Protein AF-0000000074142548 (afdb_homodimer)

Sequence (838 aa):
MNNFTKDMVPQPIESTIMSLDNFAIFSIPIIVLAAYYAYSKKQSDLKSSSNGKLTLSEKKTHPILTDYKASERPFGFWKPDYNFKYPKVAPYPGFDLKTTKPIPYRAFKHKYFVTMGIRGMESDSWIELDNEWEYFHNLKLKRIEERGDKAWHLNALTVTAAWEILEELCNYLPQRYPSMFKYENRIMEILSTGEKFNLNDSSLNPILSAAKLIQDDIIIMVEKEDGAYYLEGGCSTLAGFWRLREKVGLKLDDIHVTSGVPQYEKQLKTGMNKLFRRIEVDSPVVRNNYFIQTDGRLDWSHSIGDEDDGEIGWRIAKEATDINEVYFRSERQSLRRLPISGALCFTVRTYFIPIVKLVEEDYVPKRLLDGLLSWTPDIREYKGFHTFEKVLIPFLEQKAKEQEERGLDYSKEPTNWPFMNNFTKDMVPQPIESTIMSLDNFAIFSIPIIVLAAYYAYSKKQSDLKSSSNGKLTLSEKKTHPILTDYKASERPFGFWKPDYNFKYPKVAPYPGFDLKTTKPIPYRAFKHKYFVTMGIRGMESDSWIELDNEWEYFHNLKLKRIEERGDKAWHLNALTVTAAWEILEELCNYLPQRYPSMFKYENRIMEILSTGEKFNLNDSSLNPILSAAKLIQDDIIIMVEKEDGAYYLEGGCSTLAGFWRLREKVGLKLDDIHVTSGVPQYEKQLKTGMNKLFRRIEVDSPVVRNNYFIQTDGRLDWSHSIGDEDDGEIGWRIAKEATDINEVYFRSERQSLRRLPISGALCFTVRTYFIPIVKLVEEDYVPKRLLDGLLSWTPDIREYKGFHTFEKVLIPFLEQKAKEQEERGLDYSKEPTNWPF

Nearest PDB structures (foldseek):
  5lte-assembly1_A  TM=8.511E-01  e=1.949E-19  Ectopseudomonas mendocina ymp
  8y7z-assembly1_A  TM=1.867E-01  e=1.248E+00  Geobacter sulfurreducens
  8k88-assembly1_B  TM=1.500E-01  e=8.825E-01  Geobacter sulfurreducens
  2e3s-assembly1_A  TM=2.411E-01  e=4.719E+00  Homo sapiens
  8y80-assembly1_A  TM=1.546E-01  e=2.647E+00  Geobacter sulfurreducens

Organism: Candida tropicalis (strain ATCC MYA-3404 / T1) (NCBI:txid294747)

Radius of gyration: 39.72 Å; Cα contacts (8 Å, |Δi|>4): 1302; chains: 2; bounding box: 88×147×121 Å

InterPro domains:
  IPR021848 Haem-dependent oxidative N-demethylase, alpha subunit-like [PF11927] (117-392)

pLDDT: mean 83.29, std 28.04, range [14.96, 98.94]

Structure (mmCIF, N/CA/C/O backbone):
data_AF-0000000074142548-model_v1
#
loop_
_entity.id
_entity.type
_entity.pdbx_description
1 polymer 'HRQ family protein 1'
#
loop_
_atom_site.group_PDB
_atom_site.id
_atom_site.type_symbol
_atom_site.label_atom_id
_atom_site.label_alt_id
_atom_site.label_comp_id
_atom_site.label_asym_id
_atom_site.label_entity_id
_atom_site.label_seq_id
_atom_site.pdbx_PDB_ins_code
_atom_site.Cartn_x
_atom_site.Cartn_y
_atom_site.Cartn_z
_atom_site.occupancy
_atom_site.B_iso_or_equiv
_atom_site.auth_seq_id
_atom_site.auth_comp_id
_atom_site.auth_asym_id
_atom_site.auth_atom_id
_atom_site.pdbx_PDB_model_num
ATOM 1 N N . MET A 1 1 ? -44 43.438 -43 1 16.78 1 MET A N 1
ATOM 2 C CA . MET A 1 1 ? -44.062 44.875 -43.188 1 16.78 1 MET A CA 1
ATOM 3 C C . MET A 1 1 ? -43.438 45.594 -42 1 16.78 1 MET A C 1
ATOM 5 O O . MET A 1 1 ? -42.438 46.281 -42.156 1 16.78 1 MET A O 1
ATOM 9 N N . ASN A 1 2 ? -44.375 46.125 -41.188 1 15.52 2 ASN A N 1
ATOM 10 C CA . ASN A 1 2 ? -44.344 47.406 -40.531 1 15.52 2 ASN A CA 1
ATOM 11 C C . ASN A 1 2 ? -43.469 47.375 -39.281 1 15.52 2 ASN A C 1
ATOM 13 O O . ASN A 1 2 ? -42.5 48.156 -39.188 1 15.52 2 ASN A O 1
ATOM 17 N N . ASN A 1 3 ? -44.156 47.375 -38.125 1 17.5 3 ASN A N 1
ATOM 18 C CA . ASN A 1 3 ? -44.188 48.375 -37.062 1 17.5 3 ASN A CA 1
ATOM 19 C C . ASN A 1 3 ? -43.125 48.062 -36 1 17.5 3 ASN A C 1
ATOM 21 O O . ASN A 1 3 ? -43.031 46.938 -35.531 1 17.5 3 ASN A O 1
ATOM 25 N N . PHE A 1 4 ? -42.25 48.969 -35.781 1 18.44 4 PHE A N 1
ATOM 26 C CA . PHE A 1 4 ? -40.906 49.438 -35.438 1 18.44 4 PHE A CA 1
ATOM 27 C C . PHE A 1 4 ? -40.719 49.469 -33.938 1 18.44 4 PHE A C 1
ATOM 29 O O . PHE A 1 4 ? -39.688 49.906 -33.438 1 18.44 4 PHE A O 1
ATOM 36 N N . THR A 1 5 ? -41.875 49.188 -33.281 1 17.59 5 THR A N 1
ATOM 37 C CA . THR A 1 5 ? -42.125 50.031 -32.125 1 17.59 5 THR A CA 1
ATOM 38 C C . THR A 1 5 ? -41.188 49.688 -30.984 1 17.59 5 THR A C 1
ATOM 40 O O . THR A 1 5 ? -41.469 48.719 -30.25 1 17.59 5 THR A O 1
ATOM 43 N N . LYS A 1 6 ? -39.906 49.656 -31.25 1 21.06 6 LYS A N 1
ATOM 44 C CA . LYS A 1 6 ? -38.75 49.188 -30.516 1 21.06 6 LYS A CA 1
ATOM 45 C C . LYS A 1 6 ? -38.625 49.875 -29.172 1 21.06 6 LYS A C 1
ATOM 47 O O . LYS A 1 6 ? -37.562 50.406 -28.844 1 21.06 6 LYS A O 1
ATOM 52 N N . ASP A 1 7 ? -39.938 50.156 -28.625 1 17.8 7 ASP A N 1
ATOM 53 C CA . ASP A 1 7 ? -40 51.344 -27.781 1 17.8 7 ASP A CA 1
ATOM 54 C C . ASP A 1 7 ? -38.969 51.25 -26.656 1 17.8 7 ASP A C 1
ATOM 56 O O . ASP A 1 7 ? -38.938 50.281 -25.891 1 17.8 7 ASP A O 1
ATOM 60 N N . MET A 1 8 ? -37.906 52 -26.797 1 18.73 8 MET A N 1
ATOM 61 C CA . MET A 1 8 ? -36.562 52.25 -26.281 1 18.73 8 MET A CA 1
ATOM 62 C C . MET A 1 8 ? -36.625 52.656 -24.812 1 18.73 8 MET A C 1
ATOM 64 O O . MET A 1 8 ? -35.594 52.781 -24.156 1 18.73 8 MET A O 1
ATOM 68 N N . VAL A 1 9 ? -37.906 52.781 -24.266 1 19 9 VAL A N 1
ATOM 69 C CA . VAL A 1 9 ? -37.812 54.031 -23.531 1 19 9 VAL A CA 1
ATOM 70 C C . VAL A 1 9 ? -36.812 53.875 -22.391 1 19 9 VAL A C 1
ATOM 72 O O . VAL A 1 9 ? -36.875 52.938 -21.625 1 19 9 VAL A O 1
ATOM 75 N N . PRO A 1 10 ? -35.75 54.688 -22.547 1 18.69 10 PRO A N 1
ATOM 76 C CA . PRO A 1 10 ? -34.438 54.75 -21.891 1 18.69 10 PRO A CA 1
ATOM 77 C C . PRO A 1 10 ? -34.531 54.906 -20.375 1 18.69 10 PRO A C 1
ATOM 79 O O . PRO A 1 10 ? -33.875 54.156 -19.641 1 18.69 10 PRO A O 1
ATOM 82 N N . GLN A 1 11 ? -35.281 55.906 -19.953 1 16.84 11 GLN A N 1
ATOM 83 C CA . GLN A 1 11 ? -34.375 56.938 -19.438 1 16.84 11 GLN A CA 1
ATOM 84 C C . GLN A 1 11 ? -34.094 56.75 -17.953 1 16.84 11 GLN A C 1
ATOM 86 O O . GLN A 1 11 ? -33 57.031 -17.469 1 16.84 11 GLN A O 1
ATOM 91 N N . PRO A 1 12 ? -35.031 56.188 -17.094 1 16.86 12 PRO A N 1
ATOM 92 C CA . PRO A 1 12 ? -35.25 57.219 -16.078 1 16.86 12 PRO A CA 1
ATOM 93 C C . PRO A 1 12 ? -34.125 57.281 -15.055 1 16.86 12 PRO A C 1
ATOM 95 O O . PRO A 1 12 ? -33.875 56.312 -14.352 1 16.86 12 PRO A O 1
ATOM 98 N N . ILE A 1 13 ? -32.938 57.844 -15.273 1 19.84 13 ILE A N 1
ATOM 99 C CA . ILE A 1 13 ? -31.797 57.875 -14.367 1 19.84 13 ILE A CA 1
ATOM 100 C C . ILE A 1 13 ? -32.188 58.562 -13.055 1 19.84 13 ILE A C 1
ATOM 102 O O . ILE A 1 13 ? -32.188 59.781 -12.961 1 19.84 13 ILE A O 1
ATOM 106 N N . GLU A 1 14 ? -33.406 58.156 -12.555 1 16.88 14 GLU A N 1
ATOM 107 C CA . GLU A 1 14 ? -33.812 59.125 -11.547 1 16.88 14 GLU A CA 1
ATOM 108 C C . GLU A 1 14 ? -32.656 59.469 -10.609 1 16.88 14 GLU A C 1
ATOM 110 O O . GLU A 1 14 ? -31.969 58.594 -10.125 1 16.88 14 GLU A O 1
ATOM 115 N N . SER A 1 15 ? -32.344 60.781 -10.688 1 17.06 15 SER A N 1
ATOM 116 C CA . SER A 1 15 ? -31.422 61.781 -10.18 1 17.06 15 SER A CA 1
ATOM 117 C C . SER A 1 15 ? -31.188 61.625 -8.68 1 17.06 15 SER A C 1
ATOM 119 O O . SER A 1 15 ? -31.891 60.875 -8.023 1 17.06 15 SER A O 1
ATOM 121 N N . THR A 1 16 ? -30.797 62.719 -8.102 1 16.83 16 THR A N 1
ATOM 122 C CA . THR A 1 16 ? -29.734 63.406 -7.402 1 16.83 16 THR A CA 1
ATOM 123 C C . THR A 1 16 ? -30.047 63.562 -5.918 1 16.83 16 THR A C 1
ATOM 125 O O . THR A 1 16 ? -29.234 64.062 -5.145 1 16.83 16 THR A O 1
ATOM 128 N N . ILE A 1 17 ? -31.25 63.219 -5.363 1 16.53 17 ILE A N 1
ATOM 129 C CA . ILE A 1 17 ? -31.688 64.25 -4.445 1 16.53 17 ILE A CA 1
ATOM 130 C C . ILE A 1 17 ? -30.703 64.375 -3.281 1 16.53 17 ILE A C 1
ATOM 132 O O . ILE A 1 17 ? -30.297 63.375 -2.709 1 16.53 17 ILE A O 1
ATOM 136 N N . MET A 1 18 ? -30.516 65.688 -2.91 1 16.36 18 MET A N 1
ATOM 137 C CA . MET A 1 18 ? -29.625 66.625 -2.25 1 16.36 18 MET A CA 1
ATOM 138 C C . MET A 1 18 ? -29.641 66.438 -0.739 1 16.36 18 MET A C 1
ATOM 140 O O . MET A 1 18 ? -28.719 66.875 -0.047 1 16.36 18 MET A O 1
ATOM 144 N N . SER A 1 19 ? -30.703 66 -0.148 1 14.96 19 SER A N 1
ATOM 145 C CA . SER A 1 19 ? -31.109 67.062 0.773 1 14.96 19 SER A CA 1
ATOM 146 C C . SER A 1 19 ? -30.078 67.25 1.87 1 14.96 19 SER A C 1
ATOM 148 O O . SER A 1 19 ? -29.641 68.375 2.119 1 14.96 19 SER A O 1
ATOM 150 N N . LEU A 1 20 ? -30.578 67.125 3.18 1 16.39 20 LEU A N 1
ATOM 151 C CA . LEU A 1 20 ? -30.672 68.125 4.254 1 16.39 20 LEU A CA 1
ATOM 152 C C . LEU A 1 20 ? -29.328 68.25 4.973 1 16.39 20 LEU A C 1
ATOM 154 O O . LEU A 1 20 ? -28.562 67.312 5.066 1 16.39 20 LEU A O 1
ATOM 158 N N . ASP A 1 21 ? -29.203 69.438 5.703 1 15.19 21 ASP A N 1
ATOM 159 C CA . ASP A 1 21 ? -28.438 70.562 6.191 1 15.19 21 ASP A CA 1
ATOM 160 C C . ASP A 1 21 ? -27.453 70.125 7.281 1 15.19 21 ASP A C 1
ATOM 162 O O . ASP A 1 21 ? -26.266 70.438 7.191 1 15.19 21 ASP A O 1
ATOM 166 N N . ASN A 1 22 ? -27.828 70.688 8.547 1 15.16 22 ASN A N 1
ATOM 167 C CA . ASN A 1 22 ? -27.125 71.75 9.289 1 15.16 22 ASN A CA 1
ATOM 168 C C . ASN A 1 22 ? -25.938 71.125 10.07 1 15.16 22 ASN A C 1
ATOM 170 O O . ASN A 1 22 ? -25.844 69.938 10.25 1 15.16 22 ASN A O 1
ATOM 174 N N . PHE A 1 23 ? -25.891 71.625 11.391 1 15.5 23 PHE A N 1
ATOM 175 C CA . PHE A 1 23 ? -25 72.562 12.102 1 15.5 23 PHE A CA 1
ATOM 176 C C . PHE A 1 23 ? -23.859 71.75 12.758 1 15.5 23 PHE A C 1
ATOM 178 O O . PHE A 1 23 ? -23.969 70.562 12.984 1 15.5 23 PHE A O 1
ATOM 185 N N . ALA A 1 24 ? -23.109 72.625 13.625 1 15.07 24 ALA A N 1
ATOM 186 C CA . ALA A 1 24 ? -21.781 73.125 13.977 1 15.07 24 ALA A CA 1
ATOM 187 C C . ALA A 1 24 ? -21.125 72.25 15.031 1 15.07 24 ALA A C 1
ATOM 189 O O . ALA A 1 24 ? -19.922 72.062 15.023 1 15.07 24 ALA A O 1
ATOM 190 N N . ILE A 1 25 ? -21.812 71.875 16.188 1 15.62 25 ILE A N 1
ATOM 191 C CA . ILE A 1 25 ? -21.234 72.5 17.359 1 15.62 25 ILE A CA 1
ATOM 192 C C . ILE A 1 25 ? -19.922 71.812 17.734 1 15.62 25 ILE A C 1
ATOM 194 O O . ILE A 1 25 ? -19.859 70.625 17.844 1 15.62 25 ILE A O 1
ATOM 198 N N . PHE A 1 26 ? -18.891 72.625 17.875 1 16.03 26 PHE A N 1
ATOM 199 C CA . PHE A 1 26 ? -17.438 72.75 18.016 1 16.03 26 PHE A CA 1
ATOM 200 C C . PHE A 1 26 ? -16.953 71.938 19.219 1 16.03 26 PHE A C 1
ATOM 202 O O . PHE A 1 26 ? -16.031 71.188 19.125 1 16.03 26 PHE A O 1
ATOM 209 N N . SER A 1 27 ? -17.156 72.562 20.516 1 15.67 27 SER A N 1
ATOM 210 C CA . SER A 1 27 ? -16.078 73.125 21.297 1 15.67 27 SER A CA 1
ATOM 211 C C . SER A 1 27 ? -15.25 72.062 22 1 15.67 27 SER A C 1
ATOM 213 O O . SER A 1 27 ? -15.727 70.938 22.219 1 15.67 27 SER A O 1
ATOM 215 N N . ILE A 1 28 ? -13.977 72.438 22.484 1 16.88 28 ILE A N 1
ATOM 216 C CA . ILE A 1 28 ? -12.562 72.25 22.766 1 16.88 28 ILE A CA 1
ATOM 217 C C . ILE A 1 28 ? -12.406 71.625 24.141 1 16.88 28 ILE A C 1
ATOM 219 O O . ILE A 1 28 ? -11.523 70.75 24.359 1 16.88 28 ILE A O 1
ATOM 223 N N . PRO A 1 29 ? -13.164 72 25.281 1 16.22 29 PRO A N 1
ATOM 224 C CA . PRO A 1 29 ? -12.336 72.625 26.312 1 16.22 29 PRO A CA 1
ATOM 225 C C . PRO A 1 29 ? -11.344 71.625 26.938 1 16.22 29 PRO A C 1
ATOM 227 O O . PRO A 1 29 ? -11.547 70.375 26.844 1 16.22 29 PRO A O 1
ATOM 230 N N . ILE A 1 30 ? -10.484 72.188 27.984 1 16.94 30 ILE A N 1
ATOM 231 C CA . ILE A 1 30 ? -9.242 72.562 28.672 1 16.94 30 ILE A CA 1
ATOM 232 C C . ILE A 1 30 ? -8.945 71.5 29.719 1 16.94 30 ILE A C 1
ATOM 234 O O . ILE A 1 30 ? -7.852 70.875 29.719 1 16.94 30 ILE A O 1
ATOM 238 N N . ILE A 1 31 ? -8.898 72 31.031 1 17.06 31 ILE A N 1
ATOM 239 C CA . ILE A 1 31 ? -7.875 72.375 32 1 17.06 31 ILE A CA 1
ATOM 240 C C . ILE A 1 31 ? -7.617 71.188 32.938 1 17.06 31 ILE A C 1
ATOM 242 O O . ILE A 1 31 ? -6.473 70.75 33.125 1 17.06 31 ILE A O 1
ATOM 246 N N . VAL A 1 32 ? -7.508 71.5 34.312 1 16.28 32 VAL A N 1
ATOM 247 C CA . VAL A 1 32 ? -6.594 71.75 35.406 1 16.28 32 VAL A CA 1
ATOM 248 C C . VAL A 1 32 ? -6.633 70.625 36.406 1 16.28 32 VAL A C 1
ATOM 250 O O . VAL A 1 32 ? -5.586 70.125 36.844 1 16.28 32 VAL A O 1
ATOM 253 N N . LEU A 1 33 ? -7.57 70.625 37.312 1 15.74 33 LEU A N 1
ATOM 254 C CA . LEU A 1 33 ? -7.312 70.875 38.75 1 15.74 33 LEU A CA 1
ATOM 255 C C . LEU A 1 33 ? -6.887 69.562 39.438 1 15.74 33 LEU A C 1
ATOM 257 O O . LEU A 1 33 ? -5.883 69.562 40.156 1 15.74 33 LEU A O 1
ATOM 261 N N . ALA A 1 34 ? -7.664 69.125 40.375 1 17 34 ALA A N 1
ATOM 262 C CA . ALA A 1 34 ? -7.535 68.938 41.812 1 17 34 ALA A CA 1
ATOM 263 C C . ALA A 1 34 ? -6.836 67.625 42.156 1 17 34 ALA A C 1
ATOM 265 O O . ALA A 1 34 ? -7.004 66.625 41.469 1 17 34 ALA A O 1
ATOM 266 N N . ALA A 1 35 ? -5.93 67.688 43.344 1 18.48 35 ALA A N 1
ATOM 267 C CA . ALA A 1 35 ? -4.977 67.5 44.438 1 18.48 35 ALA A CA 1
ATOM 268 C C . ALA A 1 35 ? -5.156 66.188 45.125 1 18.48 35 ALA A C 1
ATOM 270 O O . ALA A 1 35 ? -4.184 65.562 45.594 1 18.48 35 ALA A O 1
ATOM 271 N N . TYR A 1 36 ? -6.34 65.938 45.719 1 17.06 36 TYR A N 1
ATOM 272 C CA . TYR A 1 36 ? -6.379 65.625 47.125 1 17.06 36 TYR A CA 1
ATOM 273 C C . TYR A 1 36 ? -5.75 64.25 47.406 1 17.06 36 TYR A C 1
ATOM 275 O O . TYR A 1 36 ? -4.883 64.125 48.281 1 17.06 36 TYR A O 1
ATOM 283 N N . TYR A 1 37 ? -6.48 63.469 48.312 1 18.03 37 TYR A N 1
ATOM 284 C CA . TYR A 1 37 ? -6.262 62.938 49.656 1 18.03 37 TYR A CA 1
ATOM 285 C C . TYR A 1 37 ? -5.473 61.625 49.594 1 18.03 37 TYR A C 1
ATOM 287 O O . TYR A 1 37 ? -4.457 61.469 50.281 1 18.03 37 TYR A O 1
ATOM 295 N N . ALA A 1 38 ? -5.91 60.656 50.469 1 19.2 38 ALA A N 1
ATOM 296 C CA . ALA A 1 38 ? -5.477 59.75 51.531 1 19.2 38 ALA A CA 1
ATOM 297 C C . ALA A 1 38 ? -4.875 58.469 50.969 1 19.2 38 ALA A C 1
ATOM 299 O O . ALA A 1 38 ? -5.586 57.656 50.375 1 19.2 38 ALA A O 1
ATOM 300 N N . TYR A 1 39 ? -3.789 58.562 50.281 1 19.95 39 TYR A N 1
ATOM 301 C CA . TYR A 1 39 ? -2.787 57.688 49.719 1 19.95 39 TYR A CA 1
ATOM 302 C C . TYR A 1 39 ? -2.256 56.719 50.75 1 19.95 39 TYR A C 1
ATOM 304 O O . TYR A 1 39 ? -1.538 55.781 50.406 1 19.95 39 TYR A O 1
ATOM 312 N N . SER A 1 40 ? -2.121 57.094 52 1 20.38 40 SER A N 1
ATOM 313 C CA . SER A 1 40 ? -0.965 56.656 52.781 1 20.38 40 SER A CA 1
ATOM 314 C C . SER A 1 40 ? -1.038 55.156 53.094 1 20.38 40 SER A C 1
ATOM 316 O O . SER A 1 40 ? -0.018 54.531 53.375 1 20.38 40 SER A O 1
ATOM 318 N N . LYS A 1 41 ? -2.258 54.781 53.719 1 19.25 41 LYS A N 1
ATOM 319 C CA . LYS A 1 41 ? -2.146 53.812 54.812 1 19.25 41 LYS A CA 1
ATOM 320 C C . LYS A 1 41 ? -1.488 52.531 54.312 1 19.25 41 LYS A C 1
ATOM 322 O O . LYS A 1 41 ? -0.615 51.969 55 1 19.25 41 LYS A O 1
ATOM 327 N N . LYS A 1 42 ? -2.348 51.594 53.938 1 20.06 42 LYS A N 1
ATOM 328 C CA . LYS A 1 42 ? -2.4 50.188 54.375 1 20.06 42 LYS A CA 1
ATOM 329 C C . LYS A 1 42 ? -1.372 49.344 53.625 1 20.06 42 LYS A C 1
ATOM 331 O O . LYS A 1 42 ? -1.307 48.125 53.812 1 20.06 42 LYS A O 1
ATOM 336 N N . GLN A 1 43 ? -0.649 49.812 52.594 1 18.75 43 GLN A N 1
ATOM 337 C CA . GLN A 1 43 ? -0.266 48.656 51.75 1 18.75 43 GLN A CA 1
ATOM 338 C C . GLN A 1 43 ? 0.925 47.938 52.344 1 18.75 43 GLN A C 1
ATOM 340 O O . GLN A 1 43 ? 1.989 47.844 51.719 1 18.75 43 GLN A O 1
ATOM 345 N N . SER A 1 44 ? 1.237 48.156 53.594 1 21.61 44 SER A N 1
ATOM 346 C CA . SER A 1 44 ? 2.586 47.75 53.969 1 21.61 44 SER A CA 1
ATOM 347 C C . SER A 1 44 ? 2.82 46.281 53.719 1 21.61 44 SER A C 1
ATOM 349 O O . SER A 1 44 ? 3.877 45.875 53.219 1 21.61 44 SER A O 1
ATOM 351 N N . ASP A 1 45 ? 2.221 45.406 54.625 1 22.36 45 ASP A N 1
ATOM 352 C CA . ASP A 1 45 ? 2.949 44.344 55.312 1 22.36 45 ASP A CA 1
ATOM 353 C C . ASP A 1 45 ? 3.189 43.156 54.406 1 22.36 45 ASP A C 1
ATOM 355 O O . ASP A 1 45 ? 3.926 42.219 54.781 1 22.36 45 ASP A O 1
ATOM 359 N N . LEU A 1 46 ? 2.156 42.75 53.625 1 21.02 46 LEU A N 1
ATOM 360 C CA . LEU A 1 46 ? 2.025 41.312 53.469 1 21.02 46 LEU A CA 1
ATOM 361 C C . LEU A 1 46 ? 3.109 40.75 52.531 1 21.02 46 LEU A C 1
ATOM 363 O O . LEU A 1 46 ? 2.828 40.375 51.406 1 21.02 46 LEU A O 1
ATOM 367 N N . LYS A 1 47 ? 4.254 41.25 52.438 1 23.23 47 LYS A N 1
ATOM 368 C CA . LYS A 1 47 ? 5.113 40.938 51.281 1 23.23 47 LYS A CA 1
ATOM 369 C C . LYS A 1 47 ? 5.688 39.531 51.438 1 23.23 47 LYS A C 1
ATOM 371 O O . LYS A 1 47 ? 6.48 39.094 50.594 1 23.23 47 LYS A O 1
ATOM 376 N N . SER A 1 48 ? 5.742 39.031 52.594 1 21.72 48 SER A N 1
ATOM 377 C CA . SER A 1 48 ? 6.957 38.219 52.719 1 21.72 48 SER A CA 1
ATOM 378 C C . SER A 1 48 ? 6.875 36.969 51.875 1 21.72 48 SER A C 1
ATOM 380 O O . SER A 1 48 ? 7.801 36.125 51.875 1 21.72 48 SER A O 1
ATOM 382 N N . SER A 1 49 ? 5.719 36.562 51.375 1 21.53 49 SER A N 1
ATOM 383 C CA . SER A 1 49 ? 5.645 35.125 51.281 1 21.53 49 SER A CA 1
ATOM 384 C C . SER A 1 49 ? 6.742 34.562 50.375 1 21.53 49 SER A C 1
ATOM 386 O O . SER A 1 49 ? 7.301 35.281 49.562 1 21.53 49 SER A O 1
ATOM 388 N N . SER A 1 50 ? 7.102 33.094 50.5 1 22.2 50 SER A N 1
ATOM 389 C CA . SER A 1 50 ? 8.156 32.125 50.219 1 22.2 50 SER A CA 1
ATOM 390 C C . SER A 1 50 ? 8.359 31.922 48.719 1 22.2 50 SER A C 1
ATOM 392 O O . SER A 1 50 ? 7.395 31.703 47.969 1 22.2 50 SER A O 1
ATOM 394 N N . ASN A 1 51 ? 9.289 32.594 48.062 1 22.59 51 ASN A N 1
ATOM 395 C CA . ASN A 1 51 ? 9.742 32.562 46.688 1 22.59 51 ASN A CA 1
ATOM 396 C C . ASN A 1 51 ? 10.078 31.125 46.219 1 22.59 51 ASN A C 1
ATOM 398 O O . ASN A 1 51 ? 11.117 30.578 46.594 1 22.59 51 ASN A O 1
ATOM 402 N N . GLY A 1 52 ? 9.156 30.125 46.406 1 23.64 52 GLY A N 1
ATOM 403 C CA . GLY A 1 52 ? 9.547 28.812 45.906 1 23.64 52 GLY A CA 1
AT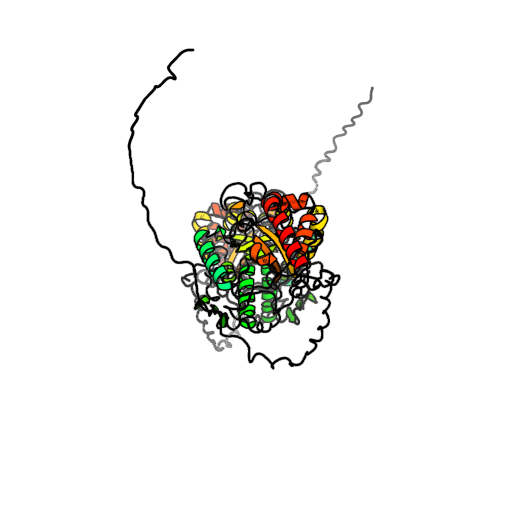OM 404 C C . GLY A 1 52 ? 10.047 28.859 44.469 1 23.64 52 GLY A C 1
ATOM 405 O O . GLY A 1 52 ? 9.336 29.328 43.562 1 23.64 52 GLY A O 1
ATOM 406 N N . LYS A 1 53 ? 11.359 28.984 44.25 1 27.34 53 LYS A N 1
ATOM 407 C CA . LYS A 1 53 ? 12.141 28.922 43 1 27.34 53 LYS A CA 1
ATOM 408 C C . LYS A 1 53 ? 11.727 27.719 42.156 1 27.34 53 LYS A C 1
ATOM 410 O O . LYS A 1 53 ? 11.922 26.578 42.594 1 27.34 53 LYS A O 1
ATOM 415 N N . LEU A 1 54 ? 10.617 27.828 41.5 1 25.34 54 LEU A N 1
ATOM 416 C CA . LEU A 1 54 ? 10.359 26.828 40.438 1 25.34 54 LEU A CA 1
ATOM 417 C C . LEU A 1 54 ? 11.609 26.562 39.625 1 25.34 54 LEU A C 1
ATOM 419 O O . LEU A 1 54 ? 12.172 27.484 39.031 1 25.34 54 LEU A O 1
ATOM 423 N N . THR A 1 55 ? 12.477 25.656 40.094 1 27.05 55 THR A N 1
ATOM 424 C CA . THR A 1 55 ? 13.617 25.109 39.344 1 27.05 55 THR A CA 1
ATOM 425 C C . THR A 1 55 ? 13.297 24.969 37.875 1 27.05 55 THR A C 1
ATOM 427 O O . THR A 1 55 ? 12.266 24.406 37.5 1 27.05 55 THR A O 1
ATOM 430 N N . LEU A 1 56 ? 13.703 25.984 37.125 1 26.41 56 LEU A N 1
ATOM 431 C CA . LEU A 1 56 ? 13.742 25.922 35.656 1 26.41 56 LEU A CA 1
ATOM 432 C C . LEU A 1 56 ? 14.156 24.531 35.188 1 26.41 56 LEU A C 1
ATOM 434 O O . LEU A 1 56 ? 15.25 24.062 35.5 1 26.41 56 LEU A O 1
ATOM 438 N N . SER A 1 57 ? 13.234 23.609 35.219 1 28.75 57 SER A N 1
ATOM 439 C CA . SER A 1 57 ? 13.492 22.312 34.594 1 28.75 57 SER A CA 1
ATOM 440 C C . SER A 1 57 ? 14.414 22.438 33.406 1 28.75 57 SER A C 1
ATOM 442 O O . SER A 1 57 ? 14.367 23.438 32.688 1 28.75 57 SER A O 1
ATOM 444 N N . GLU A 1 58 ? 15.617 21.828 33.469 1 30.42 58 GLU A N 1
ATOM 445 C CA . GLU A 1 58 ? 16.641 21.656 32.469 1 30.42 58 GLU A CA 1
ATOM 446 C C . GLU A 1 58 ? 16.031 21.594 31.062 1 30.42 58 GLU A C 1
ATOM 448 O O . GLU A 1 58 ? 15.047 20.891 30.844 1 30.42 58 GLU A O 1
ATOM 453 N N . LYS A 1 59 ? 16.156 22.609 30.25 1 29.72 59 LYS A N 1
ATOM 454 C CA . LYS A 1 59 ? 15.875 22.562 28.828 1 29.72 59 LYS A CA 1
ATOM 455 C C . LYS A 1 59 ? 16.281 21.219 28.234 1 29.72 59 LYS A C 1
ATOM 457 O O . LYS A 1 59 ? 17.484 20.922 28.109 1 29.72 59 LYS A O 1
ATOM 462 N N . LYS A 1 60 ? 15.547 20.203 28.516 1 33.19 60 LYS A N 1
ATOM 463 C CA . LYS A 1 60 ? 15.82 19.031 27.703 1 33.19 60 LYS A CA 1
ATOM 464 C C . LYS A 1 60 ? 16.141 19.406 26.266 1 33.19 60 LYS A C 1
ATOM 466 O O . LYS A 1 60 ? 15.289 19.953 25.562 1 33.19 60 LYS A O 1
ATOM 471 N N . THR A 1 61 ? 17.391 19.859 26.047 1 29.8 61 THR A N 1
ATOM 472 C CA . THR A 1 61 ? 17.859 19.953 24.672 1 29.8 61 THR A CA 1
ATOM 473 C C . THR A 1 61 ? 17.188 18.906 23.797 1 29.8 61 THR A C 1
ATOM 475 O O . THR A 1 61 ? 17.141 17.719 24.141 1 29.8 61 THR A O 1
ATOM 478 N N . HIS A 1 62 ? 16.25 19.359 23.109 1 34.09 62 HIS A N 1
ATOM 479 C CA . HIS A 1 62 ? 15.672 18.422 22.156 1 34.09 62 HIS A CA 1
ATOM 480 C C . HIS A 1 62 ? 16.766 17.641 21.406 1 34.09 62 HIS A C 1
ATOM 482 O O . HIS A 1 62 ? 17.797 18.219 21.047 1 34.09 62 HIS A O 1
ATOM 488 N N . PRO A 1 63 ? 16.984 16.438 21.766 1 33.31 63 PRO A N 1
ATOM 489 C CA . PRO A 1 63 ? 18.016 15.711 21.031 1 33.31 63 PRO A CA 1
ATOM 490 C C . PRO A 1 63 ? 18.094 16.109 19.562 1 33.31 63 PRO A C 1
ATOM 492 O O . PRO A 1 63 ? 17.047 16.312 18.922 1 33.31 63 PRO A O 1
ATOM 495 N N . ILE A 1 64 ? 19.125 16.875 19.156 1 35.38 64 ILE A N 1
ATOM 496 C CA . ILE A 1 64 ? 19.516 17.047 17.75 1 35.38 64 ILE A CA 1
ATOM 497 C C . ILE A 1 64 ? 19.297 15.75 17 1 35.38 64 ILE A C 1
ATOM 499 O O . ILE A 1 64 ? 19.547 14.664 17.516 1 35.38 64 ILE A O 1
ATOM 503 N N . LEU A 1 65 ? 18.609 15.781 15.945 1 39.19 65 LEU A N 1
ATOM 504 C CA . LEU A 1 65 ? 18.5 14.656 15.023 1 39.19 65 LEU A CA 1
ATOM 505 C C . LEU A 1 65 ? 19.859 14.023 14.789 1 39.19 65 LEU A C 1
ATOM 507 O O . LEU A 1 65 ? 20.781 14.68 14.297 1 39.19 65 LEU A O 1
ATOM 511 N N . THR A 1 66 ? 20.359 13.242 15.664 1 35.12 66 THR A N 1
ATOM 512 C CA . THR A 1 66 ? 21.609 12.5 15.453 1 35.12 66 THR A CA 1
ATOM 513 C C . THR A 1 66 ? 21.734 12.07 13.992 1 35.12 66 THR A C 1
ATOM 515 O O . THR A 1 66 ? 20.719 11.891 13.305 1 35.12 66 THR A O 1
ATOM 518 N N . ASP A 1 67 ? 22.906 12.289 13.359 1 36.09 67 ASP A N 1
ATOM 519 C CA . ASP A 1 67 ? 23.312 11.805 12.047 1 36.09 67 ASP A CA 1
ATOM 520 C C . ASP A 1 67 ? 22.875 10.359 11.836 1 36.09 67 ASP A C 1
ATOM 522 O O . ASP A 1 67 ? 23.547 9.422 12.273 1 36.09 67 ASP A O 1
ATOM 526 N N . TYR A 1 68 ? 21.703 10.109 12 1 37.56 68 TYR A N 1
ATOM 527 C CA . TYR A 1 68 ? 21.219 8.758 11.773 1 37.56 68 TYR A CA 1
ATOM 528 C C . TYR A 1 68 ? 21.672 8.219 10.422 1 37.56 68 TYR A C 1
ATOM 530 O O . TYR A 1 68 ? 21.516 8.883 9.398 1 37.56 68 TYR A O 1
ATOM 538 N N . LYS A 1 69 ? 22.625 7.496 10.453 1 41.97 69 LYS A N 1
ATOM 539 C CA . LYS A 1 69 ? 22.922 6.664 9.289 1 41.97 69 LYS A CA 1
ATOM 540 C C . LYS A 1 69 ? 21.688 5.898 8.836 1 41.97 69 LYS A C 1
ATOM 542 O O . LYS A 1 69 ? 21.297 4.91 9.461 1 41.97 69 LYS A O 1
ATOM 547 N N . ALA A 1 70 ? 20.625 6.574 8.422 1 44 70 ALA A N 1
ATOM 548 C CA . ALA A 1 70 ? 19.516 5.832 7.836 1 44 70 ALA A CA 1
ATOM 549 C C . ALA A 1 70 ? 20 4.559 7.156 1 44 70 ALA A C 1
ATOM 551 O O . ALA A 1 70 ? 20.859 4.609 6.262 1 44 70 ALA A O 1
ATOM 552 N N . SER A 1 71 ? 20.031 3.443 7.742 1 52.81 71 SER A N 1
ATOM 553 C CA . SER A 1 71 ? 20.234 2.16 7.078 1 52.81 71 SER A CA 1
ATOM 554 C C . SER A 1 71 ? 19.609 2.156 5.688 1 52.81 71 SER A C 1
ATOM 556 O O . SER A 1 71 ? 18.516 2.689 5.488 1 52.81 71 SER A O 1
ATOM 558 N N . GLU A 1 72 ? 20.344 2.197 4.621 1 74.31 72 GLU A N 1
ATOM 559 C CA . GLU A 1 72 ? 20.031 2.508 3.227 1 74.31 72 GLU A CA 1
ATOM 560 C C . GLU A 1 72 ? 18.969 1.561 2.674 1 74.31 72 GLU A C 1
ATOM 562 O O . GLU A 1 72 ? 19.297 0.511 2.115 1 74.31 72 GLU A O 1
ATOM 567 N N . ARG A 1 73 ? 17.703 1.663 3.285 1 83.75 73 ARG A N 1
ATOM 568 C CA . ARG A 1 73 ? 16.625 0.933 2.627 1 83.75 73 ARG A CA 1
ATOM 569 C C . ARG A 1 73 ? 16.453 1.39 1.182 1 83.75 73 ARG A C 1
ATOM 571 O O . ARG A 1 73 ? 16.641 2.57 0.873 1 83.75 73 ARG A O 1
ATOM 578 N N . PRO A 1 74 ? 16.172 0.406 0.407 1 88.62 74 PRO A N 1
ATOM 579 C CA . PRO A 1 74 ? 15.93 0.803 -0.983 1 88.62 74 PRO A CA 1
ATOM 580 C C . PRO A 1 74 ? 14.758 1.773 -1.128 1 88.62 74 PRO A C 1
ATOM 582 O O . PRO A 1 74 ? 13.867 1.803 -0.275 1 88.62 74 PRO A O 1
ATOM 585 N N . PHE A 1 75 ? 14.797 2.592 -2.162 1 92.44 75 PHE A N 1
ATOM 586 C CA . PHE A 1 75 ? 13.711 3.533 -2.428 1 92.44 75 PHE A CA 1
ATOM 587 C C . PHE A 1 75 ? 12.375 2.807 -2.525 1 92.44 75 PHE A C 1
ATOM 589 O O . PHE A 1 75 ? 12.281 1.748 -3.15 1 92.44 75 PHE A O 1
ATOM 596 N N . GLY A 1 76 ? 11.438 3.357 -1.826 1 91.5 76 GLY A N 1
ATOM 597 C CA . GLY A 1 76 ? 10.086 2.82 -1.914 1 91.5 76 GLY A CA 1
ATOM 598 C C . GLY A 1 76 ? 9.859 1.63 -1.004 1 91.5 76 GLY A C 1
ATOM 599 O O . GLY A 1 76 ? 8.734 1.128 -0.899 1 91.5 76 GLY A O 1
ATOM 600 N N . PHE A 1 77 ? 10.914 1.161 -0.401 1 91.69 77 PHE A N 1
ATOM 601 C CA . PHE A 1 77 ? 10.797 -0.006 0.465 1 91.69 77 PHE A CA 1
ATOM 602 C C . PHE A 1 77 ? 10.602 0.415 1.917 1 91.69 77 PHE A C 1
ATOM 604 O O . PHE A 1 77 ? 11.234 1.364 2.383 1 91.69 77 PHE A O 1
ATOM 611 N N . TRP A 1 78 ? 9.734 -0.311 2.602 1 93.31 78 TRP A N 1
ATOM 612 C CA . TRP A 1 78 ? 9.539 -0.159 4.039 1 93.31 78 TRP A CA 1
ATOM 613 C C . TRP A 1 78 ? 9.258 -1.508 4.695 1 93.31 78 TRP A C 1
ATOM 615 O O . TRP A 1 78 ? 8.367 -2.244 4.266 1 93.31 78 TRP A O 1
ATOM 625 N N . LYS A 1 79 ? 10.078 -1.835 5.621 1 93.06 79 LYS A N 1
ATOM 626 C CA . LYS A 1 79 ? 9.805 -3.021 6.43 1 93.06 79 LYS A CA 1
ATOM 627 C C . LYS A 1 79 ? 8.836 -2.705 7.562 1 93.06 79 LYS A C 1
ATOM 629 O O . LYS A 1 79 ? 9.148 -1.91 8.453 1 93.06 79 LYS A O 1
ATOM 634 N N . PRO A 1 80 ? 7.66 -3.352 7.562 1 94.12 80 PRO A N 1
ATOM 635 C CA . PRO A 1 80 ? 6.695 -3.066 8.633 1 94.12 80 PRO A CA 1
ATOM 636 C C . PRO A 1 80 ? 7.227 -3.422 10.016 1 94.12 80 PRO A C 1
ATOM 638 O O . PRO A 1 80 ? 7.914 -4.434 10.18 1 94.12 80 PRO A O 1
ATOM 641 N N . ASP A 1 81 ? 6.996 -2.559 10.906 1 93.56 81 ASP A N 1
ATOM 642 C CA . ASP A 1 81 ? 7.219 -2.836 12.32 1 93.56 81 ASP A CA 1
ATOM 643 C C . ASP A 1 81 ? 5.902 -3.09 13.047 1 93.56 81 ASP A C 1
ATOM 645 O O . ASP A 1 81 ? 5.246 -2.15 13.5 1 93.56 81 ASP A O 1
ATOM 649 N N . TYR A 1 82 ? 5.609 -4.332 13.273 1 89.31 82 TYR A N 1
ATOM 650 C CA . TYR A 1 82 ? 4.332 -4.711 13.867 1 89.31 82 TYR A CA 1
ATOM 651 C C . TYR A 1 82 ? 4.379 -4.59 15.383 1 89.31 82 TYR A C 1
ATOM 653 O O . TYR A 1 82 ? 3.344 -4.652 16.047 1 89.31 82 TYR A O 1
ATOM 661 N N . ASN A 1 83 ? 5.539 -4.355 15.922 1 89.38 83 ASN A N 1
ATOM 662 C CA . ASN A 1 83 ? 5.707 -4.359 17.375 1 89.38 83 ASN A CA 1
ATOM 663 C C . ASN A 1 83 ? 5.781 -2.943 17.938 1 89.38 83 ASN A C 1
ATOM 665 O O . ASN A 1 83 ? 5.68 -2.746 19.141 1 89.38 83 ASN A O 1
ATOM 669 N N . PHE A 1 84 ? 5.965 -2.043 17.062 1 93.69 84 PHE A N 1
ATOM 670 C CA . PHE A 1 84 ? 6.074 -0.669 17.547 1 93.69 84 PHE A CA 1
ATOM 671 C C . PHE A 1 84 ? 4.785 -0.231 18.234 1 93.69 84 PHE A C 1
ATOM 673 O O . PHE A 1 84 ? 3.689 -0.494 17.734 1 93.69 84 PHE A O 1
ATOM 680 N N . LYS A 1 85 ? 4.945 0.379 19.375 1 93.25 85 LYS A N 1
ATOM 681 C CA . LYS A 1 85 ? 3.854 1.047 20.078 1 93.25 85 LYS A CA 1
ATOM 682 C C . LYS A 1 85 ? 4.199 2.504 20.375 1 93.25 85 LYS A C 1
ATOM 684 O O . LYS A 1 85 ? 5.27 2.797 20.906 1 93.25 85 LYS A O 1
ATOM 689 N N . TYR A 1 86 ? 3.289 3.332 19.953 1 95.25 86 TYR A N 1
ATOM 690 C CA . TYR A 1 86 ? 3.48 4.734 20.312 1 95.25 86 TYR A CA 1
ATOM 691 C C . TYR A 1 86 ? 3.615 4.902 21.828 1 95.25 86 TYR A C 1
ATOM 693 O O . TYR A 1 86 ? 2.912 4.238 22.594 1 95.25 86 TYR A O 1
ATOM 701 N N . PRO A 1 87 ? 4.461 5.77 22.266 1 95.62 87 PRO A N 1
ATOM 702 C CA . PRO A 1 87 ? 4.652 5.941 23.719 1 95.62 87 PRO A CA 1
ATOM 703 C C . PRO A 1 87 ? 3.363 6.312 24.438 1 95.62 87 PRO A C 1
ATOM 705 O O . PRO A 1 87 ? 2.531 7.039 23.891 1 95.62 87 PRO A O 1
ATOM 708 N N . LYS A 1 88 ? 3.26 5.777 25.656 1 96.69 88 LYS A N 1
ATOM 709 C CA . LYS A 1 88 ? 2.145 6.199 26.484 1 96.69 88 LYS A CA 1
ATOM 710 C C . LYS A 1 88 ? 2.215 7.695 26.781 1 96.69 88 LYS A C 1
ATOM 712 O O . LYS A 1 88 ? 3.299 8.242 27 1 96.69 88 LYS A O 1
ATOM 717 N N . VAL A 1 89 ? 1.088 8.305 26.75 1 97.62 89 VAL A N 1
ATOM 718 C CA . VAL A 1 89 ? 1.078 9.75 26.969 1 97.62 89 VAL A CA 1
ATOM 719 C C . VAL A 1 89 ? 0.212 10.094 28.172 1 97.62 89 VAL A C 1
ATOM 721 O O . VAL A 1 89 ? -0.766 9.398 28.469 1 97.62 89 VAL A O 1
ATOM 724 N N . ALA A 1 90 ? 0.533 11.156 28.875 1 97.38 90 ALA A N 1
ATOM 725 C CA . ALA A 1 90 ? -0.222 11.633 30.031 1 97.38 90 ALA A CA 1
ATOM 726 C C . ALA A 1 90 ? -1.418 12.477 29.594 1 97.38 90 ALA A C 1
ATOM 728 O O . ALA A 1 90 ? -1.365 13.156 28.578 1 97.38 90 ALA A O 1
ATOM 729 N N . PRO A 1 91 ? -2.467 12.375 30.422 1 98 91 PRO A N 1
ATOM 730 C CA . PRO A 1 91 ? -3.58 13.281 30.141 1 98 91 PRO A CA 1
ATOM 731 C C . PRO A 1 91 ? -3.154 14.75 30.109 1 98 91 PRO A C 1
ATOM 733 O O . PRO A 1 91 ? -2.309 15.164 30.906 1 98 91 PRO A O 1
ATOM 736 N N . TYR A 1 92 ? -3.715 15.484 29.219 1 97.56 92 TYR A N 1
ATOM 737 C CA . TYR A 1 92 ? -3.482 16.922 29.188 1 97.56 92 TYR A CA 1
ATOM 738 C C . TYR A 1 92 ? -3.912 17.562 30.5 1 97.56 92 TYR A C 1
ATOM 740 O O . TYR A 1 92 ? -5.07 17.453 30.906 1 97.56 92 TYR A O 1
ATOM 748 N N . PRO A 1 93 ? -2.996 18.234 31.125 1 95.31 93 PRO A N 1
ATOM 749 C CA . PRO A 1 93 ? -3.314 18.766 32.438 1 95.31 93 PRO A CA 1
ATOM 750 C C . PRO A 1 93 ? -4.473 19.766 32.406 1 95.31 93 PRO A C 1
ATOM 752 O O . PRO A 1 93 ? -4.391 20.797 31.75 1 95.31 93 PRO A O 1
ATOM 755 N N . GLY A 1 94 ? -5.52 19.469 33.156 1 96.06 94 GLY A N 1
ATOM 756 C CA . GLY A 1 94 ? -6.645 20.359 33.344 1 96.06 94 GLY A CA 1
ATOM 757 C C . GLY A 1 94 ? -7.426 20.625 32.062 1 96.06 94 GLY A C 1
ATOM 758 O O . GLY A 1 94 ? -8.086 21.656 31.922 1 96.06 94 GLY A O 1
ATOM 759 N N . PHE A 1 95 ? -7.371 19.703 31.234 1 97.38 95 PHE A N 1
ATOM 760 C CA . PHE A 1 95 ? -8.062 19.906 29.969 1 97.38 95 PHE A CA 1
ATOM 761 C C . PHE A 1 95 ? -9.555 20.094 30.188 1 97.38 95 PHE A C 1
ATOM 763 O O . PHE A 1 95 ? -10.172 19.328 30.938 1 97.38 95 PHE A O 1
ATOM 770 N N . ASP A 1 96 ? -10.055 21.141 29.547 1 97.19 96 ASP A N 1
ATOM 771 C CA . ASP A 1 96 ? -11.492 21.438 29.531 1 97.19 96 ASP A CA 1
ATOM 772 C C . ASP A 1 96 ? -11.938 21.922 28.156 1 97.19 96 ASP A C 1
ATOM 774 O O . ASP A 1 96 ? -11.398 22.891 27.625 1 97.19 96 ASP A O 1
ATOM 778 N N . LEU A 1 97 ? -12.898 21.266 27.594 1 96.88 97 LEU A N 1
ATOM 779 C CA . LEU A 1 97 ? -13.359 21.516 26.234 1 96.88 97 LEU A CA 1
ATOM 780 C C . LEU A 1 97 ? -13.906 22.938 26.109 1 96.88 97 LEU A C 1
ATOM 782 O O . LEU A 1 97 ? -13.984 23.484 25 1 96.88 97 LEU A O 1
ATOM 786 N N . LYS A 1 98 ? -14.234 23.562 27.203 1 96.75 98 LYS A N 1
ATOM 787 C CA . LYS A 1 98 ? -14.844 24.891 27.172 1 96.75 98 LYS A CA 1
ATOM 788 C C . LYS A 1 98 ? -13.82 25.969 27.516 1 96.75 98 LYS A C 1
ATOM 790 O O . LYS A 1 98 ? -13.961 27.109 27.094 1 96.75 98 LYS A O 1
ATOM 795 N N . THR A 1 99 ? -12.727 25.594 28.188 1 97.62 99 THR A N 1
ATOM 796 C CA . THR A 1 99 ? -11.93 26.688 28.734 1 97.62 99 THR A CA 1
ATOM 797 C C . THR A 1 99 ? -10.477 26.562 28.281 1 97.62 99 THR A C 1
ATOM 799 O O . THR A 1 99 ? -9.719 27.531 28.359 1 97.62 99 THR A O 1
ATOM 802 N N . THR A 1 100 ? -10.047 25.375 27.922 1 98.06 100 THR A N 1
ATOM 803 C CA . THR A 1 100 ? -8.664 25.234 27.484 1 98.06 100 THR A CA 1
ATOM 804 C C . THR A 1 100 ? -8.414 25.984 26.188 1 98.06 100 THR A C 1
ATOM 806 O O . THR A 1 100 ? -8.938 25.594 25.125 1 98.06 100 THR A O 1
ATOM 809 N N . LYS A 1 101 ? -7.637 27 26.203 1 96.94 101 LYS A N 1
ATOM 810 C CA . LYS A 1 101 ? -7.402 27.875 25.062 1 96.94 101 LYS A CA 1
ATOM 811 C C . LYS A 1 101 ? -6.336 27.281 24.141 1 96.94 101 LYS A C 1
ATOM 813 O O . LYS A 1 101 ? -5.512 26.484 24.562 1 96.94 101 LYS A O 1
ATOM 818 N N . PRO A 1 102 ? -6.41 27.609 22.812 1 96.88 102 PRO A N 1
ATOM 819 C CA . PRO A 1 102 ? -5.332 27.203 21.922 1 96.88 102 PRO A CA 1
ATOM 820 C C . PRO A 1 102 ? -3.963 27.703 22.359 1 96.88 102 PRO A C 1
ATOM 822 O O . PRO A 1 102 ? -3.85 28.828 22.859 1 96.88 102 PRO A O 1
ATOM 825 N N . ILE A 1 103 ? -2.971 26.844 22.188 1 94.88 103 ILE A N 1
ATOM 826 C CA . ILE A 1 103 ? -1.604 27.297 22.453 1 94.88 103 ILE A CA 1
ATOM 827 C C . ILE A 1 103 ? -1.257 28.469 21.531 1 94.88 103 ILE A C 1
ATOM 829 O O . ILE A 1 103 ? -1.496 28.406 20.328 1 94.88 103 ILE A O 1
ATOM 833 N N . PRO A 1 104 ? -0.779 29.578 22.094 1 94.06 104 PRO A N 1
ATOM 834 C CA . PRO A 1 104 ? -0.52 30.781 21.297 1 94.06 104 PRO A CA 1
ATOM 835 C C . PRO A 1 104 ? 0.79 30.703 20.516 1 94.06 104 PRO A C 1
ATOM 837 O O . PRO A 1 104 ? 1.738 31.422 20.828 1 94.06 104 PRO A O 1
ATOM 840 N N . TYR A 1 105 ? 0.767 29.938 19.484 1 94.75 105 TYR A N 1
ATOM 841 C CA . TYR A 1 105 ? 1.932 29.859 18.609 1 94.75 105 TYR A CA 1
ATOM 842 C C . TYR A 1 105 ? 2.166 31.188 17.906 1 94.75 105 TYR A C 1
ATOM 844 O O . TYR A 1 105 ? 1.3 31.672 17.172 1 94.75 105 TYR A O 1
ATOM 852 N N . ARG A 1 106 ? 3.301 31.812 18.141 1 94.25 106 ARG A N 1
ATOM 853 C CA . ARG A 1 106 ? 3.74 33.062 17.516 1 94.25 106 ARG A CA 1
ATOM 854 C C . ARG A 1 106 ? 4.969 32.812 16.641 1 94.25 106 ARG A C 1
ATOM 856 O O . ARG A 1 106 ? 6.055 33.312 16.938 1 94.25 106 ARG A O 1
ATOM 863 N N . ALA A 1 107 ? 4.703 32.125 15.523 1 90.94 107 ALA A N 1
ATOM 864 C CA . ALA A 1 107 ? 5.758 31.594 14.656 1 90.94 107 ALA A CA 1
ATOM 865 C C . ALA A 1 107 ? 6.406 32.719 13.852 1 90.94 107 ALA A C 1
ATOM 867 O O . ALA A 1 107 ? 6.562 32.594 12.633 1 90.94 107 ALA A O 1
ATOM 868 N N . PHE A 1 108 ? 6.648 33.844 14.469 1 93.75 108 PHE A N 1
ATOM 869 C CA . PHE A 1 108 ? 7.352 34.969 13.867 1 93.75 108 PHE A CA 1
ATOM 870 C C . PHE A 1 108 ? 8.383 35.531 14.828 1 93.75 108 PHE A C 1
ATOM 872 O O . PHE A 1 108 ? 8.266 35.375 16.047 1 93.75 108 PHE A O 1
ATOM 879 N N . LYS A 1 109 ? 9.383 36.125 14.242 1 93.12 109 LYS A N 1
ATOM 880 C CA . LYS A 1 109 ? 10.461 36.812 14.945 1 93.12 109 LYS A CA 1
ATOM 881 C C . LYS A 1 109 ? 10.703 38.188 14.375 1 93.12 109 LYS A C 1
ATOM 883 O O . LYS A 1 109 ? 10.055 38.594 13.398 1 93.12 109 LYS A O 1
ATOM 888 N N . HIS A 1 110 ? 11.609 38.844 15.047 1 95.12 110 HIS A N 1
ATOM 889 C CA . HIS A 1 110 ? 11.922 40.188 14.594 1 95.12 110 HIS A CA 1
ATOM 890 C C . HIS A 1 110 ? 12.555 40.156 13.203 1 95.12 110 HIS A C 1
ATOM 892 O O . HIS A 1 110 ? 12.469 41.156 12.461 1 95.12 110 HIS A O 1
ATOM 898 N N . LYS A 1 111 ? 13.172 39.125 12.945 1 95.12 111 LYS A N 1
ATOM 899 C CA . LYS A 1 111 ? 13.758 38.875 11.625 1 95.12 111 LYS A CA 1
ATOM 900 C C . LYS A 1 111 ? 13.273 37.531 11.047 1 95.12 111 LYS A C 1
ATOM 902 O O . LYS A 1 111 ? 13.211 36.531 11.75 1 95.12 111 LYS A O 1
ATOM 907 N N . TYR A 1 112 ? 12.906 37.656 9.781 1 94.12 112 TYR A N 1
ATOM 908 C CA . TYR A 1 112 ? 12.414 36.469 9.102 1 94.12 112 TYR A CA 1
ATOM 909 C C . TYR A 1 112 ? 13.531 35.781 8.32 1 94.12 112 TYR A C 1
ATOM 911 O O . TYR A 1 112 ? 14.297 36.438 7.617 1 94.12 112 TYR A O 1
ATOM 919 N N . PHE A 1 113 ? 13.609 34.469 8.492 1 90.75 113 PHE A N 1
ATOM 920 C CA . PHE A 1 113 ? 14.523 33.625 7.719 1 90.75 113 PHE A CA 1
ATOM 921 C C . PHE A 1 113 ? 13.781 32.469 7.059 1 90.75 113 PHE A C 1
ATOM 923 O O . PHE A 1 113 ? 12.891 31.875 7.664 1 90.75 113 PHE A O 1
ATOM 930 N N . VAL A 1 114 ? 14.172 32.188 5.859 1 91.62 114 VAL A N 1
ATOM 931 C CA . VAL A 1 114 ? 13.602 31.031 5.191 1 91.62 114 VAL A CA 1
ATOM 932 C C . VAL A 1 114 ? 14.297 29.766 5.691 1 91.62 114 VAL A C 1
ATOM 934 O O . VAL A 1 114 ? 15.453 29.516 5.355 1 91.62 114 VAL A O 1
ATOM 937 N N . THR A 1 115 ? 13.641 28.984 6.457 1 90.62 115 THR A N 1
ATOM 938 C CA . THR A 1 115 ? 14.094 27.703 6.988 1 90.62 115 THR A CA 1
ATOM 939 C C . THR A 1 115 ? 12.922 26.734 7.129 1 90.62 115 THR A C 1
ATOM 941 O O . THR A 1 115 ? 11.758 27.141 7.062 1 90.62 115 THR A O 1
ATOM 944 N N . MET A 1 116 ? 13.242 25.531 7.285 1 90.19 116 MET A N 1
ATOM 945 C CA . MET A 1 116 ? 12.172 24.547 7.473 1 90.19 116 MET A CA 1
ATOM 946 C C . MET A 1 116 ? 11.547 24.688 8.859 1 90.19 116 MET A C 1
ATOM 948 O O . MET A 1 116 ? 10.375 24.375 9.055 1 90.19 116 MET A O 1
ATOM 952 N N . GLY A 1 117 ? 12.352 25.203 9.789 1 91.69 117 GLY A N 1
ATOM 953 C CA . GLY A 1 117 ? 11.844 25.438 11.141 1 91.69 117 GLY A CA 1
ATOM 954 C C . GLY A 1 117 ? 11.398 24.156 11.828 1 91.69 117 GLY A C 1
ATOM 955 O O . GLY A 1 117 ? 10.367 24.141 12.5 1 91.69 117 GLY A O 1
ATOM 956 N N . ILE A 1 118 ? 12.125 23.062 11.672 1 95.19 118 ILE A N 1
ATOM 957 C CA . ILE A 1 118 ? 11.734 21.75 12.164 1 95.19 118 ILE A CA 1
ATOM 958 C C . ILE A 1 118 ? 12.312 21.531 13.562 1 95.19 118 ILE A C 1
ATOM 960 O O . ILE A 1 118 ? 13.461 21.891 13.828 1 95.19 118 ILE A O 1
ATOM 964 N N . ARG A 1 119 ? 11.562 20.922 14.422 1 95 119 ARG A N 1
ATOM 965 C CA . ARG A 1 119 ? 12.016 20.469 15.734 1 95 119 ARG A CA 1
ATOM 966 C C . ARG A 1 119 ? 11.453 19.094 16.062 1 95 119 ARG A C 1
ATOM 968 O O . ARG A 1 119 ? 10.477 18.656 15.453 1 95 119 ARG A O 1
ATOM 975 N N . GLY A 1 120 ? 12.055 18.453 16.984 1 96.25 120 GLY A N 1
ATOM 976 C CA . GLY A 1 120 ? 11.484 17.219 17.484 1 96.25 120 GLY A CA 1
ATOM 977 C C . GLY A 1 120 ? 10.141 17.406 18.156 1 96.25 120 GLY A C 1
ATOM 978 O O . GLY A 1 120 ? 9.922 18.406 18.844 1 96.25 120 GLY A O 1
ATOM 979 N N . MET A 1 121 ? 9.344 16.5 17.969 1 97.12 121 MET A N 1
ATOM 980 C CA . MET A 1 121 ? 8.016 16.578 18.578 1 97.12 121 MET A CA 1
ATOM 981 C C . MET A 1 121 ? 7.93 15.688 19.812 1 97.12 121 MET A C 1
ATOM 983 O O . MET A 1 121 ? 8.266 14.508 19.766 1 97.12 121 MET A O 1
ATOM 987 N N . GLU A 1 122 ? 7.484 16.25 20.875 1 95.19 122 GLU A N 1
ATOM 988 C CA . GLU A 1 122 ? 7.246 15.461 22.078 1 95.19 122 GLU A CA 1
ATOM 989 C C . GLU A 1 122 ? 6.074 14.5 21.875 1 95.19 122 GLU A C 1
ATOM 991 O O . GLU A 1 122 ? 5.078 14.852 21.234 1 95.19 122 GLU A O 1
ATOM 996 N N . SER A 1 123 ? 6.117 13.375 22.547 1 94.69 123 SER A N 1
ATOM 997 C CA . SER A 1 123 ? 5.129 12.32 22.328 1 94.69 123 SER A CA 1
ATOM 998 C C . SER A 1 123 ? 3.742 12.766 22.781 1 94.69 123 SER A C 1
ATOM 1000 O O . SER A 1 123 ? 2.734 12.359 22.203 1 94.69 123 SER A O 1
ATOM 1002 N N . ASP A 1 124 ? 3.695 13.625 23.719 1 95.94 124 ASP A N 1
ATOM 1003 C CA . ASP A 1 124 ? 2.396 14.016 24.25 1 95.94 124 ASP A CA 1
ATOM 1004 C C . ASP A 1 124 ? 1.809 15.195 23.484 1 95.94 124 ASP A C 1
ATOM 1006 O O . ASP A 1 124 ? 0.749 15.711 23.844 1 95.94 124 ASP A O 1
ATOM 1010 N N . SER A 1 125 ? 2.488 15.641 22.438 1 96.31 125 SER A N 1
ATOM 1011 C CA . SER A 1 125 ? 2.023 16.828 21.734 1 96.31 125 SER A CA 1
ATOM 1012 C C . SER A 1 125 ? 1.667 16.516 20.297 1 96.31 125 SER A C 1
ATOM 1014 O O . SER A 1 125 ? 1.639 17.406 19.438 1 96.31 125 SER A O 1
ATOM 1016 N N . TRP A 1 126 ? 1.396 15.289 20.031 1 98.19 126 TRP A N 1
ATOM 1017 C CA . TRP A 1 126 ? 1.051 14.93 18.672 1 98.19 126 TRP A CA 1
ATOM 1018 C C . TRP A 1 126 ? -0.192 15.688 18.203 1 98.19 126 TRP A C 1
ATOM 1020 O O . TRP A 1 126 ? -0.163 16.375 17.188 1 98.19 126 TRP A O 1
ATOM 1030 N N . ILE A 1 127 ? -1.202 15.562 18.984 1 98.69 127 ILE A N 1
ATOM 1031 C CA . ILE A 1 127 ? -2.449 16.266 18.703 1 98.69 127 ILE A CA 1
ATOM 1032 C C . ILE A 1 127 ? -2.754 17.234 19.859 1 98.69 127 ILE A C 1
ATOM 1034 O O . ILE A 1 127 ? -2.764 16.844 21.016 1 98.69 127 ILE A O 1
ATOM 1038 N N . GLU A 1 128 ? -2.996 18.484 19.469 1 97.94 128 GLU A N 1
ATOM 1039 C CA . GLU A 1 128 ? -3.309 19.531 20.438 1 97.94 128 GLU A CA 1
ATOM 1040 C C . GLU A 1 128 ? -4.738 20.031 20.266 1 97.94 128 GLU A C 1
ATOM 1042 O O . GLU A 1 128 ? -5.016 20.828 19.359 1 97.94 128 GLU A O 1
ATOM 1047 N N . LEU A 1 129 ? -5.598 19.625 21.234 1 98.5 129 LEU A N 1
ATOM 1048 C CA . LEU A 1 129 ? -6.984 20.062 21.203 1 98.5 129 LEU A CA 1
ATOM 1049 C C . LEU A 1 129 ? -7.199 21.25 22.156 1 98.5 129 LEU A C 1
ATOM 1051 O O . LEU A 1 129 ? -6.391 21.484 23.047 1 98.5 129 LEU A O 1
ATOM 1055 N N . ASP A 1 130 ? -8.258 22 21.922 1 98.44 130 ASP A N 1
ATOM 1056 C CA . ASP A 1 130 ? -8.586 23.172 22.75 1 98.44 130 ASP A CA 1
ATOM 1057 C C . ASP A 1 130 ? -10.078 23.469 22.719 1 98.44 130 ASP A C 1
ATOM 1059 O O . ASP A 1 130 ? -10.867 22.656 22.234 1 98.44 130 ASP A O 1
ATOM 1063 N N . ASN A 1 131 ? -10.43 24.609 23.281 1 98.31 131 ASN A N 1
ATOM 1064 C CA . ASN A 1 131 ? -11.836 24.922 23.484 1 98.31 131 ASN A CA 1
ATOM 1065 C C . ASN A 1 131 ? -12.523 25.312 22.172 1 98.31 131 ASN A C 1
ATOM 1067 O O . ASN A 1 131 ? -13.727 25.562 22.156 1 98.31 131 ASN A O 1
ATOM 1071 N N . GLU A 1 132 ? -11.805 25.281 21.094 1 98.31 132 GLU A N 1
ATOM 1072 C CA . GLU A 1 132 ? -12.422 25.547 19.797 1 98.31 132 GLU A CA 1
ATOM 1073 C C . GLU A 1 132 ? -12.75 24.25 19.078 1 98.31 132 GLU A C 1
ATOM 1075 O O . GLU A 1 132 ? -13.227 24.266 17.938 1 98.31 132 GLU A O 1
ATOM 1080 N N . TRP A 1 133 ? -12.586 23.125 19.656 1 98.69 133 TRP A N 1
ATOM 1081 C CA . TRP A 1 133 ? -12.75 21.828 19.016 1 98.69 133 TRP A CA 1
ATOM 1082 C C . TRP A 1 133 ? -14.133 21.703 18.391 1 98.69 133 TRP A C 1
ATOM 1084 O O . TRP A 1 133 ? -14.273 21.25 17.25 1 98.69 133 TRP A O 1
ATOM 1094 N N . GLU A 1 134 ? -15.141 22.109 19.125 1 98.19 134 GLU A N 1
ATOM 1095 C CA . GLU A 1 134 ? -16.5 21.953 18.625 1 98.19 134 GLU A CA 1
ATOM 1096 C C . GLU A 1 134 ? -16.719 22.781 17.359 1 98.19 134 GLU A C 1
ATOM 1098 O O . GLU A 1 134 ? -17.391 22.344 16.422 1 98.19 134 GLU A O 1
ATOM 1103 N N . TYR A 1 135 ? -16.203 23.969 17.391 1 98.19 135 TYR A N 1
ATOM 1104 C CA . TYR A 1 135 ? -16.297 24.812 16.203 1 98.19 135 TYR A CA 1
ATOM 1105 C C . TYR A 1 135 ? -15.641 24.141 15.016 1 98.19 135 TYR A C 1
ATOM 1107 O O . TYR A 1 135 ? -16.234 24.047 13.938 1 98.19 135 TYR A O 1
ATOM 1115 N N . PHE A 1 136 ? -14.414 23.656 15.18 1 98.69 136 PHE A N 1
ATOM 1116 C CA . PHE A 1 136 ? -13.68 22.969 14.117 1 98.69 136 PHE A CA 1
ATOM 1117 C C . PHE A 1 136 ? -14.438 21.734 13.664 1 98.69 136 PHE A C 1
ATOM 1119 O O . PHE A 1 136 ? -14.57 21.484 12.469 1 98.69 136 PHE A O 1
ATOM 1126 N N . HIS A 1 137 ? -14.906 20.953 14.594 1 98.62 137 HIS A N 1
ATOM 1127 C CA . HIS A 1 137 ? -15.609 19.719 14.312 1 98.62 137 HIS A CA 1
ATOM 1128 C C . HIS A 1 137 ? -16.844 19.969 13.453 1 98.62 137 HIS A C 1
ATOM 1130 O O . HIS A 1 137 ? -17.031 19.297 12.43 1 98.62 137 HIS A O 1
ATOM 1136 N N . ASN A 1 138 ? -17.625 20.922 13.875 1 98.5 138 ASN A N 1
ATOM 1137 C CA . ASN A 1 138 ? -18.844 21.234 13.141 1 98.5 138 ASN A CA 1
ATOM 1138 C C . ASN A 1 138 ? -18.547 21.766 11.75 1 98.5 138 ASN A C 1
ATOM 1140 O O . ASN A 1 138 ? -19.25 21.453 10.789 1 98.5 138 ASN A O 1
ATOM 1144 N N . LEU A 1 139 ? -17.562 22.547 11.688 1 98.56 139 LEU A N 1
ATOM 1145 C CA . LEU A 1 139 ? -17.156 23.062 10.383 1 98.56 139 LEU A CA 1
ATOM 1146 C C . LEU A 1 139 ? -16.703 21.922 9.469 1 98.56 139 LEU A C 1
ATOM 1148 O O . LEU A 1 139 ? -17.031 21.906 8.281 1 98.56 139 LEU A O 1
ATOM 1152 N N . LYS A 1 140 ? -15.938 21.016 9.969 1 98.44 140 LYS A N 1
ATOM 1153 C CA . LYS A 1 140 ? -15.461 19.875 9.188 1 98.44 140 LYS A CA 1
ATOM 1154 C C . LYS A 1 140 ? -16.625 19.016 8.711 1 98.44 140 LYS A C 1
ATOM 1156 O O . LYS A 1 140 ? -16.641 18.562 7.566 1 98.44 140 LYS A O 1
ATOM 1161 N N . LEU A 1 141 ? -17.547 18.766 9.625 1 98.31 141 LEU A N 1
ATOM 1162 C CA . LEU A 1 141 ? -18.719 17.984 9.234 1 98.31 141 LEU A CA 1
ATOM 1163 C C . LEU A 1 141 ? -19.453 18.656 8.078 1 98.31 141 LEU A C 1
ATOM 1165 O O . LEU A 1 141 ? -19.844 17.984 7.117 1 98.31 141 LEU A O 1
ATOM 1169 N N . LYS A 1 142 ? -19.609 19.906 8.227 1 98.31 142 LYS A N 1
ATOM 1170 C CA . LYS A 1 142 ? -20.281 20.672 7.176 1 98.31 142 LYS A CA 1
ATOM 1171 C C . LYS A 1 142 ? -19.516 20.578 5.863 1 98.31 142 LYS A C 1
ATOM 1173 O O . LYS A 1 142 ? -20.109 20.344 4.805 1 98.31 142 LYS A O 1
ATOM 1178 N N . ARG A 1 143 ? -18.219 20.781 5.918 1 98.25 143 ARG A N 1
ATOM 1179 C CA . ARG A 1 143 ? -17.375 20.75 4.73 1 98.25 143 ARG A CA 1
ATOM 1180 C C . ARG A 1 143 ? -17.422 19.375 4.074 1 98.25 143 ARG A C 1
ATOM 1182 O O . ARG A 1 143 ? -17.5 19.266 2.85 1 98.25 143 ARG A O 1
ATOM 1189 N N . ILE A 1 144 ? -17.344 18.312 4.852 1 97.81 144 ILE A N 1
ATOM 1190 C CA . ILE A 1 144 ? -17.375 16.953 4.34 1 97.81 144 ILE A CA 1
ATOM 1191 C C . ILE A 1 144 ? -18.688 16.688 3.625 1 97.81 144 ILE A C 1
ATOM 1193 O O . ILE A 1 144 ? -18.719 16.078 2.559 1 97.81 144 ILE A O 1
ATOM 1197 N N . GLU A 1 145 ? -19.719 17.156 4.176 1 97.12 145 GLU A N 1
ATOM 1198 C CA . GLU A 1 145 ? -21.031 17 3.564 1 97.12 145 GLU A CA 1
ATOM 1199 C C . GLU A 1 145 ? -21.125 17.781 2.26 1 97.12 145 GLU A C 1
ATOM 1201 O O . GLU A 1 145 ? -21.609 17.266 1.25 1 97.12 145 GLU A O 1
ATOM 1206 N N . GLU A 1 146 ? -20.656 18.953 2.264 1 96.69 146 GLU A N 1
ATOM 1207 C CA . GLU A 1 146 ? -20.812 19.859 1.129 1 96.69 146 GLU A CA 1
ATOM 1208 C C . GLU A 1 146 ? -19.859 19.5 0.001 1 96.69 146 GLU A C 1
ATOM 1210 O O . GLU A 1 146 ? -20.203 19.609 -1.177 1 96.69 146 GLU A O 1
ATOM 1215 N N . ARG A 1 147 ? -18.703 19.109 0.344 1 96.31 147 ARG A N 1
ATOM 1216 C CA . ARG A 1 147 ? -17.641 18.969 -0.657 1 96.31 147 ARG A CA 1
ATOM 1217 C C . ARG A 1 147 ? -17.547 17.516 -1.13 1 96.31 147 ARG A C 1
ATOM 1219 O O . ARG A 1 147 ? -17.016 17.25 -2.213 1 96.31 147 ARG A O 1
ATOM 1226 N N . GLY A 1 148 ? -18.016 16.578 -0.34 1 94.25 148 GLY A N 1
ATOM 1227 C CA . GLY A 1 148 ? -17.984 15.188 -0.724 1 94.25 148 GLY A CA 1
ATOM 1228 C C . GLY A 1 148 ? -16.578 14.68 -0.99 1 94.25 148 GLY A C 1
ATOM 1229 O O . GLY A 1 148 ? -15.68 14.836 -0.153 1 94.25 148 GLY A O 1
ATOM 1230 N N . ASP A 1 149 ? -16.328 14.18 -2.189 1 91.44 149 ASP A N 1
ATOM 1231 C CA . ASP A 1 149 ? -15.078 13.508 -2.518 1 91.44 149 ASP A CA 1
ATOM 1232 C C . ASP A 1 149 ? -13.961 14.523 -2.777 1 91.44 149 ASP A C 1
ATOM 1234 O O . ASP A 1 149 ? -12.812 14.148 -2.992 1 91.44 149 ASP A O 1
ATOM 1238 N N . LYS A 1 150 ? -14.258 15.773 -2.721 1 96.06 150 LYS A N 1
ATOM 1239 C CA . LYS A 1 150 ? -13.227 16.797 -2.855 1 96.06 150 LYS A CA 1
ATOM 1240 C C . LYS A 1 150 ? -12.492 17.016 -1.534 1 96.06 150 LYS A C 1
ATOM 1242 O O . LYS A 1 150 ? -11.406 17.594 -1.508 1 96.06 150 LYS A O 1
ATOM 1247 N N . ALA A 1 151 ? -13.102 16.531 -0.449 1 97 151 ALA A N 1
ATOM 1248 C CA . ALA A 1 151 ? -12.555 16.797 0.881 1 97 151 ALA A CA 1
ATOM 1249 C C . ALA A 1 151 ? -11.539 15.734 1.28 1 97 151 ALA A C 1
ATOM 1251 O O . ALA A 1 151 ? -10.781 15.922 2.234 1 97 151 ALA A O 1
ATOM 1252 N N . TRP A 1 152 ? -11.562 14.617 0.588 1 97.94 152 TRP A N 1
ATOM 1253 C CA . TRP A 1 152 ? -10.68 13.516 0.972 1 97.94 152 TRP A CA 1
ATOM 1254 C C . TRP A 1 152 ? -10.312 12.664 -0.239 1 97.94 152 TRP A C 1
ATOM 1256 O O . TRP A 1 152 ? -10.914 12.805 -1.309 1 97.94 152 TRP A O 1
ATOM 1266 N N . HIS A 1 153 ? -9.258 11.945 -0.056 1 97.75 153 HIS A N 1
ATOM 1267 C CA . HIS A 1 153 ? -8.805 11.016 -1.081 1 97.75 153 HIS A CA 1
ATOM 1268 C C . HIS A 1 153 ? -8.094 9.82 -0.461 1 97.75 153 HIS A C 1
ATOM 1270 O O . HIS A 1 153 ? -7.309 9.977 0.479 1 97.75 153 HIS A O 1
ATOM 1276 N N . LEU A 1 154 ? -8.484 8.625 -0.91 1 96.62 154 LEU A N 1
ATOM 1277 C CA . LEU A 1 154 ? -7.734 7.406 -0.635 1 96.62 154 LEU A CA 1
ATOM 1278 C C . LEU A 1 154 ? -7.613 6.547 -1.89 1 96.62 154 LEU A C 1
ATOM 1280 O O . LEU A 1 154 ? -8.461 6.625 -2.783 1 96.62 154 LEU A O 1
ATOM 1284 N N . ASN A 1 155 ? -6.57 5.863 -1.975 1 94.75 155 ASN A N 1
ATOM 1285 C CA . ASN A 1 155 ? -6.367 4.855 -3.01 1 94.75 155 ASN A CA 1
ATOM 1286 C C . ASN A 1 155 ? -5.777 3.57 -2.436 1 94.75 155 ASN A C 1
ATOM 1288 O O . ASN A 1 155 ? -5.609 3.449 -1.22 1 94.75 155 ASN A O 1
ATOM 1292 N N . ALA A 1 156 ? -5.523 2.629 -3.246 1 92.56 156 ALA A N 1
ATOM 1293 C CA . ALA A 1 156 ? -5.035 1.323 -2.807 1 92.56 156 ALA A CA 1
ATOM 1294 C C . ALA A 1 156 ? -3.729 1.455 -2.033 1 92.56 156 ALA A C 1
ATOM 1296 O O . ALA A 1 156 ? -3.465 0.681 -1.111 1 92.56 156 ALA A O 1
ATOM 1297 N N . LEU A 1 157 ? -2.998 2.426 -2.396 1 93.44 157 LEU A N 1
ATOM 1298 C CA . LEU A 1 157 ? -1.694 2.662 -1.785 1 93.44 157 LEU A CA 1
ATOM 1299 C C . LEU A 1 157 ? -1.849 3.213 -0.371 1 93.44 157 LEU A C 1
ATOM 1301 O O . LEU A 1 157 ? -0.988 2.99 0.484 1 93.44 157 LEU A O 1
ATOM 1305 N N . THR A 1 158 ? -2.98 3.891 -0.071 1 97.25 158 THR A N 1
ATOM 1306 C CA . THR A 1 158 ? -3.006 4.676 1.157 1 97.25 158 THR A CA 1
ATOM 1307 C C . THR A 1 158 ? -4.094 4.172 2.1 1 97.25 158 THR A C 1
ATOM 1309 O O . THR A 1 158 ? -4.168 4.598 3.254 1 97.25 158 THR A O 1
ATOM 1312 N N . VAL A 1 159 ? -4.91 3.275 1.698 1 95.81 159 VAL A N 1
ATOM 1313 C CA . VAL A 1 159 ? -6.008 2.812 2.539 1 95.81 159 VAL A CA 1
ATOM 1314 C C . VAL A 1 159 ? -5.457 2.207 3.826 1 95.81 159 VAL A C 1
ATOM 1316 O O . VAL A 1 159 ? -5.953 2.492 4.918 1 95.81 159 VAL A O 1
ATOM 1319 N N . THR A 1 160 ? -4.426 1.414 3.717 1 93.94 160 THR A N 1
ATOM 1320 C CA . THR A 1 160 ? -3.811 0.806 4.891 1 93.94 160 THR A CA 1
ATOM 1321 C C . THR A 1 160 ? -3.25 1.876 5.82 1 93.94 160 THR A C 1
ATOM 1323 O O . THR A 1 160 ? -3.391 1.778 7.043 1 93.94 160 THR A O 1
ATOM 1326 N N . ALA A 1 161 ? -2.625 2.854 5.281 1 97.88 161 ALA A N 1
ATOM 1327 C CA . ALA A 1 161 ? -2.086 3.955 6.074 1 97.88 161 ALA A CA 1
ATOM 1328 C C . ALA A 1 161 ? -3.201 4.719 6.777 1 97.88 161 ALA A C 1
ATOM 1330 O O . ALA A 1 161 ? -3.043 5.141 7.93 1 97.88 161 ALA A O 1
ATOM 1331 N N . ALA A 1 162 ? -4.289 4.895 6.094 1 98.5 162 ALA A N 1
ATOM 1332 C CA . ALA A 1 162 ? -5.422 5.613 6.672 1 98.5 162 ALA A CA 1
ATOM 1333 C C . ALA A 1 162 ? -5.984 4.867 7.879 1 98.5 162 ALA A C 1
ATOM 1335 O O . ALA A 1 162 ? -6.293 5.477 8.906 1 98.5 162 ALA A O 1
ATOM 1336 N N . TRP A 1 163 ? -6.129 3.58 7.75 1 97.62 163 TRP A N 1
ATOM 1337 C CA . TRP A 1 163 ? -6.566 2.77 8.883 1 97.62 163 TRP A CA 1
ATOM 1338 C C . TRP A 1 163 ? -5.566 2.857 10.031 1 97.62 163 TRP A C 1
ATOM 1340 O O . TRP A 1 163 ? -5.961 2.947 11.195 1 97.62 163 TRP A O 1
ATOM 1350 N N . GLU A 1 164 ? -4.301 2.787 9.672 1 97.81 164 GLU A N 1
ATOM 1351 C CA . GLU A 1 164 ? -3.252 2.891 10.68 1 97.81 164 GLU A CA 1
ATOM 1352 C C . GLU A 1 164 ? -3.322 4.227 11.414 1 97.81 164 GLU A C 1
ATOM 1354 O O . GLU A 1 164 ? -3.172 4.277 12.633 1 97.81 164 GLU A O 1
ATOM 1359 N N . ILE A 1 165 ? -3.562 5.285 10.703 1 98.81 165 ILE A N 1
ATOM 1360 C CA . ILE A 1 165 ? -3.703 6.613 11.297 1 98.81 165 ILE A CA 1
ATOM 1361 C C . ILE A 1 165 ? -4.883 6.621 12.266 1 98.81 165 ILE A C 1
ATOM 1363 O O . ILE A 1 165 ? -4.762 7.105 13.391 1 98.81 165 ILE A O 1
ATOM 1367 N N . LEU A 1 166 ? -6.004 6.102 11.836 1 98.75 166 LEU A N 1
ATOM 1368 C CA . LEU A 1 166 ? -7.188 6.055 12.688 1 98.75 166 LEU A CA 1
ATOM 1369 C C . LEU A 1 166 ? -6.906 5.266 13.961 1 98.75 166 LEU A C 1
ATOM 1371 O O . LEU A 1 166 ? -7.254 5.703 15.062 1 98.75 166 LEU A O 1
ATOM 1375 N N . GLU A 1 167 ? -6.238 4.164 13.805 1 97.81 167 GLU A N 1
ATOM 1376 C CA . GLU A 1 167 ? -5.914 3.334 14.961 1 97.81 167 GLU A CA 1
ATOM 1377 C C . GLU A 1 167 ? -4.969 4.062 15.922 1 97.81 167 GLU A C 1
ATOM 1379 O O . GLU A 1 167 ? -5.148 4.008 17.141 1 97.81 167 GLU A O 1
ATOM 1384 N N . GLU A 1 168 ? -3.98 4.715 15.328 1 98.06 168 GLU A N 1
ATOM 1385 C CA . GLU A 1 168 ? -3.049 5.48 16.156 1 98.06 168 GLU A CA 1
ATOM 1386 C C . GLU A 1 168 ? -3.77 6.582 16.922 1 98.06 168 GLU A C 1
ATOM 1388 O O . GLU A 1 168 ? -3.475 6.824 18.094 1 98.06 168 GLU A O 1
ATOM 1393 N N . LEU A 1 169 ? -4.66 7.223 16.312 1 98.75 169 LEU A N 1
ATOM 1394 C CA . LEU A 1 169 ? -5.426 8.273 16.969 1 98.75 169 LEU A CA 1
ATOM 1395 C C . LEU A 1 169 ? -6.32 7.691 18.062 1 98.75 169 LEU A C 1
ATOM 1397 O O . LEU A 1 169 ? -6.445 8.273 19.141 1 98.75 169 LEU A O 1
ATOM 1401 N N . CYS A 1 170 ? -6.949 6.562 17.75 1 98.56 170 CYS A N 1
ATOM 1402 C CA . CYS A 1 170 ? -7.828 5.918 18.719 1 98.56 170 CYS A CA 1
ATOM 1403 C C . CYS A 1 170 ? -7.047 5.469 19.953 1 98.56 170 CYS A C 1
ATOM 1405 O O . CYS A 1 170 ? -7.59 5.438 21.047 1 98.56 170 CYS A O 1
ATOM 1407 N N . ASN A 1 171 ? -5.836 5.129 19.781 1 97.81 171 ASN A N 1
ATOM 1408 C CA . ASN A 1 171 ? -4.984 4.754 20.906 1 97.81 171 ASN A CA 1
ATOM 1409 C C . ASN A 1 171 ? -4.465 5.98 21.641 1 97.81 171 ASN A C 1
ATOM 1411 O O . ASN A 1 171 ? -4.281 5.941 22.859 1 97.81 171 ASN A O 1
ATOM 1415 N N . TYR A 1 172 ? -4.238 7.07 20.969 1 98.5 172 TYR A N 1
ATOM 1416 C CA . TYR A 1 172 ? -3.611 8.273 21.516 1 98.5 172 TYR A CA 1
ATOM 1417 C C . TYR A 1 172 ? -4.633 9.141 22.25 1 98.5 172 TYR A C 1
ATOM 1419 O O . TYR A 1 172 ? -4.406 9.547 23.391 1 98.5 172 TYR A O 1
ATOM 1427 N N . LEU A 1 173 ? -5.734 9.406 21.672 1 98.81 173 LEU A N 1
ATOM 1428 C CA . LEU A 1 173 ? -6.641 10.477 22.078 1 98.81 173 LEU A CA 1
ATOM 1429 C C . LEU A 1 173 ? -7.297 10.148 23.422 1 98.81 173 LEU A C 1
ATOM 1431 O O . LEU A 1 173 ? -7.398 11.008 24.297 1 98.81 173 LEU A O 1
ATOM 1435 N N . PRO A 1 174 ? -7.734 8.859 23.672 1 98.75 174 PRO A N 1
ATOM 1436 C CA . PRO A 1 174 ? -8.328 8.57 24.984 1 98.75 174 PRO A CA 1
ATOM 1437 C C . PRO A 1 174 ? -7.332 8.711 26.125 1 98.75 174 PRO A C 1
ATOM 1439 O O . PRO A 1 174 ? -7.727 9 27.266 1 98.75 174 PRO A O 1
ATOM 1442 N N . GLN A 1 175 ? -6.062 8.523 25.812 1 98.56 175 GLN A N 1
ATOM 1443 C CA . GLN A 1 175 ? -5.035 8.734 26.828 1 98.56 175 GLN A CA 1
ATOM 1444 C C . GLN A 1 175 ? -4.812 10.219 27.094 1 98.56 175 GLN A C 1
ATOM 1446 O O . GLN A 1 175 ? -4.789 10.656 28.234 1 98.56 175 GLN A O 1
ATOM 1451 N N . ARG A 1 176 ? -4.688 11 26.094 1 98.62 176 ARG A N 1
ATOM 1452 C CA . ARG A 1 176 ? -4.316 12.414 26.188 1 98.62 176 ARG A CA 1
ATOM 1453 C C . ARG A 1 176 ? -5.512 13.266 26.594 1 98.62 176 ARG A C 1
ATOM 1455 O O . ARG A 1 176 ? -5.363 14.258 27.312 1 98.62 176 ARG A O 1
ATOM 1462 N N . TYR A 1 177 ? -6.699 12.844 26.156 1 98.62 177 TYR A N 1
ATOM 1463 C CA . TYR A 1 177 ? -7.938 13.57 26.438 1 98.62 177 TYR A CA 1
ATOM 1464 C C . TYR A 1 177 ? -9.039 12.609 26.875 1 98.62 177 TYR A C 1
ATOM 1466 O O . TYR A 1 177 ? -10.07 12.484 26.219 1 98.62 177 TYR A O 1
ATOM 1474 N N . PRO A 1 178 ? -8.938 12.078 28.031 1 98.25 178 PRO A N 1
ATOM 1475 C CA . PRO A 1 178 ? -9.867 11.047 28.5 1 98.25 178 PRO A CA 1
ATOM 1476 C C . PRO A 1 178 ? -11.273 11.578 28.734 1 98.25 178 PRO A C 1
ATOM 1478 O O . PRO A 1 178 ? -12.234 10.805 28.75 1 98.25 178 PRO A O 1
ATOM 1481 N N . SER A 1 179 ? -11.414 12.875 28.906 1 97.94 179 SER A N 1
ATOM 1482 C CA . SER A 1 179 ? -12.742 13.445 29.141 1 97.94 179 SER A CA 1
ATOM 1483 C C . SER A 1 179 ? -13.5 13.609 27.828 1 97.94 179 SER A C 1
ATOM 1485 O O . SER A 1 179 ? -14.711 13.836 27.828 1 97.94 179 SER A O 1
ATOM 1487 N N . MET A 1 180 ? -12.812 13.422 26.734 1 98.12 180 MET A N 1
ATOM 1488 C CA . MET A 1 180 ? -13.43 13.68 25.438 1 98.12 180 MET A CA 1
ATOM 1489 C C . MET A 1 180 ? -13.633 12.391 24.656 1 98.12 180 MET A C 1
ATOM 1491 O O . MET A 1 180 ? -14.539 12.297 23.828 1 98.12 180 MET A O 1
ATOM 1495 N N . PHE A 1 181 ? -12.742 11.43 24.922 1 98.75 181 PHE A N 1
ATOM 1496 C CA . PHE A 1 181 ? -12.734 10.258 24.062 1 98.75 181 PHE A CA 1
ATOM 1497 C C . PHE A 1 181 ? -12.742 8.977 24.875 1 98.75 181 PHE A C 1
ATOM 1499 O O . PHE A 1 181 ? -12.148 8.922 25.953 1 98.75 181 PHE A O 1
ATOM 1506 N N . LYS A 1 182 ? -13.359 7.992 24.344 1 98.81 182 LYS A N 1
ATOM 1507 C CA . LYS A 1 182 ? -13.359 6.633 24.875 1 98.81 182 LYS A CA 1
ATOM 1508 C C . LYS A 1 182 ? -13.219 5.605 23.766 1 98.81 182 LYS A C 1
ATOM 1510 O O . LYS A 1 182 ? -13.906 5.691 22.734 1 98.81 182 LYS A O 1
ATOM 1515 N N . TYR A 1 183 ? -12.273 4.734 23.938 1 98.62 183 TYR A N 1
ATOM 1516 C CA . TYR A 1 183 ? -12.023 3.686 22.953 1 98.62 183 TYR A CA 1
ATOM 1517 C C . TYR A 1 183 ? -12.109 2.305 23.594 1 98.62 183 TYR A C 1
ATOM 1519 O O . TYR A 1 183 ? -11.234 1.926 24.375 1 98.62 183 TYR A O 1
ATOM 1527 N N . GLU A 1 184 ? -13.133 1.565 23.266 1 98 184 GLU A N 1
ATOM 1528 C CA . GLU A 1 184 ? -13.383 0.231 23.797 1 98 184 GLU A CA 1
ATOM 1529 C C . GLU A 1 184 ? -13.992 -0.683 22.734 1 98 184 GLU A C 1
ATOM 1531 O O . GLU A 1 184 ? -14.844 -0.253 21.953 1 98 184 GLU A O 1
ATOM 1536 N N . ASN A 1 185 ? -13.578 -1.931 22.719 1 97.12 185 ASN A N 1
ATOM 1537 C CA . ASN A 1 185 ? -14.102 -2.924 21.781 1 97.12 185 ASN A CA 1
ATOM 1538 C C . ASN A 1 185 ? -13.984 -2.447 20.344 1 97.12 185 ASN A C 1
ATOM 1540 O O . ASN A 1 185 ? -14.891 -2.662 19.531 1 97.12 185 ASN A O 1
ATOM 1544 N N . ARG A 1 186 ? -12.977 -1.635 20.062 1 97 186 ARG A N 1
ATOM 1545 C CA . ARG A 1 186 ? -12.656 -1.082 18.75 1 97 186 ARG A CA 1
ATOM 1546 C C . ARG A 1 186 ? -13.734 -0.1 18.297 1 97 186 ARG A C 1
ATOM 1548 O O . ARG A 1 186 ? -14.039 -0.02 17.109 1 97 186 ARG A O 1
ATOM 1555 N N . ILE A 1 187 ? -14.391 0.463 19.203 1 98.5 187 ILE A N 1
ATOM 1556 C CA . ILE A 1 187 ? -15.32 1.558 18.953 1 98.5 187 ILE A CA 1
ATOM 1557 C C . ILE A 1 187 ? -14.805 2.838 19.594 1 98.5 187 ILE A C 1
ATOM 1559 O O . ILE A 1 187 ? -14.586 2.885 20.812 1 98.5 187 ILE A O 1
ATOM 1563 N N . MET A 1 188 ? -14.555 3.846 18.797 1 98.81 188 MET A N 1
ATOM 1564 C CA . MET A 1 188 ? -14.18 5.168 19.281 1 98.81 188 MET A CA 1
ATOM 1565 C C . MET A 1 188 ? -15.406 6.047 19.469 1 98.81 188 MET A C 1
ATOM 1567 O O . MET A 1 188 ? -16.219 6.199 18.562 1 98.81 188 MET A O 1
ATOM 1571 N N . GLU A 1 189 ? -15.531 6.582 20.656 1 98.81 189 GLU A N 1
ATOM 1572 C CA . GLU A 1 189 ? -16.656 7.457 20.969 1 98.81 189 GLU A CA 1
ATOM 1573 C C . GLU A 1 189 ? -16.172 8.859 21.344 1 98.81 189 GLU A C 1
ATOM 1575 O O . GLU A 1 189 ? -15.25 9 22.156 1 98.81 189 GLU A O 1
ATOM 1580 N N . ILE A 1 190 ? -16.719 9.828 20.703 1 98.75 190 ILE A N 1
ATOM 1581 C CA . ILE A 1 190 ? -16.578 11.211 21.156 1 98.75 190 ILE A CA 1
ATOM 1582 C C . ILE A 1 190 ? -17.625 11.516 22.219 1 98.75 190 ILE A C 1
ATOM 1584 O O . ILE A 1 190 ? -18.812 11.664 21.906 1 98.75 190 ILE A O 1
ATOM 1588 N N . LEU A 1 191 ? -17.188 11.695 23.375 1 97.94 191 LEU A N 1
ATOM 1589 C CA . LEU A 1 191 ? -18.094 11.766 24.516 1 97.94 191 LEU A CA 1
ATOM 1590 C C . LEU A 1 191 ? -18.922 13.039 24.469 1 97.94 191 LEU A C 1
ATOM 1592 O O . LEU A 1 191 ? -20.109 13.023 24.844 1 97.94 191 LEU A O 1
ATOM 1596 N N . SER A 1 192 ? -18.391 14.125 24.078 1 94.75 192 SER A N 1
ATOM 1597 C CA . SER A 1 192 ? -19.094 15.406 24.062 1 94.75 192 SER A CA 1
ATOM 1598 C C . SER A 1 192 ? -20.203 15.422 23.031 1 94.75 192 SER A C 1
ATOM 1600 O O . SER A 1 192 ? -21.219 16.094 23.203 1 94.75 192 SER A O 1
ATOM 1602 N N . THR A 1 193 ? -20.062 14.68 21.938 1 96.94 193 THR A N 1
ATOM 1603 C CA . THR A 1 193 ? -21.047 14.719 20.844 1 96.94 193 THR A CA 1
ATOM 1604 C C . THR A 1 193 ? -21.844 13.422 20.797 1 96.94 193 THR A C 1
ATOM 1606 O O . THR A 1 193 ? -22.906 13.367 20.172 1 96.94 193 THR A O 1
ATOM 1609 N N . GLY A 1 194 ? -21.328 12.391 21.281 1 97.94 194 GLY A N 1
ATOM 1610 C CA . GLY A 1 194 ? -21.969 11.094 21.234 1 97.94 194 GLY A CA 1
ATOM 1611 C C . GLY A 1 194 ? -21.688 10.336 19.953 1 97.94 194 GLY A C 1
ATOM 1612 O O . GLY A 1 194 ? -22.125 9.195 19.781 1 97.94 194 GLY A O 1
ATOM 1613 N N . GLU A 1 195 ? -20.906 10.922 19.078 1 98.38 195 GLU A N 1
ATOM 1614 C CA . GLU A 1 195 ? -20.531 10.25 17.828 1 98.38 195 GLU A CA 1
ATOM 1615 C C . GLU A 1 195 ? -19.688 9.008 18.109 1 98.38 195 GLU A C 1
ATOM 1617 O O . GLU A 1 195 ? -18.828 9.016 18.984 1 98.38 195 GLU A O 1
ATOM 1622 N N . LYS A 1 196 ? -19.953 7.949 17.297 1 98.56 196 LYS A N 1
ATOM 1623 C CA . LYS A 1 196 ? -19.219 6.691 17.422 1 98.56 196 LYS A CA 1
ATOM 1624 C C . LYS A 1 196 ? -18.656 6.25 16.078 1 98.56 196 LYS A C 1
ATOM 1626 O O . LYS A 1 196 ? -19.281 6.426 15.039 1 98.56 196 LYS A O 1
ATOM 1631 N N . PHE A 1 197 ? -17.5 5.719 16.125 1 98.38 197 PHE A N 1
ATOM 1632 C CA . PHE A 1 197 ? -16.797 5.141 14.984 1 98.38 197 PHE A CA 1
ATOM 1633 C C . PHE A 1 197 ? -16.438 3.688 15.25 1 98.38 197 PHE A C 1
ATOM 1635 O O . PHE A 1 197 ? -15.57 3.404 16.094 1 98.38 197 PHE A O 1
ATOM 1642 N N . ASN A 1 198 ? -17.109 2.773 14.547 1 97.94 198 ASN A N 1
ATOM 1643 C CA . ASN A 1 198 ? -16.875 1.342 14.711 1 97.94 198 ASN A CA 1
ATOM 1644 C C . ASN A 1 198 ? -15.773 0.845 13.781 1 97.94 198 ASN A C 1
ATOM 1646 O O . ASN A 1 198 ? -16 0.636 12.594 1 97.94 198 ASN A O 1
ATOM 1650 N N . LEU A 1 199 ? -14.633 0.557 14.336 1 96.75 199 LEU A N 1
ATOM 1651 C CA . LEU A 1 199 ? -13.477 0.171 13.539 1 96.75 199 LEU A CA 1
ATOM 1652 C C . LEU A 1 199 ? -13.594 -1.277 13.07 1 96.75 199 LEU A C 1
ATOM 1654 O O . LEU A 1 199 ? -12.789 -1.74 12.258 1 96.75 199 LEU A O 1
ATOM 1658 N N . ASN A 1 200 ? -14.57 -1.949 13.531 1 93.12 200 ASN A N 1
ATOM 1659 C CA . ASN A 1 200 ? -14.828 -3.287 13.008 1 93.12 200 ASN A CA 1
ATOM 1660 C C . ASN A 1 200 ? -15.602 -3.24 11.695 1 93.12 200 ASN A C 1
ATOM 1662 O O . ASN A 1 200 ? -15.703 -4.246 10.992 1 93.12 200 ASN A O 1
ATOM 1666 N N . ASP A 1 201 ? -16.203 -2.115 11.398 1 92.75 201 ASP A N 1
ATOM 1667 C CA . ASP A 1 201 ? -16.969 -1.923 10.172 1 92.75 201 ASP A CA 1
ATOM 1668 C C . ASP A 1 201 ? -16.062 -1.7 8.969 1 92.75 201 ASP A C 1
ATOM 1670 O O . ASP A 1 201 ? -15.438 -0.644 8.852 1 92.75 201 ASP A O 1
ATOM 1674 N N . SER A 1 202 ? -16.016 -2.594 8.039 1 87.94 202 SER A N 1
ATOM 1675 C CA . SER A 1 202 ? -15.133 -2.537 6.879 1 87.94 202 SER A CA 1
ATOM 1676 C C . SER A 1 202 ? -15.57 -1.45 5.902 1 87.94 202 SER A C 1
ATOM 1678 O O . SER A 1 202 ? -14.812 -1.075 5.004 1 87.94 202 SER A O 1
ATOM 1680 N N . SER A 1 203 ? -16.734 -0.953 6.023 1 90.06 203 SER A N 1
ATOM 1681 C CA . SER A 1 203 ? -17.219 0.095 5.133 1 90.06 203 SER A CA 1
ATOM 1682 C C . SER A 1 203 ? -16.859 1.479 5.656 1 90.06 203 SER A C 1
ATOM 1684 O O . SER A 1 203 ? -17.047 2.482 4.965 1 90.06 203 SER A O 1
ATOM 1686 N N . LEU A 1 204 ? -16.328 1.511 6.852 1 94.81 204 LEU A N 1
ATOM 1687 C CA . LEU A 1 204 ? -15.922 2.777 7.449 1 94.81 204 LEU A CA 1
ATOM 1688 C C . LEU A 1 204 ? -14.82 3.438 6.621 1 94.81 204 LEU A C 1
ATOM 1690 O O . LEU A 1 204 ? -13.891 2.77 6.176 1 94.81 204 LEU A O 1
ATOM 1694 N N . ASN A 1 205 ? -14.969 4.703 6.32 1 96.19 205 ASN A N 1
ATOM 1695 C CA . ASN A 1 205 ? -13.867 5.473 5.75 1 96.19 205 ASN A CA 1
ATOM 1696 C C . ASN A 1 205 ? -12.883 5.918 6.824 1 96.19 205 ASN A C 1
ATOM 1698 O O . ASN A 1 205 ? -13.18 6.812 7.617 1 96.19 205 ASN A O 1
ATOM 1702 N N . PRO A 1 206 ? -11.75 5.348 6.812 1 98 206 PRO A N 1
ATOM 1703 C CA . PRO A 1 206 ? -10.859 5.57 7.957 1 98 206 PRO A CA 1
ATOM 1704 C C . PRO A 1 206 ? -10.289 6.988 7.992 1 98 206 PRO A C 1
ATOM 1706 O O . PRO A 1 206 ? -10.078 7.543 9.07 1 98 206 PRO A O 1
ATOM 1709 N N . ILE A 1 207 ? -10.078 7.648 6.867 1 98.62 207 ILE A N 1
ATOM 1710 C CA . ILE A 1 207 ? -9.453 8.969 6.871 1 98.62 207 ILE A CA 1
ATOM 1711 C C . ILE A 1 207 ? -10.477 10.023 7.266 1 98.62 207 ILE A C 1
ATOM 1713 O O . ILE A 1 207 ? -10.141 11.008 7.93 1 98.62 207 ILE A O 1
ATOM 1717 N N . LEU A 1 208 ? -11.727 9.828 6.891 1 98.38 208 LEU A N 1
ATOM 1718 C CA . LEU A 1 208 ? -12.789 10.727 7.336 1 98.38 208 LEU A CA 1
ATOM 1719 C C . LEU A 1 208 ? -13.023 10.586 8.836 1 98.38 208 LEU A C 1
ATOM 1721 O O . LEU A 1 208 ? -13.203 11.586 9.539 1 98.38 208 LEU A O 1
ATOM 1725 N N . SER A 1 209 ? -13.047 9.336 9.25 1 98.56 209 SER A N 1
ATOM 1726 C CA . SER A 1 209 ? -13.219 9.094 10.68 1 98.56 209 SER A CA 1
ATOM 1727 C C . SER A 1 209 ? -12.102 9.742 11.492 1 98.56 209 SER A C 1
ATOM 1729 O O . SER A 1 209 ? -12.359 10.391 12.508 1 98.56 209 SER A O 1
ATOM 1731 N N . ALA A 1 210 ? -10.898 9.586 11.016 1 98.88 210 ALA A N 1
ATOM 1732 C CA . ALA A 1 210 ? -9.75 10.195 11.68 1 98.88 210 ALA A CA 1
ATOM 1733 C C . ALA A 1 210 ? -9.883 11.719 11.703 1 98.88 210 ALA A C 1
ATOM 1735 O O . ALA A 1 210 ? -9.641 12.344 12.734 1 98.88 210 ALA A O 1
ATOM 1736 N N . ALA A 1 211 ? -10.242 12.258 10.586 1 98.75 211 ALA A N 1
ATOM 1737 C CA . ALA A 1 211 ? -10.359 13.711 10.461 1 98.75 211 ALA A CA 1
ATOM 1738 C C . ALA A 1 211 ? -11.398 14.266 11.43 1 98.75 211 ALA A C 1
ATOM 1740 O O . ALA A 1 211 ? -11.242 15.367 11.961 1 98.75 211 ALA A O 1
ATOM 1741 N N . LYS A 1 212 ? -12.406 13.523 11.68 1 98.56 212 LYS A N 1
ATOM 1742 C CA . LYS A 1 212 ? -13.508 13.977 12.531 1 98.56 212 LYS A CA 1
ATOM 1743 C C . LYS A 1 212 ? -13.094 13.984 14 1 98.56 212 LYS A C 1
ATOM 1745 O O . LYS A 1 212 ? -13.758 14.602 14.836 1 98.56 212 LYS A O 1
ATOM 1750 N N . LEU A 1 213 ? -12.039 13.328 14.32 1 98.81 213 LEU A N 1
ATOM 1751 C CA . LEU A 1 213 ? -11.609 13.227 15.719 1 98.81 213 LEU A CA 1
ATOM 1752 C C . LEU A 1 213 ? -10.812 14.453 16.125 1 98.81 213 LEU A C 1
ATOM 1754 O O . LEU A 1 213 ? -10.812 14.836 17.297 1 98.81 213 LEU A O 1
ATOM 1758 N N . ILE A 1 214 ? -10.117 15.055 15.195 1 98.88 214 ILE A N 1
ATOM 1759 C CA . ILE A 1 214 ? -9.133 16.062 15.547 1 98.88 214 ILE A CA 1
ATOM 1760 C C . ILE A 1 214 ? -9.398 17.344 14.75 1 98.88 214 ILE A C 1
ATOM 1762 O O . ILE A 1 214 ? -10.188 17.344 13.805 1 98.88 214 ILE A O 1
ATOM 1766 N N . GLN A 1 215 ? -8.742 18.422 15.164 1 98.88 215 GLN A N 1
ATOM 1767 C CA . GLN A 1 215 ? -8.898 19.703 14.492 1 98.88 215 GLN A CA 1
ATOM 1768 C C . GLN A 1 215 ? -7.984 19.812 13.273 1 98.88 215 GLN A C 1
ATOM 1770 O O . GLN A 1 215 ? -8.172 20.672 12.422 1 98.88 215 GLN A O 1
ATOM 1775 N N . ASP A 1 216 ? -7.035 18.922 13.125 1 98.81 216 ASP A N 1
ATOM 1776 C CA . ASP A 1 216 ? -6.031 18.938 12.062 1 98.81 216 ASP A CA 1
ATOM 1777 C C . ASP A 1 216 ? -6.613 18.438 10.75 1 98.81 216 ASP A C 1
ATOM 1779 O O . ASP A 1 216 ? -7.488 17.562 10.742 1 98.81 216 ASP A O 1
ATOM 1783 N N . ASP A 1 217 ? -6.172 18.984 9.648 1 98.88 217 ASP A N 1
ATOM 1784 C CA . ASP A 1 217 ? -6.191 18.219 8.398 1 98.88 217 ASP A CA 1
ATOM 1785 C C . ASP A 1 217 ? -5.141 17.109 8.406 1 98.88 217 ASP A C 1
ATOM 1787 O O . ASP A 1 217 ? -4.148 17.203 9.133 1 98.88 217 ASP A O 1
ATOM 1791 N N . ILE A 1 218 ? -5.398 16.062 7.629 1 98.94 218 ILE A N 1
ATOM 1792 C CA . ILE A 1 218 ? -4.5 14.906 7.594 1 98.94 218 ILE A CA 1
ATOM 1793 C C . ILE A 1 218 ? -4.082 14.625 6.148 1 98.94 218 ILE A C 1
ATOM 1795 O O . ILE A 1 218 ? -4.934 14.469 5.27 1 98.94 218 ILE A O 1
ATOM 1799 N N . ILE A 1 219 ? -2.795 14.609 5.922 1 98.88 219 ILE A N 1
ATOM 1800 C CA . ILE A 1 219 ? -2.23 14.305 4.609 1 98.88 219 ILE A CA 1
ATOM 1801 C C . ILE A 1 219 ? -1.337 13.07 4.703 1 98.88 219 ILE A C 1
ATOM 1803 O O . ILE A 1 219 ? -0.596 12.906 5.676 1 98.88 219 ILE A O 1
ATOM 1807 N N . ILE A 1 220 ? -1.4 12.211 3.709 1 98.88 220 ILE A N 1
ATOM 1808 C CA . ILE A 1 220 ? -0.586 11.008 3.66 1 98.88 220 ILE A CA 1
ATOM 1809 C C . ILE A 1 220 ? 0.448 11.125 2.543 1 98.88 220 ILE A C 1
ATOM 1811 O O . ILE A 1 220 ? 0.093 11.234 1.368 1 98.88 220 ILE A O 1
ATOM 1815 N N . MET A 1 221 ? 1.704 11.078 2.932 1 98.81 221 MET A N 1
ATOM 1816 C CA . MET A 1 221 ? 2.826 11.109 1.998 1 98.81 221 MET A CA 1
ATOM 1817 C C . MET A 1 221 ? 3.486 9.734 1.899 1 98.81 221 MET A C 1
ATOM 1819 O O . MET A 1 221 ? 3.75 9.094 2.918 1 98.81 221 MET A O 1
ATOM 1823 N N . VAL A 1 222 ? 3.754 9.297 0.698 1 98.31 222 VAL A N 1
ATOM 1824 C CA . VAL A 1 222 ? 4.305 7.961 0.505 1 98.31 222 VAL A CA 1
ATOM 1825 C C . VAL A 1 222 ? 5.555 8.039 -0.369 1 98.31 222 VAL A C 1
ATOM 1827 O O . VAL A 1 222 ? 5.582 8.773 -1.357 1 98.31 222 VAL A O 1
ATOM 1830 N N . GLU A 1 223 ? 6.637 7.344 0.037 1 97.62 223 GLU A N 1
ATOM 1831 C CA . GLU A 1 223 ? 7.824 7.195 -0.8 1 97.62 223 GLU A CA 1
ATOM 1832 C C . GLU A 1 223 ? 7.598 6.164 -1.902 1 97.62 223 GLU A C 1
ATOM 1834 O O . GLU A 1 223 ? 7.117 5.062 -1.638 1 97.62 223 GLU A O 1
ATOM 1839 N N . LYS A 1 224 ? 7.934 6.523 -3.098 1 96.38 224 LYS A N 1
ATOM 1840 C CA . LYS A 1 224 ? 7.797 5.57 -4.199 1 96.38 224 LYS A CA 1
ATOM 1841 C C . LYS A 1 224 ? 9.164 5.105 -4.691 1 96.38 224 LYS A C 1
ATOM 1843 O O . LYS A 1 224 ? 10.18 5.344 -4.039 1 96.38 224 LYS A O 1
ATOM 1848 N N . GLU A 1 225 ? 9.227 4.387 -5.762 1 92.38 225 GLU A N 1
ATOM 1849 C CA . GLU A 1 225 ? 10.398 3.658 -6.234 1 92.38 225 GLU A CA 1
ATOM 1850 C C . GLU A 1 225 ? 11.5 4.617 -6.68 1 92.38 225 GLU A C 1
ATOM 1852 O O . GLU A 1 225 ? 12.672 4.242 -6.727 1 92.38 225 GLU A O 1
ATOM 1857 N N . ASP A 1 226 ? 11.125 5.836 -6.988 1 94.62 226 ASP A N 1
ATOM 1858 C CA . ASP A 1 226 ? 12.125 6.812 -7.406 1 94.62 226 ASP A CA 1
ATOM 1859 C C . ASP A 1 226 ? 12.711 7.543 -6.199 1 94.62 226 ASP A C 1
ATOM 1861 O O . ASP A 1 226 ? 13.539 8.445 -6.355 1 94.62 226 ASP A O 1
ATOM 1865 N N . GLY A 1 227 ? 12.195 7.219 -5.035 1 94.88 227 GLY A N 1
ATOM 1866 C CA . GLY A 1 227 ? 12.734 7.797 -3.811 1 94.88 227 GLY A CA 1
ATOM 1867 C C . GLY A 1 227 ? 12.031 9.07 -3.396 1 94.88 227 GLY A C 1
ATOM 1868 O O . GLY A 1 227 ? 12.266 9.594 -2.305 1 94.88 227 GLY A O 1
ATOM 1869 N N . ALA A 1 228 ? 11.195 9.594 -4.234 1 97.19 228 ALA A N 1
ATOM 1870 C CA . ALA A 1 228 ? 10.469 10.82 -3.93 1 97.19 228 ALA A CA 1
ATOM 1871 C C . ALA A 1 228 ? 9.219 10.531 -3.111 1 97.19 228 ALA A C 1
ATOM 1873 O O . ALA A 1 228 ? 8.664 9.43 -3.182 1 97.19 228 ALA A O 1
ATOM 1874 N N . TYR A 1 229 ? 8.859 11.461 -2.367 1 98.31 229 TYR A N 1
ATOM 1875 C CA . TYR A 1 229 ? 7.605 11.375 -1.632 1 98.31 229 TYR A CA 1
ATOM 1876 C C . TYR A 1 229 ? 6.469 12.031 -2.412 1 98.31 229 TYR A C 1
ATOM 1878 O O . TYR A 1 229 ? 6.66 13.086 -3.025 1 98.31 229 TYR A O 1
ATOM 1886 N N . TYR A 1 230 ? 5.324 11.359 -2.363 1 98.62 230 TYR A N 1
ATOM 1887 C CA . TYR A 1 230 ? 4.129 11.812 -3.064 1 98.62 230 TYR A CA 1
ATOM 1888 C C . TYR A 1 230 ? 2.969 12.008 -2.096 1 98.62 230 TYR A C 1
ATOM 1890 O O . TYR A 1 230 ? 2.799 11.234 -1.154 1 98.62 230 TYR A O 1
ATOM 1898 N N . LEU A 1 231 ? 2.225 13.055 -2.348 1 98.81 231 LEU A N 1
ATOM 1899 C CA . LEU A 1 231 ? 0.919 13.133 -1.699 1 98.81 231 LEU A CA 1
ATOM 1900 C C . LEU A 1 231 ? -0.065 12.156 -2.338 1 98.81 231 LEU A C 1
ATOM 1902 O O . LEU A 1 231 ? -0.486 12.352 -3.48 1 98.81 231 LEU A O 1
ATOM 1906 N N . GLU A 1 232 ? -0.474 11.164 -1.511 1 98.25 232 GLU A N 1
ATOM 1907 C CA . GLU A 1 232 ? -1.262 10.102 -2.129 1 98.25 232 GLU A CA 1
ATOM 1908 C C . GLU A 1 232 ? -2.625 9.961 -1.456 1 98.25 232 GLU A C 1
ATOM 1910 O O . GLU A 1 232 ? -3.473 9.195 -1.914 1 98.25 232 GLU A O 1
ATOM 1915 N N . GLY A 1 233 ? -2.818 10.695 -0.396 1 98.06 233 GLY A N 1
ATOM 1916 C CA . GLY A 1 233 ? -4.105 10.625 0.279 1 98.06 233 GLY A CA 1
ATOM 1917 C C . GLY A 1 233 ? -4.219 11.594 1.443 1 98.06 233 GLY A C 1
ATOM 1918 O O . GLY A 1 233 ? -3.279 12.336 1.735 1 98.06 233 GLY A O 1
ATOM 1919 N N . GLY A 1 234 ? -5.469 11.586 2.01 1 98.62 234 GLY A N 1
ATOM 1920 C CA . GLY A 1 234 ? -5.715 12.445 3.156 1 98.62 234 GLY A CA 1
ATOM 1921 C C . GLY A 1 234 ? -7.121 13.016 3.191 1 98.62 234 GLY A C 1
ATOM 1922 O O . GLY A 1 234 ? -7.992 12.57 2.439 1 98.62 234 GLY A O 1
ATOM 1923 N N . CYS A 1 235 ? -7.305 13.805 4.16 1 98.81 235 CYS A N 1
ATOM 1924 C CA . CYS A 1 235 ? -8.516 14.602 4.336 1 98.81 235 CYS A CA 1
ATOM 1925 C C . CYS A 1 235 ? -8.18 16.047 4.68 1 98.81 235 CYS A C 1
ATOM 1927 O O . CYS A 1 235 ? -7.539 16.312 5.699 1 98.81 235 CYS A O 1
ATOM 1929 N N . SER A 1 236 ? -8.547 16.891 3.785 1 98.56 236 SER A N 1
ATOM 1930 C CA . SER A 1 236 ? -8.289 18.328 3.955 1 98.56 236 SER A CA 1
ATOM 1931 C C . SER A 1 236 ? -9.57 19.141 3.834 1 98.56 236 SER A C 1
ATOM 1933 O O . SER A 1 236 ? -10.117 19.281 2.738 1 98.56 236 SER A O 1
ATOM 1935 N N . THR A 1 237 ? -10 19.703 4.941 1 98.25 237 THR A N 1
ATOM 1936 C CA . THR A 1 237 ? -11.25 20.469 4.988 1 98.25 237 THR A CA 1
ATOM 1937 C C . THR A 1 237 ? -10.984 21.922 5.344 1 98.25 237 THR A C 1
ATOM 1939 O O . THR A 1 237 ? -11.852 22.781 5.148 1 98.25 237 THR A O 1
ATOM 1942 N N . LEU A 1 238 ? -9.805 22.156 5.84 1 98.25 238 LEU A N 1
ATOM 1943 C CA . LEU A 1 238 ? -9.492 23.484 6.371 1 98.25 238 LEU A CA 1
ATOM 1944 C C . LEU A 1 238 ? -8.195 24.016 5.77 1 98.25 238 LEU A C 1
ATOM 1946 O O . LEU A 1 238 ? -7.379 24.609 6.473 1 98.25 238 LEU A O 1
ATOM 1950 N N . ALA A 1 239 ? -8.031 23.797 4.562 1 95.94 239 ALA A N 1
ATOM 1951 C CA . ALA A 1 239 ? -6.758 24.078 3.9 1 95.94 239 ALA A CA 1
ATOM 1952 C C . ALA A 1 239 ? -6.523 25.578 3.783 1 95.94 239 ALA A C 1
ATOM 1954 O O . ALA A 1 239 ? -5.379 26.031 3.777 1 95.94 239 ALA A O 1
ATOM 1955 N N . GLY A 1 240 ? -7.578 26.344 3.646 1 95.38 240 GLY A N 1
ATOM 1956 C CA . GLY A 1 240 ? -7.48 27.797 3.539 1 95.38 240 GLY A CA 1
ATOM 1957 C C . GLY A 1 240 ? -7.172 28.266 2.133 1 95.38 240 GLY A C 1
ATOM 1958 O O . GLY A 1 240 ? -7.895 29.094 1.578 1 95.38 240 GLY A O 1
ATOM 1959 N N . PHE A 1 241 ? -6.094 27.625 1.479 1 93.56 241 PHE A N 1
ATOM 1960 C CA . PHE A 1 241 ? -5.625 28.297 0.279 1 93.56 241 PHE A CA 1
ATOM 1961 C C . PHE A 1 241 ? -5.188 27.297 -0.779 1 93.56 241 PHE A C 1
ATOM 1963 O O . PHE A 1 241 ? -4.465 27.641 -1.716 1 93.56 241 PHE A O 1
ATOM 1970 N N . TRP A 1 242 ? -5.441 26.078 -0.611 1 95.12 242 TRP A N 1
ATOM 1971 C CA . TRP A 1 242 ? -5.082 25.094 -1.623 1 95.12 242 TRP A CA 1
ATOM 1972 C C . TRP A 1 242 ? -6.117 23.969 -1.685 1 95.12 242 TRP A C 1
ATOM 1974 O O . TRP A 1 242 ? -6.871 23.766 -0.73 1 95.12 242 TRP A O 1
ATOM 1984 N N . ARG A 1 243 ? -6.133 23.328 -2.809 1 96 243 ARG A N 1
ATOM 1985 C CA . ARG A 1 243 ? -7.109 22.281 -3.1 1 96 243 ARG A CA 1
ATOM 1986 C C . ARG A 1 243 ? -6.469 20.891 -3.062 1 96 243 ARG A C 1
ATOM 1988 O O . ARG A 1 243 ? -5.523 20.625 -3.807 1 96 243 ARG A O 1
ATOM 1995 N N . LEU A 1 244 ? -7.066 20.016 -2.307 1 97.06 244 LEU A N 1
ATOM 1996 C CA . LEU A 1 244 ? -6.52 18.672 -2.162 1 97.06 244 LEU A CA 1
ATOM 1997 C C . LEU A 1 244 ? -6.457 17.953 -3.512 1 97.06 244 LEU A C 1
ATOM 1999 O O . LEU A 1 244 ? -5.441 17.344 -3.848 1 97.06 244 LEU A O 1
ATOM 2003 N N . ARG A 1 245 ? -7.441 18.109 -4.328 1 94.81 245 ARG A N 1
ATOM 2004 C CA . ARG A 1 245 ? -7.57 17.375 -5.59 1 94.81 245 ARG A CA 1
ATOM 2005 C C . ARG A 1 245 ? -6.461 17.766 -6.559 1 94.81 245 ARG A C 1
ATOM 2007 O O . ARG A 1 245 ? -6.059 16.969 -7.406 1 94.81 245 ARG A O 1
ATOM 2014 N N . GLU A 1 246 ? -5.973 18.922 -6.355 1 95.88 246 GLU A N 1
ATOM 2015 C CA . GLU A 1 246 ? -4.941 19.391 -7.27 1 95.88 246 GLU A CA 1
ATOM 2016 C C . GLU A 1 246 ? -3.553 18.969 -6.812 1 95.88 246 GLU A C 1
ATOM 2018 O O . GLU A 1 246 ? -2.582 19.062 -7.566 1 95.88 246 GLU A O 1
ATOM 2023 N N . LYS A 1 247 ? -3.508 18.484 -5.629 1 97.56 247 LYS A N 1
ATOM 2024 C CA . LYS A 1 247 ? -2.201 18.141 -5.074 1 97.56 247 LYS A CA 1
ATOM 2025 C C . LYS A 1 247 ? -2.002 16.625 -5.039 1 97.56 247 LYS A C 1
ATOM 2027 O O . LYS A 1 247 ? -0.868 16.156 -5.012 1 97.56 247 LYS A O 1
ATOM 2032 N N . VAL A 1 248 ? -3.066 15.852 -5.027 1 97.75 248 VAL A N 1
ATOM 2033 C CA . VAL A 1 248 ? -2.982 14.391 -4.969 1 97.75 248 VAL A CA 1
ATOM 2034 C C . VAL A 1 248 ? -2.188 13.875 -6.164 1 97.75 248 VAL A C 1
ATOM 2036 O O . VAL A 1 248 ? -2.434 14.281 -7.305 1 97.75 248 VAL A O 1
ATOM 2039 N N . GLY A 1 249 ? -1.269 13.023 -5.902 1 97.5 249 GLY A N 1
ATOM 2040 C CA . GLY A 1 249 ? -0.461 12.422 -6.953 1 97.5 249 GLY A CA 1
ATOM 2041 C C . GLY A 1 249 ? 0.82 13.188 -7.23 1 97.5 249 GLY A C 1
ATOM 2042 O O . GLY A 1 249 ? 1.709 12.68 -7.922 1 97.5 249 GLY A O 1
ATOM 2043 N N . LEU A 1 250 ? 0.964 14.359 -6.664 1 98.31 250 LEU A N 1
ATOM 2044 C CA . LEU A 1 250 ? 2.146 15.172 -6.93 1 98.31 250 LEU A CA 1
ATOM 2045 C C . LEU A 1 250 ? 3.279 14.812 -5.973 1 98.31 250 LEU A C 1
ATOM 2047 O O . LEU A 1 250 ? 3.033 14.477 -4.812 1 98.31 250 LEU A O 1
ATOM 2051 N N . LYS A 1 251 ? 4.465 15.008 -6.477 1 98.12 251 LYS A N 1
ATOM 2052 C CA . LYS A 1 251 ? 5.684 14.898 -5.68 1 98.12 251 LYS A CA 1
ATOM 2053 C C . LYS A 1 251 ? 5.812 16.062 -4.707 1 98.12 251 LYS A C 1
ATOM 2055 O O . LYS A 1 251 ? 5.359 17.172 -4.996 1 98.12 251 LYS A O 1
ATOM 2060 N N . LEU A 1 252 ? 6.457 15.734 -3.65 1 98.19 252 LEU A N 1
ATOM 2061 C CA . LEU A 1 252 ? 6.766 16.75 -2.656 1 98.19 252 LEU A CA 1
ATOM 2062 C C . LEU A 1 252 ? 7.371 17.984 -3.314 1 98.19 252 LEU A C 1
ATOM 2064 O O . LEU A 1 252 ? 6.945 19.109 -3.039 1 98.19 252 LEU A O 1
ATOM 2068 N N . ASP A 1 253 ? 8.297 17.781 -4.223 1 97.69 253 ASP A N 1
ATOM 2069 C CA . ASP A 1 253 ? 8.945 18.891 -4.918 1 97.69 253 ASP A CA 1
ATOM 2070 C C . ASP A 1 253 ? 7.941 19.641 -5.785 1 97.69 253 ASP A C 1
ATOM 2072 O O . ASP A 1 253 ? 7.93 20.875 -5.789 1 97.69 253 ASP A O 1
ATOM 2076 N N . ASP A 1 254 ? 7.141 18.969 -6.461 1 97.88 254 ASP A N 1
ATOM 2077 C CA . ASP A 1 254 ? 6.188 19.594 -7.375 1 97.88 254 ASP A CA 1
ATOM 2078 C C . ASP A 1 254 ? 5.145 20.406 -6.609 1 97.88 254 ASP A C 1
ATOM 2080 O O . ASP A 1 254 ? 4.719 21.469 -7.066 1 97.88 254 ASP A O 1
ATOM 2084 N N . ILE A 1 255 ? 4.754 19.906 -5.496 1 97.56 255 ILE A N 1
ATOM 2085 C CA . ILE A 1 255 ? 3.801 20.625 -4.656 1 97.56 255 ILE A CA 1
ATOM 2086 C C . ILE A 1 255 ? 4.367 22 -4.285 1 97.56 255 ILE A C 1
ATOM 2088 O O . ILE A 1 255 ? 3.686 23.016 -4.426 1 97.56 255 ILE A O 1
ATOM 2092 N N . HIS A 1 256 ? 5.594 22.078 -3.914 1 96.94 256 HIS A N 1
ATOM 2093 C CA . HIS A 1 256 ? 6.191 23.312 -3.438 1 96.94 256 HIS A CA 1
ATOM 2094 C C . HIS A 1 256 ? 6.562 24.234 -4.602 1 96.94 256 HIS A C 1
ATOM 2096 O O . HIS A 1 256 ? 6.398 25.453 -4.516 1 96.94 256 HIS A O 1
ATOM 2102 N N . VAL A 1 257 ? 6.938 23.641 -5.711 1 95.38 257 VAL A N 1
ATOM 2103 C CA . VAL A 1 257 ? 7.332 24.422 -6.871 1 95.38 257 VAL A CA 1
ATOM 2104 C C . VAL A 1 257 ? 6.098 25.047 -7.516 1 95.38 257 VAL A C 1
ATOM 2106 O O . VAL A 1 257 ? 6.078 26.25 -7.805 1 95.38 257 VAL A O 1
ATOM 2109 N N . THR A 1 258 ? 5.07 24.297 -7.637 1 93.31 258 THR A N 1
ATOM 2110 C CA . THR A 1 258 ? 3.883 24.797 -8.32 1 93.31 258 THR A CA 1
ATOM 2111 C C . THR A 1 258 ? 3.125 25.781 -7.438 1 93.31 258 THR A C 1
ATOM 2113 O O . THR A 1 258 ? 2.355 26.609 -7.934 1 93.31 258 THR A O 1
ATOM 2116 N N . SER A 1 259 ? 3.352 25.656 -6.117 1 92.69 259 SER A N 1
ATOM 2117 C CA . SER A 1 259 ? 2.721 26.594 -5.195 1 92.69 259 SER A CA 1
ATOM 2118 C C . SER A 1 259 ? 3.539 27.875 -5.07 1 92.69 259 SER A C 1
ATOM 2120 O O . SER A 1 259 ? 3.139 28.812 -4.371 1 92.69 259 SER A O 1
ATOM 2122 N N . GLY A 1 260 ? 4.695 27.906 -5.617 1 92.06 260 GLY A N 1
ATOM 2123 C CA . GLY A 1 260 ? 5.516 29.109 -5.656 1 92.06 260 GLY A CA 1
ATOM 2124 C C . GLY A 1 260 ? 6.258 29.375 -4.359 1 92.06 260 GLY A C 1
ATOM 2125 O O . GLY A 1 260 ? 6.523 30.516 -4.008 1 92.06 260 GLY A O 1
ATOM 2126 N N . VAL A 1 261 ? 6.566 28.344 -3.609 1 93.38 261 VAL A N 1
ATOM 2127 C CA . VAL A 1 261 ? 7.293 28.531 -2.357 1 93.38 261 VAL A CA 1
ATOM 2128 C C . VAL A 1 261 ? 8.656 29.156 -2.641 1 93.38 261 VAL A C 1
ATOM 2130 O O . VAL A 1 261 ? 9.469 28.594 -3.375 1 93.38 261 VAL A O 1
ATOM 2133 N N . PRO A 1 262 ? 8.906 30.281 -2.004 1 94 262 PRO A N 1
ATOM 2134 C CA . PRO A 1 262 ? 10.148 31 -2.314 1 94 262 PRO A CA 1
ATOM 2135 C C . PRO A 1 262 ? 11.391 30.234 -1.86 1 94 262 PRO A C 1
ATOM 2137 O O . PRO A 1 262 ? 11.391 29.625 -0.789 1 94 262 PRO A O 1
ATOM 2140 N N . GLN A 1 263 ? 12.43 30.281 -2.736 1 94.06 263 GLN A N 1
ATOM 2141 C CA . GLN A 1 263 ? 13.766 29.766 -2.436 1 94.06 263 GLN A CA 1
ATOM 2142 C C . GLN A 1 263 ? 13.734 28.266 -2.162 1 94.06 263 GLN A C 1
ATOM 2144 O O . GLN A 1 263 ? 14.594 27.734 -1.46 1 94.06 263 GLN A O 1
ATOM 2149 N N . TYR A 1 264 ? 12.812 27.609 -2.652 1 95.25 264 TYR A N 1
ATOM 2150 C CA . TYR A 1 264 ? 12.641 26.188 -2.402 1 95.25 264 TYR A CA 1
ATOM 2151 C C . TYR A 1 264 ? 13.852 25.391 -2.896 1 95.25 264 TYR A C 1
ATOM 2153 O O . TYR A 1 264 ? 14.469 24.641 -2.133 1 95.25 264 TYR A O 1
ATOM 2161 N N . GLU A 1 265 ? 14.18 25.578 -4.152 1 93.81 265 GLU A N 1
ATOM 2162 C CA . GLU A 1 265 ? 15.25 24.812 -4.789 1 93.81 265 GLU A CA 1
ATOM 2163 C C . GLU A 1 265 ? 16.578 25.031 -4.082 1 93.81 265 GLU A C 1
ATOM 2165 O O . GLU A 1 265 ? 17.344 24.094 -3.869 1 93.81 265 GLU A O 1
ATOM 2170 N N . LYS A 1 266 ? 16.781 26.234 -3.693 1 92.19 266 LYS A N 1
ATOM 2171 C CA . LYS A 1 266 ? 18.078 26.625 -3.17 1 92.19 266 LYS A CA 1
ATOM 2172 C C . LYS A 1 266 ? 18.188 26.312 -1.681 1 92.19 266 LYS A C 1
ATOM 2174 O O . LYS A 1 266 ? 19.25 25.891 -1.206 1 92.19 266 LYS A O 1
ATOM 2179 N N . GLN A 1 267 ? 17.062 26.438 -0.97 1 92.31 267 GLN A N 1
ATOM 2180 C CA . GLN A 1 267 ? 17.219 26.469 0.481 1 92.31 267 GLN A CA 1
ATOM 2181 C C . GLN A 1 267 ? 16.469 25.312 1.136 1 92.31 267 GLN A C 1
ATOM 2183 O O . GLN A 1 267 ? 16.797 24.906 2.252 1 92.31 267 GLN A O 1
ATOM 2188 N N . LEU A 1 268 ? 15.492 24.766 0.489 1 95.44 268 LEU A N 1
ATOM 2189 C CA . LEU A 1 268 ? 14.586 23.906 1.237 1 95.44 268 LEU A CA 1
ATOM 2190 C C . LEU A 1 268 ? 14.586 22.5 0.665 1 95.44 268 LEU A C 1
ATOM 2192 O O . LEU A 1 268 ? 14.469 21.516 1.41 1 95.44 268 LEU A O 1
ATOM 2196 N N . LYS A 1 269 ? 14.75 22.312 -0.599 1 96 269 LYS A N 1
ATOM 2197 C CA . LYS A 1 269 ? 14.5 21.062 -1.327 1 96 269 LYS A CA 1
ATOM 2198 C C . LYS A 1 269 ? 15.328 19.922 -0.758 1 96 269 LYS A C 1
ATOM 2200 O O . LYS A 1 269 ? 14.789 18.891 -0.366 1 96 269 LYS A O 1
ATOM 2205 N N . THR A 1 270 ? 16.594 20.078 -0.776 1 95.19 270 THR A N 1
ATOM 2206 C CA . THR A 1 270 ? 17.5 19.016 -0.368 1 95.19 270 THR A CA 1
ATOM 2207 C C . THR A 1 270 ? 17.234 18.594 1.075 1 95.19 270 THR A C 1
ATOM 2209 O O . THR A 1 270 ? 17.125 17.406 1.374 1 95.19 270 THR A O 1
ATOM 2212 N N . GLY A 1 271 ? 17.125 19.609 1.919 1 95 271 GLY A N 1
ATOM 2213 C CA . GLY A 1 271 ? 16.875 19.328 3.322 1 95 271 GLY A CA 1
ATOM 2214 C C . GLY A 1 271 ? 15.547 18.641 3.557 1 95 271 GLY A C 1
ATOM 2215 O O . GLY A 1 271 ? 15.453 17.719 4.371 1 95 271 GLY A O 1
ATOM 2216 N N . MET A 1 272 ? 14.578 19.047 2.887 1 96.25 272 MET A N 1
ATOM 2217 C CA . MET A 1 272 ? 13.242 18.5 3.053 1 96.25 272 MET A CA 1
ATOM 2218 C C . MET A 1 272 ? 13.188 17.031 2.598 1 96.25 272 MET A C 1
ATOM 2220 O O . MET A 1 272 ? 12.633 16.188 3.293 1 96.25 272 MET A O 1
ATOM 2224 N N . ASN A 1 273 ? 13.727 16.766 1.451 1 96.06 273 ASN A N 1
ATOM 2225 C CA . ASN A 1 273 ? 13.742 15.406 0.942 1 96.06 273 ASN A CA 1
ATOM 2226 C C . ASN A 1 273 ? 14.539 14.477 1.854 1 96.06 273 ASN A C 1
ATOM 2228 O O . ASN A 1 273 ? 14.117 13.344 2.107 1 96.06 273 ASN A O 1
ATOM 2232 N N . LYS A 1 274 ? 15.633 14.93 2.326 1 94.75 274 LYS A N 1
ATOM 2233 C CA . LYS A 1 274 ? 16.422 14.148 3.268 1 94.75 274 LYS A CA 1
ATOM 2234 C C . LYS A 1 274 ? 15.641 13.883 4.551 1 94.75 274 LYS A C 1
ATOM 2236 O O . LYS A 1 274 ? 15.664 12.766 5.074 1 94.75 274 LYS A O 1
ATOM 2241 N N . LEU A 1 275 ? 15.023 14.883 5.016 1 96.06 275 LEU A N 1
ATOM 2242 C CA . LEU A 1 275 ? 14.242 14.758 6.242 1 96.06 275 LEU A CA 1
ATOM 2243 C C . LEU A 1 275 ? 13.141 13.711 6.086 1 96.06 275 LEU A C 1
ATOM 2245 O O . LEU A 1 275 ? 12.992 12.836 6.938 1 96.06 275 LEU A O 1
ATOM 2249 N N . PHE A 1 276 ? 12.406 13.789 5.035 1 97.06 276 PHE A N 1
ATOM 2250 C CA . PHE A 1 276 ? 11.281 12.891 4.824 1 97.06 276 PHE A CA 1
ATOM 2251 C C . PHE A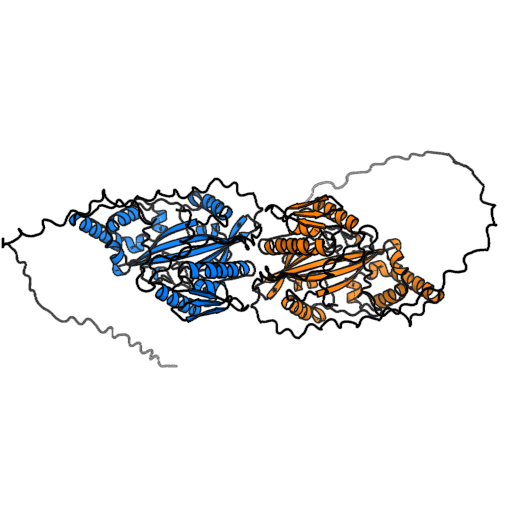 1 276 ? 11.742 11.438 4.812 1 97.06 276 PHE A C 1
ATOM 2253 O O . PHE A 1 276 ? 11.055 10.562 5.336 1 97.06 276 PHE A O 1
ATOM 2260 N N . ARG A 1 277 ? 12.812 11.227 4.223 1 94.25 277 ARG A N 1
ATOM 2261 C CA . ARG A 1 277 ? 13.328 9.867 4.137 1 94.25 277 ARG A CA 1
ATOM 2262 C C . ARG A 1 277 ? 13.867 9.398 5.484 1 94.25 277 ARG A C 1
ATOM 2264 O O . ARG A 1 277 ? 13.766 8.219 5.82 1 94.25 277 ARG A O 1
ATOM 2271 N N . ARG A 1 278 ? 14.305 10.289 6.27 1 93.94 278 ARG A N 1
ATOM 2272 C CA . ARG A 1 278 ? 15.055 9.922 7.469 1 93.94 278 ARG A CA 1
ATOM 2273 C C . ARG A 1 278 ? 14.125 9.797 8.672 1 93.94 278 ARG A C 1
ATOM 2275 O O . ARG A 1 278 ? 14.484 9.18 9.68 1 93.94 278 ARG A O 1
ATOM 2282 N N . ILE A 1 279 ? 13.008 10.406 8.625 1 96.19 279 ILE A N 1
ATOM 2283 C CA . ILE A 1 279 ? 12.086 10.336 9.758 1 96.19 279 ILE A CA 1
ATOM 2284 C C . ILE A 1 279 ? 11.828 8.883 10.125 1 96.19 279 ILE A C 1
ATOM 2286 O O . ILE A 1 279 ? 11.477 8.07 9.266 1 96.19 279 ILE A O 1
ATOM 2290 N N . GLU A 1 280 ? 12.047 8.57 11.352 1 94.5 280 GLU A N 1
ATOM 2291 C CA . GLU A 1 280 ? 11.781 7.234 11.883 1 94.5 280 GLU A CA 1
ATOM 2292 C C . GLU A 1 280 ? 10.484 7.211 12.688 1 94.5 280 GLU A C 1
ATOM 2294 O O . GLU A 1 280 ? 9.922 8.266 12.992 1 94.5 280 GLU A O 1
ATOM 2299 N N . VAL A 1 281 ? 10.109 6.031 13.031 1 96.12 281 VAL A N 1
ATOM 2300 C CA . VAL A 1 281 ? 8.828 5.848 13.703 1 96.12 281 VAL A CA 1
ATOM 2301 C C . VAL A 1 281 ? 8.875 6.488 15.086 1 96.12 281 VAL A C 1
ATOM 2303 O O . VAL A 1 281 ? 7.852 6.938 15.609 1 96.12 281 VAL A O 1
ATOM 2306 N N . ASP A 1 282 ? 10.031 6.613 15.688 1 95.25 282 ASP A N 1
ATOM 2307 C CA . ASP A 1 282 ? 10.156 7.105 17.047 1 95.25 282 ASP A CA 1
ATOM 2308 C C . ASP A 1 282 ? 10.727 8.523 17.078 1 95.25 282 ASP A C 1
ATOM 2310 O O . ASP A 1 282 ? 11.094 9.031 18.141 1 95.25 282 ASP A O 1
ATOM 2314 N N . SER A 1 283 ? 10.867 9.141 15.93 1 95.25 283 SER A N 1
ATOM 2315 C CA . SER A 1 283 ? 11.43 10.484 15.859 1 95.25 283 SER A CA 1
ATOM 2316 C C . SER A 1 283 ? 10.531 11.43 15.062 1 95.25 283 SER A C 1
ATOM 2318 O O . SER A 1 283 ? 10.953 11.992 14.047 1 95.25 283 SER A O 1
ATOM 2320 N N . PRO A 1 284 ? 9.352 11.594 15.539 1 97.56 284 PRO A N 1
ATOM 2321 C CA . PRO A 1 284 ? 8.453 12.523 14.852 1 97.56 284 PRO A CA 1
ATOM 2322 C C . PRO A 1 284 ? 8.93 13.977 14.953 1 97.56 284 PRO A C 1
ATOM 2324 O O . PRO A 1 284 ? 9.68 14.32 15.867 1 97.56 284 PRO A O 1
ATOM 2327 N N . VAL A 1 285 ? 8.461 14.797 14 1 98.12 285 VAL A N 1
ATOM 2328 C CA . VAL A 1 285 ? 8.898 16.188 13.961 1 98.12 285 VAL A CA 1
ATOM 2329 C C . VAL A 1 285 ? 7.691 17.109 13.82 1 98.12 285 VAL A C 1
ATOM 2331 O O . VAL A 1 285 ? 6.586 16.656 13.508 1 98.12 285 VAL A O 1
ATOM 2334 N N . VAL A 1 286 ? 7.961 18.375 14.094 1 97.94 286 VAL A N 1
ATOM 2335 C CA . VAL A 1 286 ? 6.902 19.375 14.023 1 97.94 286 VAL A CA 1
ATOM 2336 C C . VAL A 1 286 ? 7.492 20.734 13.664 1 97.94 286 VAL A C 1
ATOM 2338 O O . VAL A 1 286 ? 8.68 20.984 13.875 1 97.94 286 VAL A O 1
ATOM 2341 N N . ARG A 1 287 ? 6.703 21.531 13.031 1 97.12 287 ARG A N 1
ATOM 2342 C CA . ARG A 1 287 ? 7.055 22.922 12.742 1 97.12 287 ARG A CA 1
ATOM 2343 C C . ARG A 1 287 ? 5.82 23.812 12.758 1 97.12 287 ARG A C 1
ATOM 2345 O O . ARG A 1 287 ? 4.691 23.312 12.781 1 97.12 287 ARG A O 1
ATOM 2352 N N . ASN A 1 288 ? 6.059 25.094 12.789 1 96.25 288 ASN A N 1
ATOM 2353 C CA . ASN A 1 288 ? 4.996 26.094 12.688 1 96.25 288 ASN A CA 1
ATOM 2354 C C . ASN A 1 288 ? 5.277 27.094 11.578 1 96.25 288 ASN A C 1
ATOM 2356 O O . ASN A 1 288 ? 6.434 27.406 11.289 1 96.25 288 ASN A O 1
ATOM 2360 N N . ASN A 1 289 ? 4.238 27.469 10.945 1 95.31 289 ASN A N 1
ATOM 2361 C CA . ASN A 1 289 ? 4.312 28.578 10 1 95.31 289 ASN A CA 1
ATOM 2362 C C . ASN A 1 289 ? 3.143 29.547 10.172 1 95.31 289 ASN A C 1
ATOM 2364 O O . ASN A 1 289 ? 2.336 29.391 11.094 1 95.31 289 ASN A O 1
ATOM 2368 N N . TYR A 1 290 ? 3.225 30.688 9.43 1 95.88 290 TYR A N 1
ATOM 2369 C CA . TYR A 1 290 ? 2.113 31.625 9.531 1 95.88 290 TYR A CA 1
ATOM 2370 C C . TYR A 1 290 ? 1.903 32.375 8.219 1 95.88 290 TYR A C 1
ATOM 2372 O O . TYR A 1 290 ? 2.816 32.469 7.395 1 95.88 290 TYR A O 1
ATOM 2380 N N . PHE A 1 291 ? 0.659 32.844 8.086 1 95.56 291 PHE A N 1
ATOM 2381 C CA . PHE A 1 291 ? 0.187 33.75 7.031 1 95.56 291 PHE A CA 1
ATOM 2382 C C . PHE A 1 291 ? -0.7 34.844 7.609 1 95.56 291 PHE A C 1
ATOM 2384 O O . PHE A 1 291 ? -1.167 34.719 8.75 1 95.56 291 PHE A O 1
ATOM 2391 N N . ILE A 1 292 ? -0.748 35.875 6.84 1 96.94 292 ILE A N 1
ATOM 2392 C CA . ILE A 1 292 ? -1.763 36.906 7.105 1 96.94 292 ILE A CA 1
ATOM 2393 C C . ILE A 1 292 ? -2.91 36.75 6.109 1 96.94 292 ILE A C 1
ATOM 2395 O O . ILE A 1 292 ? -2.695 36.781 4.895 1 96.94 292 ILE A O 1
ATOM 2399 N N . GLN A 1 293 ? -4.062 36.531 6.684 1 96.38 293 GLN A N 1
ATOM 2400 C CA . GLN A 1 293 ? -5.25 36.312 5.859 1 96.38 293 GLN A CA 1
ATOM 2401 C C . GLN A 1 293 ? -6.176 37.531 5.934 1 96.38 293 GLN A C 1
ATOM 2403 O O . GLN A 1 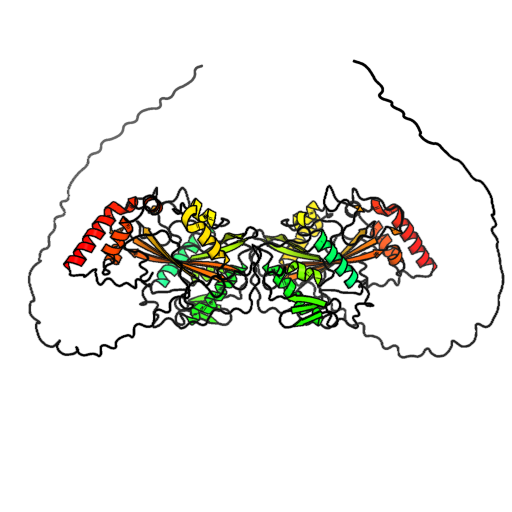293 ? -6.344 38.125 6.996 1 96.38 293 GLN A O 1
ATOM 2408 N N . THR A 1 294 ? -6.898 37.844 4.809 1 96.69 294 THR A N 1
ATOM 2409 C CA . THR A 1 294 ? -7.66 39.094 4.762 1 96.69 294 THR A CA 1
ATOM 2410 C C . THR A 1 294 ? -9.156 38.812 4.836 1 96.69 294 THR A C 1
ATOM 2412 O O . THR A 1 294 ? -9.961 39.562 4.281 1 96.69 294 THR A O 1
ATOM 2415 N N . ASP A 1 295 ? -9.516 37.719 5.371 1 95.38 295 ASP A N 1
ATOM 2416 C CA . ASP A 1 295 ? -10.891 37.375 5.758 1 95.38 295 ASP A CA 1
ATOM 2417 C C . ASP A 1 295 ? -10.914 36.406 6.926 1 95.38 295 ASP A C 1
ATOM 2419 O O . ASP A 1 295 ? -9.867 35.875 7.328 1 95.38 295 ASP A O 1
ATOM 2423 N N . GLY A 1 296 ? -12.055 36.188 7.484 1 96.38 296 GLY A N 1
ATOM 2424 C CA . GLY A 1 296 ? -12.156 35.375 8.695 1 96.38 296 GLY A CA 1
ATOM 2425 C C . GLY A 1 296 ? -12.609 33.969 8.422 1 96.38 296 GLY A C 1
ATOM 2426 O O . GLY A 1 296 ? -13.242 33.344 9.281 1 96.38 296 GLY A O 1
ATOM 2427 N N . ARG A 1 297 ? -12.312 33.469 7.223 1 97.06 297 ARG A N 1
ATOM 2428 C CA . ARG A 1 297 ? -12.781 32.125 6.887 1 97.06 297 ARG A CA 1
ATOM 2429 C C . ARG A 1 297 ? -11.688 31.094 7.129 1 97.06 297 ARG A C 1
ATOM 2431 O O . ARG A 1 297 ? -10.688 31.047 6.402 1 97.06 297 ARG A O 1
ATOM 2438 N N . LEU A 1 298 ? -11.938 30.234 8.086 1 98.06 298 LEU A N 1
ATOM 2439 C CA . LEU A 1 298 ? -10.977 29.203 8.484 1 98.06 298 LEU A CA 1
ATOM 2440 C C . LEU A 1 298 ? -10.844 28.141 7.398 1 98.06 298 LEU A C 1
ATOM 2442 O O . LEU A 1 298 ? -9.734 27.672 7.121 1 98.06 298 LEU A O 1
ATOM 2446 N N . ASP A 1 299 ? -11.914 27.734 6.793 1 97.94 299 ASP A N 1
ATOM 2447 C CA . ASP A 1 299 ? -11.953 26.594 5.887 1 97.94 299 ASP A CA 1
ATOM 2448 C C . ASP A 1 299 ? -11.391 26.953 4.516 1 97.94 299 ASP A C 1
ATOM 2450 O O . ASP A 1 299 ? -10.547 26.234 3.973 1 97.94 299 ASP A O 1
ATOM 2454 N N . TRP A 1 300 ? -11.883 28.062 3.945 1 96.94 300 TRP A N 1
ATOM 2455 C CA . TRP A 1 300 ? -11.438 28.547 2.641 1 96.94 300 TRP A CA 1
ATOM 2456 C C . TRP A 1 300 ? -11.492 30.078 2.578 1 96.94 300 TRP A C 1
ATOM 2458 O O . TRP A 1 300 ? -12.539 30.672 2.828 1 96.94 300 TRP A O 1
ATOM 2468 N N . SER A 1 301 ? -10.359 30.594 2.248 1 95.94 301 SER A N 1
ATOM 2469 C CA . SER A 1 301 ? -10.32 32.062 2.09 1 95.94 301 SER A CA 1
ATOM 2470 C C . SER A 1 301 ? -10.852 32.469 0.727 1 95.94 301 SER A C 1
ATOM 2472 O O . SER A 1 301 ? -10.156 32.344 -0.283 1 95.94 301 SER A O 1
ATOM 2474 N N . HIS A 1 302 ? -11.891 33.125 0.678 1 93.56 302 HIS A N 1
ATOM 2475 C CA . HIS A 1 302 ? -12.469 33.562 -0.581 1 93.56 302 HIS A CA 1
ATOM 2476 C C . HIS A 1 302 ? -11.727 34.781 -1.124 1 93.56 302 HIS A C 1
ATOM 2478 O O . HIS A 1 302 ? -11.891 35.156 -2.291 1 93.56 302 HIS A O 1
ATOM 2484 N N . SER A 1 303 ? -10.945 35.312 -0.252 1 92 303 SER A N 1
ATOM 2485 C CA . SER A 1 303 ? -10.148 36.438 -0.698 1 92 303 SER A CA 1
ATOM 2486 C C . SER A 1 303 ? -9.195 36.062 -1.819 1 92 303 SER A C 1
ATOM 2488 O O . SER A 1 303 ? -8.828 36.875 -2.654 1 92 303 SER A O 1
ATOM 2490 N N . ILE A 1 304 ? -8.875 34.844 -1.887 1 93.06 304 ILE A N 1
ATOM 2491 C CA . ILE A 1 304 ? -7.852 34.438 -2.848 1 93.06 304 ILE A CA 1
ATOM 2492 C C . ILE A 1 304 ? -8.516 33.781 -4.066 1 93.06 304 ILE A C 1
ATOM 2494 O O . ILE A 1 304 ? -7.832 33.219 -4.93 1 93.06 304 ILE A O 1
ATOM 2498 N N . GLY A 1 305 ? -9.805 33.719 -4.051 1 92.38 305 GLY A N 1
ATOM 2499 C CA . GLY A 1 305 ? -10.516 33.125 -5.172 1 92.38 305 GLY A CA 1
ATOM 2500 C C . GLY A 1 305 ? -11.508 32.062 -4.758 1 92.38 305 GLY A C 1
ATOM 2501 O O . GLY A 1 305 ? -11.625 31.734 -3.572 1 92.38 305 GLY A O 1
ATOM 2502 N N . ASP A 1 306 ? -12.148 31.531 -5.789 1 93.88 306 ASP A N 1
ATOM 2503 C CA . ASP A 1 306 ? -13.164 30.5 -5.582 1 93.88 306 ASP A CA 1
ATOM 2504 C C . ASP A 1 306 ? -12.523 29.141 -5.34 1 93.88 306 ASP A C 1
ATOM 2506 O O . ASP A 1 306 ? -11.539 28.781 -5.992 1 93.88 306 ASP A O 1
ATOM 2510 N N . GLU A 1 307 ? -13.078 28.344 -4.434 1 94.44 307 GLU A N 1
ATOM 2511 C CA . GLU A 1 307 ? -12.492 27.062 -4.074 1 94.44 307 GLU A CA 1
ATOM 2512 C C . GLU A 1 307 ? -12.609 26.062 -5.219 1 94.44 307 GLU A C 1
ATOM 2514 O O . GLU A 1 307 ? -11.82 25.109 -5.312 1 94.44 307 GLU A O 1
ATOM 2519 N N . ASP A 1 308 ? -13.57 26.25 -6.137 1 92.69 308 ASP A N 1
ATOM 2520 C CA . ASP A 1 308 ? -13.844 25.203 -7.113 1 92.69 308 ASP A CA 1
ATOM 2521 C C . ASP A 1 308 ? -13.438 25.641 -8.516 1 92.69 308 ASP A C 1
ATOM 2523 O O . ASP A 1 308 ? -13.328 24.812 -9.422 1 92.69 308 ASP A O 1
ATOM 2527 N N . ASP A 1 309 ? -13.297 26.891 -8.68 1 86.94 309 ASP A N 1
ATOM 2528 C CA . ASP A 1 309 ? -13.102 27.312 -10.055 1 86.94 309 ASP A CA 1
ATOM 2529 C C . ASP A 1 309 ? -12.047 28.422 -10.141 1 86.94 309 ASP A C 1
ATOM 2531 O O . ASP A 1 309 ? -11.812 29.141 -9.172 1 86.94 309 ASP A O 1
ATOM 2535 N N . GLY A 1 310 ? -11.367 28.328 -11.273 1 86.06 310 GLY A N 1
ATOM 2536 C CA . GLY A 1 310 ? -10.508 29.438 -11.617 1 86.06 310 GLY A CA 1
ATOM 2537 C C . GLY A 1 310 ? -9.164 29.406 -10.914 1 86.06 310 GLY A C 1
ATOM 2538 O O . GLY A 1 310 ? -8.812 28.406 -10.297 1 86.06 310 GLY A O 1
ATOM 2539 N N . GLU A 1 311 ? -8.406 30.484 -11.117 1 88.19 311 GLU A N 1
ATOM 2540 C CA . GLU A 1 311 ? -7.094 30.672 -10.5 1 88.19 311 GLU A CA 1
ATOM 2541 C C . GLU A 1 311 ? -7.227 31.078 -9.039 1 88.19 311 GLU A C 1
ATOM 2543 O O . GLU A 1 311 ? -8.156 31.797 -8.664 1 88.19 311 GLU A O 1
ATOM 2548 N N . ILE A 1 312 ? -6.348 30.516 -8.281 1 89.88 312 ILE A N 1
ATOM 2549 C CA . ILE A 1 312 ? -6.316 30.891 -6.871 1 89.88 312 ILE A CA 1
ATOM 2550 C C . ILE A 1 312 ? -4.934 31.422 -6.512 1 89.88 312 ILE A C 1
ATOM 2552 O O . ILE A 1 312 ? -3.938 31.062 -7.141 1 89.88 312 ILE A O 1
ATOM 2556 N N . GLY A 1 313 ? -4.949 32.406 -5.5 1 88.44 313 GLY A N 1
ATOM 2557 C CA . GLY A 1 313 ? -3.682 32.875 -4.992 1 88.44 313 GLY A CA 1
ATOM 2558 C C . GLY A 1 313 ? -3.754 34.312 -4.504 1 88.44 313 GLY A C 1
ATOM 2559 O O . GLY A 1 313 ? -4.738 35.031 -4.758 1 88.44 313 GLY A O 1
ATOM 2560 N N . TRP A 1 314 ? -2.703 34.719 -3.936 1 84.94 314 TRP A N 1
ATOM 2561 C CA . TRP A 1 314 ? -2.65 36.031 -3.311 1 84.94 314 TRP A CA 1
ATOM 2562 C C . TRP A 1 314 ? -2.539 37.125 -4.363 1 84.94 314 TRP A C 1
ATOM 2564 O O . TRP A 1 314 ? -2.871 38.281 -4.098 1 84.94 314 TRP A O 1
ATOM 2574 N N . ARG A 1 315 ? -2.152 36.719 -5.523 1 82 315 ARG A N 1
ATOM 2575 C CA . ARG A 1 315 ? -2.012 37.688 -6.609 1 82 315 ARG A CA 1
ATOM 2576 C C . ARG A 1 315 ? -3.359 38.312 -6.965 1 82 315 ARG A C 1
ATOM 2578 O O . ARG A 1 315 ? -3.434 39.5 -7.293 1 82 315 ARG A O 1
ATOM 2585 N N . ILE A 1 316 ? -4.363 37.562 -6.754 1 82.62 316 ILE A N 1
ATOM 2586 C CA . ILE A 1 316 ? -5.68 38.062 -7.133 1 82.62 316 ILE A CA 1
ATOM 2587 C C . ILE A 1 316 ? -6.5 38.375 -5.879 1 82.62 316 ILE A C 1
ATOM 2589 O O . ILE A 1 316 ? -7.699 38.625 -5.965 1 82.62 316 ILE A O 1
ATOM 2593 N N . ALA A 1 317 ? -5.82 38.312 -4.816 1 88.19 317 ALA A N 1
ATOM 2594 C CA . ALA A 1 317 ? -6.543 38.469 -3.557 1 88.19 317 ALA A CA 1
ATOM 2595 C C . ALA A 1 317 ? -6.98 39.906 -3.361 1 88.19 317 ALA A C 1
ATOM 2597 O O . ALA A 1 317 ? -6.246 40.844 -3.703 1 88.19 317 ALA A O 1
ATOM 2598 N N . LYS A 1 318 ? -8.102 40.031 -2.785 1 88.44 318 LYS A N 1
ATOM 2599 C CA . LYS A 1 318 ? -8.641 41.375 -2.477 1 88.44 318 LYS A CA 1
ATOM 2600 C C . LYS A 1 318 ? -7.848 42.031 -1.355 1 88.44 318 LYS A C 1
ATOM 2602 O O . LYS A 1 318 ? -7.52 41.375 -0.355 1 88.44 318 LYS A O 1
ATOM 2607 N N . GLU A 1 319 ? -7.559 43.312 -1.575 1 94.12 319 GLU A N 1
ATOM 2608 C CA . GLU A 1 319 ? -6.852 44.062 -0.55 1 94.12 319 GLU A CA 1
ATOM 2609 C C . GLU A 1 319 ? -7.766 44.406 0.63 1 94.12 319 GLU A C 1
ATOM 2611 O O . GLU A 1 319 ? -8.93 44.75 0.443 1 94.12 319 GLU A O 1
ATOM 2616 N N . ALA A 1 320 ? -7.191 44.188 1.8 1 96.75 320 ALA A N 1
ATOM 2617 C CA . ALA A 1 320 ? -7.949 44.562 2.994 1 96.75 320 ALA A CA 1
ATOM 2618 C C . ALA A 1 320 ? -8.109 46.062 3.102 1 96.75 320 ALA A C 1
ATOM 2620 O O . ALA A 1 320 ? -7.18 46.812 2.807 1 96.75 320 ALA A O 1
ATOM 2621 N N . THR A 1 321 ? -9.312 46.562 3.49 1 96.75 321 THR A N 1
ATOM 2622 C CA . THR A 1 321 ? -9.57 48 3.652 1 96.75 321 THR A CA 1
ATOM 2623 C C . THR A 1 321 ? -9.797 48.344 5.121 1 96.75 321 THR A C 1
ATOM 2625 O O . THR A 1 321 ? -9.805 49.5 5.492 1 96.75 321 THR A O 1
ATOM 2628 N N . ASP A 1 322 ? -9.961 47.281 5.848 1 97.69 322 ASP A N 1
ATOM 2629 C CA . ASP A 1 322 ? -10.211 47.406 7.277 1 97.69 322 ASP A CA 1
ATOM 2630 C C . ASP A 1 322 ? -9.43 46.375 8.078 1 97.69 322 ASP A C 1
ATOM 2632 O O . ASP A 1 322 ? -9.32 45.219 7.664 1 97.69 322 ASP A O 1
ATOM 2636 N N . ILE A 1 323 ? -8.883 46.844 9.258 1 98.25 323 ILE A N 1
ATOM 2637 C CA . ILE A 1 323 ? -8.047 45.969 10.07 1 98.25 323 ILE A CA 1
ATOM 2638 C C . ILE A 1 323 ? -8.867 44.812 10.594 1 98.25 323 ILE A C 1
ATOM 2640 O O . ILE A 1 323 ? -8.328 43.719 10.852 1 98.25 323 ILE A O 1
ATOM 2644 N N . ASN A 1 324 ? -10.172 44.969 10.672 1 97.88 324 ASN A N 1
ATOM 2645 C CA . ASN A 1 324 ? -11.062 43.938 11.195 1 97.88 324 ASN A CA 1
ATOM 2646 C C . ASN A 1 324 ? -11.195 42.75 10.211 1 97.88 324 ASN A C 1
ATOM 2648 O O . ASN A 1 324 ? -11.672 41.688 10.578 1 97.88 324 ASN A O 1
ATOM 2652 N N . GLU A 1 325 ? -10.68 42.875 9.039 1 97.38 325 GLU A N 1
ATOM 2653 C CA . GLU A 1 325 ? -10.688 41.812 8.031 1 97.38 325 GLU A CA 1
ATOM 2654 C C . GLU A 1 325 ? -9.422 40.969 8.102 1 97.38 325 GLU A C 1
ATOM 2656 O O . GLU A 1 325 ? -9.344 39.906 7.469 1 97.38 325 GLU A O 1
ATOM 2661 N N . VAL A 1 326 ? -8.461 41.406 8.852 1 98.31 326 VAL A N 1
ATOM 2662 C CA . VAL A 1 326 ? -7.129 40.812 8.82 1 98.31 326 VAL A CA 1
ATOM 2663 C C . VAL A 1 326 ? -6.988 39.781 9.961 1 98.31 326 VAL A C 1
ATOM 2665 O O . VAL A 1 326 ? -7.285 40.094 11.117 1 98.31 326 VAL A O 1
ATOM 2668 N N . TYR A 1 327 ? -6.566 38.625 9.594 1 98.19 327 TYR A N 1
ATOM 2669 C CA . TYR A 1 327 ? -6.406 37.531 10.547 1 98.19 327 TYR A CA 1
ATOM 2670 C C . TYR A 1 327 ? -4.996 36.938 10.477 1 98.19 327 TYR A C 1
ATOM 2672 O O . TYR A 1 327 ? -4.383 36.906 9.406 1 98.19 327 TYR A O 1
ATOM 2680 N N . PHE A 1 328 ? -4.5 36.594 11.672 1 97.88 328 PHE A N 1
ATOM 2681 C CA . PHE A 1 328 ? -3.277 35.781 11.789 1 97.88 328 PHE A CA 1
ATOM 2682 C C . PHE A 1 328 ? -3.584 34.312 11.703 1 97.88 328 PHE A C 1
ATOM 2684 O O . PHE A 1 328 ? -4.336 33.781 12.523 1 97.88 328 PHE A O 1
ATOM 2691 N N . ARG A 1 329 ? -3.01 33.625 10.688 1 97.69 329 ARG A N 1
ATOM 2692 C CA . ARG A 1 329 ? -3.195 32.219 10.461 1 97.69 329 ARG A CA 1
ATOM 2693 C C . ARG A 1 329 ? -1.892 31.453 10.672 1 97.69 329 ARG A C 1
ATOM 2695 O O . ARG A 1 329 ? -1.014 31.453 9.805 1 97.69 329 ARG A O 1
ATOM 2702 N N . SER A 1 330 ? -1.818 30.812 11.773 1 96.94 330 SER A N 1
ATOM 2703 C CA . SER A 1 330 ? -0.658 29.984 12.062 1 96.94 330 SER A CA 1
ATOM 2704 C C . SER A 1 330 ? -0.993 28.5 11.906 1 96.94 330 SER A C 1
ATOM 2706 O O . SER A 1 330 ? -2.07 28.047 12.312 1 96.94 330 SER A O 1
ATOM 2708 N N . GLU A 1 331 ? -0.084 27.734 11.266 1 97.75 331 GLU A N 1
ATOM 2709 C CA . GLU A 1 331 ? -0.26 26.297 11.102 1 97.75 331 GLU A CA 1
ATOM 2710 C C . GLU A 1 331 ? 0.812 25.516 11.859 1 97.75 331 GLU A C 1
ATOM 2712 O O . GLU A 1 331 ? 2.006 25.781 11.703 1 97.75 331 GLU A O 1
ATOM 2717 N N . ARG A 1 332 ? 0.372 24.656 12.727 1 98.06 332 ARG A N 1
ATOM 2718 C CA . ARG A 1 332 ? 1.229 23.641 13.32 1 98.06 332 ARG A CA 1
ATOM 2719 C C . ARG A 1 332 ? 1.227 22.359 12.477 1 98.06 332 ARG A C 1
ATOM 2721 O O . ARG A 1 332 ? 0.173 21.766 12.242 1 98.06 332 ARG A O 1
ATOM 2728 N N . GLN A 1 333 ? 2.357 22 12.039 1 98.25 333 GLN A N 1
ATOM 2729 C CA . GLN A 1 333 ? 2.504 20.891 11.094 1 98.25 333 GLN A CA 1
ATOM 2730 C C . GLN A 1 333 ? 3.35 19.766 11.68 1 98.25 333 GLN A C 1
ATOM 2732 O O . GLN A 1 333 ? 4.527 19.969 11.984 1 98.25 333 GLN A O 1
ATOM 2737 N N . SER A 1 334 ? 2.748 18.641 11.883 1 98.56 334 SER A N 1
ATOM 2738 C CA . SER A 1 334 ? 3.473 17.484 12.422 1 98.56 334 SER A CA 1
ATOM 2739 C C . SER A 1 334 ? 3.693 16.422 11.352 1 98.56 334 SER A C 1
ATOM 2741 O O . SER A 1 334 ? 2.887 16.281 10.43 1 98.56 334 SER A O 1
ATOM 2743 N N . LEU A 1 335 ? 4.785 15.727 11.477 1 98.44 335 LEU A N 1
ATOM 2744 C CA . LEU A 1 335 ? 5.125 14.609 10.594 1 98.44 335 LEU A CA 1
ATOM 2745 C C . LEU A 1 335 ? 5.535 13.383 11.406 1 98.44 335 LEU A C 1
ATOM 2747 O O . LEU A 1 335 ? 6.477 13.445 12.203 1 98.44 335 LEU A O 1
ATOM 2751 N N . ARG A 1 336 ? 4.848 12.312 11.148 1 98.19 336 ARG A N 1
ATOM 2752 C CA . ARG A 1 336 ? 5.125 11.047 11.812 1 98.19 336 ARG A CA 1
ATOM 2753 C C . ARG A 1 336 ? 5.211 9.906 10.797 1 98.19 336 ARG A C 1
ATOM 2755 O O . ARG A 1 336 ? 4.359 9.797 9.914 1 98.19 336 ARG A O 1
ATOM 2762 N N . ARG A 1 337 ? 6.246 9.094 10.977 1 98.25 337 ARG A N 1
ATOM 2763 C CA . ARG A 1 337 ? 6.34 7.863 10.203 1 98.25 337 ARG A CA 1
ATOM 2764 C C . ARG A 1 337 ? 5.477 6.766 10.812 1 98.25 337 ARG A C 1
ATOM 2766 O O . ARG A 1 337 ? 5.594 6.473 12.008 1 98.25 337 ARG A O 1
ATOM 2773 N N . LEU A 1 338 ? 4.641 6.184 10.008 1 98.12 338 LEU A N 1
ATOM 2774 C CA . LEU A 1 338 ? 3.803 5.082 10.469 1 98.12 338 LEU A CA 1
ATOM 2775 C C . LEU A 1 338 ? 4.574 3.768 10.445 1 98.12 338 LEU A C 1
ATOM 2777 O O . LEU A 1 338 ? 5.246 3.459 9.461 1 98.12 338 LEU A O 1
ATOM 2781 N N . PRO A 1 339 ? 4.492 2.988 11.469 1 96.56 339 PRO A N 1
ATOM 2782 C CA . PRO A 1 339 ? 5.363 1.817 11.602 1 96.56 339 PRO A CA 1
ATOM 2783 C C . PRO A 1 339 ? 5.027 0.714 10.602 1 96.56 339 PRO A C 1
ATOM 2785 O O . PRO A 1 339 ? 5.922 0.009 10.133 1 96.56 339 PRO A O 1
ATOM 2788 N N . ILE A 1 340 ? 3.822 0.517 10.258 1 95.25 340 ILE A N 1
ATOM 2789 C CA . ILE A 1 340 ? 3.439 -0.637 9.453 1 95.25 340 ILE A CA 1
ATOM 2790 C C . ILE A 1 340 ? 3.504 -0.276 7.969 1 95.25 340 ILE A C 1
ATOM 2792 O O . ILE A 1 340 ? 4.25 -0.895 7.203 1 95.25 340 ILE A O 1
ATOM 2796 N N . SER A 1 341 ? 2.834 0.752 7.574 1 95.75 341 SER A N 1
ATOM 2797 C CA . SER A 1 341 ? 2.762 1.133 6.168 1 95.75 341 SER A CA 1
ATOM 2798 C C . SER A 1 341 ? 4.031 1.854 5.723 1 95.75 341 SER A C 1
ATOM 2800 O O . SER A 1 341 ? 4.34 1.903 4.531 1 95.75 341 SER A O 1
ATOM 2802 N N . GLY A 1 342 ? 4.664 2.568 6.695 1 96.44 342 GLY A N 1
ATOM 2803 C CA . GLY A 1 342 ? 5.82 3.385 6.359 1 96.44 342 GLY A CA 1
ATOM 2804 C C . GLY A 1 342 ? 5.445 4.758 5.828 1 96.44 342 GLY A C 1
ATOM 2805 O O . GLY A 1 342 ? 6.316 5.613 5.637 1 96.44 342 GLY A O 1
ATOM 2806 N N . ALA A 1 343 ? 4.18 5.023 5.586 1 98.25 343 ALA A N 1
ATOM 2807 C CA . ALA A 1 343 ? 3.74 6.332 5.109 1 98.25 343 ALA A CA 1
ATOM 2808 C C . ALA A 1 343 ? 4 7.41 6.16 1 98.25 343 ALA A C 1
ATOM 2810 O O . ALA A 1 343 ? 4.168 7.105 7.344 1 98.25 343 ALA A O 1
ATOM 2811 N N . LEU A 1 344 ? 4.109 8.586 5.664 1 98.69 344 LEU A N 1
ATOM 2812 C CA . LEU A 1 344 ? 4.207 9.727 6.57 1 98.69 344 LEU A CA 1
ATOM 2813 C C . LEU A 1 344 ? 2.838 10.359 6.793 1 98.69 344 LEU A C 1
ATOM 2815 O O . LEU A 1 344 ? 2.156 10.727 5.832 1 98.69 344 LEU A O 1
ATOM 2819 N N . CYS A 1 345 ? 2.463 10.43 8.039 1 98.88 345 CYS A N 1
ATOM 2820 C CA . CYS A 1 345 ? 1.264 11.156 8.453 1 98.88 345 CYS A CA 1
ATOM 2821 C C . CYS A 1 345 ? 1.575 12.625 8.711 1 98.88 345 CYS A C 1
ATOM 2823 O O . CYS A 1 345 ? 2.281 12.953 9.664 1 98.88 345 CYS A O 1
ATOM 2825 N N . PHE A 1 346 ? 1.079 13.453 7.859 1 98.81 346 PHE A N 1
ATOM 2826 C CA . PHE A 1 346 ? 1.25 14.898 7.945 1 98.81 346 PHE A CA 1
ATOM 2827 C C . PHE A 1 346 ? -0.027 15.57 8.445 1 98.81 346 PHE A C 1
ATOM 2829 O O . PHE A 1 346 ? -1.045 15.562 7.746 1 98.81 346 PHE A O 1
ATOM 2836 N N . THR A 1 347 ? 0.005 16.141 9.617 1 98.88 347 THR A N 1
ATOM 2837 C CA . THR A 1 347 ? -1.152 16.844 10.156 1 98.88 347 THR A CA 1
ATOM 2838 C C . THR A 1 347 ? -0.927 18.359 10.117 1 98.88 347 THR A C 1
ATOM 2840 O O . THR A 1 347 ? 0.187 18.828 10.352 1 98.88 347 THR A O 1
ATOM 2843 N N . VAL A 1 348 ? -1.965 19.047 9.836 1 98.75 348 VAL A N 1
ATOM 2844 C CA . VAL A 1 348 ? -1.926 20.5 9.805 1 98.75 348 VAL A CA 1
ATOM 2845 C C . VAL A 1 348 ? -3.027 21.062 10.703 1 98.75 348 VAL A C 1
ATOM 2847 O O . VAL A 1 348 ? -4.211 20.969 10.375 1 98.75 348 VAL A O 1
ATOM 2850 N N . ARG A 1 349 ? -2.613 21.609 11.781 1 98.62 349 ARG A N 1
ATOM 2851 C CA . ARG A 1 349 ? -3.52 22.281 12.703 1 98.62 349 ARG A CA 1
ATOM 2852 C C . ARG A 1 349 ? -3.447 23.797 12.539 1 98.62 349 ARG A C 1
ATOM 2854 O O . ARG A 1 349 ? -2.385 24.406 12.711 1 98.62 349 ARG A O 1
ATOM 2861 N N . THR A 1 350 ? -4.59 24.375 12.258 1 98.38 350 THR A N 1
ATOM 2862 C CA . THR A 1 350 ? -4.637 25.812 12.047 1 98.38 350 THR A CA 1
ATOM 2863 C C . THR A 1 350 ? -5.035 26.547 13.328 1 98.38 350 THR A C 1
ATOM 2865 O O . THR A 1 350 ? -6.02 26.172 13.969 1 98.38 350 THR A O 1
ATOM 2868 N N . TYR A 1 351 ? -4.285 27.484 13.734 1 97.81 351 TYR A N 1
ATOM 2869 C CA . TYR A 1 351 ? -4.602 28.484 14.742 1 97.81 351 TYR A CA 1
ATOM 2870 C C . TYR A 1 351 ? -4.938 29.828 14.102 1 97.81 351 TYR A C 1
ATOM 2872 O O . TYR A 1 351 ? -4.109 30.406 13.391 1 97.81 351 TYR A O 1
ATOM 2880 N N . PHE A 1 352 ? -6.137 30.266 14.336 1 97.69 352 PHE A N 1
ATOM 2881 C CA . PHE A 1 352 ? -6.723 31.359 13.578 1 97.69 352 PHE A CA 1
ATOM 2882 C C . PHE A 1 352 ? -7.25 32.438 14.516 1 97.69 352 PHE A C 1
ATOM 2884 O O . PHE A 1 352 ? -8.156 32.188 15.312 1 97.69 352 PHE A O 1
ATOM 2891 N N . ILE A 1 353 ? -6.637 33.688 14.438 1 97.62 353 ILE A N 1
ATOM 2892 C CA . ILE A 1 353 ? -7 34.719 15.391 1 97.62 353 ILE A CA 1
ATOM 2893 C C . ILE A 1 353 ? -7.059 36.062 14.688 1 97.62 353 ILE A C 1
ATOM 2895 O O . ILE A 1 353 ? -6.215 36.375 13.844 1 97.62 353 ILE A O 1
ATOM 2899 N N . PRO A 1 354 ? -8.102 36.875 15.016 1 98.25 354 PRO A N 1
ATOM 2900 C CA . PRO A 1 354 ? -8.086 38.25 14.477 1 98.25 354 PRO A CA 1
ATOM 2901 C C . PRO A 1 354 ? -6.871 39.062 14.93 1 98.25 354 PRO A C 1
ATOM 2903 O O . PRO A 1 354 ? -6.477 38.969 16.094 1 98.25 354 PRO A O 1
ATOM 2906 N N . ILE A 1 355 ? -6.371 39.844 13.992 1 98.5 355 ILE A N 1
ATOM 2907 C CA . ILE A 1 355 ? -5.184 40.625 14.289 1 98.5 355 ILE A CA 1
ATOM 2908 C C . ILE A 1 355 ? -5.469 41.594 15.453 1 98.5 355 ILE A C 1
ATOM 2910 O O . ILE A 1 355 ? -4.594 41.844 16.281 1 98.5 355 ILE A O 1
ATOM 2914 N N . VAL A 1 356 ? -6.672 42.094 15.586 1 98.56 356 VAL A N 1
ATOM 2915 C CA . VAL A 1 356 ? -7.043 43.062 16.609 1 98.56 356 VAL A CA 1
ATOM 2916 C C . VAL A 1 356 ? -6.953 42.438 17.984 1 98.56 356 VAL A C 1
ATOM 2918 O O . VAL A 1 356 ? -6.73 43.125 18.984 1 98.56 356 VAL A O 1
ATOM 2921 N N . LYS A 1 357 ? -7.137 41.156 17.984 1 98.19 357 LYS A N 1
ATOM 2922 C CA . LYS A 1 357 ? -6.969 40.438 19.25 1 98.19 357 LYS A CA 1
ATOM 2923 C C . LYS A 1 357 ? -5.504 40.094 19.484 1 98.19 357 LYS A C 1
ATOM 2925 O O . LYS A 1 357 ? -5.02 40.156 20.625 1 98.19 357 LYS A O 1
ATOM 2930 N N . LEU A 1 358 ? -4.797 39.719 18.5 1 97.75 358 LEU A N 1
ATOM 2931 C CA . LEU A 1 358 ? -3.396 39.344 18.578 1 97.75 358 LEU A CA 1
ATOM 2932 C C . LEU A 1 358 ? -2.545 40.438 19.156 1 97.75 358 LEU A C 1
ATOM 2934 O O . LEU A 1 358 ? -1.652 40.188 19.969 1 97.75 358 LEU A O 1
ATOM 2938 N N . VAL A 1 359 ? -2.822 41.656 18.859 1 97.62 359 VAL A N 1
ATOM 2939 C CA . VAL A 1 359 ? -1.978 42.812 19.188 1 97.62 359 VAL A CA 1
ATOM 2940 C C . VAL A 1 359 ? -2.152 43.188 20.656 1 97.62 359 VAL A C 1
ATOM 2942 O O . VAL A 1 359 ? -1.428 44.031 21.172 1 97.62 359 VAL A O 1
ATOM 2945 N N . GLU A 1 360 ? -3.096 42.594 21.266 1 97.19 360 GLU A N 1
ATOM 2946 C CA . GLU A 1 360 ? -3.277 42.844 22.703 1 97.19 360 GLU A CA 1
ATOM 2947 C C . GLU A 1 360 ? -2.176 42.156 23.516 1 97.19 360 GLU A C 1
ATOM 2949 O O . GLU A 1 360 ? -1.969 42.5 24.688 1 97.19 360 GLU A O 1
ATOM 2954 N N . GLU A 1 361 ? -1.47 41.25 22.938 1 95.69 361 GLU A N 1
ATOM 2955 C CA . GLU A 1 361 ? -0.383 40.562 23.609 1 95.69 361 GLU A CA 1
ATOM 2956 C C . GLU A 1 361 ? 0.879 41.406 23.656 1 95.69 361 GLU A C 1
ATOM 2958 O O . GLU A 1 361 ? 1.279 42 22.641 1 95.69 361 GLU A O 1
ATOM 2963 N N . ASP A 1 362 ? 1.485 41.406 24.859 1 95.5 362 ASP A N 1
ATOM 2964 C CA . ASP A 1 362 ? 2.697 42.219 25.016 1 95.5 362 ASP A CA 1
ATOM 2965 C C . ASP A 1 362 ? 3.779 41.75 24.031 1 95.5 362 ASP A C 1
ATOM 2967 O O . ASP A 1 362 ? 3.943 40.562 23.812 1 95.5 362 ASP A O 1
ATOM 2971 N N . TYR A 1 363 ? 4.488 42.75 23.375 1 96.12 363 TYR A N 1
ATOM 2972 C CA . TYR A 1 363 ? 5.656 42.594 22.516 1 96.12 363 TYR A CA 1
ATOM 2973 C C . TYR A 1 363 ? 5.242 42.156 21.109 1 96.12 363 TYR A C 1
ATOM 2975 O O . TYR A 1 363 ? 6 42.312 20.156 1 96.12 363 TYR A O 1
ATOM 2983 N N . VAL A 1 364 ? 4.102 41.594 20.922 1 96.62 364 VAL A N 1
ATOM 2984 C CA . VAL A 1 364 ? 3.672 40.969 19.688 1 96.62 364 VAL A CA 1
ATOM 2985 C C . VAL A 1 364 ? 3.58 42 18.562 1 96.62 364 VAL A C 1
ATOM 2987 O O . VAL A 1 364 ? 4.051 41.75 17.453 1 96.62 364 VAL A O 1
ATOM 2990 N N . PRO A 1 365 ? 2.998 43.188 18.797 1 97.88 365 PRO A N 1
ATOM 2991 C CA . PRO A 1 365 ? 2.881 44.156 17.703 1 97.88 365 PRO A CA 1
ATOM 2992 C C . PRO A 1 365 ? 4.23 44.5 17.078 1 97.88 365 PRO A C 1
ATOM 2994 O O . PRO A 1 365 ? 4.391 44.438 15.859 1 97.88 365 PRO A O 1
ATOM 2997 N N . LYS A 1 366 ? 5.16 44.812 17.922 1 97.31 366 LYS A N 1
ATOM 2998 C CA . LYS A 1 366 ? 6.473 45.219 17.406 1 97.31 366 LYS A CA 1
ATOM 2999 C C . LYS A 1 366 ? 7.191 44.031 16.781 1 97.31 366 LYS A C 1
ATOM 3001 O O . LYS A 1 366 ? 7.816 44.156 15.727 1 97.31 366 LYS A O 1
ATOM 3006 N N . ARG A 1 367 ? 7.145 42.875 17.438 1 96.5 367 ARG A N 1
ATOM 3007 C CA . ARG A 1 367 ? 7.789 41.656 16.938 1 96.5 367 ARG A CA 1
ATOM 3008 C C . ARG A 1 367 ? 7.262 41.281 15.562 1 96.5 367 ARG A C 1
ATOM 3010 O O . ARG A 1 367 ? 8.039 40.969 14.656 1 96.5 367 ARG A O 1
ATOM 3017 N N . LEU A 1 368 ? 5.957 41.312 15.438 1 97.75 368 LEU A N 1
ATOM 3018 C CA . LEU A 1 368 ? 5.332 40.969 14.156 1 97.75 368 LEU A CA 1
ATOM 3019 C C . LEU A 1 368 ? 5.668 42.031 13.109 1 97.75 368 LEU A C 1
ATOM 3021 O O . LEU A 1 368 ? 5.965 41.688 11.961 1 97.75 368 LEU A O 1
ATOM 3025 N N . LEU A 1 369 ? 5.566 43.281 13.477 1 98.31 369 LEU A N 1
ATOM 3026 C CA . LEU A 1 369 ? 5.906 44.375 12.578 1 98.31 369 LEU A CA 1
ATOM 3027 C C . LEU A 1 369 ? 7.316 44.188 12.023 1 98.31 369 LEU A C 1
ATOM 3029 O O . LEU A 1 369 ? 7.52 44.25 10.805 1 98.31 369 LEU A O 1
ATOM 3033 N N . ASP A 1 370 ? 8.273 44 12.906 1 97.62 370 ASP A N 1
ATOM 3034 C CA . ASP A 1 370 ? 9.656 43.812 12.5 1 97.62 370 ASP A CA 1
ATOM 3035 C C . ASP A 1 370 ? 9.797 42.625 11.547 1 97.62 370 ASP A C 1
ATOM 3037 O O . ASP A 1 370 ? 10.516 42.688 10.555 1 97.62 370 ASP A O 1
ATOM 3041 N N . GLY A 1 371 ? 9.164 41.594 11.93 1 97.25 371 GLY A N 1
ATOM 3042 C CA . GLY A 1 371 ? 9.195 40.406 11.094 1 97.25 371 GLY A CA 1
ATOM 3043 C C . GLY A 1 371 ? 8.688 40.656 9.688 1 97.25 371 GLY A C 1
ATOM 3044 O O . GLY A 1 371 ? 9.344 40.281 8.711 1 97.25 371 GLY A O 1
ATOM 3045 N N . LEU A 1 372 ? 7.547 41.219 9.602 1 98.31 372 LEU A N 1
ATOM 3046 C CA . LEU A 1 372 ? 6.93 41.5 8.312 1 98.31 372 LEU A CA 1
ATOM 3047 C C . LEU A 1 372 ? 7.824 42.406 7.465 1 98.31 372 LEU A C 1
ATOM 3049 O O . LEU A 1 372 ? 8 42.156 6.266 1 98.31 372 LEU A O 1
ATOM 3053 N N . LEU A 1 373 ? 8.344 43.344 8.078 1 98.31 373 LEU A N 1
ATOM 3054 C CA . LEU A 1 373 ? 9.156 44.312 7.352 1 98.31 373 LEU A CA 1
ATOM 3055 C C . LEU A 1 373 ? 10.492 43.719 6.93 1 98.31 373 LEU A C 1
ATOM 3057 O O . LEU A 1 373 ? 11.18 44.25 6.062 1 98.31 373 LEU A O 1
ATOM 3061 N N . SER A 1 374 ? 10.852 42.656 7.516 1 98.12 374 SER A N 1
ATOM 3062 C CA . SER A 1 374 ? 12.109 42 7.168 1 98.12 374 SER A CA 1
ATOM 3063 C C . SER A 1 374 ? 11.93 41.031 6 1 98.12 374 SER A C 1
ATOM 3065 O O . SER A 1 374 ? 12.898 40.469 5.5 1 98.12 374 SER A O 1
ATOM 3067 N N . TRP A 1 375 ? 10.719 40.812 5.508 1 97.75 375 TRP A N 1
ATOM 3068 C CA . TRP A 1 375 ? 10.477 39.906 4.391 1 97.75 375 TRP A CA 1
ATOM 3069 C C . TRP A 1 375 ? 11.188 40.406 3.131 1 97.75 375 TRP A C 1
ATOM 3071 O O . TRP A 1 375 ? 11.164 41.594 2.818 1 97.75 375 TRP A O 1
ATOM 3081 N N . THR A 1 376 ? 11.805 39.438 2.436 1 96.69 376 THR A N 1
ATOM 3082 C CA . THR A 1 376 ? 12.359 39.75 1.126 1 96.69 376 THR A CA 1
ATOM 3083 C C . THR A 1 376 ? 11.258 39.875 0.08 1 96.69 376 THR A C 1
ATOM 3085 O O . THR A 1 376 ? 10.125 39.438 0.307 1 96.69 376 THR A O 1
ATOM 3088 N N . PRO A 1 377 ? 11.531 40.406 -1.078 1 96.56 377 PRO A N 1
ATOM 3089 C CA . PRO A 1 377 ? 10.5 40.625 -2.096 1 96.56 377 PRO A CA 1
ATOM 3090 C C . PRO A 1 377 ? 9.789 39.344 -2.51 1 96.56 377 PRO A C 1
ATOM 3092 O O . PRO A 1 377 ? 8.578 39.344 -2.729 1 96.56 377 PRO A O 1
ATOM 3095 N N . ASP A 1 378 ? 10.492 38.281 -2.664 1 95.5 378 ASP A N 1
ATOM 3096 C CA . ASP A 1 378 ? 9.891 37.031 -3.07 1 95.5 378 ASP A CA 1
ATOM 3097 C C . ASP A 1 378 ? 8.938 36.5 -2 1 95.5 378 ASP A C 1
ATOM 3099 O O . ASP A 1 378 ? 7.863 36 -2.316 1 95.5 378 ASP A O 1
ATOM 3103 N N . ILE A 1 379 ? 9.312 36.719 -0.764 1 95.88 379 ILE A N 1
ATOM 3104 C CA . ILE A 1 379 ? 8.453 36.281 0.34 1 95.88 379 ILE A CA 1
ATOM 3105 C C . ILE A 1 379 ? 7.199 37.156 0.378 1 95.88 379 ILE A C 1
ATOM 3107 O O . ILE A 1 379 ? 6.094 36.656 0.581 1 95.88 379 ILE A O 1
ATOM 3111 N N . ARG A 1 380 ? 7.383 38.438 0.205 1 96.5 380 ARG A N 1
ATOM 3112 C CA . ARG A 1 380 ? 6.258 39.375 0.181 1 96.5 380 ARG A CA 1
ATOM 3113 C C . ARG A 1 380 ? 5.25 38.969 -0.894 1 96.5 380 ARG A C 1
ATOM 3115 O O . ARG A 1 380 ? 4.039 39 -0.651 1 96.5 380 ARG A O 1
ATOM 3122 N N . GLU A 1 381 ? 5.773 38.688 -2.01 1 94.38 381 GLU A N 1
ATOM 3123 C CA . GLU A 1 381 ? 4.906 38.281 -3.115 1 94.38 381 GLU A CA 1
ATOM 3124 C C . GLU A 1 381 ? 4.176 36.969 -2.805 1 94.38 381 GLU A C 1
ATOM 3126 O O . GLU A 1 381 ? 2.963 36.875 -2.994 1 94.38 381 GLU A O 1
ATOM 3131 N N . TYR A 1 382 ? 4.855 36.062 -2.352 1 94.31 382 TYR A N 1
ATOM 3132 C CA . TYR A 1 382 ? 4.332 34.719 -2.076 1 94.31 382 TYR A CA 1
ATOM 3133 C C . TYR A 1 382 ? 3.244 34.781 -1.011 1 94.31 382 TYR A C 1
ATOM 3135 O O . TYR A 1 382 ? 2.242 34.062 -1.101 1 94.31 382 TYR A O 1
ATOM 3143 N N . LYS A 1 383 ? 3.453 35.625 0.013 1 94.75 383 LYS A N 1
ATOM 3144 C CA . LYS A 1 383 ? 2.541 35.656 1.153 1 94.75 383 LYS A CA 1
ATOM 3145 C C . LYS A 1 383 ? 1.516 36.781 1.016 1 94.75 383 LYS A C 1
ATOM 3147 O O . LYS A 1 383 ? 0.748 37.031 1.943 1 94.75 383 LYS A O 1
ATOM 3152 N N . GLY A 1 384 ? 1.552 37.469 -0.059 1 95.44 384 GLY A N 1
ATOM 3153 C CA . GLY A 1 384 ? 0.509 38.438 -0.366 1 95.44 384 GLY A CA 1
ATOM 3154 C C . GLY A 1 384 ? 0.593 39.688 0.48 1 95.44 384 GLY A C 1
ATOM 3155 O O . GLY A 1 384 ? -0.43 40.219 0.922 1 95.44 384 GLY A O 1
ATOM 3156 N N . PHE A 1 385 ? 1.786 40.188 0.66 1 97.38 385 PHE A N 1
ATOM 3157 C CA . PHE A 1 385 ? 2.039 41.344 1.508 1 97.38 385 PHE A CA 1
ATOM 3158 C C . PHE A 1 385 ? 1.187 42.531 1.07 1 97.38 385 PHE A C 1
ATOM 3160 O O . PHE A 1 385 ? 0.665 43.281 1.908 1 97.38 385 PHE A O 1
ATOM 3167 N N . HIS A 1 386 ? 1.021 42.75 -0.161 1 96.38 386 HIS A N 1
ATOM 3168 C CA . HIS A 1 386 ? 0.322 43.906 -0.718 1 96.38 386 HIS A CA 1
ATOM 3169 C C . HIS A 1 386 ? -1.15 43.906 -0.319 1 96.38 386 HIS A C 1
ATOM 3171 O O . HIS A 1 386 ? -1.805 44.938 -0.342 1 96.38 386 HIS A O 1
ATOM 3177 N N . THR A 1 387 ? -1.677 42.812 0.038 1 97.12 387 THR A N 1
ATOM 3178 C CA . THR A 1 387 ? -3.107 42.688 0.304 1 97.12 387 THR A CA 1
ATOM 3179 C C . THR A 1 387 ? -3.445 43.281 1.679 1 97.12 387 THR A C 1
ATOM 3181 O O . THR A 1 387 ? -4.602 43.594 1.951 1 97.12 387 THR A O 1
ATOM 3184 N N . PHE A 1 388 ? -2.465 43.406 2.502 1 97.94 388 PHE A N 1
ATOM 3185 C CA . PHE A 1 388 ? -2.799 43.812 3.861 1 97.94 388 PHE A CA 1
ATOM 3186 C C . PHE A 1 388 ? -1.87 44.938 4.336 1 97.94 388 PHE A C 1
ATOM 3188 O O . PHE A 1 388 ? -2.09 45.531 5.395 1 97.94 388 PHE A O 1
ATOM 3195 N N . GLU A 1 389 ? -0.837 45.281 3.676 1 97.94 389 GLU A N 1
ATOM 3196 C CA . GLU A 1 389 ? 0.213 46.156 4.141 1 97.94 389 GLU A CA 1
ATOM 3197 C C . GLU A 1 389 ? -0.356 47.531 4.504 1 97.94 389 GLU A C 1
ATOM 3199 O O . GLU A 1 389 ? 0.046 48.125 5.5 1 97.94 389 GLU A O 1
ATOM 3204 N N . LYS A 1 390 ? -1.284 48.031 3.795 1 97.81 390 LYS A N 1
ATOM 3205 C CA . LYS A 1 390 ? -1.792 49.406 3.965 1 97.81 390 LYS A CA 1
ATOM 3206 C C . LYS A 1 390 ? -2.574 49.531 5.27 1 97.81 390 LYS A C 1
ATOM 3208 O O . LYS A 1 390 ? -2.619 50.594 5.863 1 97.81 390 LYS A O 1
ATOM 3213 N N . VAL A 1 391 ? -3.121 48.469 5.676 1 98.25 391 VAL A N 1
ATOM 3214 C CA . VAL A 1 391 ? -3.945 48.562 6.875 1 98.25 391 VAL A CA 1
ATOM 3215 C C . VAL A 1 391 ? -3.186 47.969 8.062 1 98.25 391 VAL A C 1
ATOM 3217 O O . VAL A 1 391 ? -3.35 48.438 9.195 1 98.25 391 VAL A O 1
ATOM 3220 N N . LEU A 1 392 ? -2.428 46.969 7.84 1 98.75 392 LEU A N 1
ATOM 3221 C CA . LEU A 1 392 ? -1.817 46.219 8.938 1 98.75 392 LEU A CA 1
ATOM 3222 C C . LEU A 1 392 ? -0.576 46.938 9.461 1 98.75 392 LEU A C 1
ATOM 3224 O O . LEU A 1 392 ? -0.365 47.031 10.672 1 98.75 392 LEU A O 1
ATOM 3228 N N . ILE A 1 393 ? 0.283 47.438 8.602 1 98.75 393 ILE A N 1
ATOM 3229 C CA . ILE A 1 393 ? 1.564 48 9.016 1 98.75 393 ILE A CA 1
ATOM 3230 C C . ILE A 1 393 ? 1.329 49.219 9.898 1 98.75 393 ILE A C 1
ATOM 3232 O O . ILE A 1 393 ? 1.829 49.281 11.023 1 98.75 393 ILE A O 1
ATOM 3236 N N . PRO A 1 394 ? 0.521 50.188 9.461 1 98.69 394 PRO A N 1
ATOM 3237 C CA . PRO A 1 394 ? 0.274 51.344 10.352 1 98.69 394 PRO A CA 1
ATOM 3238 C C . PRO A 1 394 ? -0.39 50.906 11.664 1 98.69 394 PRO A C 1
ATOM 3240 O O . PRO A 1 394 ? -0.117 51.531 12.703 1 98.69 394 PRO A O 1
ATOM 3243 N N . PHE A 1 395 ? -1.239 50 11.609 1 98.62 395 PHE A N 1
ATOM 3244 C CA . PHE A 1 395 ? -1.93 49.531 12.805 1 98.62 395 PHE A CA 1
ATOM 3245 C C . PHE A 1 395 ? -0.942 48.969 13.805 1 98.62 395 PHE A C 1
ATOM 3247 O O . PHE A 1 395 ? -0.999 49.25 15 1 98.62 395 PHE A O 1
ATOM 3254 N N . LEU A 1 396 ? -0.024 48.062 13.289 1 98.81 396 LEU A N 1
ATOM 3255 C CA . LEU A 1 396 ? 0.992 47.469 14.148 1 98.81 396 LEU A CA 1
ATOM 3256 C C . LEU A 1 396 ? 1.917 48.562 14.719 1 98.81 396 LEU A C 1
ATOM 3258 O O . LEU A 1 396 ? 2.336 48.469 15.875 1 98.81 396 LEU A O 1
ATOM 3262 N N . GLU A 1 397 ? 2.273 49.562 13.906 1 98.62 397 GLU A N 1
ATOM 3263 C CA . GLU A 1 397 ? 3.08 50.688 14.391 1 98.62 397 GLU A CA 1
ATOM 3264 C C . GLU A 1 397 ? 2.391 51.406 15.547 1 98.62 397 GLU A C 1
ATOM 3266 O O . GLU A 1 397 ? 3.02 51.688 16.562 1 98.62 397 GLU A O 1
ATOM 3271 N N . GLN A 1 398 ? 1.16 51.656 15.344 1 98.62 398 GLN A N 1
ATOM 3272 C CA . GLN A 1 398 ? 0.374 52.344 16.375 1 98.62 398 GLN A CA 1
ATOM 3273 C C . GLN A 1 398 ? 0.325 51.5 17.656 1 98.62 398 GLN A C 1
ATOM 3275 O O . GLN A 1 398 ? 0.521 52.031 18.75 1 98.62 398 GLN A O 1
ATOM 3280 N N . LYS A 1 399 ? 0.041 50.25 17.484 1 98.56 399 LYS A N 1
ATOM 3281 C CA . LYS A 1 399 ? -0.083 49.375 18.656 1 98.56 399 LYS A CA 1
ATOM 3282 C C . LYS A 1 399 ? 1.262 49.188 19.359 1 98.56 399 LYS A C 1
ATOM 3284 O O . LYS A 1 399 ? 1.322 49.094 20.578 1 98.56 399 LYS A O 1
ATOM 3289 N N . ALA A 1 400 ? 2.338 49.125 18.625 1 97.56 400 ALA A N 1
ATOM 3290 C CA . ALA A 1 400 ? 3.674 49.062 19.219 1 97.56 400 ALA A CA 1
ATOM 3291 C C . ALA A 1 400 ? 3.977 50.344 20.016 1 97.56 400 ALA A C 1
ATOM 3293 O O . ALA A 1 400 ? 4.523 50.25 21.125 1 97.56 400 ALA A O 1
ATOM 3294 N N . LYS A 1 401 ? 3.643 51.438 19.453 1 97.56 401 LYS A N 1
ATOM 3295 C CA . LYS A 1 401 ? 3.848 52.719 20.125 1 97.56 401 LYS A CA 1
ATOM 3296 C C . LYS A 1 401 ? 3.041 52.812 21.422 1 97.56 401 LYS A C 1
ATOM 3298 O O . LYS A 1 401 ? 3.533 53.281 22.438 1 97.56 401 LYS A O 1
ATOM 3303 N N . GLU A 1 402 ? 1.842 52.344 21.344 1 98 402 GLU A N 1
ATOM 3304 C CA . GLU A 1 402 ? 0.99 52.344 22.531 1 98 402 GLU A CA 1
ATOM 3305 C C . GLU A 1 402 ? 1.599 51.5 23.641 1 98 402 GLU A C 1
ATOM 3307 O O . GLU A 1 402 ? 1.52 51.844 24.812 1 98 402 GLU A O 1
ATOM 3312 N N . GLN A 1 403 ? 2.18 50.344 23.25 1 97.31 403 GLN A N 1
ATOM 3313 C CA . GLN A 1 403 ? 2.811 49.469 24.25 1 97.31 403 GLN A CA 1
ATOM 3314 C C . GLN A 1 403 ? 4.043 50.156 24.844 1 97.31 403 GLN A C 1
ATOM 3316 O O . GLN A 1 403 ? 4.309 50.031 26.047 1 97.31 403 GLN A O 1
ATOM 3321 N N . GLU A 1 404 ? 4.738 50.875 24.078 1 95 404 GLU A N 1
ATOM 3322 C CA . GLU A 1 404 ? 5.883 51.625 24.578 1 95 404 GLU A CA 1
ATOM 3323 C C . GLU A 1 404 ? 5.445 52.719 25.531 1 95 404 GLU A C 1
ATOM 3325 O O . GLU A 1 404 ? 6.078 52.938 26.578 1 95 404 GLU A O 1
ATOM 3330 N N . GLU A 1 405 ? 4.438 53.406 25.188 1 96.75 405 GLU A N 1
ATOM 3331 C CA . GLU A 1 405 ? 3.918 54.5 26 1 96.75 405 GLU A CA 1
ATOM 3332 C C . GLU A 1 405 ? 3.391 53.969 27.344 1 96.75 405 GLU A C 1
ATOM 3334 O O . GLU A 1 405 ? 3.432 54.688 28.344 1 96.75 405 GLU A O 1
ATOM 3339 N N . ARG A 1 406 ? 2.902 52.75 27.281 1 95.94 406 ARG A N 1
ATOM 3340 C CA . ARG A 1 406 ? 2.424 52.125 28.5 1 95.94 406 ARG A CA 1
ATOM 3341 C C . ARG A 1 406 ? 3.588 51.656 29.359 1 95.94 406 ARG A C 1
ATOM 3343 O O . ARG A 1 406 ? 3.393 51.25 30.516 1 95.94 406 ARG A O 1
ATOM 3350 N N . GLY A 1 407 ? 4.805 51.688 28.828 1 94.31 407 GLY A N 1
ATOM 3351 C CA . GLY A 1 407 ? 5.992 51.406 29.625 1 94.31 407 GLY A CA 1
ATOM 3352 C C . GLY A 1 407 ? 6.559 50 29.344 1 94.31 407 GLY A C 1
ATOM 3353 O O . GLY A 1 407 ? 7.379 49.5 30.125 1 94.31 407 GLY A O 1
ATOM 3354 N N . LEU A 1 408 ? 6.113 49.375 28.297 1 94.44 408 LEU A N 1
ATOM 3355 C CA . LEU A 1 408 ? 6.641 48.062 27.969 1 94.44 408 LEU A CA 1
ATOM 3356 C C . LEU A 1 408 ? 8.125 48.125 27.625 1 94.44 408 LEU A C 1
ATOM 3358 O O . LEU A 1 408 ? 8.531 48.938 26.781 1 94.44 408 LEU A O 1
ATOM 3362 N N . ASP A 1 409 ? 8.953 47.344 28.359 1 93.06 409 ASP A N 1
ATOM 3363 C CA . ASP A 1 409 ? 10.398 47.281 28.156 1 93.06 409 ASP A CA 1
ATOM 3364 C C . ASP A 1 409 ? 10.766 46.156 27.172 1 93.06 409 ASP A C 1
ATOM 3366 O O . ASP A 1 409 ? 10.797 45 27.547 1 93.06 409 ASP A O 1
ATOM 3370 N N . TYR A 1 410 ? 11.148 46.469 26.078 1 89.75 410 TYR A N 1
ATOM 3371 C CA . TYR A 1 410 ? 11.414 45.5 25.016 1 89.75 410 TYR A CA 1
ATOM 3372 C C . TYR A 1 410 ? 12.68 44.719 25.297 1 89.75 410 TYR A C 1
ATOM 3374 O O . TYR A 1 410 ? 12.898 43.625 24.734 1 89.75 410 TYR A O 1
ATOM 3382 N N . SER A 1 411 ? 13.539 45.188 26.094 1 89.94 411 SER A N 1
ATOM 3383 C CA . SER A 1 411 ? 14.719 44.406 26.5 1 89.94 411 SER A CA 1
ATOM 3384 C C . SER A 1 411 ? 14.336 43.188 27.328 1 89.94 411 SER A C 1
ATOM 3386 O O . SER A 1 411 ? 15.141 42.281 27.5 1 89.94 411 SER A O 1
ATOM 3388 N N . LYS A 1 412 ? 13.156 43.188 27.781 1 91.62 412 LYS A N 1
ATOM 3389 C CA . LYS A 1 412 ? 12.672 42.094 28.641 1 91.62 412 LYS A CA 1
ATOM 3390 C C . LYS A 1 412 ? 11.734 41.188 27.875 1 91.62 412 LYS A C 1
ATOM 3392 O O . LYS A 1 412 ? 10.984 40.406 28.484 1 91.62 412 LYS A O 1
ATOM 3397 N N . GLU A 1 413 ? 11.711 41.344 26.594 1 91.19 413 GLU A N 1
ATOM 3398 C CA . GLU A 1 413 ? 10.883 40.438 25.797 1 91.19 413 GLU A CA 1
ATOM 3399 C C . GLU A 1 413 ? 11.203 38.969 26.094 1 91.19 413 GLU A C 1
ATOM 3401 O O . GLU A 1 413 ? 12.375 38.594 26.109 1 91.19 413 GLU A O 1
ATOM 3406 N N . PRO A 1 414 ? 10.188 38.25 26.344 1 87.75 414 PRO A N 1
ATOM 3407 C CA . PRO A 1 414 ? 10.445 36.812 26.578 1 87.75 414 PRO A CA 1
ATOM 3408 C C . PRO A 1 414 ? 11.125 36.125 25.391 1 87.75 414 PRO A C 1
ATOM 3410 O O . PRO A 1 414 ? 10.82 36.438 24.25 1 87.75 414 PRO A O 1
ATOM 3413 N N . THR A 1 415 ? 11.984 35.25 25.734 1 80.88 415 THR A N 1
ATOM 3414 C CA . THR A 1 415 ? 12.703 34.531 24.688 1 80.88 415 THR A CA 1
ATOM 3415 C C . THR A 1 415 ? 12.016 33.219 24.359 1 80.88 415 THR A C 1
ATOM 3417 O O . THR A 1 415 ? 12.297 32.594 23.328 1 80.88 415 THR A O 1
ATOM 3420 N N . ASN A 1 416 ? 11.164 32.906 25.203 1 76.44 416 ASN A N 1
ATOM 3421 C CA . ASN A 1 416 ? 10.547 31.594 25.047 1 76.44 416 ASN A CA 1
ATOM 3422 C C . ASN A 1 416 ? 9.195 31.688 24.344 1 76.44 416 ASN A C 1
ATOM 3424 O O . ASN A 1 416 ? 8.164 31.344 24.938 1 76.44 416 ASN A O 1
ATOM 3428 N N . TRP A 1 417 ? 9.156 32.219 23.188 1 77.5 417 TRP A N 1
ATOM 3429 C CA . TRP A 1 417 ? 7.926 32.188 22.406 1 77.5 417 TRP A CA 1
ATOM 3430 C C . TRP A 1 417 ? 7.641 30.781 21.891 1 77.5 417 TRP A C 1
ATOM 3432 O O . TRP A 1 417 ? 8.562 30.047 21.516 1 77.5 417 TRP A O 1
ATOM 3442 N N . PRO A 1 418 ? 6.352 30.438 22.172 1 68.56 418 PRO A N 1
ATOM 3443 C CA . PRO A 1 418 ? 6.086 29.156 21.516 1 68.56 418 PRO A CA 1
ATOM 3444 C C . PRO A 1 418 ? 6.324 29.203 20.016 1 68.56 418 PRO A C 1
ATOM 3446 O O . PRO A 1 418 ? 5.492 29.719 19.266 1 68.56 418 PRO A O 1
ATOM 3449 N N . PHE A 1 419 ? 7.41 28.781 19.562 1 67.19 419 PHE A N 1
ATOM 3450 C CA . PHE A 1 419 ? 8.023 28.531 18.266 1 67.19 419 PHE A CA 1
ATOM 3451 C C . PHE A 1 419 ? 8.172 29.828 17.469 1 67.19 419 PHE A C 1
ATOM 3453 O O . PHE A 1 419 ? 7.434 30.797 17.703 1 67.19 419 PHE A O 1
ATOM 3460 N N . MET B 1 1 ? 20.969 14.07 -64.812 1 18.33 1 MET B N 1
ATOM 3461 C CA . MET B 1 1 ? 21.484 13.016 -65.688 1 18.33 1 MET B CA 1
ATOM 3462 C C . MET B 1 1 ? 22.562 12.203 -64.938 1 18.33 1 MET B C 1
ATOM 3464 O O . MET B 1 1 ? 22.438 10.984 -64.812 1 18.33 1 MET B O 1
ATOM 3468 N N . ASN B 1 2 ? 23.969 12.188 -65.312 1 15.86 2 ASN B N 1
ATOM 3469 C CA . ASN B 1 2 ? 24.625 10.984 -65.812 1 15.86 2 ASN B CA 1
ATOM 3470 C C . ASN B 1 2 ? 25.156 10.109 -64.688 1 15.86 2 ASN B C 1
ATOM 3472 O O . ASN B 1 2 ? 25.391 8.914 -64.875 1 15.86 2 ASN B O 1
ATOM 3476 N N . ASN B 1 3 ? 26.016 10.531 -63.75 1 16.73 3 ASN B N 1
ATOM 3477 C CA . ASN B 1 3 ? 27.281 9.797 -63.688 1 16.73 3 ASN B CA 1
ATOM 3478 C C . ASN B 1 3 ? 27.078 8.391 -63.156 1 16.73 3 ASN B C 1
ATOM 3480 O O . ASN B 1 3 ? 26.078 8.109 -62.5 1 16.73 3 ASN B O 1
ATOM 3484 N N . PHE B 1 4 ? 28.297 7.738 -62.531 1 17.41 4 PHE B N 1
ATOM 3485 C CA . PHE B 1 4 ? 29.234 6.641 -62.719 1 17.41 4 PHE B CA 1
ATOM 3486 C C . PHE B 1 4 ? 28.766 5.406 -61.938 1 17.41 4 PHE B C 1
ATOM 3488 O O . PHE B 1 4 ? 27.984 5.512 -61 1 17.41 4 PHE B O 1
ATOM 3495 N N . THR B 1 5 ? 29.547 4.176 -62.031 1 17.22 5 THR B N 1
ATOM 3496 C CA . THR B 1 5 ? 29.828 2.812 -62.469 1 17.22 5 THR B CA 1
ATOM 3497 C C . THR B 1 5 ? 29.766 1.844 -61.281 1 17.22 5 THR B C 1
ATOM 3499 O O . THR B 1 5 ? 30.406 2.074 -60.25 1 17.22 5 THR B O 1
ATOM 3502 N N . LYS B 1 6 ? 28.859 0.652 -61.188 1 19.03 6 LYS B N 1
ATOM 3503 C CA . LYS B 1 6 ? 28.125 -0.51 -60.688 1 19.03 6 LYS B CA 1
ATOM 3504 C C . LYS B 1 6 ? 29.078 -1.653 -60.375 1 19.03 6 LYS B C 1
ATOM 3506 O O . LYS B 1 6 ? 28.688 -2.625 -59.719 1 19.03 6 LYS B O 1
ATOM 3511 N N . ASP B 1 7 ? 30.312 -1.949 -61.156 1 15.73 7 ASP B N 1
ATOM 3512 C CA . ASP B 1 7 ? 30.531 -3.305 -61.656 1 15.73 7 ASP B CA 1
ATOM 3513 C C . ASP B 1 7 ? 31.219 -4.172 -60.625 1 15.73 7 ASP B C 1
ATOM 3515 O O . ASP B 1 7 ? 31.391 -5.379 -60.812 1 15.73 7 ASP B O 1
ATOM 3519 N N . MET B 1 8 ? 31.969 -3.738 -59.562 1 17.17 8 MET B N 1
ATOM 3520 C CA . MET B 1 8 ? 33.25 -4.457 -59.531 1 17.17 8 MET B CA 1
ATOM 3521 C C . MET B 1 8 ? 33 -5.961 -59.438 1 17.17 8 MET B C 1
ATOM 3523 O O . MET 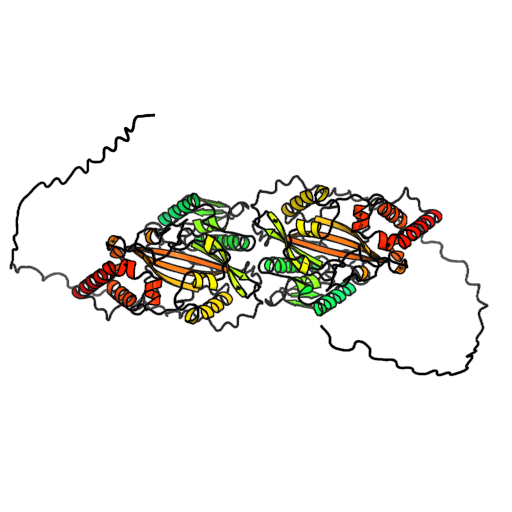B 1 8 ? 32.031 -6.414 -58.844 1 17.17 8 MET B O 1
ATOM 3527 N N . VAL B 1 9 ? 34.062 -6.848 -59.781 1 16.88 9 VAL B N 1
ATOM 3528 C CA . VAL B 1 9 ? 34.656 -7.957 -60.531 1 16.88 9 VAL B CA 1
ATOM 3529 C C . VAL B 1 9 ? 34.531 -9.242 -59.719 1 16.88 9 VAL B C 1
ATOM 3531 O O . VAL B 1 9 ? 34.344 -9.195 -58.5 1 16.88 9 VAL B O 1
ATOM 3534 N N . PRO B 1 10 ? 35.5 -10.195 -59.969 1 16.69 10 PRO B N 1
ATOM 3535 C CA . PRO B 1 10 ? 35.562 -11.555 -60.5 1 16.69 10 PRO B CA 1
ATOM 3536 C C . PRO B 1 10 ? 35.781 -12.609 -59.438 1 16.69 10 PRO B C 1
ATOM 3538 O O . PRO B 1 10 ? 35.188 -13.68 -59.469 1 16.69 10 PRO B O 1
ATOM 3541 N N . GLN B 1 11 ? 36.812 -12.609 -58.406 1 16.39 11 GLN B N 1
ATOM 3542 C CA . GLN B 1 11 ? 37.875 -13.539 -58.75 1 16.39 11 GLN B CA 1
ATOM 3543 C C . GLN B 1 11 ? 37.5 -14.969 -58.375 1 16.39 11 GLN B C 1
ATOM 3545 O O . GLN B 1 11 ? 36.625 -15.188 -57.5 1 16.39 11 GLN B O 1
ATOM 3550 N N . PRO B 1 12 ? 38.531 -15.953 -58.625 1 15.83 12 PRO B N 1
ATOM 3551 C CA . PRO B 1 12 ? 38.719 -17.297 -59.188 1 15.83 12 PRO B CA 1
ATOM 3552 C C . PRO B 1 12 ? 38.531 -18.391 -58.156 1 15.83 12 PRO B C 1
ATOM 3554 O O . PRO B 1 12 ? 37.906 -19.406 -58.438 1 15.83 12 PRO B O 1
ATOM 3557 N N . ILE B 1 13 ? 39.406 -18.5 -57 1 16.56 13 ILE B N 1
ATOM 3558 C CA . ILE B 1 13 ? 40.469 -19.5 -57.156 1 16.56 13 ILE B CA 1
ATOM 3559 C C . ILE B 1 13 ? 39.906 -20.891 -56.875 1 16.56 13 ILE B C 1
ATOM 3561 O O . ILE B 1 13 ? 38.875 -21.031 -56.25 1 16.56 13 ILE B O 1
ATOM 3565 N N . GLU B 1 14 ? 40.875 -21.766 -56.375 1 15.88 14 GLU B N 1
ATOM 3566 C CA . GLU B 1 14 ? 41.562 -23.016 -56.688 1 15.88 14 GLU B CA 1
ATOM 3567 C C . GLU B 1 14 ? 40.844 -24.219 -56.062 1 15.88 14 GLU B C 1
ATOM 3569 O O . GLU B 1 14 ? 40.125 -24.078 -55.062 1 15.88 14 GLU B O 1
ATOM 3574 N N . SER B 1 15 ? 41.375 -25.375 -56.5 1 15.45 15 SER B N 1
ATOM 3575 C CA . SER B 1 15 ? 41.188 -26.766 -56.906 1 15.45 15 SER B CA 1
ATOM 3576 C C . SER B 1 15 ? 41.094 -27.703 -55.688 1 15.45 15 SER B C 1
ATOM 3578 O O . SER B 1 15 ? 40.344 -28.656 -55.719 1 15.45 15 SER B O 1
ATOM 3580 N N . THR B 1 16 ? 42.094 -27.609 -54.656 1 16.61 16 THR B N 1
ATOM 3581 C CA . THR B 1 16 ? 42.906 -28.812 -54.656 1 16.61 16 THR B CA 1
ATOM 3582 C C . THR B 1 16 ? 42.156 -30.016 -54.125 1 16.61 16 THR B C 1
ATOM 3584 O O . THR B 1 16 ? 41.219 -29.859 -53.312 1 16.61 16 THR B O 1
ATOM 3587 N N . ILE B 1 17 ? 42.812 -31.172 -54.188 1 15.58 17 ILE B N 1
ATOM 3588 C CA . ILE B 1 17 ? 42.844 -32.594 -54.5 1 15.58 17 ILE B CA 1
ATOM 3589 C C . ILE B 1 17 ? 42.406 -33.406 -53.281 1 15.58 17 ILE B C 1
ATOM 3591 O O . ILE B 1 17 ? 41.531 -34.281 -53.375 1 15.58 17 ILE B O 1
ATOM 3595 N N . MET B 1 18 ? 43.281 -33.438 -52.094 1 16.69 18 MET B N 1
ATOM 3596 C CA . MET B 1 18 ? 43.938 -34.75 -52.031 1 16.69 18 MET B CA 1
ATOM 3597 C C . MET B 1 18 ? 43 -35.812 -51.5 1 16.69 18 MET B C 1
ATOM 3599 O O . MET B 1 18 ? 42 -35.5 -50.844 1 16.69 18 MET B O 1
ATOM 3603 N N . SER B 1 19 ? 43.656 -36.75 -50.75 1 15.39 19 SER B N 1
ATOM 3604 C CA . SER B 1 19 ? 44 -38.156 -50.781 1 15.39 19 SER B CA 1
ATOM 3605 C C . SER B 1 19 ? 43.094 -39 -49.906 1 15.39 19 SER B C 1
ATOM 3607 O O . SER B 1 19 ? 42.375 -38.438 -49.062 1 15.39 19 SER B O 1
ATOM 3609 N N . LEU B 1 20 ? 43.781 -39.906 -49.156 1 16.53 20 LEU B N 1
ATOM 3610 C CA . LEU B 1 20 ? 43.875 -41.375 -49.156 1 16.53 20 LEU B CA 1
ATOM 3611 C C . LEU B 1 20 ? 42.875 -41.969 -48.188 1 16.53 20 LEU B C 1
ATOM 3613 O O . LEU B 1 20 ? 42.062 -42.844 -48.562 1 16.53 20 LEU B O 1
ATOM 3617 N N . ASP B 1 21 ? 43.406 -42.625 -47.125 1 14.98 21 ASP B N 1
ATOM 3618 C CA . ASP B 1 21 ? 43.562 -44.062 -46.938 1 14.98 21 ASP B CA 1
ATOM 3619 C C . ASP B 1 21 ? 42.531 -44.594 -45.906 1 14.98 21 ASP B C 1
ATOM 3621 O O . ASP B 1 21 ? 41.875 -45.594 -46.188 1 14.98 21 ASP B O 1
ATOM 3625 N N . ASN B 1 22 ? 43 -44.531 -44.531 1 15.99 22 ASN B N 1
ATOM 3626 C CA . ASN B 1 22 ? 43.25 -45.75 -43.75 1 15.99 22 ASN B CA 1
ATOM 3627 C C . ASN B 1 22 ? 41.969 -46.281 -43.125 1 15.99 22 ASN B C 1
ATOM 3629 O O . ASN B 1 22 ? 41.156 -45.5 -42.594 1 15.99 22 ASN B O 1
ATOM 3633 N N . PHE B 1 23 ? 41.656 -47.531 -43.375 1 15.84 23 PHE B N 1
ATOM 3634 C CA . PHE B 1 23 ? 40.781 -48.688 -43.281 1 15.84 23 PHE B CA 1
ATOM 3635 C C . PHE B 1 23 ? 40.5 -49.062 -41.844 1 15.84 23 PHE B C 1
ATOM 3637 O O . PHE B 1 23 ? 39.938 -50.125 -41.562 1 15.84 23 PHE B O 1
ATOM 3644 N N . ALA B 1 24 ? 40.75 -48.156 -40.844 1 15.3 24 ALA B N 1
ATOM 3645 C CA . ALA B 1 24 ? 41.031 -48.938 -39.625 1 15.3 24 ALA B CA 1
ATOM 3646 C C . ALA B 1 24 ? 39.938 -49.938 -39.375 1 15.3 24 ALA B C 1
ATOM 3648 O O . ALA B 1 24 ? 38.75 -49.594 -39.281 1 15.3 24 ALA B O 1
ATOM 3649 N N . ILE B 1 25 ? 40.312 -51.156 -39.25 1 15.05 25 ILE B N 1
ATOM 3650 C CA . ILE B 1 25 ? 39.938 -52.562 -39.281 1 15.05 25 ILE B CA 1
ATOM 3651 C C . ILE B 1 25 ? 39 -52.875 -38.094 1 15.05 25 ILE B C 1
ATOM 3653 O O . ILE B 1 25 ? 37.938 -53.469 -38.281 1 15.05 25 ILE B O 1
ATOM 3657 N N . PHE B 1 26 ? 39.531 -52.844 -36.781 1 15.81 26 PHE B N 1
ATOM 3658 C CA . PHE B 1 26 ? 39.688 -54.156 -36.188 1 15.81 26 PHE B CA 1
ATOM 3659 C C . PHE B 1 26 ? 38.375 -54.688 -35.656 1 15.81 26 PHE B C 1
ATOM 3661 O O . PHE B 1 26 ? 37.438 -53.938 -35.406 1 15.81 26 PHE B O 1
ATOM 3668 N N . SER B 1 27 ? 38.469 -55.688 -34.594 1 15.09 27 SER B N 1
ATOM 3669 C CA . SER B 1 27 ? 38.219 -57.094 -34.375 1 15.09 27 SER B CA 1
ATOM 3670 C C . SER B 1 27 ? 36.938 -57.312 -33.531 1 15.09 27 SER B C 1
ATOM 3672 O O . SER B 1 27 ? 36.062 -58.094 -33.906 1 15.09 27 SER B O 1
ATOM 3674 N N . ILE B 1 28 ? 37 -57.281 -32.031 1 16.72 28 ILE B N 1
ATOM 3675 C CA . ILE B 1 28 ? 37 -58.562 -31.359 1 16.72 28 ILE B CA 1
ATOM 3676 C C . ILE B 1 28 ? 35.562 -59 -31.078 1 16.72 28 ILE B C 1
ATOM 3678 O O . ILE B 1 28 ? 34.688 -58.188 -30.781 1 16.72 28 ILE B O 1
ATOM 3682 N N . PRO B 1 29 ? 35.375 -60.344 -30.656 1 16.3 29 PRO B N 1
ATOM 3683 C CA . PRO B 1 29 ? 34.5 -61.5 -30.875 1 16.3 29 PRO B CA 1
ATOM 3684 C C . PRO B 1 29 ? 33.281 -61.469 -29.953 1 16.3 29 PRO B C 1
ATOM 3686 O O . PRO B 1 29 ? 32.156 -61.656 -30.422 1 16.3 29 PRO B O 1
ATOM 3689 N N . ILE B 1 30 ? 33.438 -62.094 -28.656 1 16.97 30 ILE B N 1
ATOM 3690 C CA . ILE B 1 30 ? 32.969 -63.406 -28.203 1 16.97 30 ILE B CA 1
ATOM 3691 C C . ILE B 1 30 ? 31.641 -63.219 -27.469 1 16.97 30 ILE B C 1
ATOM 3693 O O . ILE B 1 30 ? 31.594 -62.562 -26.422 1 16.97 30 ILE B O 1
ATOM 3697 N N . ILE B 1 31 ? 30.422 -63.375 -27.969 1 16.83 31 ILE B N 1
ATOM 3698 C CA . ILE B 1 31 ? 28.984 -63.312 -27.734 1 16.83 31 ILE B CA 1
ATOM 3699 C C . ILE B 1 31 ? 28.625 -64.188 -26.547 1 16.83 31 ILE B C 1
ATOM 3701 O O . ILE B 1 31 ? 27.734 -63.875 -25.766 1 16.83 31 ILE B O 1
ATOM 3705 N N . VAL B 1 32 ? 28.875 -65.562 -26.609 1 16.5 32 VAL B N 1
ATOM 3706 C CA . VAL B 1 32 ? 27.797 -66.562 -26.672 1 16.5 32 VAL B CA 1
ATOM 3707 C C . VAL B 1 32 ? 27.234 -66.812 -25.281 1 16.5 32 VAL B C 1
ATOM 3709 O O . VAL B 1 32 ? 26.016 -66.812 -25.094 1 16.5 32 VAL B O 1
ATOM 3712 N N . LEU B 1 33 ? 27.938 -67.688 -24.406 1 16.11 33 LEU B N 1
ATOM 3713 C CA . LEU B 1 33 ? 27.547 -69 -23.906 1 16.11 33 LEU B CA 1
ATOM 3714 C C . LEU B 1 33 ? 26.641 -68.812 -22.688 1 16.11 33 LEU B C 1
ATOM 3716 O O . LEU B 1 33 ? 25.594 -69.5 -22.609 1 16.11 33 LEU B O 1
ATOM 3720 N N . ALA B 1 34 ? 27.125 -68.875 -21.391 1 15.97 34 ALA B N 1
ATOM 3721 C CA . ALA B 1 34 ? 26.969 -69.875 -20.344 1 15.97 34 ALA B CA 1
ATOM 3722 C C . ALA B 1 34 ? 25.672 -69.688 -19.578 1 15.97 34 ALA B C 1
ATOM 3724 O O . ALA B 1 34 ? 24.875 -70.625 -19.438 1 15.97 34 ALA B O 1
ATOM 3725 N N . ALA B 1 35 ? 25.609 -69.625 -18 1 17.16 35 ALA B N 1
ATOM 3726 C CA . ALA B 1 35 ? 25.266 -70.375 -16.797 1 17.16 35 ALA B CA 1
ATOM 3727 C C . ALA B 1 35 ? 23.828 -70.062 -16.375 1 17.16 35 ALA B C 1
ATOM 3729 O O . ALA B 1 35 ? 23.438 -68.938 -16.188 1 17.16 35 ALA B O 1
ATOM 3730 N N . TYR B 1 36 ? 22.703 -71.062 -16.375 1 17.75 36 TYR B N 1
ATOM 3731 C CA . TYR B 1 36 ? 21.469 -71.875 -16.312 1 17.75 36 TYR B CA 1
ATOM 3732 C C . TYR B 1 36 ? 20.875 -71.812 -14.914 1 17.75 36 TYR B C 1
ATOM 3734 O O . TYR B 1 36 ? 19.656 -71.688 -14.758 1 17.75 36 TYR B O 1
ATOM 3742 N N . TYR B 1 37 ? 21.531 -72.375 -13.773 1 17.14 37 TYR B N 1
ATOM 3743 C CA . TYR B 1 37 ? 21.031 -73.312 -12.789 1 17.14 37 TYR B CA 1
ATOM 3744 C C . TYR B 1 37 ? 20.047 -72.688 -11.836 1 17.14 37 TYR B C 1
ATOM 3746 O O . TYR B 1 37 ? 19.016 -73.25 -11.484 1 17.14 37 TYR B O 1
ATOM 3754 N N . ALA B 1 38 ? 20.422 -71.812 -10.914 1 17.33 38 ALA B N 1
ATOM 3755 C CA . ALA B 1 38 ? 20.016 -71.812 -9.508 1 17.33 38 ALA B CA 1
ATOM 3756 C C . ALA B 1 38 ? 18.562 -71.375 -9.359 1 17.33 38 ALA B C 1
ATOM 3758 O O . ALA B 1 38 ? 18.234 -70.188 -9.688 1 17.33 38 ALA B O 1
ATOM 3759 N N . TYR B 1 39 ? 17.422 -72.25 -9.398 1 19.33 39 TYR B N 1
ATOM 3760 C CA . TYR B 1 39 ? 16.062 -72.75 -9.43 1 19.33 39 TYR B CA 1
ATOM 3761 C C . TYR B 1 39 ? 15.227 -72.188 -8.305 1 19.33 39 TYR B C 1
ATOM 3763 O O . TYR B 1 39 ? 14.125 -71.688 -8.547 1 19.33 39 TYR B O 1
ATOM 3771 N N . SER B 1 40 ? 14.531 -73.062 -7.258 1 18.77 40 SER B N 1
ATOM 3772 C CA . SER B 1 40 ? 13.219 -73.562 -6.859 1 18.77 40 SER B CA 1
ATOM 3773 C C . SER B 1 40 ? 12.68 -72.812 -5.641 1 18.77 40 SER B C 1
ATOM 3775 O O . SER B 1 40 ? 11.469 -72.688 -5.496 1 18.77 40 SER B O 1
ATOM 3777 N N . LYS B 1 41 ? 13.406 -73 -4.398 1 19.56 41 LYS B N 1
ATOM 3778 C CA . LYS B 1 41 ? 12.781 -73.312 -3.119 1 19.56 41 LYS B CA 1
ATOM 3779 C C . LYS B 1 41 ? 11.805 -72.25 -2.684 1 19.56 41 LYS B C 1
ATOM 3781 O O . LYS B 1 41 ? 10.695 -72.5 -2.238 1 19.56 41 LYS B O 1
ATOM 3786 N N . LYS B 1 42 ? 12.203 -71.25 -1.838 1 19.53 42 LYS B N 1
ATOM 3787 C CA . LYS B 1 42 ? 11.719 -70.875 -0.515 1 19.53 42 LYS B CA 1
ATOM 3788 C C . LYS B 1 42 ? 10.562 -69.875 -0.618 1 19.53 42 LYS B C 1
ATOM 3790 O O . LYS B 1 42 ? 10.086 -69.375 0.396 1 19.53 42 LYS B O 1
ATOM 3795 N N . GLN B 1 43 ? 10 -69.438 -1.745 1 18.28 43 GLN B N 1
ATOM 3796 C CA . GLN B 1 43 ? 9.344 -68.125 -1.555 1 18.28 43 GLN B CA 1
ATOM 3797 C C . GLN B 1 43 ? 7.945 -68.312 -0.976 1 18.28 43 GLN B C 1
ATOM 3799 O O . GLN B 1 43 ? 6.949 -68.062 -1.66 1 18.28 43 GLN B O 1
ATOM 3804 N N . SER B 1 44 ? 7.734 -69.25 -0.157 1 21.12 44 SER B N 1
ATOM 3805 C CA . SER B 1 44 ? 6.371 -69.688 0.176 1 21.12 44 SER B CA 1
ATOM 3806 C C . SER B 1 44 ? 5.605 -68.5 0.844 1 21.12 44 SER B C 1
ATOM 3808 O O . SER B 1 44 ? 4.445 -68.25 0.515 1 21.12 44 SER B O 1
ATOM 3810 N N . ASP B 1 45 ? 5.914 -68.25 2.143 1 22.08 45 ASP B N 1
ATOM 3811 C CA . ASP B 1 45 ? 4.965 -68.188 3.254 1 22.08 45 ASP B CA 1
ATOM 3812 C C . ASP B 1 45 ? 4.227 -66.875 3.303 1 22.08 45 ASP B C 1
ATOM 3814 O O . ASP B 1 45 ? 3.35 -66.688 4.145 1 22.08 45 ASP B O 1
ATOM 3818 N N . LEU B 1 46 ? 4.812 -65.688 2.984 1 20.56 46 LEU B N 1
ATOM 3819 C CA . LEU B 1 46 ? 4.457 -64.562 3.773 1 20.56 46 LEU B CA 1
ATOM 3820 C C . LEU B 1 46 ? 3.078 -64 3.375 1 20.56 46 LEU B C 1
ATOM 3822 O O . LEU B 1 46 ? 2.971 -63 2.707 1 20.56 46 LEU B O 1
ATOM 3826 N N . LYS B 1 47 ? 2.123 -64.75 2.953 1 23.14 47 LYS B N 1
ATOM 3827 C CA . LYS B 1 47 ? 0.995 -64.125 2.27 1 23.14 47 LYS B CA 1
ATOM 3828 C C . LYS B 1 47 ? 0.1 -63.406 3.254 1 23.14 47 LYS B C 1
ATOM 3830 O O . LYS B 1 47 ? -0.896 -62.781 2.857 1 23.14 47 LYS B O 1
ATOM 3835 N N . SER B 1 48 ? 0.059 -63.75 4.449 1 21.75 48 SER B N 1
ATOM 3836 C CA . SER B 1 48 ? -1.31 -63.688 4.953 1 21.75 48 SER B CA 1
ATOM 3837 C C . SER B 1 48 ? -1.739 -62.25 5.234 1 21.75 48 SER B C 1
ATOM 3839 O O . SER B 1 48 ? -2.859 -62 5.691 1 21.75 48 SER B O 1
ATOM 3841 N N . SER B 1 49 ? -0.884 -61.25 5.254 1 21.02 49 SER B N 1
ATOM 3842 C CA . SER B 1 49 ? -1.246 -60.219 6.219 1 21.02 49 SER B CA 1
ATOM 3843 C C . SER B 1 49 ? -2.596 -59.594 5.883 1 21.02 49 SER B C 1
ATOM 3845 O O . SER B 1 49 ? -3.057 -59.688 4.742 1 21.02 49 SER B O 1
ATOM 3847 N N . SER B 1 50 ? -3.316 -58.875 6.973 1 22.27 50 SER B N 1
ATOM 3848 C CA . SER B 1 50 ? -4.602 -58.375 7.449 1 22.27 50 SER B CA 1
ATOM 3849 C C . SER B 1 50 ? -5.105 -57.219 6.586 1 22.27 50 SER B C 1
ATOM 3851 O O . SER B 1 50 ? -4.355 -56.281 6.281 1 22.27 50 SER B O 1
ATOM 3853 N N . ASN B 1 51 ? -6.031 -57.406 5.703 1 22.28 51 ASN B N 1
ATOM 3854 C CA . ASN B 1 51 ? -6.742 -56.531 4.789 1 22.28 51 ASN B CA 1
ATOM 3855 C C . ASN B 1 51 ? -7.398 -55.375 5.531 1 22.28 51 ASN B C 1
ATOM 3857 O O . ASN B 1 51 ? -8.453 -55.531 6.148 1 22.28 51 ASN B O 1
ATOM 3861 N N . GLY B 1 52 ? -6.652 -54.625 6.441 1 23.55 52 GLY B N 1
ATOM 3862 C CA . GLY B 1 52 ? -7.336 -53.5 7.086 1 23.55 52 GLY B CA 1
ATOM 3863 C C . GLY B 1 52 ? -8.031 -52.594 6.105 1 23.55 52 GLY B C 1
ATOM 3864 O O . GLY B 1 52 ? -7.414 -52.094 5.152 1 23.55 52 GLY B O 1
ATOM 3865 N N . LYS B 1 53 ? -9.352 -52.719 5.895 1 24.62 53 LYS B N 1
ATOM 3866 C CA . LYS B 1 53 ? -10.289 -51.875 5.152 1 24.62 53 LYS B CA 1
ATOM 3867 C C . LYS B 1 53 ? -10.109 -50.406 5.516 1 24.62 53 LYS B C 1
ATOM 3869 O O . LYS B 1 53 ? -10.344 -50 6.664 1 24.62 53 LYS B O 1
ATOM 3874 N N . LEU B 1 54 ? -9.188 -49.719 4.934 1 25.94 54 LEU B N 1
ATOM 3875 C CA . LEU B 1 54 ? -9.133 -48.25 5 1 25.94 54 LEU B CA 1
ATOM 3876 C C . LEU B 1 54 ? -10.508 -47.656 4.762 1 25.94 54 LEU B C 1
ATOM 3878 O O . LEU B 1 54 ? -11.117 -47.875 3.711 1 25.94 54 LEU B O 1
ATOM 3882 N N . THR B 1 55 ? -11.289 -47.594 5.875 1 26.61 55 THR B N 1
ATOM 3883 C CA . THR B 1 55 ? -12.539 -46.844 5.875 1 26.61 55 THR B CA 1
ATOM 3884 C C . THR B 1 55 ? -12.398 -45.562 5.047 1 26.61 55 THR B C 1
ATOM 3886 O O . THR B 1 55 ? -11.438 -44.812 5.219 1 26.61 55 THR B O 1
ATOM 3889 N N . LEU B 1 56 ? -12.898 -45.594 3.873 1 26.7 56 LEU B N 1
ATOM 3890 C CA . LEU B 1 56 ? -13.055 -44.469 2.977 1 26.7 56 LEU B CA 1
ATOM 3891 C C . LEU B 1 56 ? -13.523 -43.25 3.742 1 26.7 56 LEU B C 1
ATOM 3893 O O . LEU B 1 56 ? -14.602 -43.25 4.348 1 26.7 56 LEU B O 1
ATOM 3897 N N . SER B 1 57 ? -12.617 -42.594 4.469 1 28.77 57 SER B N 1
ATOM 3898 C CA . SER B 1 57 ? -12.922 -41.312 5.078 1 28.77 57 SER B CA 1
ATOM 3899 C C . SER B 1 57 ? -13.898 -40.5 4.215 1 28.77 57 SER B C 1
ATOM 3901 O O . SER B 1 57 ? -13.844 -40.594 2.986 1 28.77 57 SER B O 1
ATOM 3903 N N . GLU B 1 58 ? -15.094 -40.219 4.762 1 30.75 58 GLU B N 1
ATOM 3904 C CA . GLU B 1 58 ? -16.172 -39.375 4.254 1 30.75 58 GLU B CA 1
ATOM 3905 C C . GLU B 1 58 ? -15.617 -38.188 3.441 1 30.75 58 GLU B C 1
ATOM 3907 O O . GLU B 1 58 ? -14.648 -37.562 3.854 1 30.75 58 GLU B O 1
ATOM 3912 N N . LYS B 1 59 ? -15.773 -38.188 2.178 1 29.58 59 LYS B N 1
ATOM 3913 C CA . LYS B 1 59 ? -15.531 -37.031 1.315 1 29.58 59 LYS B CA 1
ATOM 3914 C C . LYS B 1 59 ? -15.992 -35.75 1.985 1 29.58 59 LYS B C 1
ATOM 3916 O O . LYS B 1 59 ? -17.188 -35.531 2.154 1 29.58 59 LYS B O 1
ATOM 3921 N N . LYS B 1 60 ? -15.312 -35.281 2.947 1 33.47 60 LYS B N 1
ATOM 3922 C CA . LYS B 1 60 ? -15.641 -33.906 3.35 1 33.47 60 LYS B CA 1
ATOM 3923 C C . LYS B 1 60 ? -15.945 -33.031 2.137 1 33.47 60 LYS B C 1
ATOM 3925 O O . LYS B 1 60 ? -15.086 -32.844 1.279 1 33.47 60 LYS B O 1
ATOM 3930 N N . THR B 1 61 ? -17.203 -33.156 1.65 1 30.17 61 THR B N 1
ATOM 3931 C CA . THR B 1 61 ? -17.688 -32.156 0.697 1 30.17 61 THR B CA 1
ATOM 3932 C C . THR B 1 61 ? -17.031 -30.797 0.958 1 30.17 61 THR B C 1
ATOM 3934 O O . THR B 1 61 ? -17.016 -30.328 2.094 1 30.17 61 THR B O 1
ATOM 3937 N N . HIS B 1 62 ? -16.109 -30.5 0.187 1 34.44 62 HIS B N 1
ATOM 3938 C CA . HIS B 1 62 ? -15.539 -29.156 0.302 1 34.44 62 HIS B CA 1
ATOM 3939 C C . HIS B 1 62 ? -16.625 -28.109 0.395 1 34.44 62 HIS B C 1
ATOM 3941 O O . HIS B 1 62 ? -17.641 -28.188 -0.306 1 34.44 62 HIS B O 1
ATOM 3947 N N . PRO B 1 63 ? -16.875 -27.594 1.544 1 33.97 63 PRO B N 1
ATOM 3948 C CA . PRO B 1 63 ? -17.906 -26.562 1.607 1 33.97 63 PRO B CA 1
ATOM 3949 C C . PRO B 1 63 ? -17.953 -25.688 0.355 1 33.97 63 PRO B C 1
ATOM 3951 O O . PRO B 1 63 ? -16.906 -25.312 -0.175 1 33.97 63 PRO B O 1
ATOM 3954 N N . ILE B 1 64 ? -18.984 -25.859 -0.493 1 35.44 64 ILE B N 1
ATOM 3955 C CA . ILE B 1 64 ? -19.359 -24.906 -1.536 1 35.44 64 ILE B CA 1
ATOM 3956 C C . ILE B 1 64 ? -19.156 -23.484 -1.024 1 35.44 64 ILE B C 1
ATOM 3958 O O . ILE B 1 64 ? -19.453 -23.188 0.137 1 35.44 64 ILE B O 1
ATOM 3962 N N . LEU B 1 65 ? -18.469 -22.688 -1.728 1 38.38 65 LEU B N 1
ATOM 3963 C CA . LEU B 1 65 ? -18.359 -21.25 -1.465 1 38.38 65 LEU B CA 1
ATOM 3964 C C . LEU B 1 65 ? -19.734 -20.672 -1.143 1 38.38 65 LEU B C 1
ATOM 3966 O O . LEU B 1 65 ? -20.641 -20.703 -1.975 1 38.38 65 LEU B O 1
ATOM 3970 N N . THR B 1 66 ? -20.266 -20.844 0.011 1 34.88 66 THR B N 1
ATOM 3971 C CA . THR B 1 66 ? -21.5 -20.188 0.439 1 34.88 66 THR B CA 1
ATOM 3972 C C . THR B 1 66 ? -21.625 -18.797 -0.167 1 34.88 66 THR B C 1
ATOM 3974 O O . THR B 1 66 ? -20.609 -18.156 -0.479 1 34.88 66 THR B O 1
ATOM 3977 N N . ASP B 1 67 ? -22.828 -18.422 -0.709 1 36.09 67 ASP B N 1
ATOM 3978 C CA . ASP B 1 67 ? -23.234 -17.109 -1.183 1 36.09 67 ASP B CA 1
ATOM 3979 C C . ASP B 1 67 ? -22.719 -16 -0.257 1 36.09 67 ASP B C 1
ATOM 3981 O O . ASP B 1 67 ? -23.344 -15.703 0.766 1 36.09 67 ASP B O 1
ATOM 3985 N N . TYR B 1 68 ? -21.547 -15.961 -0.065 1 37.44 68 TYR B N 1
ATOM 3986 C CA . TYR B 1 68 ? -20.938 -14.961 0.805 1 37.44 68 TYR B CA 1
ATOM 3987 C C . TYR B 1 68 ? -21.406 -13.555 0.416 1 37.44 68 TYR B C 1
ATOM 3989 O O . TYR B 1 68 ? -21.312 -13.172 -0.751 1 37.44 68 TYR B O 1
ATOM 3997 N N . LYS B 1 69 ? -22.359 -13.086 1.02 1 41.31 69 LYS B N 1
ATOM 3998 C CA . LYS B 1 69 ? -22.656 -11.656 0.931 1 41.31 69 LYS B CA 1
ATOM 3999 C C . LYS B 1 69 ? -21.391 -10.828 1.143 1 41.31 69 LYS B C 1
ATOM 4001 O O . LYS B 1 69 ? -20.875 -10.734 2.262 1 41.31 69 LYS B O 1
ATOM 4006 N N . ALA B 1 70 ? -20.422 -10.883 0.246 1 43.94 70 ALA B N 1
ATOM 4007 C CA . ALA B 1 70 ? -19.281 -9.961 0.35 1 43.94 70 ALA B CA 1
ATOM 4008 C C . ALA B 1 70 ? -19.703 -8.641 0.986 1 43.94 70 ALA B C 1
ATOM 4010 O O . ALA B 1 70 ? -20.625 -7.973 0.494 1 43.94 70 ALA B O 1
ATOM 4011 N N . SER B 1 71 ? -19.609 -8.438 2.219 1 52.59 71 SER B N 1
ATOM 4012 C CA . SER B 1 71 ? -19.75 -7.121 2.832 1 52.59 71 SER B CA 1
ATOM 4013 C C . SER B 1 71 ? -19.219 -6.027 1.915 1 52.59 71 SER B C 1
ATOM 4015 O O . SER B 1 71 ? -18.188 -6.207 1.26 1 52.59 71 SER B O 1
ATOM 4017 N N . GLU B 1 72 ? -20 -5.219 1.282 1 74.62 72 GLU B N 1
ATOM 4018 C CA . GLU B 1 72 ? -19.797 -4.297 0.17 1 74.62 72 GLU B CA 1
ATOM 4019 C C . GLU B 1 72 ? -18.719 -3.273 0.502 1 74.62 72 GLU B C 1
ATOM 4021 O O . GLU B 1 72 ? -19.016 -2.131 0.851 1 74.62 72 GLU B O 1
ATOM 4026 N N . ARG B 1 73 ? -17.453 -3.834 0.828 1 83.5 73 ARG B N 1
ATOM 4027 C CA . ARG B 1 73 ? -16.359 -2.867 0.945 1 83.5 73 ARG B CA 1
ATOM 4028 C C . ARG B 1 73 ? -16.188 -2.078 -0.348 1 83.5 73 ARG B C 1
ATOM 4030 O O . ARG B 1 73 ? -16.359 -2.619 -1.44 1 83.5 73 ARG B O 1
ATOM 4037 N N . PRO B 1 74 ? -15.883 -0.849 -0.13 1 88.5 74 PRO B N 1
ATOM 4038 C CA . PRO B 1 74 ? -15.648 -0.06 -1.342 1 88.5 74 PRO B CA 1
ATOM 4039 C C . PRO B 1 74 ? -14.484 -0.588 -2.174 1 88.5 74 PRO B C 1
ATOM 4041 O O . PRO B 1 74 ? -13.594 -1.254 -1.641 1 88.5 74 PRO B O 1
ATOM 4044 N N . PHE B 1 75 ? -14.508 -0.335 -3.479 1 92.44 75 PHE B N 1
ATOM 4045 C CA . PHE B 1 75 ? -13.422 -0.75 -4.367 1 92.44 75 PHE B CA 1
ATOM 4046 C C . PHE B 1 75 ? -12.086 -0.2 -3.887 1 92.44 75 PHE B C 1
ATOM 4048 O O . PHE B 1 75 ? -11.992 0.965 -3.494 1 92.44 75 PHE B O 1
ATOM 4055 N N . GLY B 1 76 ? -11.148 -1.088 -3.846 1 91.5 76 GLY B N 1
ATOM 4056 C CA . GLY B 1 76 ? -9.805 -0.672 -3.498 1 91.5 76 GLY B CA 1
ATOM 4057 C C . GLY B 1 76 ? -9.57 -0.579 -2.002 1 91.5 76 GLY B C 1
ATOM 4058 O O . GLY B 1 76 ? -8.453 -0.328 -1.555 1 91.5 76 GLY B O 1
ATOM 4059 N N . PHE B 1 77 ? -10.617 -0.724 -1.248 1 91.62 77 PHE B N 1
ATOM 4060 C CA . PHE B 1 77 ? -10.5 -0.613 0.201 1 91.62 77 PHE B CA 1
ATOM 4061 C C . PHE B 1 77 ? -10.305 -1.985 0.834 1 91.62 77 PHE B C 1
ATOM 4063 O O . PHE B 1 77 ? -10.93 -2.961 0.42 1 91.62 77 PHE B O 1
ATOM 4070 N N . TRP B 1 78 ? -9.445 -2.029 1.836 1 93.25 78 TRP B N 1
ATOM 4071 C CA . TRP B 1 78 ? -9.242 -3.213 2.664 1 93.25 78 TRP B CA 1
ATOM 4072 C C . TRP B 1 78 ? -8.969 -2.824 4.113 1 93.25 78 TRP B C 1
ATOM 4074 O O . TRP B 1 78 ? -8.086 -2.008 4.387 1 93.25 78 TRP B O 1
ATOM 4084 N N . LYS B 1 79 ? -9.781 -3.316 4.969 1 93.06 79 LYS B N 1
ATOM 4085 C CA . LYS B 1 79 ? -9.508 -3.146 6.395 1 93.06 79 LYS B CA 1
ATOM 4086 C C . LYS B 1 79 ? -8.531 -4.203 6.895 1 93.06 79 LYS B C 1
ATOM 4088 O O . LYS B 1 79 ? -8.836 -5.398 6.883 1 93.06 79 LYS B O 1
ATOM 4093 N N . PRO B 1 80 ? -7.359 -3.777 7.375 1 94.12 80 PRO B N 1
ATOM 4094 C CA . PRO B 1 80 ? -6.391 -4.766 7.859 1 94.12 80 PRO B CA 1
ATOM 4095 C C . PRO B 1 80 ? -6.914 -5.578 9.039 1 94.12 80 PRO B C 1
ATOM 4097 O O . PRO B 1 80 ? -7.602 -5.035 9.914 1 94.12 80 PRO B O 1
ATOM 4100 N N . ASP B 1 81 ? -6.684 -6.809 8.969 1 93.56 81 ASP B N 1
ATOM 4101 C CA . ASP B 1 81 ? -6.898 -7.691 10.109 1 93.56 81 ASP B CA 1
ATOM 4102 C C . ASP B 1 81 ? -5.57 -8.07 10.766 1 93.56 81 ASP B C 1
ATOM 4104 O O . ASP B 1 81 ? -4.918 -9.031 10.359 1 93.56 81 ASP B O 1
ATOM 4108 N N . TYR B 1 82 ? -5.277 -7.426 11.852 1 89.31 82 TYR B N 1
ATOM 4109 C CA . TYR B 1 82 ? -3.996 -7.621 12.516 1 89.31 82 TYR B CA 1
ATOM 4110 C C . TYR B 1 82 ? -4.035 -8.844 13.43 1 89.31 82 TYR B C 1
ATOM 4112 O O . TYR B 1 82 ? -2.996 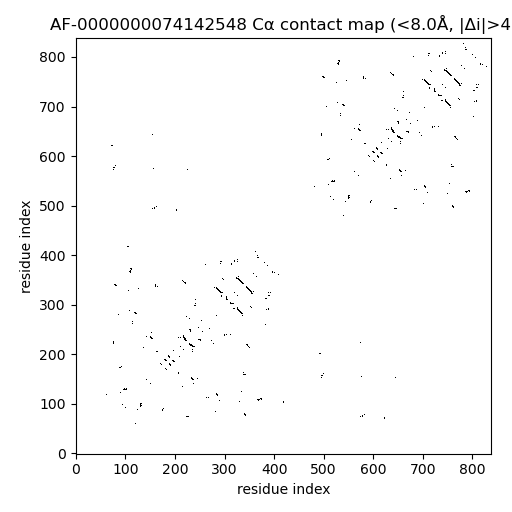-9.297 13.906 1 89.31 82 TYR B O 1
ATOM 4120 N N . ASN B 1 83 ? -5.188 -9.406 13.602 1 89.38 83 ASN B N 1
ATOM 4121 C CA . ASN B 1 83 ? -5.352 -10.492 14.562 1 89.38 83 ASN B CA 1
ATOM 4122 C C . ASN B 1 83 ? -5.43 -11.852 13.859 1 89.38 83 ASN B C 1
ATOM 4124 O O . ASN B 1 83 ? -5.32 -12.891 14.508 1 89.38 83 ASN B O 1
ATOM 4128 N N . PHE B 1 84 ? -5.613 -11.797 12.617 1 93.69 84 PHE B N 1
ATOM 4129 C CA . PHE B 1 84 ? -5.727 -13.055 11.891 1 93.69 84 PHE B CA 1
ATOM 4130 C C . PHE B 1 84 ? -4.441 -13.867 12.008 1 93.69 84 PHE B C 1
ATOM 4132 O O . PHE B 1 84 ? -3.344 -13.32 11.875 1 93.69 84 PHE B O 1
ATOM 4139 N N . LYS B 1 85 ? -4.605 -15.125 12.297 1 93.31 85 LYS B N 1
ATOM 4140 C CA . LYS B 1 85 ? -3.516 -16.094 12.25 1 93.31 85 LYS B CA 1
ATOM 4141 C C . LYS B 1 85 ? -3.865 -17.281 11.344 1 93.31 85 LYS B C 1
ATOM 4143 O O . LYS B 1 85 ? -4.938 -17.859 11.477 1 93.31 85 LYS B O 1
ATOM 4148 N N . TYR B 1 86 ? -2.951 -17.5 10.453 1 95.38 86 TYR B N 1
ATOM 4149 C CA . TYR B 1 86 ? -3.148 -18.688 9.633 1 95.38 86 TYR B CA 1
ATOM 4150 C C . TYR B 1 86 ? -3.279 -19.938 10.492 1 95.38 86 TYR B C 1
ATOM 4152 O O . TYR B 1 86 ? -2.574 -20.078 11.492 1 95.38 86 TYR B O 1
ATOM 4160 N N . PRO B 1 87 ? -4.129 -20.844 10.141 1 95.69 87 PRO B N 1
ATOM 4161 C CA . PRO B 1 87 ? -4.316 -22.047 10.953 1 95.69 87 PRO B CA 1
ATOM 4162 C C . PRO B 1 87 ? -3.025 -22.844 11.148 1 95.69 87 PRO B C 1
ATOM 4164 O O . PRO B 1 87 ? -2.197 -22.906 10.234 1 95.69 87 PRO B O 1
ATOM 4167 N N . LYS B 1 88 ? -2.922 -23.406 12.344 1 96.69 88 LYS B N 1
ATOM 4168 C CA . LYS B 1 88 ? -1.804 -24.328 12.578 1 96.69 88 LYS B CA 1
ATOM 4169 C C . LYS B 1 88 ? -1.872 -25.531 11.648 1 96.69 88 LYS B C 1
ATOM 4171 O O . LYS B 1 88 ? -2.955 -26.062 11.383 1 96.69 88 LYS B O 1
ATOM 4176 N N . VAL B 1 89 ? -0.752 -25.906 11.164 1 97.62 89 VAL B N 1
ATOM 4177 C CA . VAL B 1 89 ? -0.742 -27.016 10.211 1 97.62 89 VAL B CA 1
ATOM 4178 C C . VAL B 1 89 ? 0.129 -28.141 10.75 1 97.62 89 VAL B C 1
ATOM 4180 O O . VAL B 1 89 ? 1.113 -27.891 11.453 1 97.62 89 VAL B O 1
ATOM 4183 N N . ALA B 1 90 ? -0.19 -29.375 10.414 1 97.44 90 ALA B N 1
ATOM 4184 C CA . ALA B 1 90 ? 0.569 -30.562 10.82 1 97.44 90 ALA B CA 1
ATOM 4185 C C . ALA B 1 90 ? 1.768 -30.781 9.898 1 97.44 90 ALA B C 1
ATOM 4187 O O . ALA B 1 90 ? 1.72 -30.438 8.711 1 97.44 90 ALA B O 1
ATOM 4188 N N . PRO B 1 91 ? 2.812 -31.328 10.516 1 98.06 91 PRO B N 1
ATOM 4189 C CA . PRO B 1 91 ? 3.928 -31.703 9.641 1 98.06 91 PRO B CA 1
ATOM 4190 C C . PRO B 1 91 ? 3.502 -32.656 8.523 1 98.06 91 PRO B C 1
ATOM 4192 O O . PRO B 1 91 ? 2.658 -33.531 8.734 1 98.06 91 PRO B O 1
ATOM 4195 N N . TYR B 1 92 ? 4.066 -32.469 7.387 1 97.56 92 TYR B N 1
ATOM 4196 C CA . TYR B 1 92 ? 3.836 -33.375 6.285 1 97.56 92 TYR B CA 1
ATOM 4197 C C . TYR B 1 92 ? 4.27 -34.812 6.66 1 97.56 92 TYR B C 1
ATOM 4199 O O . TYR B 1 92 ? 5.426 -35.031 7.02 1 97.56 92 TYR B O 1
ATOM 4207 N N . PRO B 1 93 ? 3.346 -35.688 6.562 1 95.31 93 PRO B N 1
ATOM 4208 C CA . PRO B 1 93 ? 3.668 -37.031 7.031 1 95.31 93 PRO B CA 1
ATOM 4209 C C . PRO B 1 93 ? 4.824 -37.688 6.262 1 95.31 93 PRO B C 1
ATOM 4211 O O . PRO B 1 93 ? 4.734 -37.844 5.043 1 95.31 93 PRO B O 1
ATOM 4214 N N . GLY B 1 94 ? 5.879 -38.031 6.957 1 96.06 94 GLY B N 1
ATOM 4215 C CA . GLY B 1 94 ? 7.004 -38.75 6.398 1 96.06 94 GLY B CA 1
ATOM 4216 C C . GLY B 1 94 ? 7.777 -37.969 5.363 1 96.06 94 GLY B C 1
ATOM 4217 O O . GLY B 1 94 ? 8.422 -38.531 4.484 1 96.06 94 GLY B O 1
ATOM 4218 N N . PHE B 1 95 ? 7.719 -36.75 5.523 1 97.44 95 PHE B N 1
ATOM 4219 C CA . PHE B 1 95 ? 8.406 -35.906 4.531 1 97.44 95 PHE B CA 1
ATOM 4220 C C . PHE B 1 95 ? 9.898 -36.219 4.535 1 97.44 95 PHE B C 1
ATOM 4222 O O . PHE B 1 95 ? 10.523 -36.25 5.594 1 97.44 95 PHE B O 1
ATOM 4229 N N . ASP B 1 96 ? 10.398 -36.406 3.318 1 97.25 96 ASP B N 1
ATOM 4230 C CA . ASP B 1 96 ? 11.828 -36.594 3.086 1 97.25 96 ASP B CA 1
ATOM 4231 C C . ASP B 1 96 ? 12.273 -35.875 1.814 1 97.25 96 ASP B C 1
ATOM 4233 O O . ASP B 1 96 ? 11.727 -36.125 0.735 1 97.25 96 ASP B O 1
ATOM 4237 N N . LEU B 1 97 ? 13.234 -35.031 1.937 1 96.94 97 LEU B N 1
ATOM 4238 C CA . LEU B 1 97 ? 13.695 -34.188 0.849 1 96.94 97 LEU B CA 1
ATOM 4239 C C . LEU B 1 97 ? 14.234 -35 -0.308 1 96.94 97 LEU B C 1
ATOM 4241 O O . LEU B 1 97 ? 14.312 -34.531 -1.441 1 96.94 97 LEU B O 1
ATOM 4245 N N . LYS B 1 98 ? 14.562 -36.25 -0.045 1 96.81 98 LYS B N 1
ATOM 4246 C CA . LYS B 1 98 ? 15.172 -37.094 -1.069 1 96.81 98 LYS B CA 1
ATOM 4247 C C . LYS B 1 98 ? 14.148 -38.062 -1.663 1 96.81 98 LYS B C 1
ATOM 4249 O O . LYS B 1 98 ? 14.281 -38.469 -2.812 1 96.81 98 LYS B O 1
ATOM 4254 N N . THR B 1 99 ? 13.062 -38.312 -0.929 1 97.69 99 THR B N 1
ATOM 4255 C CA . THR B 1 99 ? 12.258 -39.438 -1.39 1 97.69 99 THR B CA 1
ATOM 4256 C C . THR B 1 99 ? 10.805 -39.031 -1.597 1 97.69 99 THR B C 1
ATOM 4258 O O . THR B 1 99 ? 10.047 -39.719 -2.273 1 97.69 99 THR B O 1
ATOM 4261 N N . THR B 1 100 ? 10.383 -37.969 -0.949 1 98.12 100 THR B N 1
ATOM 4262 C CA . THR B 1 100 ? 9 -37.531 -1.114 1 98.12 100 THR B CA 1
ATOM 4263 C C . THR B 1 100 ? 8.75 -37.062 -2.537 1 98.12 100 THR B C 1
ATOM 4265 O O . THR B 1 100 ? 9.266 -36 -2.938 1 98.12 100 THR B O 1
ATOM 4268 N N . LYS B 1 101 ? 7.965 -37.75 -3.295 1 97 101 LYS B N 1
ATOM 4269 C CA . LYS B 1 101 ? 7.73 -37.438 -4.703 1 97 101 LYS B CA 1
ATOM 4270 C C . LYS B 1 101 ? 6.664 -36.375 -4.863 1 97 101 LYS B C 1
ATOM 4272 O O . LYS B 1 101 ? 5.84 -36.156 -3.969 1 97 101 LYS B O 1
ATOM 4277 N N . PRO B 1 102 ? 6.746 -35.594 -5.977 1 96.94 102 PRO B N 1
ATOM 4278 C CA . PRO B 1 102 ? 5.664 -34.625 -6.254 1 96.94 102 PRO B CA 1
ATOM 4279 C C . PRO B 1 102 ? 4.297 -35.312 -6.336 1 96.94 102 PRO B C 1
ATOM 4281 O O . PRO B 1 102 ? 4.184 -36.406 -6.855 1 96.94 102 PRO B O 1
ATOM 4284 N N . ILE B 1 103 ? 3.301 -34.625 -5.809 1 94.94 103 ILE B N 1
ATOM 4285 C CA . ILE B 1 103 ? 1.938 -35.094 -5.969 1 94.94 103 ILE B CA 1
ATOM 4286 C C . ILE B 1 103 ? 1.588 -35.188 -7.453 1 94.94 103 ILE B C 1
ATOM 4288 O O . ILE B 1 103 ? 1.827 -34.219 -8.203 1 94.94 103 ILE B O 1
ATOM 4292 N N . PRO B 1 104 ? 1.104 -36.344 -7.918 1 94.19 104 PRO B N 1
ATOM 4293 C CA . PRO B 1 104 ? 0.84 -36.531 -9.344 1 94.19 104 PRO B CA 1
ATOM 4294 C C . PRO B 1 104 ? -0.471 -35.906 -9.797 1 94.19 104 PRO B C 1
ATOM 4296 O O . PRO B 1 104 ? -1.424 -36.625 -10.133 1 94.19 104 PRO B O 1
ATOM 4299 N N . TYR B 1 105 ? -0.451 -34.625 -9.906 1 94.75 105 TYR B N 1
ATOM 4300 C CA . TYR B 1 105 ? -1.617 -33.906 -10.43 1 94.75 105 TYR B CA 1
ATOM 4301 C C . TYR B 1 105 ? -1.855 -34.25 -11.891 1 94.75 105 TYR B C 1
ATOM 4303 O O . TYR B 1 105 ? -0.989 -34.031 -12.742 1 94.75 105 TYR B O 1
ATOM 4311 N N . ARG B 1 106 ? -2.98 -34.844 -12.203 1 94.38 106 ARG B N 1
ATOM 4312 C CA . ARG B 1 106 ? -3.422 -35.188 -13.547 1 94.38 106 ARG B CA 1
ATOM 4313 C C . ARG B 1 106 ? -4.652 -34.375 -13.945 1 94.38 106 ARG B C 1
ATOM 4315 O O . ARG B 1 106 ? -5.738 -34.938 -14.125 1 94.38 106 ARG B O 1
ATOM 4322 N N . ALA B 1 107 ? -4.391 -33.062 -14.148 1 91 107 ALA B N 1
ATOM 4323 C CA . ALA B 1 107 ? -5.449 -32.094 -14.32 1 91 107 ALA B CA 1
ATOM 4324 C C . ALA B 1 107 ? -6.098 -32.219 -15.695 1 91 107 ALA B C 1
ATOM 4326 O O . ALA B 1 107 ? -6.262 -31.219 -16.406 1 91 107 ALA B O 1
ATOM 4327 N N . PHE B 1 108 ? -6.332 -33.406 -16.141 1 93.81 108 PHE B N 1
ATOM 4328 C CA . PHE B 1 108 ? -7.039 -33.688 -17.375 1 93.81 108 PHE B CA 1
ATOM 4329 C C . PHE B 1 108 ? -8.062 -34.812 -17.188 1 93.81 108 PHE B C 1
ATOM 4331 O O . PHE B 1 108 ? -7.934 -35.625 -16.266 1 93.81 108 PHE B O 1
ATOM 4338 N N . LYS B 1 109 ? -9.07 -34.75 -18.016 1 93.12 109 LYS B N 1
ATOM 4339 C CA . LYS B 1 109 ? -10.156 -35.719 -18.062 1 93.12 109 LYS B CA 1
ATOM 4340 C C . LYS B 1 109 ? -10.391 -36.219 -19.484 1 93.12 109 LYS B C 1
ATOM 4342 O O . LYS B 1 109 ? -9.75 -35.75 -20.422 1 93.12 109 LYS B O 1
ATOM 4347 N N . HIS B 1 110 ? -11.289 -37.156 -19.516 1 95.12 110 HIS B N 1
ATOM 4348 C CA . HIS B 1 110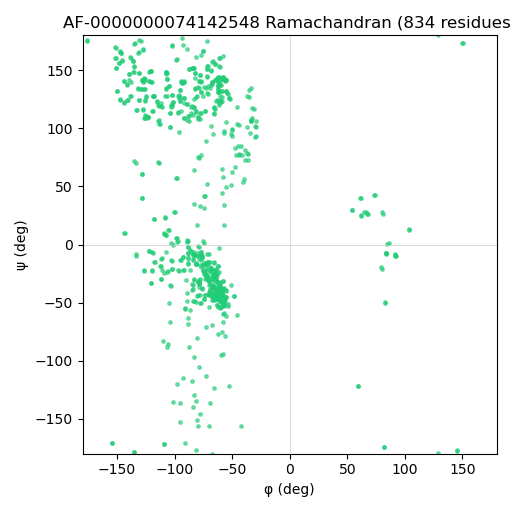 ? -11.609 -37.688 -20.828 1 95.12 110 HIS B CA 1
ATOM 4349 C C . HIS B 1 110 ? -12.242 -36.656 -21.734 1 95.12 110 HIS B C 1
ATOM 4351 O O . HIS B 1 110 ? -12.156 -36.719 -22.953 1 95.12 110 HIS B O 1
ATOM 4357 N N . LYS B 1 111 ? -12.859 -35.75 -21.109 1 95.12 111 LYS B N 1
ATOM 4358 C CA . LYS B 1 111 ? -13.453 -34.594 -21.797 1 95.12 111 LYS B CA 1
ATOM 4359 C C . LYS B 1 111 ? -12.969 -33.281 -21.172 1 95.12 111 LYS B C 1
ATOM 4361 O O . LYS B 1 111 ? -12.898 -33.156 -19.953 1 95.12 111 LYS B O 1
ATOM 4366 N N . TYR B 1 112 ? -12.594 -32.406 -22.078 1 94.19 112 TYR B N 1
ATOM 4367 C CA . TYR B 1 112 ? -12.109 -31.109 -21.625 1 94.19 112 TYR B CA 1
ATOM 4368 C C . TYR B 1 112 ? -13.227 -30.078 -21.641 1 94.19 112 TYR B C 1
ATOM 4370 O O . TYR B 1 112 ? -13.992 -29.984 -22.594 1 94.19 112 TYR B O 1
ATOM 4378 N N . PHE B 1 113 ? -13.328 -29.328 -20.531 1 90.81 113 PHE B N 1
ATOM 4379 C CA . PHE B 1 113 ? -14.242 -28.203 -20.422 1 90.81 113 PHE B CA 1
ATOM 4380 C C . PHE B 1 113 ? -13.508 -26.953 -19.969 1 90.81 113 PHE B C 1
ATOM 4382 O O . PHE B 1 113 ? -12.617 -27.016 -19.125 1 90.81 113 PHE B O 1
ATOM 4389 N N . VAL B 1 114 ? -13.883 -25.875 -20.562 1 91.69 114 VAL B N 1
ATOM 4390 C CA . VAL B 1 114 ? -13.32 -24.594 -20.109 1 91.69 114 VAL B CA 1
ATOM 4391 C C . VAL B 1 114 ? -14.008 -24.141 -18.828 1 91.69 114 VAL B C 1
ATOM 4393 O O . VAL B 1 114 ? -15.172 -23.719 -18.859 1 91.69 114 VAL B O 1
ATOM 4396 N N . THR B 1 115 ? -13.359 -24.203 -17.734 1 90.62 115 THR B N 1
ATOM 4397 C CA . THR B 1 115 ? -13.805 -23.766 -16.422 1 90.62 115 THR B CA 1
ATOM 4398 C C . THR B 1 115 ? -12.633 -23.234 -15.594 1 90.62 115 THR B C 1
ATOM 4400 O O . THR B 1 115 ? -11.469 -23.438 -15.953 1 90.62 115 THR B O 1
ATOM 4403 N N . MET B 1 116 ? -12.953 -22.562 -14.578 1 90.19 116 MET B N 1
ATOM 4404 C CA . MET B 1 116 ? -11.875 -22.062 -13.727 1 90.19 116 MET B CA 1
ATOM 4405 C C . MET B 1 116 ? -11.25 -23.188 -12.914 1 90.19 116 MET B C 1
ATOM 4407 O O . MET B 1 116 ? -10.078 -23.125 -12.547 1 90.19 116 MET B O 1
ATOM 4411 N N . GLY B 1 117 ? -12.047 -24.234 -12.695 1 91.69 117 GLY B N 1
ATOM 4412 C CA . GLY B 1 117 ? -11.531 -25.391 -11.984 1 91.69 117 GLY B CA 1
ATOM 4413 C C . GLY B 1 117 ? -11.078 -25.078 -10.57 1 91.69 117 GLY B C 1
ATOM 4414 O O . GLY B 1 117 ? -10.047 -25.562 -10.117 1 91.69 117 GLY B O 1
ATOM 4415 N N . ILE B 1 118 ? -11.812 -24.234 -9.844 1 95.12 118 ILE B N 1
ATOM 4416 C CA . ILE B 1 118 ? -11.422 -23.734 -8.531 1 95.12 118 ILE B CA 1
ATOM 4417 C C . ILE B 1 118 ? -11.992 -24.641 -7.441 1 95.12 118 ILE B C 1
ATOM 4419 O O . ILE B 1 118 ? -13.148 -25.078 -7.535 1 95.12 118 ILE B O 1
ATOM 4423 N N . ARG B 1 119 ? -11.25 -24.906 -6.422 1 94.94 119 ARG B N 1
ATOM 4424 C CA . ARG B 1 119 ? -11.695 -25.594 -5.219 1 94.94 119 ARG B CA 1
ATOM 4425 C C . ARG B 1 119 ? -11.125 -24.938 -3.965 1 94.94 119 ARG B C 1
ATOM 4427 O O . ARG B 1 119 ? -10.156 -24.188 -4.039 1 94.94 119 ARG B O 1
ATOM 4434 N N . GLY B 1 120 ? -11.742 -25.203 -2.877 1 96.25 120 GLY B N 1
ATOM 4435 C CA . GLY B 1 120 ? -11.172 -24.766 -1.617 1 96.25 120 GLY B CA 1
ATOM 4436 C C . GLY B 1 120 ? -9.828 -25.391 -1.319 1 96.25 120 GLY B C 1
ATOM 4437 O O . GLY B 1 120 ? -9.602 -26.578 -1.617 1 96.25 120 GLY B O 1
ATOM 4438 N N . MET B 1 121 ? -9.023 -24.672 -0.756 1 97.12 121 MET B N 1
ATOM 4439 C CA . MET B 1 121 ? -7.695 -25.172 -0.418 1 97.12 121 MET B CA 1
ATOM 4440 C C . MET B 1 121 ? -7.605 -25.531 1.063 1 97.12 121 MET B C 1
ATOM 4442 O O . MET B 1 121 ? -7.945 -24.703 1.92 1 97.12 121 MET B O 1
ATOM 4446 N N . GLU B 1 122 ? -7.156 -26.703 1.328 1 95.19 122 GLU B N 1
ATOM 4447 C CA . GLU B 1 122 ? -6.91 -27.078 2.717 1 95.19 122 GLU B CA 1
ATOM 4448 C C . GLU B 1 122 ? -5.738 -26.297 3.303 1 95.19 122 GLU B C 1
ATOM 4450 O O . GLU B 1 122 ? -4.746 -26.047 2.615 1 95.19 122 GLU B O 1
ATOM 4455 N N . SER B 1 123 ? -5.785 -26.047 4.59 1 94.75 123 SER B N 1
ATOM 4456 C CA . SER B 1 123 ? -4.793 -25.203 5.238 1 94.75 123 SER B CA 1
ATOM 4457 C C . SER B 1 123 ? -3.41 -25.828 5.199 1 94.75 123 SER B C 1
ATOM 4459 O O . SER B 1 123 ? -2.4 -25.125 5.125 1 94.75 123 SER B O 1
ATOM 4461 N N . ASP B 1 124 ? -3.365 -27.094 5.164 1 95.94 124 ASP B N 1
ATOM 4462 C CA . ASP B 1 124 ? -2.066 -27.766 5.227 1 95.94 124 ASP B CA 1
ATOM 4463 C C . ASP B 1 124 ? -1.479 -27.953 3.83 1 95.94 124 ASP B C 1
ATOM 4465 O O . ASP B 1 124 ? -0.415 -28.547 3.676 1 95.94 124 ASP B O 1
ATOM 4469 N N . SER B 1 125 ? -2.156 -27.469 2.811 1 96.25 125 SER B N 1
ATOM 4470 C CA . SER B 1 125 ? -1.692 -27.719 1.45 1 96.25 125 SER B CA 1
ATOM 4471 C C . SER B 1 125 ? -1.333 -26.422 0.737 1 96.25 125 SER B C 1
ATOM 4473 O O . SER B 1 125 ? -1.301 -26.375 -0.494 1 96.25 125 SER B O 1
ATOM 4475 N N . TRP B 1 126 ? -1.065 -25.406 1.496 1 98.19 126 TRP B N 1
ATOM 4476 C CA . TRP B 1 126 ? -0.723 -24.141 0.863 1 98.19 126 TRP B CA 1
ATOM 4477 C C . TRP B 1 126 ? 0.519 -24.297 -0.011 1 98.19 126 TRP B C 1
ATOM 4479 O O . TRP B 1 126 ? 0.489 -23.969 -1.2 1 98.19 126 TRP B O 1
ATOM 4489 N N . ILE B 1 127 ? 1.531 -24.797 0.588 1 98.69 127 ILE B N 1
ATOM 4490 C CA . ILE B 1 127 ? 2.777 -25.062 -0.124 1 98.69 127 ILE B CA 1
ATOM 4491 C C . ILE B 1 127 ? 3.084 -26.562 -0.101 1 98.69 127 ILE B C 1
ATOM 4493 O O . ILE B 1 127 ? 3.094 -27.172 0.964 1 98.69 127 ILE B O 1
ATOM 4497 N N . GLU B 1 128 ? 3.324 -27.078 -1.292 1 97.94 128 GLU B N 1
ATOM 4498 C CA . GLU B 1 128 ? 3.639 -28.5 -1.44 1 97.94 128 GLU B CA 1
ATOM 4499 C C . GLU B 1 128 ? 5.066 -28.703 -1.939 1 97.94 128 GLU B C 1
ATOM 4501 O O . GLU B 1 128 ? 5.344 -28.531 -3.129 1 97.94 128 GLU B O 1
ATOM 4506 N N . LEU B 1 129 ? 5.93 -29.156 -0.992 1 98.56 129 LEU B N 1
ATOM 4507 C CA . LEU B 1 129 ? 7.316 -29.422 -1.354 1 98.56 129 LEU B CA 1
ATOM 4508 C C . LEU B 1 129 ? 7.531 -30.906 -1.621 1 98.56 129 LEU B C 1
ATOM 4510 O O . LEU B 1 129 ? 6.719 -31.734 -1.214 1 98.56 129 LEU B O 1
ATOM 4514 N N . ASP B 1 130 ? 8.594 -31.234 -2.334 1 98.44 130 ASP B N 1
ATOM 4515 C CA . ASP B 1 130 ? 8.914 -32.625 -2.676 1 98.44 130 ASP B CA 1
ATOM 4516 C C . ASP B 1 130 ? 10.414 -32.781 -2.92 1 98.44 130 ASP B C 1
ATOM 4518 O O . ASP B 1 130 ? 11.203 -31.891 -2.621 1 98.44 130 ASP B O 1
ATOM 4522 N N . ASN B 1 131 ? 10.758 -33.969 -3.422 1 98.31 131 ASN B N 1
ATOM 4523 C CA . ASN B 1 131 ? 12.164 -34.312 -3.521 1 98.31 131 ASN B CA 1
ATOM 4524 C C . ASN B 1 131 ? 12.852 -33.594 -4.676 1 98.31 131 ASN B C 1
ATOM 4526 O O . ASN B 1 131 ? 14.055 -33.75 -4.883 1 98.31 131 ASN B O 1
ATOM 4530 N N . GLU B 1 132 ? 12.141 -32.75 -5.359 1 98.31 132 GLU B N 1
ATOM 4531 C CA . GLU B 1 132 ? 12.75 -31.953 -6.41 1 98.31 132 GLU B CA 1
ATOM 4532 C C . GLU B 1 132 ? 13.078 -30.547 -5.906 1 98.31 132 GLU B C 1
ATOM 4534 O O . GLU B 1 132 ? 13.555 -29.703 -6.672 1 98.31 132 GLU B O 1
ATOM 4539 N N . TRP B 1 133 ? 12.914 -30.25 -4.688 1 98.69 133 TRP B N 1
ATOM 4540 C CA . TRP B 1 133 ? 13.078 -28.922 -4.121 1 98.69 133 TRP B CA 1
ATOM 4541 C C . TRP B 1 133 ? 14.461 -28.359 -4.438 1 98.69 133 TRP B C 1
ATOM 4543 O O . TRP B 1 133 ? 14.586 -27.203 -4.855 1 98.69 133 TRP B O 1
ATOM 4553 N N . GLU B 1 134 ? 15.469 -29.188 -4.262 1 98.19 134 GLU B N 1
ATOM 4554 C CA . GLU B 1 134 ? 16.828 -28.703 -4.484 1 98.19 134 GLU B CA 1
ATOM 4555 C C . GLU B 1 134 ? 17.031 -28.297 -5.941 1 98.19 134 GLU B C 1
ATOM 4557 O O . GLU B 1 134 ? 17.703 -27.297 -6.219 1 98.19 134 GLU B O 1
ATOM 4562 N N . TYR B 1 135 ? 16.531 -29.094 -6.809 1 98.19 135 TYR B N 1
ATOM 4563 C CA . TYR B 1 135 ? 16.625 -28.75 -8.227 1 98.19 135 TYR B CA 1
ATOM 4564 C C . TYR B 1 135 ? 15.953 -27.406 -8.508 1 98.19 135 TYR B C 1
ATOM 4566 O O . TYR B 1 135 ? 16.547 -26.531 -9.141 1 98.19 135 TYR B O 1
ATOM 4574 N N . PHE B 1 136 ? 14.734 -27.234 -8.031 1 98.69 136 PHE B N 1
ATOM 4575 C CA . PHE B 1 136 ? 14.008 -25.984 -8.203 1 98.69 136 PHE B CA 1
ATOM 4576 C C . PHE B 1 136 ? 14.758 -24.812 -7.566 1 98.69 136 PHE B C 1
ATOM 4578 O O . PHE B 1 136 ? 14.891 -23.75 -8.164 1 98.69 136 PHE B O 1
ATOM 4585 N N . HIS B 1 137 ? 15.219 -25.016 -6.375 1 98.62 137 HIS B N 1
ATOM 4586 C CA . HIS B 1 137 ? 15.93 -23.984 -5.625 1 98.62 137 HIS B CA 1
ATOM 4587 C C . HIS B 1 137 ? 17.156 -23.5 -6.383 1 98.62 137 HIS B C 1
ATOM 4589 O O . HIS B 1 137 ? 17.359 -22.281 -6.551 1 98.62 137 HIS B O 1
ATOM 4595 N N . ASN B 1 138 ? 17.938 -24.453 -6.832 1 98.5 138 ASN B N 1
ATOM 4596 C CA . ASN B 1 138 ? 19.156 -24.094 -7.551 1 98.5 138 ASN B CA 1
ATOM 4597 C C . ASN B 1 138 ? 18.844 -23.406 -8.867 1 98.5 138 ASN B C 1
ATOM 4599 O O . ASN B 1 138 ? 19.547 -22.469 -9.266 1 98.5 138 ASN B O 1
ATOM 4603 N N . LEU B 1 139 ? 17.875 -23.875 -9.492 1 98.56 139 LEU B N 1
ATOM 4604 C CA . LEU B 1 139 ? 17.453 -23.219 -10.734 1 98.56 139 LEU B CA 1
ATOM 4605 C C . LEU B 1 139 ? 17 -21.797 -10.477 1 98.56 139 LEU B C 1
ATOM 4607 O O . LEU B 1 139 ? 17.312 -20.875 -11.234 1 98.56 139 LEU B O 1
ATOM 4611 N N . LYS B 1 140 ? 16.234 -21.562 -9.461 1 98.44 140 LYS B N 1
ATOM 4612 C CA . LYS B 1 140 ? 15.766 -20.219 -9.109 1 98.44 140 LYS B CA 1
ATOM 4613 C C . LYS B 1 140 ? 16.938 -19.297 -8.773 1 98.44 140 LYS B C 1
ATOM 4615 O O . LYS B 1 140 ? 16.953 -18.141 -9.188 1 98.44 140 LYS B O 1
ATOM 4620 N N . LEU B 1 141 ? 17.859 -19.812 -7.996 1 98.31 141 LEU B N 1
ATOM 4621 C CA . LEU B 1 141 ? 19.031 -19.016 -7.668 1 98.31 141 LEU B CA 1
ATOM 4622 C C . LEU B 1 141 ? 19.75 -18.578 -8.938 1 98.31 141 LEU B C 1
ATOM 4624 O O . LEU B 1 141 ? 20.141 -17.422 -9.062 1 98.31 141 LEU B O 1
ATOM 4628 N N . LYS B 1 142 ? 19.906 -19.516 -9.789 1 98.31 142 LYS B N 1
ATOM 4629 C CA . LYS B 1 142 ? 20.578 -19.219 -11.055 1 98.31 142 LYS B CA 1
ATOM 4630 C C . LYS B 1 142 ? 19.797 -18.172 -11.844 1 98.31 142 LYS B C 1
ATOM 4632 O O . LYS B 1 142 ? 20.391 -17.219 -12.367 1 98.31 142 LYS B O 1
ATOM 4637 N N . ARG B 1 143 ? 18.516 -18.344 -11.961 1 98.25 143 ARG B N 1
ATOM 4638 C CA . ARG B 1 143 ? 17.656 -17.438 -12.711 1 98.25 143 ARG B CA 1
ATOM 4639 C C . ARG B 1 143 ? 17.703 -16.031 -12.109 1 98.25 143 ARG B C 1
ATOM 4641 O O . ARG B 1 143 ? 17.781 -15.039 -12.828 1 98.25 143 ARG B O 1
ATOM 4648 N N . ILE B 1 144 ? 17.641 -15.93 -10.789 1 97.88 144 ILE B N 1
ATOM 4649 C CA . ILE B 1 144 ? 17.672 -14.641 -10.094 1 97.88 144 ILE B CA 1
ATOM 4650 C C . ILE B 1 144 ? 18.984 -13.93 -10.367 1 97.88 144 ILE B C 1
ATOM 4652 O O . ILE B 1 144 ? 19.016 -12.727 -10.602 1 97.88 144 ILE B O 1
ATOM 4656 N N . GLU B 1 145 ? 20 -14.656 -10.367 1 97.19 145 GLU B N 1
ATOM 4657 C CA . GLU B 1 145 ? 21.328 -14.086 -10.656 1 97.19 145 GLU B CA 1
ATOM 4658 C C . GLU B 1 145 ? 21.422 -13.625 -12.102 1 97.19 145 GLU B C 1
ATOM 4660 O O . GLU B 1 145 ? 21.891 -12.516 -12.375 1 97.19 145 GLU B O 1
ATOM 4665 N N . GLU B 1 146 ? 20.953 -14.391 -12.992 1 96.62 146 GLU B N 1
ATOM 4666 C CA . GLU B 1 146 ? 21.094 -14.133 -14.422 1 96.62 146 GLU B CA 1
ATOM 4667 C C . GLU B 1 146 ? 20.141 -13.047 -14.883 1 96.62 146 GLU B C 1
ATOM 4669 O O . GLU B 1 146 ? 20.484 -12.227 -15.742 1 96.62 146 GLU B O 1
ATOM 4674 N N . ARG B 1 147 ? 18.984 -13.047 -14.359 1 96.31 147 ARG B N 1
ATOM 4675 C CA . ARG B 1 147 ? 17.938 -12.195 -14.906 1 96.31 147 ARG B CA 1
ATOM 4676 C C . ARG B 1 147 ? 17.828 -10.891 -14.125 1 96.31 147 ARG B C 1
ATOM 4678 O O . ARG B 1 147 ? 17.312 -9.898 -14.633 1 96.31 147 ARG B O 1
ATOM 4685 N N . GLY B 1 148 ? 18.297 -10.875 -12.898 1 94.31 148 GLY B N 1
ATOM 4686 C CA . GLY B 1 148 ? 18.266 -9.664 -12.094 1 94.31 148 GLY B CA 1
ATOM 4687 C C . GLY B 1 148 ? 16.859 -9.133 -11.883 1 94.31 148 GLY B C 1
ATOM 4688 O O . GLY B 1 148 ? 15.969 -9.867 -11.445 1 94.31 148 GLY B O 1
ATOM 4689 N N . ASP B 1 149 ? 16.609 -7.902 -12.297 1 91.5 149 ASP B N 1
ATOM 4690 C CA . ASP B 1 149 ? 15.352 -7.219 -12 1 91.5 149 ASP B CA 1
ATOM 4691 C C . ASP B 1 149 ? 14.242 -7.688 -12.938 1 91.5 149 ASP B C 1
ATOM 4693 O O . ASP B 1 149 ? 13.086 -7.281 -12.789 1 91.5 149 ASP B O 1
ATOM 4697 N N . LYS B 1 150 ? 14.539 -8.555 -13.836 1 96.06 150 LYS B N 1
ATOM 4698 C CA . LYS B 1 150 ? 13.508 -9.125 -14.695 1 96.06 150 LYS B CA 1
ATOM 4699 C C . LYS B 1 150 ? 12.773 -10.266 -13.984 1 96.06 150 LYS B C 1
ATOM 4701 O O . LYS B 1 150 ? 11.695 -10.672 -14.414 1 96.06 150 LYS B O 1
ATOM 4706 N N . ALA B 1 151 ? 13.383 -10.766 -12.914 1 97.06 151 ALA B N 1
ATOM 4707 C CA . ALA B 1 151 ? 12.844 -11.945 -12.242 1 97.06 151 ALA B CA 1
ATOM 4708 C C . ALA B 1 151 ? 11.828 -11.547 -11.172 1 97.06 151 ALA B C 1
ATOM 4710 O O . ALA B 1 151 ? 11.07 -12.391 -10.68 1 97.06 151 ALA B O 1
ATOM 4711 N N . TRP B 1 152 ? 11.836 -10.281 -10.789 1 97.94 152 TRP B N 1
ATOM 4712 C CA . TRP B 1 152 ? 10.961 -9.852 -9.711 1 97.94 152 TRP B CA 1
ATOM 4713 C C . TRP B 1 152 ? 10.586 -8.383 -9.859 1 97.94 152 TRP B C 1
ATOM 4715 O O . TRP B 1 152 ? 11.18 -7.664 -10.672 1 97.94 152 TRP B O 1
ATOM 4725 N N . HIS B 1 153 ? 9.531 -8.047 -9.188 1 97.75 153 HIS B N 1
ATOM 4726 C CA . HIS B 1 153 ? 9.078 -6.66 -9.156 1 97.75 153 HIS B CA 1
ATOM 4727 C C . HIS B 1 153 ? 8.367 -6.344 -7.848 1 97.75 153 HIS B C 1
ATOM 4729 O O . HIS B 1 153 ? 7.582 -7.156 -7.352 1 97.75 153 HIS B O 1
ATOM 4735 N N . LEU B 1 154 ? 8.758 -5.234 -7.246 1 96.69 154 LEU B N 1
ATOM 4736 C CA . LEU B 1 154 ? 8.016 -4.641 -6.141 1 96.69 154 LEU B CA 1
ATOM 4737 C C . LEU B 1 154 ? 7.895 -3.131 -6.316 1 96.69 154 LEU B C 1
ATOM 4739 O O . LEU B 1 154 ? 8.742 -2.506 -6.961 1 96.69 154 LEU B O 1
ATOM 4743 N N . ASN B 1 155 ? 6.848 -2.615 -5.855 1 94.75 155 ASN B N 1
ATOM 4744 C CA . ASN B 1 155 ? 6.641 -1.173 -5.773 1 94.75 155 ASN B CA 1
ATOM 4745 C C . ASN B 1 155 ? 6.051 -0.767 -4.426 1 94.75 155 ASN B C 1
ATOM 4747 O O . ASN B 1 155 ? 5.883 -1.605 -3.537 1 94.75 155 ASN B O 1
ATOM 4751 N N . ALA B 1 156 ? 5.801 0.468 -4.238 1 92.56 156 ALA B N 1
ATOM 4752 C CA . ALA B 1 156 ? 5.312 0.99 -2.965 1 92.56 156 ALA B CA 1
ATOM 4753 C C . ALA B 1 156 ? 4.008 0.315 -2.559 1 92.56 156 ALA B C 1
ATOM 4755 O O . ALA B 1 156 ? 3.742 0.121 -1.37 1 92.56 156 ALA B O 1
ATOM 4756 N N . LEU B 1 157 ? 3.273 -0.05 -3.531 1 93.38 157 LEU B N 1
ATOM 4757 C CA . LEU B 1 157 ? 1.971 -0.67 -3.312 1 93.38 157 LEU B CA 1
ATOM 4758 C C . LEU B 1 157 ? 2.127 -2.1 -2.803 1 93.38 157 LEU B C 1
ATOM 4760 O O . LEU B 1 157 ? 1.265 -2.604 -2.082 1 93.38 157 LEU B O 1
ATOM 4764 N N . THR B 1 158 ? 3.27 -2.764 -3.115 1 97.25 158 THR B N 1
ATOM 4765 C CA . THR B 1 158 ? 3.297 -4.207 -2.906 1 97.25 158 THR B CA 1
ATOM 4766 C C . THR B 1 158 ? 4.387 -4.586 -1.908 1 97.25 158 THR B C 1
ATOM 4768 O O . THR B 1 158 ? 4.469 -5.738 -1.477 1 97.25 158 THR B O 1
ATOM 4771 N N . VAL B 1 159 ? 5.199 -3.689 -1.49 1 95.88 159 VAL B N 1
ATOM 4772 C CA . VAL B 1 159 ? 6.297 -4.02 -0.589 1 95.88 159 VAL B CA 1
ATOM 4773 C C . VAL B 1 159 ? 5.746 -4.594 0.712 1 95.88 159 VAL B C 1
ATOM 4775 O O . VAL B 1 159 ? 6.246 -5.602 1.216 1 95.88 159 VAL B O 1
ATOM 4778 N N . THR B 1 160 ? 4.711 -3.99 1.23 1 93.94 160 THR B N 1
ATOM 4779 C CA . THR B 1 160 ? 4.09 -4.48 2.457 1 93.94 160 THR B CA 1
ATOM 4780 C C . THR B 1 160 ? 3.539 -5.891 2.26 1 93.94 160 THR B C 1
ATOM 4782 O O . THR B 1 160 ? 3.686 -6.746 3.133 1 93.94 160 THR B O 1
ATOM 4785 N N . ALA B 1 161 ? 2.918 -6.125 1.177 1 97.88 161 ALA B N 1
ATOM 4786 C CA . ALA B 1 161 ? 2.383 -7.445 0.864 1 97.88 161 ALA B CA 1
ATOM 4787 C C . ALA B 1 161 ? 3.502 -8.477 0.75 1 97.88 161 ALA B C 1
ATOM 4789 O O . ALA B 1 161 ? 3.35 -9.617 1.189 1 97.88 161 ALA B O 1
ATOM 4790 N N . ALA B 1 162 ? 4.594 -8.07 0.173 1 98.5 162 ALA B N 1
ATOM 4791 C CA . ALA B 1 162 ? 5.727 -8.977 0.008 1 98.5 162 ALA B CA 1
ATOM 4792 C C . ALA B 1 162 ? 6.293 -9.398 1.361 1 98.5 162 ALA B C 1
ATOM 4794 O O . ALA B 1 162 ? 6.605 -10.578 1.572 1 98.5 162 ALA B O 1
ATOM 4795 N N . TRP B 1 163 ? 6.441 -8.453 2.246 1 97.69 163 TRP B N 1
ATOM 4796 C CA . TRP B 1 163 ? 6.883 -8.781 3.6 1 97.69 163 TRP B CA 1
ATOM 4797 C C . TRP B 1 163 ? 5.887 -9.703 4.293 1 97.69 163 TRP B C 1
ATOM 4799 O O . TRP B 1 163 ? 6.281 -10.641 4.988 1 97.69 163 TRP B O 1
ATOM 4809 N N . GLU B 1 164 ? 4.617 -9.391 4.109 1 97.81 164 GLU B N 1
ATOM 4810 C CA . GLU B 1 164 ? 3.57 -10.219 4.695 1 97.81 164 GLU B CA 1
ATOM 4811 C C . GLU B 1 164 ? 3.643 -11.648 4.168 1 97.81 164 GLU B C 1
ATOM 4813 O O . GLU B 1 164 ? 3.498 -12.609 4.93 1 97.81 164 GLU B O 1
ATOM 4818 N N . ILE B 1 165 ? 3.879 -11.812 2.898 1 98.81 165 ILE B N 1
ATOM 4819 C CA . ILE B 1 165 ? 4.023 -13.133 2.287 1 98.81 165 ILE B CA 1
ATOM 4820 C C . ILE B 1 165 ? 5.203 -13.867 2.916 1 98.81 165 ILE B C 1
ATOM 4822 O O . ILE B 1 165 ? 5.086 -15.031 3.293 1 98.81 165 ILE B O 1
ATOM 4826 N N . LEU B 1 166 ? 6.324 -13.195 3.02 1 98.75 166 LEU B N 1
ATOM 4827 C CA . LEU B 1 166 ? 7.508 -13.805 3.615 1 98.75 166 LEU B CA 1
ATOM 4828 C C . LEU B 1 166 ? 7.23 -14.25 5.047 1 98.75 166 LEU B C 1
ATOM 4830 O O . LEU B 1 166 ? 7.578 -15.367 5.434 1 98.75 166 LEU B O 1
ATOM 4834 N N . GLU B 1 167 ? 6.562 -13.406 5.781 1 97.81 167 GLU B N 1
ATOM 4835 C CA . GLU B 1 167 ? 6.238 -13.734 7.168 1 97.81 167 GLU B CA 1
ATOM 4836 C C . GLU B 1 167 ? 5.297 -14.938 7.242 1 97.81 167 GLU B C 1
ATOM 4838 O O . GLU B 1 167 ? 5.477 -15.82 8.086 1 97.81 167 GLU B O 1
ATOM 4843 N N . GLU B 1 168 ? 4.305 -14.914 6.371 1 98.06 168 GLU B N 1
ATOM 4844 C CA . GLU B 1 168 ? 3.373 -16.047 6.336 1 98.06 168 GLU B CA 1
ATOM 4845 C C . GLU B 1 168 ? 4.094 -17.344 6.012 1 98.06 168 GLU B C 1
ATOM 4847 O O . GLU B 1 168 ? 3.803 -18.391 6.598 1 98.06 168 GLU B O 1
ATOM 4852 N N . LEU B 1 169 ? 4.988 -17.312 5.117 1 98.75 169 LEU B N 1
ATOM 4853 C CA . LEU B 1 169 ? 5.754 -18.5 4.758 1 98.75 169 LEU B CA 1
ATOM 4854 C C . LEU B 1 169 ? 6.648 -18.938 5.914 1 98.75 169 LEU B C 1
ATOM 4856 O O . LEU B 1 169 ? 6.777 -20.125 6.188 1 98.75 169 LEU B O 1
ATOM 4860 N N . CYS B 1 170 ? 7.273 -17.953 6.559 1 98.56 170 CYS B N 1
ATOM 4861 C CA . CYS B 1 170 ? 8.156 -18.25 7.68 1 98.56 170 CYS B CA 1
ATOM 4862 C C . CYS B 1 170 ? 7.379 -18.891 8.828 1 98.56 170 CYS B C 1
ATOM 4864 O O . CYS B 1 170 ? 7.926 -19.703 9.578 1 98.56 170 CYS B O 1
ATOM 4866 N N . ASN B 1 171 ? 6.16 -18.531 8.977 1 97.81 171 ASN B N 1
ATOM 4867 C CA . ASN B 1 171 ? 5.312 -19.141 9.992 1 97.81 171 ASN B CA 1
ATOM 4868 C C . ASN B 1 171 ? 4.797 -20.516 9.555 1 97.81 171 ASN B C 1
ATOM 4870 O O . ASN B 1 171 ? 4.621 -21.406 10.391 1 97.81 171 ASN B O 1
ATOM 4874 N N . TYR B 1 172 ? 4.574 -20.734 8.297 1 98.56 172 TYR B N 1
ATOM 4875 C CA . TYR B 1 172 ? 3.947 -21.922 7.75 1 98.56 172 TYR B CA 1
ATOM 4876 C C . TYR B 1 172 ? 4.969 -23.047 7.57 1 98.56 172 TYR B C 1
ATOM 4878 O O . TYR B 1 172 ? 4.742 -24.172 8.008 1 98.56 172 TYR B O 1
ATOM 4886 N N . LEU B 1 173 ? 6.07 -22.781 6.996 1 98.81 173 LEU B N 1
ATOM 4887 C CA . LEU B 1 173 ? 6.977 -23.781 6.461 1 98.81 173 LEU B CA 1
ATOM 4888 C C . LEU B 1 173 ? 7.633 -24.578 7.586 1 98.81 173 LEU B C 1
ATOM 4890 O O . LEU B 1 173 ? 7.734 -25.812 7.508 1 98.81 173 LEU B O 1
ATOM 4894 N N . PRO B 1 174 ? 8.078 -23.922 8.719 1 98.75 174 PRO B N 1
ATOM 4895 C CA . PRO B 1 174 ? 8.672 -24.719 9.797 1 98.75 174 PRO B CA 1
ATOM 4896 C C . PRO B 1 174 ? 7.68 -25.688 10.445 1 98.75 174 PRO B C 1
ATOM 4898 O O . PRO B 1 174 ? 8.078 -26.719 10.977 1 98.75 174 PRO B O 1
ATOM 4901 N N . GLN B 1 175 ? 6.402 -25.312 10.375 1 98.56 175 GLN B N 1
ATOM 4902 C CA . GLN B 1 175 ? 5.375 -26.219 10.891 1 98.56 175 GLN B CA 1
ATOM 4903 C C . GLN B 1 175 ? 5.156 -27.391 9.938 1 98.56 175 GLN B C 1
ATOM 4905 O O . GLN B 1 175 ? 5.133 -28.547 10.367 1 98.56 175 GLN B O 1
ATOM 4910 N N . ARG B 1 176 ? 5.027 -27.172 8.703 1 98.62 176 ARG B N 1
ATOM 4911 C CA . ARG B 1 176 ? 4.656 -28.156 7.699 1 98.62 176 ARG B CA 1
ATOM 4912 C C . ARG B 1 176 ? 5.855 -29.031 7.316 1 98.62 176 ARG B C 1
ATOM 4914 O O . ARG B 1 176 ? 5.703 -30.219 7.051 1 98.62 176 ARG B O 1
ATOM 4921 N N . TYR B 1 177 ? 7.043 -28.422 7.344 1 98.62 177 TYR B N 1
ATOM 4922 C CA . TYR B 1 177 ? 8.281 -29.094 6.984 1 98.62 177 TYR B CA 1
ATOM 4923 C C . TYR B 1 177 ? 9.383 -28.812 8 1 98.62 177 TYR B C 1
ATOM 4925 O O . TYR B 1 177 ? 10.414 -28.234 7.656 1 98.62 177 TYR B O 1
ATOM 4933 N N . PRO B 1 178 ? 9.281 -29.328 9.156 1 98.25 178 PRO B N 1
ATOM 4934 C CA . PRO B 1 178 ? 10.211 -28.984 10.242 1 98.25 178 PRO B CA 1
ATOM 4935 C C . PRO B 1 178 ? 11.625 -29.516 9.992 1 98.25 178 PRO B C 1
ATOM 4937 O O . PRO B 1 178 ? 12.586 -29.016 10.578 1 98.25 178 PRO B O 1
ATOM 4940 N N . SER B 1 179 ? 11.766 -30.5 9.117 1 97.94 179 SER B N 1
ATOM 4941 C CA . SER B 1 179 ? 13.094 -31.031 8.836 1 97.94 179 SER B CA 1
ATOM 4942 C C . SER B 1 179 ? 13.844 -30.156 7.844 1 97.94 179 SER B C 1
ATOM 4944 O O . SER B 1 179 ? 15.055 -30.297 7.672 1 97.94 179 SER B O 1
ATOM 4946 N N . MET B 1 180 ? 13.156 -29.219 7.277 1 98.19 180 MET B N 1
ATOM 4947 C CA . MET B 1 180 ? 13.766 -28.406 6.227 1 98.19 180 MET B CA 1
ATOM 4948 C C . MET B 1 180 ? 13.977 -26.969 6.691 1 98.19 180 MET B C 1
ATOM 4950 O O . MET B 1 180 ? 14.875 -26.281 6.207 1 98.19 180 MET B O 1
ATOM 4954 N N . PHE B 1 181 ? 13.086 -26.547 7.594 1 98.75 181 PHE B N 1
ATOM 4955 C CA . PHE B 1 181 ? 13.078 -25.125 7.906 1 98.75 181 PHE B CA 1
ATOM 4956 C C . PHE B 1 181 ? 13.086 -24.906 9.414 1 98.75 181 PHE B C 1
ATOM 4958 O O . PHE B 1 181 ? 12.492 -25.672 10.164 1 98.75 181 PHE B O 1
ATOM 4965 N N . LYS B 1 182 ? 13.703 -23.859 9.812 1 98.81 182 LYS B N 1
ATOM 4966 C CA . LYS B 1 182 ? 13.703 -23.359 11.188 1 98.81 182 LYS B CA 1
ATOM 4967 C C . LYS B 1 182 ? 13.562 -21.844 11.227 1 98.81 182 LYS B C 1
ATOM 4969 O O . LYS B 1 182 ? 14.25 -21.125 10.492 1 98.81 182 LYS B O 1
ATOM 4974 N N . TYR B 1 183 ? 12.602 -21.406 12 1 98.62 183 TYR B N 1
ATOM 4975 C CA . TYR B 1 183 ? 12.359 -19.969 12.148 1 98.62 183 TYR B CA 1
ATOM 4976 C C . TYR B 1 183 ? 12.445 -19.547 13.609 1 98.62 183 TYR B C 1
ATOM 4978 O O . TYR B 1 183 ? 11.578 -19.891 14.414 1 98.62 183 TYR B O 1
ATOM 4986 N N . GLU B 1 184 ? 13.477 -18.812 13.938 1 97.94 184 GLU B N 1
ATOM 4987 C CA . GLU B 1 184 ? 13.727 -18.344 15.297 1 97.94 184 GLU B CA 1
ATOM 4988 C C . GLU B 1 184 ? 14.336 -16.938 15.289 1 97.94 184 GLU B C 1
ATOM 4990 O O . GLU B 1 184 ? 15.188 -16.625 14.445 1 97.94 184 GLU B O 1
ATOM 4995 N N . ASN B 1 185 ? 13.922 -16.109 16.219 1 97.12 185 ASN B N 1
ATOM 4996 C CA . ASN B 1 185 ? 14.438 -14.75 16.359 1 97.12 185 ASN B CA 1
ATOM 4997 C C . ASN B 1 185 ? 14.32 -13.977 15.047 1 97.12 185 ASN B C 1
ATOM 4999 O O . ASN B 1 185 ? 15.227 -13.227 14.68 1 97.12 185 ASN B O 1
ATOM 5003 N N . ARG B 1 186 ? 13.312 -14.312 14.25 1 97.06 186 ARG B N 1
ATOM 5004 C CA . ARG B 1 186 ? 12.984 -13.688 12.969 1 97.06 186 ARG B CA 1
ATOM 5005 C C . ARG B 1 186 ? 14.062 -13.984 11.93 1 97.06 186 ARG B C 1
ATOM 5007 O O . ARG B 1 186 ? 14.367 -13.141 11.086 1 97.06 186 ARG B O 1
ATOM 5014 N N . ILE B 1 187 ? 14.719 -15.039 12.102 1 98.56 187 ILE B N 1
ATOM 5015 C CA . ILE B 1 187 ? 15.648 -15.555 11.102 1 98.56 187 ILE B CA 1
ATOM 5016 C C . ILE B 1 187 ? 15.133 -16.891 10.562 1 98.56 187 ILE B C 1
ATOM 5018 O O . ILE B 1 187 ? 14.922 -17.844 11.328 1 98.56 187 ILE B O 1
ATOM 5022 N N . MET B 1 188 ? 14.891 -16.953 9.273 1 98.81 188 MET B N 1
ATOM 5023 C CA . MET B 1 188 ? 14.516 -18.188 8.594 1 98.81 188 MET B CA 1
ATOM 5024 C C . MET B 1 188 ? 15.75 -18.906 8.062 1 98.81 188 MET B C 1
ATOM 5026 O O . MET B 1 188 ? 16.562 -18.312 7.344 1 98.81 188 MET B O 1
ATOM 5030 N N . GLU B 1 189 ? 15.867 -20.141 8.438 1 98.81 189 GLU B N 1
ATOM 5031 C CA . GLU B 1 189 ? 16.984 -20.953 7.984 1 98.81 189 GLU B CA 1
ATOM 5032 C C . GLU B 1 189 ? 16.5 -22.156 7.18 1 98.81 189 GLU B C 1
ATOM 5034 O O . GLU B 1 189 ? 15.586 -22.859 7.598 1 98.81 189 GLU B O 1
ATOM 5039 N N . ILE B 1 190 ? 17.062 -22.312 6.008 1 98.75 190 ILE B N 1
ATOM 5040 C CA . ILE B 1 190 ? 16.906 -23.562 5.27 1 98.75 190 ILE B CA 1
ATOM 5041 C C . ILE B 1 190 ? 17.969 -24.562 5.738 1 98.75 190 ILE B C 1
ATOM 5043 O O . ILE B 1 190 ? 19.141 -24.422 5.422 1 98.75 190 ILE B O 1
ATOM 5047 N N . LEU B 1 191 ? 17.516 -25.562 6.355 1 97.94 191 LEU B N 1
ATOM 5048 C CA . LEU B 1 191 ? 18.422 -26.469 7.055 1 97.94 191 LEU B CA 1
ATOM 5049 C C . LEU B 1 191 ? 19.266 -27.266 6.062 1 97.94 191 LEU B C 1
ATOM 5051 O O . LEU B 1 191 ? 20.438 -27.531 6.312 1 97.94 191 LEU B O 1
ATOM 5055 N N . SER B 1 192 ? 18.719 -27.688 4.984 1 94.81 192 SER B N 1
ATOM 5056 C CA . SER B 1 192 ? 19.422 -28.516 4.008 1 94.81 192 SER B CA 1
ATOM 5057 C C . SER B 1 192 ? 20.531 -27.734 3.314 1 94.81 192 SER B C 1
ATOM 5059 O O . SER B 1 192 ? 21.547 -28.312 2.914 1 94.81 192 SER B O 1
ATOM 5061 N N . THR B 1 193 ? 20.406 -26.406 3.158 1 96.94 193 THR B N 1
ATOM 5062 C CA . THR B 1 193 ? 21.375 -25.625 2.412 1 96.94 193 THR B CA 1
ATOM 5063 C C . THR B 1 193 ? 22.172 -24.719 3.35 1 96.94 193 THR B C 1
ATOM 5065 O O . THR B 1 193 ? 23.234 -24.219 2.979 1 96.94 193 THR B O 1
ATOM 5068 N N . GLY B 1 194 ? 21.672 -24.438 4.457 1 97.94 194 GLY B N 1
ATOM 5069 C CA . GLY B 1 194 ? 22.312 -23.531 5.406 1 97.94 194 GLY B CA 1
ATOM 5070 C C . GLY B 1 194 ? 22.016 -22.078 5.137 1 97.94 194 GLY B C 1
ATOM 5071 O O . GLY B 1 194 ? 22.469 -21.203 5.875 1 97.94 194 GLY B O 1
ATOM 5072 N N . GLU B 1 195 ? 21.234 -21.797 4.121 1 98.44 195 GLU B N 1
ATOM 5073 C CA . GLU B 1 195 ? 20.859 -20.422 3.816 1 98.44 195 GLU B CA 1
ATOM 5074 C C . GLU B 1 195 ? 20.016 -19.812 4.934 1 98.44 195 GLU B C 1
ATOM 5076 O O . GLU B 1 195 ? 19.156 -20.484 5.504 1 98.44 195 GLU B O 1
ATOM 5081 N N . LYS B 1 196 ? 20.281 -18.5 5.191 1 98.56 196 LYS B N 1
ATOM 5082 C CA . LYS B 1 196 ? 19.562 -17.766 6.23 1 98.56 196 LYS B CA 1
ATOM 5083 C C . LYS B 1 196 ? 18.984 -16.469 5.68 1 98.56 196 LYS B C 1
ATOM 5085 O O . LYS B 1 196 ? 19.609 -15.797 4.863 1 98.56 196 LYS B O 1
ATOM 5090 N N . PHE B 1 197 ? 17.828 -16.172 6.125 1 98.38 197 PHE B N 1
ATOM 5091 C CA . PHE B 1 197 ? 17.125 -14.93 5.805 1 98.38 197 PHE B CA 1
ATOM 5092 C C . PHE B 1 197 ? 16.75 -14.172 7.074 1 98.38 197 PHE B C 1
ATOM 5094 O O . PHE B 1 197 ? 15.898 -14.617 7.84 1 98.38 197 PHE B O 1
ATOM 5101 N N . ASN B 1 198 ? 17.438 -13.039 7.305 1 98 198 ASN B N 1
ATOM 5102 C CA . ASN B 1 198 ? 17.203 -12.219 8.492 1 98 198 ASN B CA 1
ATOM 5103 C C . ASN B 1 198 ? 16.094 -11.195 8.258 1 98 198 ASN B C 1
ATOM 5105 O O . ASN B 1 198 ? 16.328 -10.164 7.629 1 98 198 ASN B O 1
ATOM 5109 N N . LEU B 1 199 ? 14.969 -11.43 8.836 1 96.81 199 LEU B N 1
ATOM 5110 C CA . LEU B 1 199 ? 13.805 -10.57 8.602 1 96.81 199 LEU B CA 1
ATOM 5111 C C . LEU B 1 199 ? 13.922 -9.273 9.391 1 96.81 199 LEU B C 1
ATOM 5113 O O . LEU B 1 199 ? 13.117 -8.359 9.211 1 96.81 199 LEU B O 1
ATOM 5117 N N . ASN B 1 200 ? 14.898 -9.172 10.195 1 93.19 200 ASN B N 1
ATOM 5118 C CA . ASN B 1 200 ? 15.156 -7.902 10.867 1 93.19 200 ASN B CA 1
ATOM 5119 C C . ASN B 1 200 ? 15.93 -6.941 9.969 1 93.19 200 ASN B C 1
ATOM 5121 O O . ASN B 1 200 ? 16.031 -5.75 10.266 1 93.19 200 ASN B O 1
ATOM 5125 N N . ASP B 1 201 ? 16.516 -7.449 8.914 1 92.88 201 ASP B N 1
ATOM 5126 C CA . ASP B 1 201 ? 17.281 -6.652 7.965 1 92.88 201 ASP B CA 1
ATOM 5127 C C . ASP B 1 201 ? 16.375 -5.891 7.012 1 92.88 201 ASP B C 1
ATOM 5129 O O . ASP B 1 201 ? 15.742 -6.488 6.137 1 92.88 201 ASP B O 1
ATOM 5133 N N . SER B 1 202 ? 16.344 -4.602 7.074 1 88.06 202 SER B N 1
ATOM 5134 C CA . SER B 1 202 ? 15.445 -3.766 6.273 1 88.06 202 SER B CA 1
ATOM 5135 C C . SER B 1 202 ? 15.883 -3.744 4.812 1 88.06 202 SER B C 1
ATOM 5137 O O . SER B 1 202 ? 15.125 -3.309 3.941 1 88.06 202 SER B O 1
ATOM 5139 N N . SER B 1 203 ? 17.047 -4.156 4.512 1 90.25 203 SER B N 1
ATOM 5140 C CA . SER B 1 203 ? 17.531 -4.172 3.137 1 90.25 203 SER B CA 1
ATOM 5141 C C . SER B 1 203 ? 17.172 -5.477 2.436 1 90.25 203 SER B C 1
ATOM 5143 O O . SER B 1 203 ? 17.359 -5.613 1.227 1 90.25 203 SER B O 1
ATOM 5145 N N . LEU B 1 204 ? 16.641 -6.398 3.203 1 94.88 204 LEU B N 1
ATOM 5146 C CA . LEU B 1 204 ? 16.234 -7.68 2.643 1 94.88 204 LEU B CA 1
ATOM 5147 C C . LEU B 1 204 ? 15.125 -7.496 1.604 1 94.88 204 LEU B C 1
ATOM 5149 O O . LEU B 1 204 ? 14.188 -6.723 1.816 1 94.88 204 LEU B O 1
ATOM 5153 N N . ASN B 1 205 ? 15.273 -8.094 0.445 1 96.25 205 ASN B N 1
ATOM 5154 C CA . ASN B 1 205 ? 14.172 -8.172 -0.511 1 96.25 205 ASN B CA 1
ATOM 5155 C C . ASN B 1 205 ? 13.188 -9.273 -0.14 1 96.25 205 ASN B C 1
ATOM 5157 O O . ASN B 1 205 ? 13.484 -10.461 -0.293 1 96.25 205 ASN B O 1
ATOM 5161 N N . PRO B 1 206 ? 12.047 -8.891 0.284 1 98 206 PRO B N 1
ATOM 5162 C CA . PRO B 1 206 ? 11.164 -9.898 0.868 1 98 206 PRO B CA 1
ATOM 5163 C C . PRO B 1 206 ? 10.594 -10.859 -0.173 1 98 206 PRO B C 1
ATOM 5165 O O . PRO B 1 206 ? 10.391 -12.047 0.119 1 98 206 PRO B O 1
ATOM 5168 N N . ILE B 1 207 ? 10.375 -10.453 -1.407 1 98.62 207 ILE B N 1
ATOM 5169 C CA . ILE B 1 207 ? 9.742 -11.32 -2.393 1 98.62 207 ILE B CA 1
ATOM 5170 C C . ILE B 1 207 ? 10.773 -12.312 -2.936 1 98.62 207 ILE B C 1
ATOM 5172 O O . ILE B 1 207 ? 10.438 -13.461 -3.236 1 98.62 207 ILE B O 1
ATOM 5176 N N . LEU B 1 208 ? 12.023 -11.891 -3.041 1 98.38 208 LEU B N 1
ATOM 5177 C CA . LEU B 1 208 ? 13.086 -12.82 -3.432 1 98.38 208 LEU B CA 1
ATOM 5178 C C . LEU B 1 208 ? 13.32 -13.859 -2.342 1 98.38 208 LEU B C 1
ATOM 5180 O O . LEU B 1 208 ? 13.5 -15.047 -2.635 1 98.38 208 LEU B O 1
ATOM 5184 N N . SER B 1 209 ? 13.352 -13.352 -1.121 1 98.56 209 SER B N 1
ATOM 5185 C CA . SER B 1 209 ? 13.531 -14.273 0.001 1 98.56 209 SER B CA 1
ATOM 5186 C C . SER B 1 209 ? 12.414 -15.305 0.047 1 98.56 209 SER B C 1
ATOM 5188 O O . SER B 1 209 ? 12.672 -16.5 0.222 1 98.56 209 SER B O 1
ATOM 5190 N N . ALA B 1 210 ? 11.203 -14.844 -0.144 1 98.88 210 ALA B N 1
ATOM 5191 C CA . ALA B 1 210 ? 10.062 -15.75 -0.168 1 98.88 210 ALA B CA 1
ATOM 5192 C C . ALA B 1 210 ? 10.195 -16.766 -1.296 1 98.88 210 ALA B C 1
ATOM 5194 O O . ALA B 1 210 ? 9.961 -17.969 -1.094 1 98.88 210 ALA B O 1
ATOM 5195 N N . ALA B 1 211 ? 10.555 -16.297 -2.449 1 98.75 211 ALA B N 1
ATOM 5196 C CA . ALA B 1 211 ? 10.672 -17.156 -3.625 1 98.75 211 ALA B CA 1
ATOM 5197 C C . ALA B 1 211 ? 11.711 -18.25 -3.406 1 98.75 211 ALA B C 1
ATOM 5199 O O . ALA B 1 211 ? 11.555 -19.359 -3.893 1 98.75 211 ALA B O 1
ATOM 5200 N N . LYS B 1 212 ? 12.719 -17.938 -2.678 1 98.56 212 LYS B N 1
ATOM 5201 C CA . LYS B 1 212 ? 13.812 -18.875 -2.459 1 98.56 212 LYS B CA 1
ATOM 5202 C C . LYS B 1 212 ? 13.398 -20 -1.503 1 98.56 212 LYS B C 1
ATOM 5204 O O . LYS B 1 212 ? 14.062 -21.031 -1.421 1 98.56 212 LYS B O 1
ATOM 5209 N N . LEU B 1 213 ? 12.352 -19.812 -0.797 1 98.81 213 LEU B N 1
ATOM 5210 C CA . LEU B 1 213 ? 11.93 -20.781 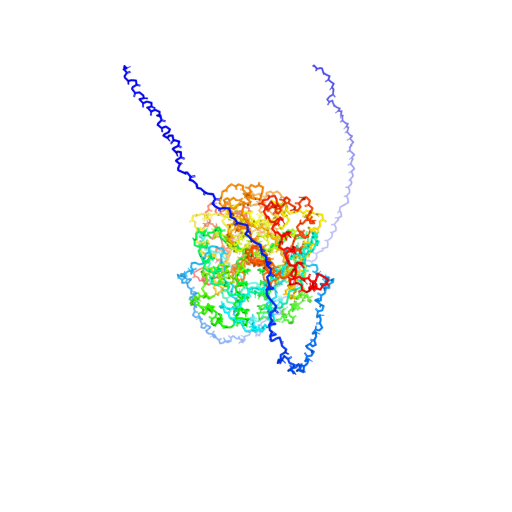0.194 1 98.81 213 LEU B CA 1
ATOM 5211 C C . LEU B 1 213 ? 11.125 -21.906 -0.46 1 98.81 213 LEU B C 1
ATOM 5213 O O . LEU B 1 213 ? 11.133 -23.047 0.025 1 98.81 213 LEU B O 1
ATOM 5217 N N . ILE B 1 214 ? 10.445 -21.594 -1.529 1 98.88 214 ILE B N 1
ATOM 5218 C CA . ILE B 1 214 ? 9.461 -22.531 -2.064 1 98.88 214 ILE B CA 1
ATOM 5219 C C . ILE B 1 214 ? 9.727 -22.766 -3.551 1 98.88 214 ILE B C 1
ATOM 5221 O O . ILE B 1 214 ? 10.508 -22.047 -4.168 1 98.88 214 ILE B O 1
ATOM 5225 N N . GLN B 1 215 ? 9.062 -23.781 -4.094 1 98.81 215 GLN B N 1
ATOM 5226 C CA . GLN B 1 215 ? 9.219 -24.125 -5.504 1 98.81 215 GLN B CA 1
ATOM 5227 C C . GLN B 1 215 ? 8.305 -23.266 -6.375 1 98.81 215 GLN B C 1
ATOM 5229 O O . GLN B 1 215 ? 8.492 -23.188 -7.59 1 98.81 215 GLN B O 1
ATOM 5234 N N . ASP B 1 216 ? 7.359 -22.578 -5.801 1 98.81 216 ASP B N 1
ATOM 5235 C CA . ASP B 1 216 ? 6.352 -21.797 -6.504 1 98.81 216 ASP B CA 1
ATOM 5236 C C . ASP B 1 216 ? 6.934 -20.469 -6.992 1 98.81 216 ASP B C 1
ATOM 5238 O O . ASP B 1 216 ? 7.801 -19.891 -6.34 1 98.81 216 ASP B O 1
ATOM 5242 N N . ASP B 1 217 ? 6.484 -20 -8.125 1 98.81 217 ASP B N 1
ATOM 5243 C CA . ASP B 1 217 ? 6.504 -18.562 -8.375 1 98.81 217 ASP B CA 1
ATOM 5244 C C . ASP B 1 217 ? 5.453 -17.844 -7.527 1 98.81 217 ASP B C 1
ATOM 5246 O O . ASP B 1 217 ? 4.461 -18.453 -7.113 1 98.81 217 ASP B O 1
ATOM 5250 N N . ILE B 1 218 ? 5.703 -16.562 -7.238 1 98.94 218 ILE B N 1
ATOM 5251 C CA . ILE B 1 218 ? 4.805 -15.781 -6.398 1 98.94 218 ILE B CA 1
ATOM 5252 C C . ILE B 1 218 ? 4.387 -14.508 -7.133 1 98.94 218 ILE B C 1
ATOM 5254 O O . ILE B 1 218 ? 5.234 -13.742 -7.594 1 98.94 218 ILE B O 1
ATOM 5258 N N . ILE B 1 219 ? 3.098 -14.32 -7.262 1 98.88 219 ILE B N 1
ATOM 5259 C CA . ILE B 1 219 ? 2.529 -13.133 -7.898 1 98.88 219 ILE B CA 1
ATOM 5260 C C . ILE B 1 219 ? 1.634 -12.398 -6.906 1 98.88 219 ILE B C 1
ATOM 5262 O O . ILE B 1 219 ? 0.898 -13.023 -6.137 1 98.88 219 ILE B O 1
ATOM 5266 N N . ILE B 1 220 ? 1.688 -11.086 -6.914 1 98.88 220 ILE B N 1
ATOM 5267 C CA . ILE B 1 220 ? 0.873 -10.258 -6.031 1 98.88 220 ILE B CA 1
ATOM 5268 C C . ILE B 1 220 ? -0.163 -9.492 -6.852 1 98.88 220 ILE B C 1
ATOM 5270 O O . ILE B 1 220 ? 0.191 -8.68 -7.707 1 98.88 220 ILE B O 1
ATOM 5274 N N . MET B 1 221 ? -1.413 -9.75 -6.559 1 98.81 221 MET B N 1
ATOM 5275 C CA . MET B 1 221 ? -2.537 -9.062 -7.188 1 98.81 221 MET B CA 1
ATOM 5276 C C . MET B 1 221 ? -3.193 -8.086 -6.215 1 98.81 221 MET B C 1
ATOM 5278 O O . MET B 1 221 ? -3.451 -8.438 -5.062 1 98.81 221 MET B O 1
ATOM 5282 N N . VAL B 1 222 ? -3.467 -6.898 -6.676 1 98.31 222 VAL B N 1
ATOM 5283 C CA . VAL B 1 222 ? -4.02 -5.875 -5.793 1 98.31 222 VAL B CA 1
ATOM 5284 C C . VAL B 1 222 ? -5.27 -5.27 -6.422 1 98.31 222 VAL B C 1
ATOM 5286 O O . VAL B 1 222 ? -5.305 -5.012 -7.629 1 98.31 222 VAL B O 1
ATOM 5289 N N . GLU B 1 223 ? -6.352 -5.121 -5.629 1 97.56 223 GLU B N 1
ATOM 5290 C CA . GLU B 1 223 ? -7.543 -4.398 -6.066 1 97.56 223 GLU B CA 1
ATOM 5291 C C . GLU B 1 223 ? -7.32 -2.889 -6.012 1 97.56 223 GLU B C 1
ATOM 5293 O O . GLU B 1 223 ? -6.84 -2.361 -5.008 1 97.56 223 GLU B O 1
ATOM 5298 N N . LYS B 1 224 ? -7.66 -2.219 -7.074 1 96.38 224 LYS B N 1
ATOM 5299 C CA . LYS B 1 224 ? -7.527 -0.765 -7.082 1 96.38 224 LYS B CA 1
ATOM 5300 C C . LYS B 1 224 ? -8.898 -0.089 -7.051 1 96.38 224 LYS B C 1
ATOM 5302 O O . LYS B 1 224 ? -9.914 -0.743 -6.805 1 96.38 224 LYS B O 1
ATOM 5307 N N . GLU B 1 225 ? -8.945 1.191 -7.215 1 92.44 225 GLU B N 1
ATOM 5308 C CA . GLU B 1 225 ? -10.125 2.023 -6.973 1 92.44 225 GLU B CA 1
ATOM 5309 C C . GLU B 1 225 ? -11.227 1.73 -7.988 1 92.44 225 GLU B C 1
ATOM 5311 O O . GLU B 1 225 ? -12.398 2.014 -7.738 1 92.44 225 GLU B O 1
ATOM 5316 N N . ASP B 1 226 ? -10.859 1.157 -9.109 1 94.69 226 ASP B N 1
ATOM 5317 C CA . ASP B 1 226 ? -11.859 0.829 -10.117 1 94.69 226 ASP B CA 1
ATOM 5318 C C . ASP B 1 226 ? -12.445 -0.56 -9.875 1 94.69 226 ASP B C 1
ATOM 5320 O O . ASP B 1 226 ? -13.273 -1.035 -10.656 1 94.69 226 ASP B O 1
ATOM 5324 N N . GLY B 1 227 ? -11.93 -1.221 -8.867 1 94.88 227 GLY B N 1
ATOM 5325 C CA . GLY B 1 227 ? -12.461 -2.521 -8.5 1 94.88 227 GLY B CA 1
ATOM 5326 C C . GLY B 1 227 ? -11.758 -3.674 -9.195 1 94.88 227 GLY B C 1
ATOM 5327 O O . GLY B 1 227 ? -11.992 -4.84 -8.867 1 94.88 227 GLY B O 1
ATOM 5328 N N . ALA B 1 228 ? -10.914 -3.385 -10.125 1 97.12 228 ALA B N 1
ATOM 5329 C CA . ALA B 1 228 ? -10.195 -4.422 -10.852 1 97.12 228 ALA B CA 1
ATOM 5330 C C . ALA B 1 228 ? -8.938 -4.848 -10.094 1 97.12 228 ALA B C 1
ATOM 5332 O O . ALA B 1 228 ? -8.383 -4.074 -9.312 1 97.12 228 ALA B O 1
ATOM 5333 N N . TYR B 1 229 ? -8.586 -6.016 -10.305 1 98.31 229 TYR B N 1
ATOM 5334 C CA . TYR B 1 229 ? -7.324 -6.516 -9.766 1 98.31 229 TYR B CA 1
ATOM 5335 C C . TYR B 1 229 ? -6.191 -6.355 -10.773 1 98.31 229 TYR B C 1
ATOM 5337 O O . TYR B 1 229 ? -6.383 -6.586 -11.969 1 98.31 229 TYR B O 1
ATOM 5345 N N . TYR B 1 230 ? -5.043 -5.941 -10.234 1 98.62 230 TYR B N 1
ATOM 5346 C CA . TYR B 1 230 ? -3.85 -5.707 -11.039 1 98.62 230 TYR B CA 1
ATOM 5347 C C . TYR B 1 230 ? -2.689 -6.57 -10.555 1 98.62 230 TYR B C 1
ATOM 5349 O O . TYR B 1 230 ? -2.518 -6.77 -9.352 1 98.62 230 TYR B O 1
ATOM 5357 N N . LEU B 1 231 ? -1.951 -7.066 -11.516 1 98.81 231 LEU B N 1
ATOM 5358 C CA . LEU B 1 231 ? -0.646 -7.609 -11.148 1 98.81 231 LEU B CA 1
ATOM 5359 C C . LEU B 1 231 ? 0.338 -6.488 -10.836 1 98.81 231 LEU B C 1
ATOM 5361 O O . LEU B 1 231 ? 0.756 -5.754 -11.734 1 98.81 231 LEU B O 1
ATOM 5365 N N . GLU B 1 232 ? 0.749 -6.457 -9.539 1 98.25 232 GLU B N 1
ATOM 5366 C CA . GLU B 1 232 ? 1.537 -5.293 -9.148 1 98.25 232 GLU B CA 1
ATOM 5367 C C . GLU B 1 232 ? 2.9 -5.707 -8.602 1 98.25 232 GLU B C 1
ATOM 5369 O O . GLU B 1 232 ? 3.746 -4.859 -8.32 1 98.25 232 GLU B O 1
ATOM 5374 N N . GLY B 1 233 ? 3.1 -6.988 -8.461 1 98.12 233 GLY B N 1
ATOM 5375 C CA . GLY B 1 233 ? 4.387 -7.453 -7.965 1 98.12 233 GLY B CA 1
ATOM 5376 C C . GLY B 1 233 ? 4.504 -8.961 -7.934 1 98.12 233 GLY B C 1
ATOM 5377 O O . GLY B 1 233 ? 3.568 -9.672 -8.305 1 98.12 233 GLY B O 1
ATOM 5378 N N . GLY B 1 234 ? 5.762 -9.383 -7.562 1 98.62 234 GLY B N 1
ATOM 5379 C CA . GLY B 1 234 ? 6.008 -10.812 -7.457 1 98.62 234 GLY B CA 1
ATOM 5380 C C . GLY B 1 234 ? 7.414 -11.211 -7.867 1 98.62 234 GLY B C 1
ATOM 5381 O O . GLY B 1 234 ? 8.281 -10.344 -8.031 1 98.62 234 GLY B O 1
ATOM 5382 N N . CYS B 1 235 ? 7.605 -12.453 -7.82 1 98.81 235 CYS B N 1
ATOM 5383 C CA . CYS B 1 235 ? 8.812 -13.109 -8.312 1 98.81 235 CYS B CA 1
ATOM 5384 C C . CYS B 1 235 ? 8.469 -14.312 -9.18 1 98.81 235 CYS B C 1
ATOM 5386 O O . CYS B 1 235 ? 7.832 -15.258 -8.703 1 98.81 235 CYS B O 1
ATOM 5388 N N . SER B 1 236 ? 8.844 -14.195 -10.406 1 98.56 236 SER B N 1
ATOM 5389 C CA . SER B 1 236 ? 8.586 -15.266 -11.367 1 98.56 236 SER B CA 1
ATOM 5390 C C . SER B 1 236 ? 9.867 -15.703 -12.062 1 98.56 236 SER B C 1
ATOM 5392 O O . SER B 1 236 ? 10.414 -14.977 -12.898 1 98.56 236 SER B O 1
ATOM 5394 N N . THR B 1 237 ? 10.297 -16.922 -11.766 1 98.25 237 THR B N 1
ATOM 5395 C CA . THR B 1 237 ? 11.547 -17.438 -12.305 1 98.25 237 THR B CA 1
ATOM 5396 C C . THR B 1 237 ? 11.281 -18.672 -13.172 1 98.25 237 THR B C 1
ATOM 5398 O O . THR B 1 237 ? 12.141 -19.094 -13.953 1 98.25 237 THR B O 1
ATOM 5401 N N . LEU B 1 238 ? 10.102 -19.203 -13.023 1 98.25 238 LEU B N 1
ATOM 5402 C CA . LEU B 1 238 ? 9.789 -20.469 -13.672 1 98.25 238 LEU B CA 1
ATOM 5403 C C . LEU B 1 238 ? 8.5 -20.359 -14.469 1 98.25 238 LEU B C 1
ATOM 5405 O O . LEU B 1 238 ? 7.676 -21.297 -14.453 1 98.25 238 LEU B O 1
ATOM 5409 N N . ALA B 1 239 ? 8.328 -19.312 -15.094 1 95.94 239 ALA B N 1
ATOM 5410 C CA . ALA B 1 239 ? 7.055 -19 -15.742 1 95.94 239 ALA B CA 1
ATOM 5411 C C . ALA B 1 239 ? 6.816 -19.906 -16.953 1 95.94 239 ALA B C 1
ATOM 5413 O O . ALA B 1 239 ? 5.672 -20.203 -17.297 1 95.94 239 ALA B O 1
ATOM 5414 N N . GLY B 1 240 ? 7.867 -20.312 -17.609 1 95.38 240 GLY B N 1
ATOM 5415 C CA . GLY B 1 240 ? 7.762 -21.172 -18.766 1 95.38 240 GLY B CA 1
ATOM 5416 C C . GLY B 1 240 ? 7.453 -20.422 -20.047 1 95.38 240 GLY B C 1
ATOM 5417 O O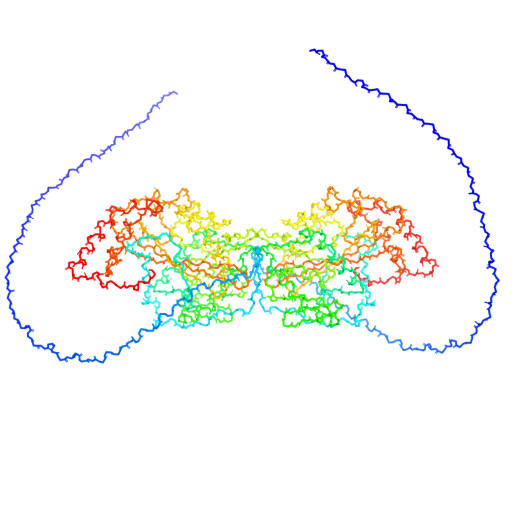 . GLY B 1 240 ? 8.18 -20.531 -21.047 1 95.38 240 GLY B O 1
ATOM 5418 N N . PHE B 1 241 ? 6.363 -19.516 -19.984 1 93.5 241 PHE B N 1
ATOM 5419 C CA . PHE B 1 241 ? 5.891 -19.062 -21.297 1 93.5 241 PHE B CA 1
ATOM 5420 C C . PHE B 1 241 ? 5.461 -17.594 -21.234 1 93.5 241 PHE B C 1
ATOM 5422 O O . PHE B 1 241 ? 4.75 -17.109 -22.109 1 93.5 241 PHE B O 1
ATOM 5429 N N . TRP B 1 242 ? 5.727 -16.922 -20.203 1 95.06 242 TRP B N 1
ATOM 5430 C CA . TRP B 1 242 ? 5.363 -15.516 -20.125 1 95.06 242 TRP B CA 1
ATOM 5431 C C . TRP B 1 242 ? 6.402 -14.734 -19.328 1 95.06 242 TRP B C 1
ATOM 5433 O O . TRP B 1 242 ? 7.16 -15.312 -18.547 1 95.06 242 TRP B O 1
ATOM 5443 N N . ARG B 1 243 ? 6.406 -13.453 -19.562 1 96 243 ARG B N 1
ATOM 5444 C CA . ARG B 1 243 ? 7.383 -12.547 -18.969 1 96 243 ARG B CA 1
ATOM 5445 C C . ARG B 1 243 ? 6.738 -11.672 -17.906 1 96 243 ARG B C 1
ATOM 5447 O O . ARG B 1 243 ? 5.789 -10.938 -18.188 1 96 243 ARG B O 1
ATOM 5454 N N . LEU B 1 244 ? 7.336 -11.664 -16.75 1 97.06 244 LEU B N 1
ATOM 5455 C CA . LEU B 1 244 ? 6.789 -10.891 -15.633 1 97.06 244 LEU B CA 1
ATOM 5456 C C . LEU B 1 244 ? 6.723 -9.414 -15.984 1 97.06 244 LEU B C 1
ATOM 5458 O O . LEU B 1 244 ? 5.707 -8.758 -15.742 1 97.06 244 LEU B O 1
ATOM 5462 N N . ARG B 1 245 ? 7.711 -8.883 -16.641 1 94.81 245 ARG B N 1
ATOM 5463 C CA . ARG B 1 245 ? 7.836 -7.457 -16.922 1 94.81 245 ARG B CA 1
ATOM 5464 C C . ARG B 1 245 ? 6.727 -6.98 -17.844 1 94.81 245 ARG B C 1
ATOM 5466 O O . ARG B 1 245 ? 6.32 -5.82 -17.797 1 94.81 245 ARG B O 1
ATOM 5473 N N . GLU B 1 246 ? 6.23 -7.898 -18.578 1 95.81 246 GLU B N 1
ATOM 5474 C CA . GLU B 1 246 ? 5.195 -7.523 -19.531 1 95.81 246 GLU B CA 1
ATOM 5475 C C . GLU B 1 246 ? 3.809 -7.586 -18.906 1 95.81 246 GLU B C 1
ATOM 5477 O O . GLU B 1 246 ? 2.836 -7.09 -19.484 1 95.81 246 GLU B O 1
ATOM 5482 N N . LYS B 1 247 ? 3.771 -8.172 -17.781 1 97.5 247 LYS B N 1
ATOM 5483 C CA . LYS B 1 247 ? 2.467 -8.359 -17.156 1 97.5 247 LYS B CA 1
ATOM 5484 C C . LYS B 1 247 ? 2.268 -7.395 -15.992 1 97.5 247 LYS B C 1
ATOM 5486 O O . LYS B 1 247 ? 1.135 -7.105 -15.602 1 97.5 247 LYS B O 1
ATOM 5491 N N . VAL B 1 248 ? 3.33 -6.879 -15.391 1 97.75 248 VAL B N 1
ATOM 5492 C CA . VAL B 1 248 ? 3.246 -5.965 -14.258 1 97.75 248 VAL B CA 1
ATOM 5493 C C . VAL B 1 248 ? 2.451 -4.723 -14.656 1 97.75 248 VAL B C 1
ATOM 5495 O O . VAL B 1 248 ? 2.695 -4.133 -15.711 1 97.75 248 VAL B O 1
ATOM 5498 N N . GLY B 1 249 ? 1.534 -4.359 -13.836 1 97.5 249 GLY B N 1
ATOM 5499 C CA . GLY B 1 249 ? 0.726 -3.174 -14.07 1 97.5 249 GLY B CA 1
ATOM 5500 C C . GLY B 1 249 ? -0.556 -3.465 -14.828 1 97.5 249 GLY B C 1
ATOM 5501 O O . GLY B 1 249 ? -1.443 -2.613 -14.914 1 97.5 249 GLY B O 1
ATOM 5502 N N . LEU B 1 250 ? -0.707 -4.668 -15.336 1 98.31 250 LEU B N 1
ATOM 5503 C CA . LEU B 1 250 ? -1.89 -5.004 -16.125 1 98.31 250 LEU B CA 1
ATOM 5504 C C . LEU B 1 250 ? -3.018 -5.492 -15.219 1 98.31 250 LEU B C 1
ATOM 5506 O O . LEU B 1 250 ? -2.77 -6.152 -14.203 1 98.31 250 LEU B O 1
ATOM 5510 N N . LYS B 1 251 ? -4.199 -5.246 -15.688 1 98.06 251 LYS B N 1
ATOM 5511 C CA . LYS B 1 251 ? -5.414 -5.773 -15.078 1 98.06 251 LYS B CA 1
ATOM 5512 C C . LYS B 1 251 ? -5.547 -7.277 -15.32 1 98.06 251 LYS B C 1
ATOM 5514 O O . LYS B 1 251 ? -5.094 -7.785 -16.344 1 98.06 251 LYS B O 1
ATOM 5519 N N . LEU B 1 252 ? -6.191 -7.855 -14.375 1 98.19 252 LEU B N 1
ATOM 5520 C CA . LEU B 1 252 ? -6.496 -9.273 -14.492 1 98.19 252 LEU B CA 1
ATOM 5521 C C . LEU B 1 252 ? -7.102 -9.594 -15.852 1 98.19 252 LEU B C 1
ATOM 5523 O O . LEU B 1 252 ? -6.68 -10.539 -16.516 1 98.19 252 LEU B O 1
ATOM 5527 N N . ASP B 1 253 ? -8.023 -8.766 -16.297 1 97.62 253 ASP B N 1
ATOM 5528 C CA . ASP B 1 253 ? -8.672 -8.969 -17.594 1 97.62 253 ASP B CA 1
ATOM 5529 C C . ASP B 1 253 ? -7.672 -8.812 -18.734 1 97.62 253 ASP B C 1
ATOM 5531 O O . ASP B 1 253 ? -7.66 -9.625 -19.656 1 97.62 253 ASP B O 1
ATOM 5535 N N . ASP B 1 254 ? -6.871 -7.863 -18.672 1 97.81 254 ASP B N 1
ATOM 5536 C CA . ASP B 1 254 ? -5.926 -7.582 -19.734 1 97.81 254 ASP B CA 1
ATOM 5537 C C . ASP B 1 254 ? -4.879 -8.695 -19.859 1 97.81 254 ASP B C 1
ATOM 5539 O O . ASP B 1 254 ? -4.457 -9.039 -20.953 1 97.81 254 ASP B O 1
ATOM 5543 N N . ILE B 1 255 ? -4.488 -9.211 -18.75 1 97.44 255 ILE B N 1
ATOM 5544 C CA . ILE B 1 255 ? -3.533 -10.312 -18.734 1 97.44 255 ILE B CA 1
ATOM 5545 C C . ILE B 1 255 ? -4.098 -11.492 -19.531 1 97.44 255 ILE B C 1
ATOM 5547 O O . ILE B 1 255 ? -3.42 -12.047 -20.391 1 97.44 255 ILE B O 1
ATOM 5551 N N . HIS B 1 256 ? -5.324 -11.82 -19.344 1 96.81 256 HIS B N 1
ATOM 5552 C CA . HIS B 1 256 ? -5.922 -13 -19.969 1 96.81 256 HIS B CA 1
ATOM 5553 C C . HIS B 1 256 ? -6.297 -12.719 -21.422 1 96.81 256 HIS B C 1
ATOM 5555 O O . HIS B 1 256 ? -6.125 -13.586 -22.281 1 96.81 256 HIS B O 1
ATOM 5561 N N . VAL B 1 257 ? -6.676 -11.492 -21.703 1 95.25 257 VAL B N 1
ATOM 5562 C CA . VAL B 1 257 ? -7.074 -11.133 -23.062 1 95.25 257 VAL B CA 1
ATOM 5563 C C . VAL B 1 257 ? -5.84 -11.062 -23.953 1 95.25 257 VAL B C 1
ATOM 5565 O O . VAL B 1 257 ? -5.82 -11.633 -25.047 1 95.25 257 VAL B O 1
ATOM 5568 N N . THR B 1 258 ? -4.816 -10.469 -23.453 1 93.12 258 THR B N 1
ATOM 5569 C CA . THR B 1 258 ? -3.627 -10.281 -24.281 1 93.12 258 THR B CA 1
ATOM 5570 C C . THR B 1 258 ? -2.867 -11.594 -24.453 1 93.12 258 THR B C 1
ATOM 5572 O O . THR B 1 258 ? -2.094 -11.758 -25.391 1 93.12 258 THR B O 1
ATOM 5575 N N . SER B 1 259 ? -3.088 -12.508 -23.484 1 92.62 259 SER B N 1
ATOM 5576 C CA . SER B 1 259 ? -2.455 -13.812 -23.594 1 92.62 259 SER B CA 1
ATOM 5577 C C . SER B 1 259 ? -3.271 -14.75 -24.484 1 92.62 259 SER B C 1
ATOM 5579 O O . SER B 1 259 ? -2.871 -15.891 -24.719 1 92.62 259 SER B O 1
ATOM 5581 N N . GLY B 1 260 ? -4.438 -14.359 -24.859 1 92 260 GLY B N 1
ATOM 5582 C CA . GLY B 1 260 ? -5.254 -15.125 -25.797 1 92 260 GLY B CA 1
ATOM 5583 C C . GLY B 1 260 ? -5.996 -16.266 -25.141 1 92 260 GLY B C 1
ATOM 5584 O O . GLY B 1 260 ? -6.262 -17.297 -25.766 1 92 260 GLY B O 1
ATOM 5585 N N . VAL B 1 261 ? -6.293 -16.172 -23.875 1 93.25 261 VAL B N 1
ATOM 5586 C CA . VAL B 1 261 ? -7.02 -17.234 -23.203 1 93.25 261 VAL B CA 1
ATOM 5587 C C . VAL B 1 261 ? -8.383 -17.438 -23.859 1 93.25 261 VAL B C 1
ATOM 5589 O O . VAL B 1 261 ? -9.195 -16.516 -23.906 1 93.25 261 VAL B O 1
ATOM 5592 N N . PRO B 1 262 ? -8.633 -18.656 -24.281 1 93.88 262 PRO B N 1
ATOM 5593 C CA . PRO B 1 262 ? -9.867 -18.891 -25.016 1 93.88 262 PRO B CA 1
ATOM 5594 C C . PRO B 1 262 ? -11.117 -18.734 -24.156 1 93.88 262 PRO B C 1
ATOM 5596 O O . PRO B 1 262 ? -11.117 -19.141 -22.984 1 93.88 262 PRO B O 1
ATOM 5599 N N . GLN B 1 263 ? -12.156 -18.125 -24.75 1 93.94 263 GLN B N 1
ATOM 5600 C CA . GLN B 1 263 ? -13.484 -18.031 -24.172 1 93.94 263 GLN B CA 1
ATOM 5601 C C . GLN B 1 263 ? -13.453 -17.25 -22.859 1 93.94 263 GLN B C 1
ATOM 5603 O O . GLN B 1 263 ? -14.32 -17.422 -22 1 93.94 263 GLN B O 1
ATOM 5608 N N . TYR B 1 264 ? -12.531 -16.422 -22.688 1 95.12 264 TYR B N 1
ATOM 5609 C CA . TYR B 1 264 ? -12.367 -15.68 -21.438 1 95.12 264 TYR B CA 1
ATOM 5610 C C . TYR B 1 264 ? -13.57 -14.789 -21.172 1 95.12 264 TYR B C 1
ATOM 5612 O O . TYR B 1 264 ? -14.195 -14.883 -20.109 1 95.12 264 TYR B O 1
ATOM 5620 N N . GLU B 1 265 ? -13.906 -13.961 -22.125 1 93.69 265 GLU B N 1
ATOM 5621 C CA . GLU B 1 265 ? -14.984 -12.984 -21.969 1 93.69 265 GLU B CA 1
ATOM 5622 C C . GLU B 1 265 ? -16.312 -13.672 -21.672 1 93.69 265 GLU B C 1
ATOM 5624 O O . GLU B 1 265 ? -17.078 -13.211 -20.828 1 93.69 265 GLU B O 1
ATOM 5629 N N . LYS B 1 266 ? -16.5 -14.75 -22.344 1 92.06 266 LYS B N 1
ATOM 5630 C CA . LYS B 1 266 ? -17.797 -15.398 -22.297 1 92.06 266 LYS B CA 1
ATOM 5631 C C . LYS B 1 266 ? -17.922 -16.312 -21.078 1 92.06 266 LYS B C 1
ATOM 5633 O O . LYS B 1 266 ? -18.969 -16.391 -20.453 1 92.06 266 LYS B O 1
ATOM 5638 N N . GLN B 1 267 ? -16.797 -16.938 -20.703 1 92.25 267 GLN B N 1
ATOM 5639 C CA . GLN B 1 267 ? -16.938 -18.047 -19.766 1 92.25 267 GLN B CA 1
ATOM 5640 C C . GLN B 1 267 ? -16.188 -17.797 -18.469 1 92.25 267 GLN B C 1
ATOM 5642 O O . GLN B 1 267 ? -16.516 -18.359 -17.422 1 92.25 267 GLN B O 1
ATOM 5647 N N . LEU B 1 268 ? -15.211 -16.938 -18.484 1 95.25 268 LEU B N 1
ATOM 5648 C CA . LEU B 1 268 ? -14.305 -16.938 -17.344 1 95.25 268 LEU B CA 1
ATOM 5649 C C . LEU B 1 268 ? -14.305 -15.578 -16.641 1 95.25 268 LEU B C 1
ATOM 5651 O O . LEU B 1 268 ? -14.195 -15.5 -15.422 1 95.25 268 LEU B O 1
ATOM 5655 N N . LYS B 1 269 ? -14.469 -14.5 -17.328 1 95.88 269 LYS B N 1
ATOM 5656 C CA . LYS B 1 269 ? -14.227 -13.133 -16.875 1 95.88 269 LYS B CA 1
ATOM 5657 C C . LYS B 1 269 ? -15.055 -12.812 -15.633 1 95.88 269 LYS B C 1
ATOM 5659 O O . LYS B 1 269 ? -14.508 -12.438 -14.594 1 95.88 269 LYS B O 1
ATOM 5664 N N . THR B 1 270 ? -16.312 -12.914 -15.75 1 95.06 270 THR B N 1
ATOM 5665 C CA . THR B 1 270 ? -17.219 -12.523 -14.68 1 95.06 270 THR B CA 1
ATOM 5666 C C . THR B 1 270 ? -16.938 -13.336 -13.414 1 95.06 270 THR B C 1
ATOM 5668 O O . THR B 1 270 ? -16.844 -12.781 -12.32 1 95.06 270 THR B O 1
ATOM 5671 N N . GLY B 1 271 ? -16.844 -14.641 -13.641 1 94.88 271 GLY B N 1
ATOM 5672 C CA . GLY B 1 271 ? -16.578 -15.516 -12.508 1 94.88 271 GLY B CA 1
ATOM 5673 C C . GLY B 1 271 ? -15.258 -15.234 -11.836 1 94.88 271 GLY B C 1
ATOM 5674 O O . GLY B 1 271 ? -15.156 -15.242 -10.602 1 94.88 271 GLY B O 1
ATOM 5675 N N . MET B 1 272 ? -14.297 -14.984 -12.578 1 96.12 272 MET B N 1
ATOM 5676 C CA . MET B 1 272 ? -12.953 -14.742 -12.055 1 96.12 272 MET B CA 1
ATOM 5677 C C . MET B 1 272 ? -12.906 -13.445 -11.258 1 96.12 272 MET B C 1
ATOM 5679 O O . MET B 1 272 ? -12.352 -13.406 -10.156 1 96.12 272 MET B O 1
ATOM 5683 N N . ASN B 1 273 ? -13.438 -12.406 -11.805 1 95.94 273 ASN B N 1
ATOM 5684 C CA . ASN B 1 273 ? -13.453 -11.125 -11.109 1 95.94 273 ASN B CA 1
ATOM 5685 C C . ASN B 1 273 ? -14.242 -11.203 -9.805 1 95.94 273 ASN B C 1
ATOM 5687 O O . ASN B 1 273 ? -13.828 -10.648 -8.789 1 95.94 273 ASN B O 1
ATOM 5691 N N . LYS B 1 274 ? -15.352 -11.859 -9.844 1 94.69 274 LYS B N 1
ATOM 5692 C CA . LYS B 1 274 ? -16.141 -12.055 -8.633 1 94.69 274 LYS B CA 1
ATOM 5693 C C . LYS B 1 274 ? -15.359 -12.844 -7.586 1 94.69 274 LYS B C 1
ATOM 5695 O O . LYS B 1 274 ? -15.375 -12.508 -6.398 1 94.69 274 LYS B O 1
ATOM 5700 N N . LEU B 1 275 ? -14.727 -13.844 -8.039 1 96 275 LEU B N 1
ATOM 5701 C CA . LEU B 1 275 ? -13.945 -14.688 -7.145 1 96 275 LEU B CA 1
ATOM 5702 C C . LEU B 1 275 ? -12.852 -13.883 -6.457 1 96 275 LEU B C 1
ATOM 5704 O O . LEU B 1 275 ? -12.695 -13.953 -5.238 1 96 275 LEU B O 1
ATOM 5708 N N . PHE B 1 276 ? -12.109 -13.141 -7.207 1 96.94 276 PHE B N 1
ATOM 5709 C CA . PHE B 1 276 ? -10.984 -12.391 -6.672 1 96.94 276 PHE B CA 1
ATOM 5710 C C . PHE B 1 276 ? -11.445 -11.43 -5.582 1 96.94 276 PHE B C 1
ATOM 5712 O O . PHE B 1 276 ? -10.758 -11.242 -4.578 1 96.94 276 PHE B O 1
ATOM 5719 N N . ARG B 1 277 ? -12.516 -10.852 -5.809 1 94.19 277 ARG B N 1
ATOM 5720 C CA . ARG B 1 277 ? -13.031 -9.898 -4.836 1 94.19 277 ARG B CA 1
ATOM 5721 C C . ARG B 1 277 ? -13.57 -10.602 -3.598 1 94.19 277 ARG B C 1
ATOM 5723 O O . ARG B 1 277 ? -13.469 -10.086 -2.484 1 94.19 277 ARG B O 1
ATOM 5730 N N . ARG B 1 278 ? -14.008 -11.773 -3.756 1 93.94 278 ARG B N 1
ATOM 5731 C CA . ARG B 1 278 ? -14.75 -12.438 -2.689 1 93.94 278 ARG B CA 1
ATOM 5732 C C . ARG B 1 278 ? -13.82 -13.258 -1.801 1 93.94 278 ARG B C 1
ATOM 5734 O O . ARG B 1 278 ? -14.18 -13.617 -0.678 1 93.94 278 ARG B O 1
ATOM 5741 N N . ILE B 1 279 ? -12.703 -13.617 -2.297 1 96.12 279 ILE B N 1
ATOM 5742 C CA . ILE B 1 279 ? -11.781 -14.422 -1.507 1 96.12 279 ILE B CA 1
ATOM 5743 C C . ILE B 1 279 ? -11.523 -13.75 -0.163 1 96.12 279 ILE B C 1
ATOM 5745 O O . ILE B 1 279 ? -11.18 -12.562 -0.114 1 96.12 279 ILE B O 1
ATOM 5749 N N . GLU B 1 280 ? -11.742 -14.477 0.885 1 94.5 280 GLU B N 1
ATOM 5750 C CA . GLU B 1 280 ? -11.477 -14 2.24 1 94.5 280 GLU B CA 1
ATOM 5751 C C . GLU B 1 280 ? -10.172 -14.594 2.781 1 94.5 280 GLU B C 1
ATOM 5753 O O . GLU B 1 280 ? -9.617 -15.516 2.189 1 94.5 280 GLU B O 1
ATOM 5758 N N . VAL B 1 281 ? -9.797 -14.07 3.887 1 96.12 281 VAL B N 1
ATOM 5759 C CA . VAL B 1 281 ? -8.516 -14.461 4.461 1 96.12 281 VAL B CA 1
ATOM 5760 C C . VAL B 1 281 ? -8.555 -15.93 4.891 1 96.12 281 VAL B C 1
ATOM 5762 O O . VAL B 1 281 ? -7.531 -16.609 4.887 1 96.12 281 VAL B O 1
ATOM 5765 N N . ASP B 1 282 ? -9.703 -16.453 5.188 1 95.25 282 ASP B N 1
ATOM 5766 C CA . ASP B 1 282 ? -9.828 -17.812 5.719 1 95.25 282 ASP B CA 1
ATOM 5767 C C . ASP B 1 282 ? -10.398 -18.75 4.668 1 95.25 282 ASP B C 1
ATOM 5769 O O . ASP B 1 282 ? -10.766 -19.891 4.984 1 95.25 282 ASP B O 1
ATOM 5773 N N . SER B 1 283 ? -10.539 -18.297 3.443 1 95.31 283 SER B N 1
ATOM 5774 C CA . SER B 1 283 ? -11.102 -19.125 2.387 1 95.31 283 SER B CA 1
ATOM 5775 C C . SER B 1 283 ? -10.203 -19.141 1.154 1 95.31 283 SER B C 1
ATOM 5777 O O . SER B 1 283 ? -10.633 -18.75 0.065 1 95.31 283 SER B O 1
ATOM 5779 N N . PRO B 1 284 ? -9.023 -19.609 1.342 1 97.56 284 PRO B N 1
ATOM 5780 C CA . PRO B 1 284 ? -8.133 -19.703 0.184 1 97.56 284 PRO B CA 1
ATOM 5781 C C . PRO B 1 284 ? -8.602 -20.734 -0.844 1 97.56 284 PRO B C 1
ATOM 5783 O O . PRO B 1 284 ? -9.359 -21.656 -0.506 1 97.56 284 PRO B O 1
ATOM 5786 N N . VAL B 1 285 ? -8.141 -20.547 -2.08 1 98.12 285 VAL B N 1
ATOM 5787 C CA . VAL B 1 285 ? -8.578 -21.438 -3.156 1 98.12 285 VAL B CA 1
ATOM 5788 C C . VAL B 1 285 ? -7.371 -21.938 -3.945 1 98.12 285 VAL B C 1
ATOM 5790 O O . VAL B 1 285 ? -6.27 -21.391 -3.809 1 98.12 285 VAL B O 1
ATOM 5793 N N . VAL B 1 286 ? -7.648 -22.969 -4.73 1 97.94 286 VAL B N 1
ATOM 5794 C CA . VAL B 1 286 ? -6.586 -23.578 -5.527 1 97.94 286 VAL B CA 1
ATOM 5795 C C . VAL B 1 286 ? -7.18 -24.188 -6.793 1 97.94 286 VAL B C 1
ATOM 5797 O O . VAL B 1 286 ? -8.367 -24.516 -6.832 1 97.94 286 VAL B O 1
ATOM 5800 N N . ARG B 1 287 ? -6.391 -24.234 -7.801 1 97.12 287 ARG B N 1
ATOM 5801 C CA . ARG B 1 287 ? -6.742 -24.922 -9.031 1 97.12 287 ARG B CA 1
ATOM 5802 C C . ARG B 1 287 ? -5.508 -25.516 -9.703 1 97.12 287 ARG B C 1
ATOM 5804 O O . ARG B 1 287 ? -4.379 -25.203 -9.312 1 97.12 287 ARG B O 1
ATOM 5811 N N . ASN B 1 288 ? -5.746 -26.406 -10.648 1 96.25 288 ASN B N 1
ATOM 5812 C CA . ASN B 1 288 ? -4.688 -26.984 -11.469 1 96.25 288 ASN B CA 1
ATOM 5813 C C . ASN B 1 288 ? -4.973 -26.812 -12.953 1 96.25 288 ASN B C 1
ATOM 5815 O O . ASN B 1 288 ? -6.133 -26.797 -13.375 1 96.25 288 ASN B O 1
ATOM 5819 N N . ASN B 1 289 ? -3.939 -26.562 -13.648 1 95.31 289 ASN B N 1
ATOM 5820 C CA . ASN B 1 289 ? -4.016 -26.578 -15.109 1 95.31 289 ASN B CA 1
ATOM 5821 C C . ASN B 1 289 ? -2.846 -27.344 -15.719 1 95.31 289 ASN B C 1
ATOM 5823 O O . ASN B 1 289 ? -2.041 -27.938 -15 1 95.31 289 ASN B O 1
ATOM 5827 N N . TYR B 1 290 ? -2.92 -27.531 -17.078 1 95.88 290 TYR B N 1
ATOM 5828 C CA . TYR B 1 290 ? -1.809 -28.234 -17.719 1 95.88 290 TYR B CA 1
ATOM 5829 C C . TYR B 1 290 ? -1.6 -27.734 -19.141 1 95.88 290 TYR B C 1
ATOM 5831 O O . TYR B 1 290 ? -2.514 -27.172 -19.75 1 95.88 290 TYR B O 1
ATOM 5839 N N . PHE B 1 291 ? -0.364 -27.938 -19.594 1 95.62 291 PHE B N 1
ATOM 5840 C CA . PHE B 1 291 ? 0.105 -27.734 -20.953 1 95.62 291 PHE B CA 1
ATOM 5841 C C . PHE B 1 291 ? 0.995 -28.891 -21.406 1 95.62 291 PHE B C 1
ATOM 5843 O O . PHE B 1 291 ? 1.466 -29.672 -20.578 1 95.62 291 PHE B O 1
ATOM 5850 N N . ILE B 1 292 ? 1.048 -28.984 -22.703 1 97 292 ILE B N 1
ATOM 5851 C CA . ILE B 1 292 ? 2.062 -29.859 -23.297 1 97 292 ILE B CA 1
ATOM 5852 C C . ILE B 1 292 ? 3.209 -29 -23.844 1 97 292 ILE B C 1
ATOM 5854 O O . ILE B 1 292 ? 2.988 -28.094 -24.641 1 97 292 ILE B O 1
ATOM 5858 N N . GLN B 1 293 ? 4.359 -29.281 -23.297 1 96.44 293 GLN B N 1
ATOM 5859 C CA . GLN B 1 293 ? 5.543 -28.531 -23.688 1 96.44 293 GLN B CA 1
ATOM 5860 C C . GLN B 1 293 ? 6.469 -29.391 -24.562 1 96.44 293 GLN B C 1
ATOM 5862 O O . GLN B 1 293 ? 6.637 -30.578 -24.312 1 96.44 293 GLN B O 1
ATOM 5867 N N . THR B 1 294 ? 7.191 -28.734 -25.531 1 96.75 294 THR B N 1
ATOM 5868 C CA . THR B 1 294 ? 7.953 -29.516 -26.5 1 96.75 294 THR B CA 1
ATOM 5869 C C . THR B 1 294 ? 9.453 -29.391 -26.234 1 96.75 294 THR B C 1
ATOM 5871 O O . THR B 1 294 ? 10.258 -29.469 -27.172 1 96.75 294 THR B O 1
ATOM 5874 N N . ASP B 1 295 ? 9.812 -29.062 -25.062 1 95.31 295 ASP B N 1
ATOM 5875 C CA . ASP B 1 295 ? 11.188 -29.125 -24.562 1 95.31 295 ASP B CA 1
ATOM 5876 C C . ASP B 1 295 ? 11.211 -29.375 -23.047 1 95.31 295 ASP B C 1
ATOM 5878 O O . ASP B 1 295 ? 10.164 -29.328 -22.391 1 95.31 295 ASP B O 1
ATOM 5882 N N . GLY B 1 296 ? 12.344 -29.656 -22.531 1 96.38 296 GLY B N 1
ATOM 5883 C CA . GLY B 1 296 ? 12.453 -30.047 -21.125 1 96.38 296 GLY B CA 1
ATOM 5884 C C . GLY B 1 296 ? 12.906 -28.906 -20.234 1 96.38 296 GLY B C 1
ATOM 5885 O O . GLY B 1 296 ? 13.539 -29.125 -19.203 1 96.38 296 GLY B O 1
ATOM 5886 N N . ARG B 1 297 ? 12.602 -27.672 -20.641 1 97.06 297 ARG B N 1
ATOM 5887 C CA . ARG B 1 297 ? 13.07 -26.531 -19.859 1 97.06 297 ARG B CA 1
ATOM 5888 C C . ARG B 1 297 ? 11.984 -26.031 -18.906 1 97.06 297 ARG B C 1
ATOM 5890 O O . ARG B 1 297 ? 10.984 -25.453 -19.359 1 97.06 297 ARG B O 1
ATOM 5897 N N . LEU B 1 298 ? 12.234 -26.188 -17.641 1 98.06 298 LEU B N 1
ATOM 5898 C CA . LEU B 1 298 ? 11.281 -25.812 -16.609 1 98.06 298 LEU B CA 1
ATOM 5899 C C . LEU B 1 298 ? 11.141 -24.297 -16.516 1 98.06 298 LEU B C 1
ATOM 5901 O O . LEU B 1 298 ? 10.031 -23.781 -16.344 1 98.06 298 LEU B O 1
ATOM 5905 N N . ASP B 1 299 ? 12.211 -23.578 -16.594 1 97.94 299 ASP B N 1
ATOM 5906 C CA . ASP B 1 299 ? 12.25 -22.141 -16.328 1 97.94 299 ASP B CA 1
ATOM 5907 C C . ASP B 1 299 ? 11.68 -21.359 -17.516 1 97.94 299 ASP B C 1
ATOM 5909 O O . ASP B 1 299 ? 10.836 -20.484 -17.328 1 97.94 299 ASP B O 1
ATOM 5913 N N . TRP B 1 300 ? 12.172 -21.656 -18.719 1 96.94 300 TRP B N 1
ATOM 5914 C CA . TRP B 1 300 ? 11.727 -20.984 -19.953 1 96.94 300 TRP B CA 1
ATOM 5915 C C . TRP B 1 300 ? 11.781 -21.938 -21.141 1 96.94 300 TRP B C 1
ATOM 5917 O O . TRP B 1 300 ? 12.828 -22.516 -21.422 1 96.94 300 TRP B O 1
ATOM 5927 N N . SER B 1 301 ? 10.641 -22.031 -21.75 1 95.94 301 SER B N 1
ATOM 5928 C CA . SER B 1 301 ? 10.602 -22.875 -22.938 1 95.94 301 SER B CA 1
ATOM 5929 C C . SER B 1 301 ? 11.133 -22.109 -24.156 1 95.94 301 SER B C 1
ATOM 5931 O O . SER B 1 301 ? 10.43 -21.281 -24.734 1 95.94 301 SER B O 1
ATOM 5933 N N . HIS B 1 302 ? 12.172 -22.5 -24.672 1 93.5 302 HIS B N 1
ATOM 5934 C CA . HIS B 1 302 ? 12.75 -21.859 -25.844 1 93.5 302 HIS B CA 1
ATOM 5935 C C . HIS B 1 302 ? 12 -22.25 -27.109 1 93.5 302 HIS B C 1
ATOM 5937 O O . HIS B 1 302 ? 12.164 -21.609 -28.156 1 93.5 302 HIS B O 1
ATOM 5943 N N . SER B 1 303 ? 11.219 -23.234 -26.938 1 92.06 303 SER B N 1
ATOM 5944 C CA . SER B 1 303 ? 10.422 -23.656 -28.094 1 92.06 303 SER B CA 1
ATOM 5945 C C . SER B 1 303 ? 9.469 -22.547 -28.531 1 92.06 303 SER B C 1
ATOM 5947 O O . SER B 1 303 ? 9.109 -22.469 -29.703 1 92.06 303 SER B O 1
ATOM 5949 N N . ILE B 1 304 ? 9.148 -21.703 -27.641 1 93.06 304 ILE B N 1
ATOM 5950 C CA . ILE B 1 304 ? 8.125 -20.719 -27.969 1 93.06 304 ILE B CA 1
ATOM 5951 C C . ILE B 1 304 ? 8.789 -19.375 -28.297 1 93.06 304 ILE B C 1
ATOM 5953 O O . ILE B 1 304 ? 8.109 -18.359 -28.438 1 93.06 304 ILE B O 1
ATOM 5957 N N . GLY B 1 305 ? 10.07 -19.328 -28.234 1 92.31 305 GLY B N 1
ATOM 5958 C CA . GLY B 1 305 ? 10.789 -18.094 -28.531 1 92.31 305 GLY B CA 1
ATOM 5959 C C . GLY B 1 305 ? 11.781 -17.703 -27.453 1 92.31 305 GLY B C 1
ATOM 5960 O O . GLY B 1 305 ? 11.898 -18.391 -26.422 1 92.31 305 GLY B O 1
ATOM 5961 N N . ASP B 1 306 ? 12.43 -16.578 -27.719 1 93.81 306 ASP B N 1
ATOM 5962 C CA . ASP B 1 306 ? 13.445 -16.062 -26.812 1 93.81 306 ASP B CA 1
ATOM 5963 C C . ASP B 1 306 ? 12.805 -15.352 -25.625 1 93.81 306 ASP B C 1
ATOM 5965 O O . ASP B 1 306 ? 11.82 -14.625 -25.781 1 93.81 306 ASP B O 1
ATOM 5969 N N . GLU B 1 307 ? 13.359 -15.523 -24.438 1 94.38 307 GLU B N 1
ATOM 5970 C CA . GLU B 1 307 ? 12.773 -14.953 -23.219 1 94.38 307 GLU B CA 1
ATOM 5971 C C . GLU B 1 307 ? 12.883 -13.43 -23.219 1 94.38 307 GLU B C 1
ATOM 5973 O O . GLU B 1 307 ? 12.094 -12.742 -22.562 1 94.38 307 GLU B O 1
ATOM 5978 N N . ASP B 1 308 ? 13.836 -12.859 -23.984 1 92.62 308 ASP B N 1
ATOM 5979 C CA . ASP B 1 308 ? 14.109 -11.43 -23.828 1 92.62 308 ASP B CA 1
ATOM 5980 C C . ASP B 1 308 ? 13.703 -10.656 -25.078 1 92.62 308 ASP B C 1
ATOM 5982 O O . ASP B 1 308 ? 13.586 -9.43 -25.047 1 92.62 308 ASP B O 1
ATOM 5986 N N . ASP B 1 309 ? 13.562 -11.352 -26.125 1 86.88 309 ASP B N 1
ATOM 5987 C CA . ASP B 1 309 ? 13.375 -10.602 -27.359 1 86.88 309 ASP B CA 1
ATOM 5988 C C . ASP B 1 309 ? 12.312 -11.258 -28.25 1 86.88 309 ASP B C 1
ATOM 5990 O O . ASP B 1 309 ? 12.078 -12.469 -28.156 1 86.88 309 ASP B O 1
ATOM 5994 N N . GLY B 1 310 ? 11.633 -10.375 -28.922 1 85.94 310 GLY B N 1
ATOM 5995 C CA . GLY B 1 310 ? 10.773 -10.852 -29.984 1 85.94 310 GLY B CA 1
ATOM 5996 C C . GLY B 1 310 ? 9.43 -11.352 -29.5 1 85.94 310 GLY B C 1
ATOM 5997 O O . GLY B 1 310 ? 9.078 -11.156 -28.328 1 85.94 310 GLY B O 1
ATOM 5998 N N . GLU B 1 311 ? 8.672 -11.906 -30.438 1 88.12 311 GLU B N 1
ATOM 5999 C CA . GLU B 1 311 ? 7.359 -12.492 -30.172 1 88.12 311 GLU B CA 1
ATOM 6000 C C . GLU B 1 311 ? 7.496 -13.867 -29.516 1 88.12 311 GLU B C 1
ATOM 6002 O O . GLU B 1 311 ? 8.43 -14.609 -29.812 1 88.12 311 GLU B O 1
ATOM 6007 N N . ILE B 1 312 ? 6.621 -14.055 -28.578 1 89.75 312 ILE B N 1
ATOM 6008 C CA . ILE B 1 312 ? 6.594 -15.367 -27.938 1 89.75 312 ILE B CA 1
ATOM 6009 C C . ILE B 1 312 ? 5.211 -15.992 -28.109 1 89.75 312 ILE B C 1
ATOM 6011 O O . ILE B 1 312 ? 4.211 -15.281 -28.25 1 89.75 312 ILE B O 1
ATOM 6015 N N . GLY B 1 313 ? 5.223 -17.406 -28.172 1 88.5 313 GLY B N 1
ATOM 6016 C CA . GLY B 1 313 ? 3.955 -18.109 -28.203 1 88.5 313 GLY B CA 1
ATOM 6017 C C . GLY B 1 313 ? 4.027 -19.422 -28.969 1 88.5 313 GLY B C 1
ATOM 6018 O O . GLY B 1 313 ? 5.008 -19.688 -29.672 1 88.5 313 GLY B O 1
ATOM 6019 N N . TRP B 1 314 ? 2.971 -20.094 -28.891 1 84.75 314 TRP B N 1
ATOM 6020 C CA . TRP B 1 314 ? 2.918 -21.438 -29.469 1 84.75 314 TRP B CA 1
ATOM 6021 C C . TRP B 1 314 ? 2.807 -21.359 -30.984 1 84.75 314 TRP B C 1
ATOM 6023 O O . TRP B 1 314 ? 3.139 -22.328 -31.688 1 84.75 314 TRP B O 1
ATOM 6033 N N . ARG B 1 315 ? 2.424 -20.234 -31.453 1 82.06 315 ARG B N 1
ATOM 6034 C CA . ARG B 1 315 ? 2.283 -20.047 -32.906 1 82.06 315 ARG B CA 1
ATOM 6035 C C . ARG B 1 315 ? 3.631 -20.188 -33.594 1 82.06 315 ARG B C 1
ATOM 6037 O O . ARG B 1 315 ? 3.709 -20.719 -34.719 1 82.06 315 ARG B O 1
ATOM 6044 N N . ILE B 1 316 ? 4.645 -19.844 -32.906 1 82.62 316 ILE B N 1
ATOM 6045 C CA . ILE B 1 316 ? 5.957 -19.891 -33.531 1 82.62 316 ILE B CA 1
ATOM 6046 C C . ILE B 1 316 ? 6.781 -21.031 -32.938 1 82.62 316 ILE B C 1
ATOM 6048 O O . ILE B 1 316 ? 7.984 -21.125 -33.188 1 82.62 316 ILE B O 1
ATOM 6052 N N . ALA B 1 317 ? 6.09 -21.797 -32.188 1 88.38 317 ALA B N 1
ATOM 6053 C CA . ALA B 1 317 ? 6.812 -22.859 -31.484 1 88.38 317 ALA B CA 1
ATOM 6054 C C . ALA B 1 317 ? 7.262 -23.953 -32.438 1 88.38 317 ALA B C 1
ATOM 6056 O O . ALA B 1 317 ? 6.531 -24.312 -33.375 1 88.38 317 ALA B O 1
ATOM 6057 N N . LYS B 1 318 ? 8.383 -24.453 -32.156 1 88.31 318 LYS B N 1
ATOM 6058 C CA . LYS B 1 318 ? 8.922 -25.547 -32.938 1 88.31 318 LYS B CA 1
ATOM 6059 C C . LYS B 1 318 ? 8.133 -26.844 -32.719 1 88.31 318 LYS B C 1
ATOM 6061 O O . LYS B 1 318 ? 7.809 -27.172 -31.578 1 88.31 318 LYS B O 1
ATOM 6066 N N . GLU B 1 319 ? 7.844 -27.516 -33.844 1 94.06 319 GLU B N 1
ATOM 6067 C CA . GLU B 1 319 ? 7.137 -28.797 -33.75 1 94.06 319 GLU B CA 1
ATOM 6068 C C . GLU B 1 319 ? 8.047 -29.891 -33.219 1 94.06 319 GLU B C 1
ATOM 6070 O O . GLU B 1 319 ? 9.211 -29.984 -33.594 1 94.06 319 GLU B O 1
ATOM 6075 N N . ALA B 1 320 ? 7.477 -30.656 -32.281 1 96.81 320 ALA B N 1
ATOM 6076 C CA . ALA B 1 320 ? 8.234 -31.797 -31.781 1 96.81 320 ALA B CA 1
ATOM 6077 C C . ALA B 1 320 ? 8.398 -32.875 -32.844 1 96.81 320 ALA B C 1
ATOM 6079 O O . ALA B 1 320 ? 7.469 -33.156 -33.594 1 96.81 320 ALA B O 1
ATOM 6080 N N . THR B 1 321 ? 9.609 -33.469 -32.969 1 96.81 321 THR B N 1
ATOM 6081 C CA . THR B 1 321 ? 9.867 -34.531 -33.938 1 96.81 321 THR B CA 1
ATOM 6082 C C . THR B 1 321 ? 10.094 -35.875 -33.219 1 96.81 321 THR B C 1
ATOM 6084 O O . THR B 1 321 ? 10.102 -36.906 -33.875 1 96.81 321 THR B O 1
ATOM 6087 N N . ASP B 1 322 ? 10.25 -35.719 -31.953 1 97.69 322 ASP B N 1
ATOM 6088 C CA . ASP B 1 322 ? 10.5 -36.906 -31.125 1 97.69 322 ASP B CA 1
ATOM 6089 C C . ASP B 1 322 ? 9.727 -36.812 -29.812 1 97.69 322 ASP B C 1
ATOM 6091 O O . ASP B 1 322 ? 9.625 -35.75 -29.203 1 97.69 322 ASP B O 1
ATOM 6095 N N . ILE B 1 323 ? 9.195 -38 -29.391 1 98.31 323 ILE B N 1
ATOM 6096 C CA . ILE B 1 323 ? 8.359 -38.062 -28.188 1 98.31 323 ILE B CA 1
ATOM 6097 C C . ILE B 1 323 ? 9.188 -37.656 -26.969 1 98.31 323 ILE B C 1
ATOM 6099 O O . ILE B 1 323 ? 8.641 -37.156 -25.984 1 98.31 323 ILE B O 1
ATOM 6103 N N . ASN B 1 324 ? 10.492 -37.844 -27.031 1 97.88 324 ASN B N 1
ATOM 6104 C CA . ASN B 1 324 ? 11.375 -37.531 -25.922 1 97.88 324 ASN B CA 1
ATOM 6105 C C . ASN B 1 324 ? 11.5 -36.031 -25.688 1 97.88 324 ASN B C 1
ATOM 6107 O O . ASN B 1 324 ? 11.984 -35.594 -24.625 1 97.88 324 ASN B O 1
ATOM 6111 N N . GLU B 1 325 ? 10.984 -35.219 -26.531 1 97.44 325 GLU B N 1
ATOM 6112 C CA . GLU B 1 325 ? 10.992 -33.781 -26.406 1 97.44 325 GLU B CA 1
ATOM 6113 C C . GLU B 1 325 ? 9.734 -33.281 -25.719 1 97.44 325 GLU B C 1
ATOM 6115 O O . GLU B 1 325 ? 9.648 -32.094 -25.328 1 97.44 325 GLU B O 1
ATOM 6120 N N . VAL B 1 326 ? 8.766 -34.125 -25.547 1 98.25 326 VAL B N 1
ATOM 6121 C CA . VAL B 1 326 ? 7.43 -33.719 -25.109 1 98.25 326 VAL B CA 1
ATOM 6122 C C . VAL B 1 326 ? 7.293 -33.906 -23.609 1 98.25 326 VAL B C 1
ATOM 6124 O O . VAL B 1 326 ? 7.594 -34.969 -23.078 1 98.25 326 VAL B O 1
ATOM 6127 N N . TYR B 1 327 ? 6.867 -32.844 -22.953 1 98.19 327 TYR B N 1
ATOM 6128 C CA . TYR B 1 327 ? 6.707 -32.844 -21.516 1 98.19 327 TYR B CA 1
ATOM 6129 C C . TYR B 1 327 ? 5.301 -32.406 -21.109 1 98.19 327 TYR B C 1
ATOM 6131 O O . TYR B 1 327 ? 4.688 -31.594 -21.797 1 98.19 327 TYR B O 1
ATOM 6139 N N . PHE B 1 328 ? 4.809 -33.062 -20.062 1 97.94 328 PHE B N 1
ATOM 6140 C CA . PHE B 1 328 ? 3.59 -32.656 -19.375 1 97.94 328 PHE B CA 1
ATOM 6141 C C . PHE B 1 328 ? 3.896 -31.609 -18.312 1 97.94 328 PHE B C 1
ATOM 6143 O O . PHE B 1 328 ? 4.656 -31.875 -17.375 1 97.94 328 PHE B O 1
ATOM 6150 N N . ARG B 1 329 ? 3.316 -30.406 -18.484 1 97.75 329 ARG B N 1
ATOM 6151 C CA . ARG B 1 329 ? 3.502 -29.281 -17.547 1 97.75 329 ARG B CA 1
ATOM 6152 C C . ARG B 1 329 ? 2.199 -28.953 -16.828 1 97.75 329 ARG B C 1
ATOM 6154 O O . ARG B 1 329 ? 1.316 -28.312 -17.406 1 97.75 329 ARG B O 1
ATOM 6161 N N . SER B 1 330 ? 2.131 -29.359 -15.633 1 97.06 330 SER B N 1
ATOM 6162 C CA . SER B 1 330 ? 0.971 -29.031 -14.812 1 97.06 330 SER B CA 1
ATOM 6163 C C . SER B 1 330 ? 1.305 -27.938 -13.797 1 97.06 330 SER B C 1
ATOM 6165 O O . SER B 1 330 ? 2.379 -27.953 -13.195 1 97.06 330 SER B O 1
ATOM 6167 N N . GLU B 1 331 ? 0.401 -26.969 -13.641 1 97.75 331 GLU B N 1
ATOM 6168 C CA . GLU B 1 331 ? 0.578 -25.891 -12.664 1 97.75 331 GLU B CA 1
ATOM 6169 C C . GLU B 1 331 ? -0.493 -25.953 -11.578 1 97.75 331 GLU B C 1
ATOM 6171 O O . GLU B 1 331 ? -1.687 -26.016 -11.883 1 97.75 331 GLU B O 1
ATOM 6176 N N . ARG B 1 332 ? -0.061 -26.047 -10.367 1 98.12 332 ARG B N 1
ATOM 6177 C CA . ARG B 1 332 ? -0.917 -25.828 -9.203 1 98.12 332 ARG B CA 1
ATOM 6178 C C . ARG B 1 332 ? -0.917 -24.359 -8.805 1 98.12 332 ARG B C 1
ATOM 6180 O O . ARG B 1 332 ? 0.137 -23.797 -8.508 1 98.12 332 ARG B O 1
ATOM 6187 N N . GLN B 1 333 ? -2.041 -23.797 -8.805 1 98.25 333 GLN B N 1
ATOM 6188 C CA . GLN B 1 333 ? -2.191 -22.359 -8.602 1 98.25 333 GLN B CA 1
ATOM 6189 C C . GLN B 1 333 ? -3.037 -22.062 -7.363 1 98.25 333 GLN B C 1
ATOM 6191 O O . GLN B 1 333 ? -4.211 -22.438 -7.309 1 98.25 333 GLN B O 1
ATOM 6196 N N . SER B 1 334 ? -2.438 -21.469 -6.375 1 98.56 334 SER B N 1
ATOM 6197 C CA . SER B 1 334 ? -3.164 -21.125 -5.156 1 98.56 334 SER B CA 1
ATOM 6198 C C . SER B 1 334 ? -3.391 -19.609 -5.059 1 98.56 334 SER B C 1
ATOM 6200 O O . SER B 1 334 ? -2.588 -18.828 -5.562 1 98.56 334 SER B O 1
ATOM 6202 N N . LEU B 1 335 ? -4.477 -19.25 -4.449 1 98.44 335 LEU B N 1
ATOM 6203 C CA . LEU B 1 335 ? -4.816 -17.859 -4.188 1 98.44 335 LEU B CA 1
ATOM 6204 C C . LEU B 1 335 ? -5.223 -17.672 -2.732 1 98.44 335 LEU B C 1
ATOM 6206 O O . LEU B 1 335 ? -6.16 -18.312 -2.252 1 98.44 335 LEU B O 1
ATOM 6210 N N . ARG B 1 336 ? -4.539 -16.766 -2.078 1 98.19 336 ARG B N 1
ATOM 6211 C CA . ARG B 1 336 ? -4.816 -16.422 -0.686 1 98.19 336 ARG B CA 1
ATOM 6212 C C . ARG B 1 336 ? -4.902 -14.922 -0.495 1 98.19 336 ARG B C 1
ATOM 6214 O O . ARG B 1 336 ? -4.055 -14.172 -0.993 1 98.19 336 ARG B O 1
ATOM 6221 N N . ARG B 1 337 ? -5.938 -14.523 0.226 1 98.25 337 ARG B N 1
ATOM 6222 C CA . ARG B 1 337 ? -6.031 -13.125 0.649 1 98.25 337 ARG B CA 1
ATOM 6223 C C . ARG B 1 337 ? -5.164 -12.875 1.879 1 98.25 337 ARG B C 1
ATOM 6225 O O . ARG B 1 337 ? -5.281 -13.578 2.883 1 98.25 337 ARG B O 1
ATOM 6232 N N . LEU B 1 338 ? -4.324 -11.875 1.781 1 98.12 338 LEU B N 1
ATOM 6233 C CA . LEU B 1 338 ? -3.488 -11.5 2.918 1 98.12 338 LEU B CA 1
ATOM 6234 C C . LEU B 1 338 ? -4.258 -10.617 3.895 1 98.12 338 LEU B C 1
ATOM 6236 O O . LEU B 1 338 ? -4.938 -9.68 3.482 1 98.12 338 LEU B O 1
ATOM 6240 N N . PRO B 1 339 ? -4.184 -10.875 5.156 1 96.56 339 PRO B N 1
ATOM 6241 C CA . PRO B 1 339 ? -5.051 -10.203 6.129 1 96.56 339 PRO B CA 1
ATOM 6242 C C . PRO B 1 339 ? -4.715 -8.727 6.305 1 96.56 339 PRO B C 1
ATOM 6244 O O . PRO B 1 339 ? -5.609 -7.906 6.527 1 96.56 339 PRO B O 1
ATOM 6247 N N . ILE B 1 340 ? -3.514 -8.336 6.223 1 95.19 340 ILE B N 1
ATOM 6248 C CA . ILE B 1 340 ? -3.125 -6.969 6.562 1 95.19 340 ILE B CA 1
ATOM 6249 C C . ILE B 1 340 ? -3.191 -6.09 5.316 1 95.19 340 ILE B C 1
ATOM 6251 O O . ILE B 1 340 ? -3.941 -5.109 5.281 1 95.19 340 ILE B O 1
ATOM 6255 N N . SER B 1 341 ? -2.518 -6.465 4.281 1 95.81 341 SER B N 1
ATOM 6256 C CA . SER B 1 341 ? -2.451 -5.656 3.07 1 95.81 341 SER B CA 1
ATOM 6257 C C . SER B 1 341 ? -3.723 -5.801 2.238 1 95.81 341 SER B C 1
ATOM 6259 O O . SER B 1 341 ? -4.035 -4.934 1.417 1 95.81 341 SER B O 1
ATOM 6261 N N . GLY B 1 342 ? -4.352 -6.992 2.342 1 96.44 342 GLY B N 1
ATOM 6262 C CA . GLY B 1 342 ? -5.512 -7.281 1.51 1 96.44 342 GLY B CA 1
ATOM 6263 C C . GLY B 1 342 ? -5.141 -7.785 0.128 1 96.44 342 GLY B C 1
ATOM 6264 O O . GLY B 1 342 ? -6.012 -8.203 -0.64 1 96.44 342 GLY B O 1
ATOM 6265 N N . ALA B 1 343 ? -3.879 -7.777 -0.239 1 98.25 343 ALA B N 1
ATOM 6266 C CA . ALA B 1 343 ? -3.441 -8.273 -1.54 1 98.25 343 ALA B CA 1
ATOM 6267 C C . ALA B 1 343 ? -3.699 -9.773 -1.667 1 98.25 343 ALA B C 1
ATOM 6269 O O . ALA B 1 343 ? -3.869 -10.469 -0.662 1 98.25 343 ALA B O 1
ATOM 6270 N N . LEU B 1 344 ? -3.811 -10.164 -2.879 1 98.69 344 LEU B N 1
ATOM 6271 C CA . LEU B 1 344 ? -3.906 -11.594 -3.148 1 98.69 344 LEU B CA 1
ATOM 6272 C C . LEU B 1 344 ? -2.537 -12.18 -3.482 1 98.69 344 LEU B C 1
ATOM 6274 O O . LEU B 1 344 ? -1.854 -11.695 -4.387 1 98.69 344 LEU B O 1
ATOM 6278 N N . CYS B 1 345 ? -2.164 -13.18 -2.715 1 98.81 345 CYS B N 1
ATOM 6279 C CA . CYS B 1 345 ? -0.963 -13.961 -2.99 1 98.81 345 CYS B CA 1
ATOM 6280 C C . CYS B 1 345 ? -1.271 -15.125 -3.928 1 98.81 345 CYS B C 1
ATOM 6282 O O . CYS B 1 345 ? -1.977 -16.062 -3.551 1 98.81 345 CYS B O 1
ATOM 6284 N N . PHE B 1 346 ? -0.775 -15.031 -5.109 1 98.81 346 PHE B N 1
ATOM 6285 C CA . PHE B 1 346 ? -0.944 -16.047 -6.145 1 98.81 346 PHE B CA 1
ATOM 6286 C C . PHE B 1 346 ? 0.335 -16.859 -6.32 1 98.81 346 PHE B C 1
ATOM 6288 O O . PHE B 1 346 ? 1.354 -16.328 -6.773 1 98.81 346 PHE B O 1
ATOM 6295 N N . THR B 1 347 ? 0.298 -18.125 -5.977 1 98.88 347 THR B N 1
ATOM 6296 C CA . THR B 1 347 ? 1.456 -18.984 -6.16 1 98.88 347 THR B CA 1
ATOM 6297 C C . THR B 1 347 ? 1.231 -19.953 -7.324 1 98.88 347 THR B C 1
ATOM 6299 O O . THR B 1 347 ? 0.118 -20.438 -7.523 1 98.88 347 THR B O 1
ATOM 6302 N N . VAL B 1 348 ? 2.268 -20.172 -8.039 1 98.69 348 VAL B N 1
ATOM 6303 C CA . VAL B 1 348 ? 2.23 -21.109 -9.156 1 98.69 348 VAL B CA 1
ATOM 6304 C C . VAL B 1 348 ? 3.336 -22.156 -9 1 98.69 348 VAL B C 1
ATOM 6306 O O . VAL B 1 348 ? 4.52 -21.844 -9.133 1 98.69 348 VAL B O 1
ATOM 6309 N N . ARG B 1 349 ? 2.918 -23.328 -8.703 1 98.62 349 ARG B N 1
ATOM 6310 C CA . ARG B 1 349 ? 3.828 -24.469 -8.602 1 98.62 349 ARG B CA 1
ATOM 6311 C C . ARG B 1 349 ? 3.758 -25.344 -9.852 1 98.62 349 ARG B C 1
ATOM 6313 O O . ARG B 1 349 ? 2.693 -25.859 -10.195 1 98.62 349 ARG B O 1
ATOM 6320 N N . THR B 1 350 ? 4.902 -25.516 -10.469 1 98.44 350 THR B N 1
ATOM 6321 C CA . THR B 1 350 ? 4.949 -26.297 -11.703 1 98.44 350 THR B CA 1
ATOM 6322 C C . THR B 1 350 ? 5.352 -27.734 -11.414 1 98.44 350 THR B C 1
ATOM 6324 O O . THR B 1 350 ? 6.336 -27.984 -10.711 1 98.44 350 THR B O 1
ATOM 6327 N N . TYR B 1 351 ? 4.598 -28.656 -11.844 1 97.81 351 TYR B N 1
ATOM 6328 C CA . TYR B 1 351 ? 4.918 -30.078 -11.938 1 97.81 351 TYR B CA 1
ATOM 6329 C C . TYR B 1 351 ? 5.25 -30.469 -13.375 1 97.81 351 TYR B C 1
ATOM 6331 O O . TYR B 1 351 ? 4.422 -30.312 -14.273 1 97.81 351 TYR B O 1
ATOM 6339 N N . PHE B 1 352 ? 6.449 -30.938 -13.547 1 97.75 352 PHE B N 1
ATOM 6340 C CA . PHE B 1 352 ? 7.031 -31.094 -14.875 1 97.75 352 PHE B CA 1
ATOM 6341 C C . PHE B 1 352 ? 7.559 -32.5 -15.078 1 97.75 352 PHE B C 1
ATOM 6343 O O . PHE B 1 352 ? 8.461 -32.938 -14.359 1 97.75 352 PHE B O 1
ATOM 6350 N N . ILE B 1 353 ? 6.949 -33.25 -16.062 1 97.62 353 ILE B N 1
ATOM 6351 C CA . ILE B 1 353 ? 7.312 -34.656 -16.219 1 97.62 353 ILE B CA 1
ATOM 6352 C C . ILE B 1 353 ? 7.367 -35.031 -17.703 1 97.62 353 ILE B C 1
ATOM 6354 O O . ILE B 1 353 ? 6.52 -34.594 -18.484 1 97.62 353 ILE B O 1
ATOM 6358 N N . PRO B 1 354 ? 8.422 -35.812 -18.094 1 98.25 354 PRO B N 1
ATOM 6359 C CA . PRO B 1 354 ? 8.398 -36.281 -19.484 1 98.25 354 PRO B CA 1
ATOM 6360 C C . PRO B 1 354 ? 7.188 -37.156 -19.781 1 98.25 354 PRO B C 1
ATOM 6362 O O . PRO B 1 354 ? 6.789 -37.969 -18.953 1 98.25 354 PRO B O 1
ATOM 6365 N N . ILE B 1 355 ? 6.688 -37 -20.984 1 98.56 355 ILE B N 1
ATOM 6366 C CA . ILE B 1 355 ? 5.5 -37.719 -21.391 1 98.56 355 ILE B CA 1
ATOM 6367 C C . ILE B 1 355 ? 5.793 -39.219 -21.344 1 98.56 355 ILE B C 1
ATOM 6369 O O . ILE B 1 355 ? 4.922 -40.031 -20.969 1 98.56 355 ILE B O 1
ATOM 6373 N N . VAL B 1 356 ? 7 -39.656 -21.641 1 98.56 356 VAL B N 1
ATOM 6374 C CA . VAL B 1 356 ? 7.371 -41.062 -21.703 1 98.56 356 VAL B CA 1
ATOM 6375 C C . VAL B 1 356 ? 7.285 -41.688 -20.312 1 98.56 356 VAL B C 1
ATOM 6377 O O . VAL B 1 356 ? 7.07 -42.875 -20.172 1 98.56 356 VAL B O 1
ATOM 6380 N N . LYS B 1 357 ? 7.461 -40.844 -19.344 1 98.19 357 LYS B N 1
ATOM 6381 C CA . LYS B 1 357 ? 7.293 -41.312 -17.969 1 98.19 357 LYS B CA 1
ATOM 6382 C C . LYS B 1 357 ? 5.828 -41.281 -17.547 1 98.19 357 LYS B C 1
ATOM 6384 O O . LYS B 1 357 ? 5.352 -42.188 -16.859 1 98.19 357 LYS B O 1
ATOM 6389 N N . LEU B 1 358 ? 5.117 -40.312 -17.938 1 97.81 358 LEU B N 1
ATOM 6390 C CA . LEU B 1 358 ? 3.715 -40.094 -17.594 1 97.81 358 LEU B CA 1
ATOM 6391 C C . LEU B 1 358 ? 2.867 -41.281 -18.031 1 97.81 358 LEU B C 1
ATOM 6393 O O . LEU B 1 358 ? 1.975 -41.719 -17.312 1 97.81 358 LEU B O 1
ATOM 6397 N N . VAL B 1 359 ? 3.15 -41.844 -19.156 1 97.69 359 VAL B N 1
ATOM 6398 C CA . VAL B 1 359 ? 2.307 -42.844 -19.797 1 97.69 359 VAL B CA 1
ATOM 6399 C C . VAL B 1 359 ? 2.482 -44.219 -19.109 1 97.69 359 VAL B C 1
ATOM 6401 O O . VAL B 1 359 ? 1.766 -45.156 -19.422 1 97.69 359 VAL B O 1
ATOM 6404 N N . GLU B 1 360 ? 3.432 -44.281 -18.266 1 97.19 360 GLU B N 1
ATOM 6405 C CA . GLU B 1 360 ? 3.617 -45.5 -17.5 1 97.19 360 GLU B CA 1
ATOM 6406 C C . GLU B 1 360 ? 2.514 -45.688 -16.453 1 97.19 360 GLU B C 1
ATOM 6408 O O . GLU B 1 360 ? 2.311 -46.781 -15.938 1 97.19 360 GLU B O 1
ATOM 6413 N N . GLU B 1 361 ? 1.81 -44.656 -16.172 1 95.69 361 GLU B N 1
ATOM 6414 C CA . GLU B 1 361 ? 0.721 -44.719 -15.195 1 95.69 361 GLU B CA 1
ATOM 6415 C C . GLU B 1 361 ? -0.536 -45.312 -15.812 1 95.69 361 GLU B C 1
ATOM 6417 O O . GLU B 1 361 ? -0.933 -44.938 -16.922 1 95.69 361 GLU B O 1
ATOM 6422 N N . ASP B 1 362 ? -1.144 -46.219 -15.008 1 95.56 362 ASP B N 1
ATOM 6423 C CA . ASP B 1 362 ? -2.352 -46.844 -15.523 1 95.56 362 ASP B CA 1
ATOM 6424 C C . ASP B 1 362 ? -3.438 -45.812 -15.812 1 95.56 362 ASP B C 1
ATOM 6426 O O . ASP B 1 362 ? -3.607 -44.844 -15.062 1 95.56 362 ASP B O 1
ATOM 6430 N N . TYR B 1 363 ? -4.156 -45.969 -17 1 96.12 363 TYR B N 1
ATOM 6431 C CA . TYR B 1 363 ? -5.324 -45.219 -17.453 1 96.12 363 TYR B CA 1
ATOM 6432 C C . TYR B 1 363 ? -4.918 -43.875 -18.031 1 96.12 363 TYR B C 1
ATOM 6434 O O . TYR B 1 363 ? -5.68 -43.281 -18.797 1 96.12 363 TYR B O 1
ATOM 6442 N N . VAL B 1 364 ? -3.77 -43.375 -17.75 1 96.69 364 VAL B N 1
ATOM 6443 C CA . VAL B 1 364 ? -3.346 -42.031 -18.078 1 96.69 364 VAL B CA 1
ATOM 6444 C C . VAL B 1 364 ? -3.258 -41.875 -19.594 1 96.69 364 VAL B C 1
ATOM 6446 O O . VAL B 1 364 ? -3.736 -40.875 -20.141 1 96.69 364 VAL B O 1
ATOM 6449 N N . PRO B 1 365 ? -2.678 -42.812 -20.344 1 97.88 365 PRO B N 1
ATOM 6450 C CA . PRO B 1 365 ? -2.564 -42.625 -21.781 1 97.88 365 PRO B CA 1
ATOM 6451 C C . PRO B 1 365 ? -3.916 -42.406 -22.453 1 97.88 365 PRO B C 1
ATOM 6453 O O . PRO B 1 365 ? -4.082 -41.438 -23.219 1 97.88 365 PRO B O 1
ATOM 6456 N N . LYS B 1 366 ? -4.844 -43.219 -22.141 1 97.31 366 LYS B N 1
ATOM 6457 C CA . LYS B 1 366 ? -6.16 -43.094 -22.766 1 97.31 366 LYS B CA 1
ATOM 6458 C C . LYS B 1 366 ? -6.879 -41.844 -22.281 1 97.31 366 LYS B C 1
ATOM 6460 O O . LYS B 1 366 ? -7.508 -41.156 -23.078 1 97.31 366 LYS B O 1
ATOM 6465 N N . ARG B 1 367 ? -6.82 -41.594 -21 1 96.5 367 ARG B N 1
ATOM 6466 C CA . ARG B 1 367 ? -7.469 -40.406 -20.406 1 96.5 367 ARG B CA 1
ATOM 6467 C C . ARG B 1 367 ? -6.941 -39.125 -21.031 1 96.5 367 ARG B C 1
ATOM 6469 O O . ARG B 1 367 ? -7.723 -38.25 -21.391 1 96.5 367 ARG B O 1
ATOM 6476 N N . LEU B 1 368 ? -5.629 -39.031 -21.125 1 97.75 368 LEU B N 1
ATOM 6477 C CA . LEU B 1 368 ? -5.004 -37.875 -21.734 1 97.75 368 LEU B CA 1
ATOM 6478 C C . LEU B 1 368 ? -5.344 -37.781 -23.203 1 97.75 368 LEU B C 1
ATOM 6480 O O . LEU B 1 368 ? -5.648 -36.688 -23.719 1 97.75 368 LEU B O 1
ATOM 6484 N N . LEU B 1 369 ? -5.246 -38.875 -23.906 1 98.38 369 LEU B N 1
ATOM 6485 C CA . LEU B 1 369 ? -5.59 -38.906 -25.328 1 98.38 369 LEU B CA 1
ATOM 6486 C C . LEU B 1 369 ? -7 -38.375 -25.562 1 98.38 369 LEU B C 1
ATOM 6488 O O . LEU B 1 369 ? -7.203 -37.5 -26.406 1 98.38 369 LEU B O 1
ATOM 6492 N N . ASP B 1 370 ? -7.953 -38.906 -24.828 1 97.56 370 ASP B N 1
ATOM 6493 C CA . ASP B 1 370 ? -9.344 -38.5 -24.953 1 97.56 370 ASP B CA 1
ATOM 6494 C C . ASP B 1 370 ? -9.484 -37 -24.688 1 97.56 370 ASP B C 1
ATOM 6496 O O . ASP B 1 370 ? -10.203 -36.281 -25.391 1 97.56 370 ASP B O 1
ATOM 6500 N N . GLY B 1 371 ? -8.852 -36.625 -23.656 1 97.25 371 GLY B N 1
ATOM 6501 C CA . GLY B 1 371 ? -8.891 -35.188 -23.312 1 97.25 371 GLY B CA 1
ATOM 6502 C C . GLY B 1 371 ? -8.375 -34.312 -24.422 1 97.25 371 GLY B C 1
ATOM 6503 O O . GLY B 1 371 ? -9.039 -33.344 -24.797 1 97.25 371 GLY B O 1
ATOM 6504 N N . LEU B 1 372 ? -7.238 -34.594 -24.906 1 98.31 372 LEU B N 1
ATOM 6505 C CA . LEU B 1 372 ? -6.625 -33.812 -25.969 1 98.31 372 LEU B CA 1
ATOM 6506 C C . LEU B 1 372 ? -7.523 -33.781 -27.203 1 98.31 372 LEU B C 1
ATOM 6508 O O . LEU B 1 372 ? -7.703 -32.719 -27.812 1 98.31 372 LEU B O 1
ATOM 6512 N N . LEU B 1 373 ? -8.039 -34.844 -27.516 1 98.31 373 LEU B N 1
ATOM 6513 C CA . LEU B 1 373 ? -8.852 -34.938 -28.719 1 98.31 373 LEU B CA 1
ATOM 6514 C C . LEU B 1 373 ? -10.188 -34.219 -28.531 1 98.31 373 LEU B C 1
ATOM 6516 O O . LEU B 1 373 ? -10.875 -33.938 -29.516 1 98.31 373 LEU B O 1
ATOM 6520 N N . SER B 1 374 ? -10.562 -33.969 -27.344 1 98.06 374 SER B N 1
ATOM 6521 C CA . SER B 1 374 ? -11.82 -33.281 -27.078 1 98.06 374 SER B CA 1
ATOM 6522 C C . SER B 1 374 ? -11.641 -31.781 -27.125 1 98.06 374 SER B C 1
ATOM 6524 O O . SER B 1 374 ? -12.617 -31.031 -27.016 1 98.06 374 SER B O 1
ATOM 6526 N N . TRP B 1 375 ? -10.422 -31.266 -27.281 1 97.75 375 TRP B N 1
ATOM 6527 C CA . TRP B 1 375 ? -10.188 -29.828 -27.344 1 97.75 375 TRP B CA 1
ATOM 6528 C C . TRP B 1 375 ? -10.898 -29.203 -28.531 1 97.75 375 TRP B C 1
ATOM 6530 O O . TRP B 1 375 ? -10.875 -29.75 -29.641 1 97.75 375 TRP B O 1
ATOM 6540 N N . THR B 1 376 ? -11.516 -28.047 -28.266 1 96.69 376 THR B N 1
ATOM 6541 C CA . THR B 1 376 ? -12.078 -27.266 -29.359 1 96.69 376 THR B CA 1
ATOM 6542 C C . THR B 1 376 ? -10.969 -26.562 -30.141 1 96.69 376 THR B C 1
ATOM 6544 O O . THR B 1 376 ? -9.844 -26.438 -29.656 1 96.69 376 THR B O 1
ATOM 6547 N N . PRO B 1 377 ? -11.242 -26.031 -31.312 1 96.56 377 PRO B N 1
ATOM 6548 C CA . PRO B 1 377 ? -10.211 -25.422 -32.156 1 96.56 377 PRO B CA 1
ATOM 6549 C C . PRO B 1 377 ? -9.508 -24.25 -31.453 1 96.56 377 PRO B C 1
ATOM 6551 O O . PRO B 1 377 ? -8.297 -24.094 -31.594 1 96.56 377 PRO B O 1
ATOM 6554 N N . ASP B 1 378 ? -10.211 -23.438 -30.75 1 95.5 378 ASP B N 1
ATOM 6555 C CA . ASP B 1 378 ? -9.617 -22.297 -30.047 1 95.5 378 ASP B CA 1
ATOM 6556 C C . ASP B 1 378 ? -8.664 -22.766 -28.953 1 95.5 378 ASP B C 1
ATOM 6558 O O . ASP B 1 378 ? -7.586 -22.188 -28.781 1 95.5 378 ASP B O 1
ATOM 6562 N N . ILE B 1 379 ? -9.039 -23.844 -28.297 1 95.88 379 ILE B N 1
ATOM 6563 C CA . ILE B 1 379 ? -8.18 -24.391 -27.266 1 95.88 379 ILE B CA 1
ATOM 6564 C C . ILE B 1 379 ? -6.922 -24.984 -27.891 1 95.88 379 ILE B C 1
ATOM 6566 O O . ILE B 1 379 ? -5.812 -24.812 -27.375 1 95.88 379 ILE B O 1
ATOM 6570 N N . ARG B 1 380 ? -7.094 -25.703 -28.984 1 96.56 380 ARG B N 1
ATOM 6571 C CA . ARG B 1 380 ? -5.965 -26.297 -29.703 1 96.56 380 ARG B CA 1
ATOM 6572 C C . ARG B 1 380 ? -4.961 -25.219 -30.109 1 96.56 380 ARG B C 1
ATOM 6574 O O . ARG B 1 380 ? -3.752 -25.406 -29.969 1 96.56 380 ARG B O 1
ATOM 6581 N N . GLU B 1 381 ? -5.488 -24.172 -30.609 1 94.38 381 GLU B N 1
ATOM 6582 C CA . GLU B 1 381 ? -4.625 -23.078 -31.031 1 94.38 381 GLU B CA 1
ATOM 6583 C C . GLU B 1 381 ? -3.895 -22.453 -29.844 1 94.38 381 GLU B C 1
ATOM 6585 O O . GLU B 1 381 ? -2.682 -22.25 -29.906 1 94.38 381 GLU B O 1
ATOM 6590 N N . TYR B 1 382 ? -4.578 -22.188 -28.859 1 94.31 382 TYR B N 1
ATOM 6591 C CA . TYR B 1 382 ? -4.051 -21.516 -27.672 1 94.31 382 TYR B CA 1
ATOM 6592 C C . TYR B 1 382 ? -2.959 -22.359 -27.016 1 94.31 382 TYR B C 1
ATOM 6594 O O . TYR B 1 382 ? -1.957 -21.812 -26.531 1 94.31 382 TYR B O 1
ATOM 6602 N N . LYS B 1 383 ? -3.166 -23.688 -26.984 1 94.81 383 LYS B N 1
ATOM 6603 C CA . LYS B 1 383 ? -2.25 -24.562 -26.25 1 94.81 383 LYS B CA 1
ATOM 6604 C C . LYS B 1 383 ? -1.224 -25.188 -27.188 1 94.81 383 LYS B C 1
ATOM 6606 O O . LYS B 1 383 ? -0.454 -26.062 -26.781 1 94.81 383 LYS B O 1
ATOM 6611 N N . GLY B 1 384 ? -1.263 -24.844 -28.422 1 95.44 384 GLY B N 1
ATOM 6612 C CA . GLY B 1 384 ? -0.221 -25.25 -29.359 1 95.44 384 GLY B CA 1
ATOM 6613 C C . GLY B 1 384 ? -0.302 -26.719 -29.75 1 95.44 384 GLY B C 1
ATOM 6614 O O . GLY B 1 384 ? 0.723 -27.391 -29.859 1 95.44 384 GLY B O 1
ATOM 6615 N N . PHE B 1 385 ? -1.495 -27.172 -30 1 97.38 385 PHE B N 1
ATOM 6616 C CA . PHE B 1 385 ? -1.743 -28.578 -30.312 1 97.38 385 PHE B CA 1
ATOM 6617 C C . PHE B 1 385 ? -0.894 -29.031 -31.5 1 97.38 385 PHE B C 1
ATOM 6619 O O . PHE B 1 385 ? -0.372 -30.141 -31.516 1 97.38 385 PHE B O 1
ATOM 6626 N N . HIS B 1 386 ? -0.734 -28.234 -32.469 1 96.38 386 HIS B N 1
ATOM 6627 C CA . HIS B 1 386 ? -0.039 -28.578 -33.719 1 96.38 386 HIS B CA 1
ATOM 6628 C C . HIS B 1 386 ? 1.435 -28.875 -33.438 1 96.38 386 HIS B C 1
ATOM 6630 O O . HIS B 1 386 ? 2.09 -29.531 -34.25 1 96.38 386 HIS B O 1
ATOM 6636 N N . THR B 1 387 ? 1.965 -28.422 -32.406 1 97.12 387 THR B N 1
ATOM 6637 C CA . THR B 1 387 ? 3.396 -28.547 -32.156 1 97.12 387 THR B CA 1
ATOM 6638 C C . THR B 1 387 ? 3.74 -29.953 -31.672 1 97.12 387 THR B C 1
ATOM 6640 O O . THR B 1 387 ? 4.895 -30.375 -31.75 1 97.12 387 THR B O 1
ATOM 6643 N N . PHE B 1 388 ? 2.76 -30.672 -31.219 1 97.94 388 PHE B N 1
ATOM 6644 C CA . PHE B 1 388 ? 3.1 -31.969 -30.641 1 97.94 388 PHE B CA 1
ATOM 6645 C C . PHE B 1 388 ? 2.172 -33.062 -31.156 1 97.94 388 PHE B C 1
ATOM 6647 O O . PHE B 1 388 ? 2.398 -34.25 -30.906 1 97.94 388 PHE B O 1
ATOM 6654 N N . GLU B 1 389 ? 1.14 -32.812 -31.859 1 97.94 389 GLU B N 1
ATOM 6655 C CA . GLU B 1 389 ? 0.093 -33.75 -32.219 1 97.94 389 GLU B CA 1
ATOM 6656 C C . GLU B 1 389 ? 0.664 -34.906 -33.031 1 97.94 389 GLU B C 1
ATOM 6658 O O . GLU B 1 389 ? 0.268 -36.062 -32.812 1 97.94 389 GLU B O 1
ATOM 6663 N N . LYS B 1 390 ? 1.579 -34.688 -33.844 1 97.88 390 LYS B N 1
ATOM 6664 C CA . LYS B 1 390 ? 2.086 -35.719 -34.781 1 97.88 390 LYS B CA 1
ATOM 6665 C C . LYS B 1 390 ? 2.875 -36.781 -34.031 1 97.88 390 LYS B C 1
ATOM 6667 O O . LYS B 1 390 ? 2.924 -37.938 -34.438 1 97.88 390 LYS B O 1
ATOM 6672 N N . VAL B 1 391 ? 3.422 -36.375 -32.969 1 98.31 391 VAL B N 1
ATOM 6673 C CA . VAL B 1 391 ? 4.25 -37.344 -32.25 1 98.31 391 VAL B CA 1
ATOM 6674 C C . VAL B 1 391 ? 3.492 -37.875 -31.016 1 98.31 391 VAL B C 1
ATOM 6676 O O . VAL B 1 391 ? 3.66 -39.031 -30.625 1 98.31 391 VAL B O 1
ATOM 6679 N N . LEU B 1 392 ? 2.738 -37.031 -30.406 1 98.75 392 LEU B N 1
ATOM 6680 C CA . LEU B 1 392 ? 2.129 -37.375 -29.125 1 98.75 392 LEU B CA 1
ATOM 6681 C C . LEU B 1 392 ? 0.892 -38.25 -29.312 1 98.75 392 LEU B C 1
ATOM 6683 O O . LEU B 1 392 ? 0.684 -39.219 -28.578 1 98.75 392 LEU B O 1
ATOM 6687 N N . ILE B 1 393 ? 0.027 -37.938 -30.266 1 98.75 393 ILE B N 1
ATOM 6688 C CA . ILE B 1 393 ? -1.253 -38.625 -30.422 1 98.75 393 ILE B CA 1
ATOM 6689 C C . ILE B 1 393 ? -1.016 -40.094 -30.75 1 98.75 393 ILE B C 1
ATOM 6691 O O . ILE B 1 393 ? -1.51 -41 -30.062 1 98.75 393 ILE B O 1
ATOM 6695 N N . PRO B 1 394 ? -0.203 -40.406 -31.766 1 98.69 394 PRO B N 1
ATOM 6696 C CA . PRO B 1 394 ? 0.044 -41.812 -32.031 1 98.69 394 PRO B CA 1
ATOM 6697 C C . PRO B 1 394 ? 0.711 -42.531 -30.875 1 98.69 394 PRO B C 1
ATOM 6699 O O . PRO B 1 394 ? 0.444 -43.719 -30.641 1 98.69 394 PRO B O 1
ATOM 6702 N N . PHE B 1 395 ? 1.561 -41.875 -30.203 1 98.62 395 PHE B N 1
ATOM 6703 C CA . PHE B 1 395 ? 2.254 -42.469 -29.062 1 98.62 395 PHE B CA 1
ATOM 6704 C C . PHE B 1 395 ? 1.269 -42.844 -27.969 1 98.62 395 PHE B C 1
ATOM 6706 O O . PHE B 1 395 ? 1.33 -43.938 -27.406 1 98.62 395 PHE B O 1
ATOM 6713 N N . LEU B 1 396 ? 0.35 -41.875 -27.656 1 98.81 396 LEU B N 1
ATOM 6714 C CA . LEU B 1 396 ? -0.662 -42.156 -26.641 1 98.81 396 LEU B CA 1
ATOM 6715 C C . LEU B 1 396 ? -1.586 -43.281 -27.062 1 98.81 396 LEU B C 1
ATOM 6717 O O . LEU B 1 396 ? -2 -44.094 -26.234 1 98.81 396 LEU B O 1
ATOM 6721 N N . GLU B 1 397 ? -1.942 -43.344 -28.359 1 98.62 397 GLU B N 1
ATOM 6722 C CA . GLU B 1 397 ? -2.75 -44.438 -28.875 1 98.62 397 GLU B CA 1
ATOM 6723 C C . GLU B 1 397 ? -2.059 -45.781 -28.656 1 98.62 397 GLU B C 1
ATOM 6725 O O . GLU B 1 397 ? -2.686 -46.75 -28.203 1 98.62 397 GLU B O 1
ATOM 6730 N N . GLN B 1 398 ? -0.846 -45.812 -28.984 1 98.62 398 GLN B N 1
ATOM 6731 C CA . GLN B 1 398 ? -0.057 -47.031 -28.812 1 98.62 398 GLN B CA 1
ATOM 6732 C C . GLN B 1 398 ? -0.004 -47.438 -27.359 1 98.62 398 GLN B C 1
ATOM 6734 O O . GLN B 1 398 ? -0.198 -48.625 -27.031 1 98.62 398 GLN B O 1
ATOM 6739 N N . LYS B 1 399 ? 0.288 -46.469 -26.5 1 98.5 399 LYS B N 1
ATOM 6740 C CA . LYS B 1 399 ? 0.415 -46.781 -25.078 1 98.5 399 LYS B CA 1
ATOM 6741 C C . LYS B 1 399 ? -0.928 -47.188 -24.484 1 98.5 399 LYS B C 1
ATOM 6743 O O . LYS B 1 399 ? -0.984 -48.062 -23.609 1 98.5 399 LYS B O 1
ATOM 6748 N N . ALA B 1 400 ? -2.01 -46.594 -24.906 1 97.56 400 ALA B N 1
ATOM 6749 C CA . ALA B 1 400 ? -3.344 -47 -24.484 1 97.56 400 ALA B CA 1
ATOM 6750 C C . ALA B 1 400 ? -3.643 -48.438 -24.906 1 97.56 400 ALA B C 1
ATOM 6752 O O . ALA B 1 400 ? -4.184 -49.219 -24.109 1 97.56 400 ALA B O 1
ATOM 6753 N N . LYS B 1 401 ? -3.301 -48.75 -26.109 1 97.62 401 LYS B N 1
ATOM 6754 C CA . LYS B 1 401 ? -3.502 -50.094 -26.625 1 97.62 401 LYS B CA 1
ATOM 6755 C C . LYS B 1 401 ? -2.691 -51.125 -25.844 1 97.62 401 LYS B C 1
ATOM 6757 O O . LYS B 1 401 ? -3.182 -52.219 -25.531 1 97.62 401 LYS B O 1
ATOM 6762 N N . GLU B 1 402 ? -1.492 -50.781 -25.562 1 98 402 GLU B N 1
ATOM 6763 C CA . GLU B 1 402 ? -0.637 -51.656 -24.766 1 98 402 GLU B CA 1
ATOM 6764 C C . GLU B 1 402 ? -1.242 -51.938 -23.391 1 98 402 GLU B C 1
ATOM 6766 O O . GLU B 1 402 ? -1.159 -53.062 -22.891 1 98 402 GLU B O 1
ATOM 6771 N N . GLN B 1 403 ? -1.826 -50.875 -22.797 1 97.31 403 GLN B N 1
ATOM 6772 C CA . GLN B 1 403 ? -2.455 -51.062 -21.484 1 97.31 403 GLN B CA 1
ATOM 6773 C C . GLN B 1 403 ? -3.684 -51.969 -21.594 1 97.31 403 GLN B C 1
ATOM 6775 O O . GLN B 1 403 ? -3.943 -52.781 -20.719 1 97.31 403 GLN B O 1
ATOM 6780 N N . GLU B 1 404 ? -4.391 -51.875 -22.641 1 95.12 404 GLU B N 1
ATOM 6781 C CA . GLU B 1 404 ? -5.535 -52.75 -22.891 1 95.12 404 GLU B CA 1
ATOM 6782 C C . GLU B 1 404 ? -5.09 -54.188 -23.078 1 95.12 404 GLU B C 1
ATOM 6784 O O . GLU B 1 404 ? -5.719 -55.125 -22.547 1 95.12 404 GLU B O 1
ATOM 6789 N N . GLU B 1 405 ? -4.078 -54.375 -23.797 1 96.75 405 GLU B N 1
ATOM 6790 C CA . GLU B 1 405 ? -3.555 -55.688 -24.078 1 96.75 405 GLU B CA 1
ATOM 6791 C C . GLU B 1 405 ? -3.025 -56.344 -22.812 1 96.75 405 GLU B C 1
ATOM 6793 O O . GLU B 1 405 ? -3.062 -57.594 -22.688 1 96.75 405 GLU B O 1
ATOM 6798 N N . ARG B 1 406 ? -2.537 -55.5 -21.922 1 95.94 406 ARG B N 1
ATOM 6799 C CA . ARG B 1 406 ? -2.053 -56 -20.641 1 95.94 406 ARG B CA 1
ATOM 6800 C C . ARG B 1 406 ? -3.215 -56.344 -19.719 1 95.94 406 ARG B C 1
ATOM 6802 O O . ARG B 1 406 ? -3.016 -56.938 -18.656 1 95.94 406 ARG B O 1
ATOM 6809 N N . GLY B 1 407 ? -4.441 -55.969 -20.094 1 94.25 407 GLY B N 1
ATOM 6810 C CA . GLY B 1 407 ? -5.621 -56.375 -19.359 1 94.25 407 GLY B CA 1
ATOM 6811 C C . GLY B 1 407 ? -6.195 -55.281 -18.5 1 94.25 407 GLY B C 1
ATOM 6812 O O . GLY B 1 407 ? -7.012 -55.531 -17.609 1 94.25 407 GLY B O 1
ATOM 6813 N N . LEU B 1 408 ? -5.746 -54.062 -18.703 1 94.38 408 LEU B N 1
ATOM 6814 C CA . LEU B 1 408 ? -6.277 -52.938 -17.922 1 94.38 408 LEU B CA 1
ATOM 6815 C C . LEU B 1 408 ? -7.762 -52.75 -18.219 1 94.38 408 LEU B C 1
ATOM 6817 O O . LEU B 1 408 ? -8.164 -52.656 -19.375 1 94.38 408 LEU B O 1
ATOM 6821 N N . ASP B 1 409 ? -8.594 -52.781 -17.125 1 93.06 409 ASP B N 1
ATOM 6822 C CA . ASP B 1 409 ? -10.039 -52.594 -17.219 1 93.06 409 ASP B CA 1
ATOM 6823 C C . ASP B 1 409 ? -10.414 -51.125 -17.031 1 93.06 409 ASP B C 1
ATOM 6825 O O . ASP B 1 409 ? -10.453 -50.625 -15.914 1 93.06 409 ASP B O 1
ATOM 6829 N N . TYR B 1 410 ? -10.805 -50.5 -17.984 1 89.69 410 TYR B N 1
ATOM 6830 C CA . TYR B 1 410 ? -11.07 -49.062 -17.969 1 89.69 410 TYR B CA 1
ATOM 6831 C C . TYR B 1 410 ? -12.336 -48.75 -17.172 1 89.69 410 TYR B C 1
ATOM 6833 O O . TYR B 1 410 ? -12.555 -47.625 -16.766 1 89.69 410 TYR B O 1
ATOM 6841 N N . SER B 1 411 ? -13.203 -49.656 -17 1 90.06 411 SER B N 1
ATOM 6842 C CA . SER B 1 411 ? -14.383 -49.469 -16.172 1 90.06 411 SER B CA 1
ATOM 6843 C C . SER B 1 411 ? -14 -49.281 -14.703 1 90.06 411 SER B C 1
ATOM 6845 O O . SER B 1 411 ? -14.797 -48.812 -13.898 1 90.06 411 SER B O 1
ATOM 6847 N N . LYS B 1 412 ? -12.797 -49.625 -14.406 1 91.5 412 LYS B N 1
ATOM 6848 C CA . LYS B 1 412 ? -12.312 -49.531 -13.031 1 91.5 412 LYS B CA 1
ATOM 6849 C C . LYS B 1 412 ? -11.375 -48.344 -12.836 1 91.5 412 LYS B C 1
ATOM 6851 O O . LYS B 1 412 ? -10.633 -48.281 -11.859 1 91.5 412 LYS B O 1
ATOM 6856 N N . GLU B 1 413 ? -11.367 -47.5 -13.805 1 91.12 413 GLU B N 1
ATOM 6857 C CA . GLU B 1 413 ? -10.539 -46.312 -13.656 1 91.12 413 GLU B CA 1
ATOM 6858 C C . GLU B 1 413 ? -10.867 -45.562 -12.367 1 91.12 413 GLU B C 1
ATOM 6860 O O . GLU B 1 413 ? -12.039 -45.312 -12.055 1 91.12 413 GLU B O 1
ATOM 6865 N N . PRO B 1 414 ? -9.852 -45.25 -11.633 1 87.81 414 PRO B N 1
ATOM 6866 C CA . PRO B 1 414 ? -10.109 -44.5 -10.398 1 87.81 414 PRO B CA 1
ATOM 6867 C C . PRO B 1 414 ? -10.797 -43.156 -10.664 1 87.81 414 PRO B C 1
ATOM 6869 O O . PRO B 1 414 ? -10.492 -42.5 -11.648 1 87.81 414 PRO B O 1
ATOM 6872 N N . THR B 1 415 ? -11.656 -42.812 -9.781 1 80.88 415 THR B N 1
ATOM 6873 C CA . THR B 1 415 ? -12.383 -41.562 -9.922 1 80.88 415 THR B CA 1
ATOM 6874 C C . THR B 1 415 ? -11.695 -40.438 -9.133 1 80.88 415 THR B C 1
ATOM 6876 O O . THR B 1 415 ? -11.969 -39.281 -9.352 1 80.88 415 THR B O 1
ATOM 6879 N N . ASN B 1 416 ? -10.836 -40.875 -8.352 1 76.5 416 ASN B N 1
ATOM 6880 C CA . ASN B 1 416 ? -10.227 -39.906 -7.461 1 76.5 416 ASN B CA 1
ATOM 6881 C C . ASN B 1 416 ? -8.875 -39.438 -7.988 1 76.5 416 ASN B C 1
ATOM 6883 O O . ASN B 1 416 ? -7.848 -39.625 -7.34 1 76.5 416 ASN B O 1
ATOM 6887 N N . TRP B 1 417 ? -8.844 -38.906 -9.164 1 77.25 417 TRP B N 1
ATOM 6888 C CA . TRP B 1 417 ? -7.621 -38.281 -9.672 1 77.25 417 TRP B CA 1
ATOM 6889 C C . TRP B 1 417 ? -7.34 -36.969 -8.945 1 77.25 417 TRP B C 1
ATOM 6891 O O . TRP B 1 417 ? -8.266 -36.25 -8.617 1 77.25 417 TRP B O 1
ATOM 6901 N N . PRO B 1 418 ? -6.039 -36.969 -8.508 1 68.5 418 PRO B N 1
ATOM 6902 C CA . PRO B 1 418 ? -5.77 -35.656 -7.953 1 68.5 418 PRO B CA 1
ATOM 6903 C C . PRO B 1 418 ? -6.031 -34.531 -8.961 1 68.5 418 PRO B C 1
ATOM 6905 O O . PRO B 1 418 ? -5.199 -34.281 -9.828 1 68.5 418 PRO B O 1
ATOM 6908 N N . PHE B 1 419 ? -7.121 -33.969 -8.922 1 67.44 419 PHE B N 1
ATOM 6909 C CA . PHE B 1 419 ? -7.738 -32.812 -9.562 1 67.44 419 PHE B CA 1
ATOM 6910 C C . PHE B 1 419 ? -7.934 -33.062 -11.055 1 67.44 419 PHE B C 1
ATOM 6912 O O . PHE B 1 419 ? -7.234 -33.875 -11.648 1 67.44 419 PHE B O 1
#

Solvent-accessible surface area (backbone atoms only — not comparable to full-atom values): 48928 Å² total; per-residue (Å²): 140,81,88,72,80,66,79,66,82,74,67,81,69,80,76,76,87,76,75,92,82,86,90,76,90,77,90,81,91,87,86,80,82,93,83,79,80,89,78,74,75,78,84,69,74,86,66,74,76,83,79,74,74,76,71,76,69,74,77,71,67,67,74,68,81,65,86,66,75,63,74,78,45,52,54,24,54,49,68,58,38,87,79,73,69,82,76,88,44,64,56,50,84,83,69,37,68,80,70,31,66,70,80,77,64,46,55,65,37,55,62,59,75,97,67,83,59,73,41,74,46,58,81,70,58,74,72,86,83,29,35,55,43,64,62,46,40,54,49,43,55,51,41,43,67,74,48,44,73,58,25,39,45,73,34,49,72,31,32,55,43,29,44,49,50,30,50,52,46,52,64,44,42,32,43,35,38,54,86,42,27,46,66,56,97,58,29,39,31,36,60,86,78,63,49,72,46,54,70,80,46,62,67,57,58,37,42,61,55,39,38,64,72,46,75,34,30,38,37,32,33,37,50,28,66,87,55,49,40,23,30,52,27,32,25,50,57,55,59,32,80,63,57,59,74,79,42,54,73,31,38,58,66,53,52,42,58,76,70,49,51,68,60,32,79,83,68,40,45,67,60,50,57,53,46,66,70,57,48,36,64,88,51,31,32,30,28,59,40,68,50,69,37,58,47,91,46,68,42,54,36,62,49,27,33,54,94,84,47,83,73,70,39,49,88,70,28,58,61,40,87,46,58,88,33,31,20,40,38,28,36,43,38,37,42,35,31,38,46,54,70,49,31,32,46,32,35,43,32,74,46,78,43,49,41,78,61,54,51,71,40,86,68,41,24,47,32,48,46,38,15,61,71,45,51,50,72,61,49,32,58,62,59,25,41,82,28,39,45,83,40,47,52,60,49,26,52,52,51,31,50,52,43,46,74,75,61,59,59,73,92,67,56,77,84,79,58,53,83,137,79,88,93,92,89,71,88,87,80,88,83,88,88,81,87,78,86,87,82,81,88,70,88,74,88,83,91,82,91,78,84,82,87,98,86,75,102,80,85,80,80,87,71,75,86,66,74,80,82,81,74,76,75,70,74,71,74,77,72,70,67,76,69,84,64,87,65,74,63,74,79,47,52,54,26,55,48,69,58,37,88,75,72,68,82,76,89,46,64,56,50,84,82,70,36,67,80,69,29,66,70,80,76,63,45,54,68,37,54,61,59,75,95,68,83,59,72,42,78,47,58,82,68,58,76,71,83,82,30,37,56,46,65,60,45,42,53,50,43,54,50,40,43,68,73,48,44,75,58,26,41,46,72,35,50,73,31,34,54,42,28,45,49,50,29,50,50,46,53,62,45,42,33,41,34,37,54,86,43,27,46,63,54,97,58,28,40,30,36,60,86,78,65,49,74,45,55,71,81,44,64,68,57,57,37,43,60,55,40,40,64,72,47,74,34,28,39,38,31,34,38,49,28,66,86,54,48,40,23,31,52,27,31,25,49,59,54,60,32,80,66,56,55,75,78,43,54,71,32,38,58,65,51,53,42,58,75,68,51,51,69,61,32,82,83,70,40,46,68,60,49,56,52,45,67,70,55,49,36,65,88,50,31,32,30,30,58,41,67,50,69,35,59,46,91,44,67,41,55,37,62,48,27,34,55,93,86,47,82,74,70,38,49,89,70,28,57,61,39,87,46,57,89,32,30,20,40,39,28,35,42,36,37,43,36,32,39,46,52,71,48,31,31,46,34,33,41,33,75,47,78,42,50,41,79,61,54,52,70,40,86,67,40,23,46,33,48,47,38,15,61,70,46,49,50,72,61,50,32,58,61,58,25,40,82,28,38,45,84,38,46,50,60,49,26,51,51,49,30,49,52,41,46,74,74,61,60,60,73,92,67,56,77,83,79,56,55,85

Foldseek 3Di:
DDDDPVVCPDDCPPDDDDDDDDDDDDDDDDDDDDDDDDPDDDPPDDPDDDPPPPPPPPPPPQPDPPPPPPPCDAFQDADFDPPDDQDQEAADPPADLQAFDDAPFPQFFLADDDDPQKGWDDSLVPADHGNCLVVLLVLQVVLCVVVPPQQKDDDPLCQVVLLLLLVNCLVRCCRHHVVQWDADPQWIAGPVVRDIDRSVDPVDRSQSNNCSVGSWWKWKWGTHNVLFIAGAITGAQQPAFDTPVVRHGDTPVCVCVVLLPPCCVPHNPVVVSVCLSRADQRTKMKGKDKAKAQAQRRRYRCQQHDRPDDDGALVNGAAHPELQRIKIKMWMWIWHQRRGSRIIIIIIHIDIGRPVVQLVDPPSLSGVLSHLVNDDPSRCRSRNVVRYVVHNNVVSVVSNVVNVVVPRDNVPPDPDRND/DDDDDDDDDDDDDDDDDDYDDDPPDDDDDDDDDDDDDDDDDDPDDDPDDDPPPPPPPPPPPQPDPPPPPLPCPAFQDADFDPPDDQDQEAADPPADLQAFDDAPFPQFFLADDDDPQKGWDDSLVPADHGNCLVVLLVLLVVLCVVVPPQQKDDDPLCQVVLLLLLVNCLVRCCRHHVVQWDADPQWIAGPVVRDIDRSVDPPDRSQSNNCSVGSWWKWKWGTHNVLFIAGAITGAQQPAFDTPVVRHGDTPVCVCVVLLPPCCVPHNPVVVSVCLSRADQRTKMKGKDKAKAQAQRRRYRCQQHDRPDDDGALVNGAAHPELQRIKIKMWMWIWHQRRGSRIIIIIIHIDIGRPVVQLVDPPSLSGVLSHLVNDDPSRCRSRNVRRYVVHNNVVSVVSNVVNVVVPRDNVPPDPPRND

Secondary structure (DSSP, 8-state):
----------------------------------------SS--STT-------------------------PPTT-----TT--PPP-PPPTT--TTT-PPP------SS-------EEPPGGGSS---TTHHHHHHHHHHHHHHHGGGSEE--TTTHHHHHHHHHHHHHHHHHH-TTTEEEETTEEEETTT--EEETT-TT--HHHHHHHHSSSEEEEEEE-TTS-EEEEEEE-S--BS--HHHHTT-BHHHHHHHTT-TTIIIIIHHHHHHHHHH--TT--EEEEEEEEESS--SSB-GGG--SSSS--SGGGPPPPSSGGG-EEEEEEEEEEE-TTT--EEEEEEEEEEEHHHHTTSTTHHHHHHHHHHT--HHHHHHTTGGGTHHHHHHHHHHHHHHHHHTT--GGG--S----/--------------------------------------------STT-------------------------PPTT-----TT--PPP-PPPTT--TTT-PPP------SS-------EEPPGGGSS---TTHHHHHHHHHHHHHHHGGGSEE--TTTHHHHHHHHHHHHHHHHHH-TTTEEEETTEEEETTT--EEETT-TT--HHHHHHHHSSSEEEEEEE-TTS-EEEEEEE-S--BS--HHHHTT-BHHHHHHHTT-TTIIIIIHHHHHHHHHH--TT--EEEEEEEEESS--SSB-GGG--SSSS--SGGGPPPP-SGGG-EEEEEEEEEEE-TTT--EEEEEEEEEEEHHHHTTSTTHHHHHHHHHHT--HHHHHHTTGGGTHHHHHHHHHHHHHHHHHTT--GGG--S----